Protein AF-0000000070598588 (afdb_homodimer)

Organism: Penaeus vannamei (NCBI:txid6689)

InterPro domains:
  IPR003598 Immunoglobulin subtype 2 [SM00408] (2-70)
  IPR003598 Immunoglobulin subtype 2 [SM00408] (95-160)
  IPR003598 Immunoglobulin subtype 2 [SM00408] (187-256)
  IPR003598 Immunoglobulin subtype 2 [SM00408] (282-352)
  IPR003599 Immunoglobulin domain subtype [SM00409] (33-81)
  IPR003599 Immunoglobulin domain subtype [SM00409] (89-170)
  IPR003599 Immunoglobulin domain subtype [SM00409] (181-267)
  IPR003599 Immunoglobulin domain subtype [SM00409] (276-364)
  IPR007110 Immunoglobulin-like domain [PS50835] (21-79)
  IPR007110 Immunoglobulin-like domain [PS50835] (84-168)
  IPR007110 Immunoglobulin-like domain [PS50835] (175-267)
  IPR007110 Immunoglobulin-like domain [PS50835] (270-362)
  IPR007110 Immunoglobulin-like domain [PS50835] (367-412)
  IPR013098 Immunoglobulin I-set [PF07679] (44-80)
  IPR013098 Immunoglobulin I-set [PF07679] (184-266)
  IPR013783 Immunoglobulin-like fold [G3DSA:2.60.40.10] (6-87)
  IPR013783 Immunoglobulin-like fold [G3DSA:2.60.40.10] (88-173)
  IPR013783 Immunoglobulin-like fold [G3DSA:2.60.40.10] (174-267)
  IPR013783 Immunoglobulin-like fold [G3DSA:2.60.40.10] (268-361)
  IPR013783 Immunoglobulin-like fold [G3DSA:2.60.40.10] (362-412)

Sequence (824 aa):
MPTERTLKARALTTRLQYNGRWRRRRETRGKYLKGQYVSAHGDVISHVNISSVHVTDGGTYSCTAENSAGKVVHSARLNVYGPPHIRPMGQLSAVAGETFSVTCPASGYPLHKIIWTKDGVRLPTGHRQRVFPNGTLVIEQVTRGTDDGQYSCTAMSRQGRSDTQQLTVRVMVAPEILPFHFEKKLQQGTRAGVACIVSTGDPPITFTWQKDGRDIKGSEDISTSKMGDYSNALLINNLTAQHSGVYTCTAANSWAKATHSASLDVTVPPAWVVEPSSANVALGGTVALHCLAKGFPNPTVVWRKETVSGEFAGVATGEGGVAGFENGTLLVSRAERRHEGRYLCEANNEVGAGLSKVVTLSVNEPPWFAVRSQRQQVVVGATATLSCEAHGDIPLKLVWTRDGAPLPALPRMPTERTLKARALTTRLQYNGRWRRRRETRGKYLKGQYVSAHGDVISHVNISSVHVTDGGTYSCTAENSAGKVVHSARLNVYGPPHIRPMGQLSAVAGETFSVTCPASGYPLHKIIWTKDGVRLPTGHRQRVFPNGTLVIEQVTRGTDDGQYSCTAMSRQGRSDTQQLTVRVMVAPEILPFHFEKKLQQGTRAGVACIVSTGDPPITFTWQKDGRDIKGSEDISTSKMGDYSNALLINNLTAQHSGVYTCTAANSWAKATHSASLDVTVPPAWVVEPSSANVALGGTVALHCLAKGFPNPTVVWRKETVSGEFAGVATGEGGVAGFENGTLLVSRAERRHEGRYLCEANNEVGAGLSKVVTLSVNEPPWFAVRSQRQQVVVGATATLSCEAHGDIPLKLVWTRDGAPLPALPR

Nearest PDB structures (foldseek):
  3dmk-assembly1_A  TM=8.618E-01  e=7.778E-35  Drosophila melanogaster
  7y9a-assembly1_A-2  TM=9.060E-01  e=3.685E-19  Chelicerata
  7y6o-assembly1_A-2  TM=6.474E-01  e=5.898E-21  Chelicerata
  7y4x-assembly1_B  TM=9.700E-01  e=5.346E-09  Chelicerata
  7y5j-assembly1_A  TM=9.632E-01  e=5.797E-08  Chelicerata

pLDDT: mean 83.46, std 14.96, range [30.45, 98.44]

Secondary structure (DSSP, 8-state):
----EEEEEEE--SSS----EEE-SS--TTTEEEEEEE-TTS-EEEEEEESS--GGG-EEEEEEEE-SS-EEEEEEEE--BSS-EE---EEEEEETTS-EEEE--EE-BS--EEEEEETTEESP-STTEEE-TTSEEEESS--TTTT-EEEEEEEE-TTS-EEEEEEEEEEE---EEPP--PPSSEETTS-EEEEEEEEE-PSP-EEEEEETTEE-TT-SS-EEEE-SSSEEEEEESS--GGG-EEEEEEEE-SS-EEEEEEEE-EEEEEEEEE----EEEETT--EEE--EEEEESPPEEEEEEE-TTS-EEE--TTSTTEEE-TTS-EEESS--GGG-EEEEEEEE-SSTT-EEEEEEEEEE---EES-S-------TTPPP-----EESSSPPPP--EETTEEPP----/----EEEEEEE--SSS----EEE-TT--TTTEEEEEEE-TTS-EEEEEEESS--GGG-EEEEEEEE-SS-EEEEEEEE--BSS-EE---EEEEEETTS-EEEE--EE-BS--EEEEEETTEESP-STTEEE-TTSEEEESS--TTTT-EEEEEEEE-TTS-EEEEEEEEEEE---EEPP--PPSSEETTS-EEEEEEEEE-PSP-EEEEEETTEE-TT-SSEEEEE-SSSEEEEEESS--GGG-EEEEEEEE-SS-EEEEEEEE-EEEEEEEEE----EEEETT--EEE--EEEEESPPEEEEEEE-TTS-EEE--TTSTTEEE-TTS-EEESS--GGG-EEEEEEEE-SSTT-EEEEEEEEEEPPPEES-S-------TTPPP-----EESSSPPPP--EETTEEP-----

Structure (mmCIF, N/CA/C/O backbone):
data_AF-0000000070598588-model_v1
#
loop_
_entity.id
_entity.type
_entity.pdbx_description
1 polymer 'Putative Down syndrome cell adhesion molecule-like protein'
#
loop_
_atom_site.group_PDB
_atom_site.id
_atom_site.type_symbol
_atom_site.label_atom_id
_atom_site.label_alt_id
_atom_site.label_comp_id
_atom_site.label_asym_id
_atom_site.label_entity_id
_atom_site.label_seq_id
_atom_site.pdbx_PDB_ins_code
_atom_site.Cartn_x
_atom_site.Cartn_y
_atom_site.Cartn_z
_atom_site.occupancy
_atom_site.B_iso_or_equiv
_atom_site.auth_seq_id
_atom_site.auth_comp_id
_atom_site.auth_asym_id
_atom_site.auth_atom_id
_atom_site.pdbx_PDB_model_num
ATOM 1 N N . MET A 1 1 ? 2.729 43.062 61.625 1 31.31 1 MET A N 1
ATOM 2 C CA . MET A 1 1 ? 2.344 41.781 62.188 1 31.31 1 MET A CA 1
ATOM 3 C C . MET A 1 1 ? 2.332 40.688 61.125 1 31.31 1 MET A C 1
ATOM 5 O O . MET A 1 1 ? 1.922 40.938 59.969 1 31.31 1 MET A O 1
ATOM 9 N N . PRO A 1 2 ? 3.119 39.656 61.406 1 38.88 2 PRO A N 1
ATOM 10 C CA . PRO A 1 2 ? 3.242 38.656 60.375 1 38.88 2 PRO A CA 1
ATOM 11 C C . PRO A 1 2 ? 1.891 38.094 59.906 1 38.88 2 PRO A C 1
ATOM 13 O O . PRO A 1 2 ? 1.08 37.688 60.75 1 38.88 2 PRO A O 1
ATOM 16 N N . THR A 1 3 ? 1.254 38.656 58.969 1 47.09 3 THR A N 1
ATOM 17 C CA . THR A 1 3 ? -0.069 38.312 58.469 1 47.09 3 THR A CA 1
ATOM 18 C C . THR A 1 3 ? -0.084 36.844 58 1 47.09 3 THR A C 1
ATOM 20 O O . THR A 1 3 ? 0.752 36.469 57.188 1 47.09 3 THR A O 1
ATOM 23 N N . GLU A 1 4 ? -0.375 35.969 58.875 1 43.06 4 GLU A N 1
ATOM 24 C CA . GLU A 1 4 ? -0.551 34.531 58.625 1 43.06 4 GLU A CA 1
ATOM 25 C C . GLU A 1 4 ? -1.867 34.281 57.875 1 43.06 4 GLU A C 1
ATOM 27 O O . GLU A 1 4 ? -2.895 34.875 58.219 1 43.06 4 GLU A O 1
ATOM 32 N N . ARG A 1 5 ? -1.755 33.844 56.688 1 52.31 5 ARG A N 1
ATOM 33 C CA . ARG A 1 5 ? -2.996 33.469 56 1 52.31 5 ARG A CA 1
ATOM 34 C C . ARG A 1 5 ? -3.107 31.938 55.906 1 52.31 5 ARG A C 1
ATOM 36 O O . ARG A 1 5 ? -2.105 31.25 55.688 1 52.31 5 ARG A O 1
ATOM 43 N N . THR A 1 6 ? -4.191 31.375 56.438 1 46.19 6 THR A N 1
ATOM 44 C CA . THR A 1 6 ? -4.453 29.938 56.406 1 46.19 6 THR A CA 1
ATOM 45 C C . THR A 1 6 ? -5.43 29.594 55.281 1 46.19 6 THR A C 1
ATOM 47 O O . THR A 1 6 ? -6.48 30.219 55.156 1 46.19 6 THR A O 1
ATOM 50 N N . LEU A 1 7 ? -4.871 28.859 54.312 1 52.5 7 LEU A N 1
ATOM 51 C CA . LEU A 1 7 ? -5.777 28.266 53.344 1 52.5 7 LEU A CA 1
ATOM 52 C C . LEU A 1 7 ? -6.293 26.922 53.812 1 52.5 7 LEU A C 1
ATOM 54 O O . LEU A 1 7 ? -5.539 26.125 54.375 1 52.5 7 LEU A O 1
ATOM 58 N N . LYS A 1 8 ? -7.652 26.812 53.969 1 46.62 8 LYS A N 1
ATOM 59 C CA . LYS A 1 8 ? -8.258 25.562 54.469 1 46.62 8 LYS A CA 1
ATOM 60 C C . LYS A 1 8 ? -8.945 24.828 53.312 1 46.62 8 LYS A C 1
ATOM 62 O O . LYS A 1 8 ? -9.57 25.438 52.438 1 46.62 8 LYS A O 1
ATOM 67 N N . ALA A 1 9 ? -8.438 23.703 52.938 1 49.25 9 ALA A N 1
ATOM 68 C CA . ALA A 1 9 ? -9.18 22.797 52.094 1 49.25 9 ALA A CA 1
ATOM 69 C C . ALA A 1 9 ? -9.859 21.703 52.906 1 49.25 9 ALA A C 1
ATOM 71 O O . ALA A 1 9 ? -9.227 21.078 53.781 1 49.25 9 ALA A O 1
ATOM 72 N N . ARG A 1 10 ? -11.133 21.812 52.938 1 44.25 10 ARG A N 1
ATOM 73 C CA . ARG A 1 10 ? -11.938 20.844 53.656 1 44.25 10 ARG A CA 1
ATOM 74 C C . ARG A 1 10 ? -12.227 19.609 52.781 1 44.25 10 ARG A C 1
ATOM 76 O O . ARG A 1 10 ? -12.68 19.75 51.656 1 44.25 10 ARG A O 1
ATOM 83 N N . ALA A 1 11 ? -11.523 18.594 53.094 1 43.66 11 ALA A N 1
ATOM 84 C CA . ALA A 1 11 ? -11.945 17.328 52.469 1 43.66 11 ALA A CA 1
ATOM 85 C C . ALA A 1 11 ? -12.859 16.547 53.406 1 43.66 11 ALA A C 1
ATOM 87 O O . ALA A 1 11 ? -12.57 16.391 54.594 1 43.66 11 ALA A O 1
ATOM 88 N N . LEU A 1 12 ? -14.055 16.469 53 1 40.25 12 LEU A N 1
ATOM 89 C CA . LEU A 1 12 ? -15.008 15.625 53.719 1 40.25 12 LEU A CA 1
ATOM 90 C C . LEU A 1 12 ? -14.602 14.156 53.656 1 40.25 12 LEU A C 1
ATOM 92 O O . LEU A 1 12 ? -14.5 13.586 52.562 1 40.25 12 LEU A O 1
ATOM 96 N N . THR A 1 13 ? -13.453 13.844 54.219 1 36.78 13 THR A N 1
ATOM 97 C CA . THR A 1 13 ? -13.281 12.398 54.125 1 36.78 13 THR A CA 1
ATOM 98 C C . THR A 1 13 ? -13.836 11.703 55.344 1 36.78 13 THR A C 1
ATOM 100 O O . THR A 1 13 ? -13.922 12.305 56.438 1 36.78 13 THR A O 1
ATOM 103 N N . THR A 1 14 ? -14.773 10.75 55.25 1 37.69 14 THR A N 1
ATOM 104 C CA . THR A 1 14 ? -14.93 9.789 56.312 1 37.69 14 THR A CA 1
ATOM 105 C C . THR A 1 14 ? -13.578 9.406 56.906 1 37.69 14 THR A C 1
ATOM 107 O O . THR A 1 14 ? -13.344 9.578 58.094 1 37.69 14 THR A O 1
ATOM 110 N N . ARG A 1 15 ? -13.164 7.809 57.031 1 35.75 15 ARG A N 1
ATOM 111 C CA . ARG A 1 15 ? -12.094 7.094 57.719 1 35.75 15 ARG A CA 1
ATOM 112 C C . ARG A 1 15 ? -10.727 7.48 57.156 1 35.75 15 ARG A C 1
ATOM 114 O O . ARG A 1 15 ? -9.711 6.883 57.5 1 35.75 15 ARG A O 1
ATOM 121 N N . LEU A 1 16 ? -10.688 7.926 55.906 1 34.19 16 LEU A N 1
ATOM 122 C CA . LEU A 1 16 ? -9.516 7.598 55.125 1 34.19 16 LEU A CA 1
ATOM 123 C C . LEU A 1 16 ? -8.359 8.539 55.438 1 34.19 16 LEU A C 1
ATOM 125 O O . LEU A 1 16 ? -8.578 9.68 55.844 1 34.19 16 LEU A O 1
ATOM 129 N N . GLN A 1 17 ? -7.141 8.023 55.625 1 36.81 17 GLN A N 1
ATOM 130 C CA . GLN A 1 17 ? -5.793 8.586 55.688 1 36.81 17 GLN A CA 1
ATOM 131 C C . GLN A 1 17 ? -5.605 9.688 54.656 1 36.81 17 GLN A C 1
ATOM 133 O O . GLN A 1 17 ? -5.617 9.414 53.438 1 36.81 17 GLN A O 1
ATOM 138 N N . TYR A 1 18 ? -6.219 10.711 54.938 1 38.72 18 TYR A N 1
ATOM 139 C CA . TYR A 1 18 ? -6.129 11.906 54.094 1 38.72 18 TYR A CA 1
ATOM 140 C C . TYR A 1 18 ? -4.691 12.398 54 1 38.72 18 TYR A C 1
ATOM 142 O O . TYR A 1 18 ? -4.078 12.742 55 1 38.72 18 TYR A O 1
ATOM 150 N N . ASN A 1 19 ? -3.881 11.898 53.188 1 42.34 19 ASN A N 1
ATOM 151 C CA . ASN A 1 19 ? -2.635 12.57 52.844 1 42.34 19 ASN A CA 1
ATOM 152 C C . ASN A 1 19 ? -2.877 13.758 51.906 1 42.34 19 ASN A C 1
ATOM 154 O O . ASN A 1 19 ? -3.045 13.57 50.719 1 42.34 19 ASN A O 1
ATOM 158 N N . GLY A 1 20 ? -3.594 14.742 52.438 1 43.25 20 GLY A N 1
ATOM 159 C CA . GLY A 1 20 ? -3.736 15.961 51.656 1 43.25 20 GLY A CA 1
ATOM 160 C C . GLY A 1 20 ? -2.406 16.562 51.25 1 43.25 20 GLY A C 1
ATOM 161 O O . GLY A 1 20 ? -1.562 16.859 52.125 1 43.25 20 GLY A O 1
ATOM 162 N N . ARG A 1 21 ? -1.922 16.344 50.125 1 47.03 21 ARG A N 1
ATOM 163 C CA . ARG A 1 21 ? -0.707 16.969 49.594 1 47.03 21 ARG A CA 1
ATOM 164 C C . ARG A 1 21 ? -1.023 18.281 48.906 1 47.03 21 ARG A C 1
ATOM 166 O O . ARG A 1 21 ? -1.899 18.328 48.031 1 47.03 21 ARG A O 1
ATOM 173 N N . TRP A 1 22 ? -0.727 19.328 49.719 1 47.53 22 TRP A N 1
ATOM 174 C CA . TRP A 1 22 ? -0.77 20.641 49.094 1 47.53 22 TRP A CA 1
ATOM 175 C C . TRP A 1 22 ? 0.378 20.797 48.094 1 47.53 22 TRP A C 1
ATOM 177 O O . TRP A 1 22 ? 1.517 20.422 48.406 1 47.53 22 TRP A O 1
ATOM 187 N N . ARG A 1 23 ? 0.277 20.641 46.906 1 47.59 23 ARG A N 1
ATOM 188 C CA . ARG A 1 23 ? 1.34 20.859 45.938 1 47.59 23 ARG A CA 1
ATOM 189 C C . ARG A 1 23 ? 1.266 22.281 45.375 1 47.59 23 ARG A C 1
ATOM 191 O O . ARG A 1 23 ? 0.179 22.781 45.062 1 47.59 23 ARG A O 1
ATOM 198 N N . ARG A 1 24 ? 2.215 23.125 45.906 1 50.34 24 ARG A N 1
ATOM 199 C CA . ARG A 1 24 ? 2.551 24.266 45.062 1 50.34 24 ARG A CA 1
ATOM 200 C C . ARG A 1 24 ? 3.596 23.875 44 1 50.34 24 ARG A C 1
ATOM 202 O O . ARG A 1 24 ? 4.426 23 44.25 1 50.34 24 ARG A O 1
ATOM 209 N N . ARG A 1 25 ? 3.529 24.156 42.906 1 47.84 25 ARG A N 1
ATOM 210 C CA . ARG A 1 25 ? 4.598 23.781 42 1 47.84 25 ARG A CA 1
ATOM 211 C C . ARG A 1 25 ? 5.957 23.812 42.688 1 47.84 25 ARG A C 1
ATOM 213 O O . ARG A 1 25 ? 6.777 22.922 42.5 1 47.84 25 ARG A O 1
ATOM 220 N N . ARG A 1 26 ? 6.715 24.938 43.125 1 46.72 26 ARG A N 1
ATOM 221 C CA . ARG A 1 26 ? 8.07 24.969 43.656 1 46.72 26 ARG A CA 1
ATOM 222 C C . ARG A 1 26 ? 8.062 25.438 45.125 1 46.72 26 ARG A C 1
ATOM 224 O O . ARG A 1 26 ? 7.938 26.641 45.375 1 46.72 26 ARG A O 1
ATOM 231 N N . GLU A 1 27 ? 7.613 24.562 46 1 48.38 27 GLU A N 1
ATOM 232 C CA . GLU A 1 27 ? 7.434 24.969 47.406 1 48.38 27 GLU A CA 1
ATOM 233 C C . GLU A 1 27 ? 8.758 24.938 48.156 1 48.38 27 GLU A C 1
ATOM 235 O O . GLU A 1 27 ? 9.539 24 48 1 48.38 27 GLU A O 1
ATOM 240 N N . THR A 1 28 ? 9.234 25.984 48.656 1 46.56 28 THR A N 1
ATOM 241 C CA . THR A 1 28 ? 10.258 25.984 49.719 1 46.56 28 THR A CA 1
ATOM 242 C C . THR A 1 28 ? 9.688 25.438 51.031 1 46.56 28 THR A C 1
ATOM 244 O O . THR A 1 28 ? 8.656 25.906 51.5 1 46.56 28 THR A O 1
ATOM 247 N N . ARG A 1 29 ? 10.141 24.438 51.562 1 52.88 29 ARG A N 1
ATOM 248 C CA . ARG A 1 29 ? 9.828 23.5 52.625 1 52.88 29 ARG A CA 1
ATOM 249 C C . ARG A 1 29 ? 9.531 24.25 53.938 1 52.88 29 ARG A C 1
ATOM 251 O O . ARG A 1 29 ? 8.742 23.766 54.75 1 52.88 29 ARG A O 1
ATOM 258 N N . GLY A 1 30 ? 9.891 25.453 54.062 1 53.47 30 GLY A N 1
ATOM 259 C CA . GLY A 1 30 ? 9.859 25.984 55.406 1 53.47 30 GLY A CA 1
ATOM 260 C C . GLY A 1 30 ? 8.703 26.938 55.656 1 53.47 30 GLY A C 1
ATOM 261 O O . GLY A 1 30 ? 8.266 27.109 56.812 1 53.47 30 GLY A O 1
ATOM 262 N N . LYS A 1 31 ? 8.133 27.625 54.906 1 58.31 31 LYS A N 1
ATOM 263 C CA . LYS A 1 31 ? 7.148 28.688 55.062 1 58.31 31 LYS A CA 1
ATOM 264 C C . LYS A 1 31 ? 5.727 28.141 55.062 1 58.31 31 LYS A C 1
ATOM 266 O O . LYS A 1 31 ? 4.812 28.766 55.594 1 58.31 31 LYS A O 1
ATOM 271 N N . TYR A 1 32 ? 5.535 26.969 54.688 1 61.72 32 TYR A N 1
ATOM 272 C CA . TYR A 1 32 ? 4.207 26.391 54.562 1 61.72 32 TYR A CA 1
ATOM 273 C C . TYR A 1 32 ? 3.98 25.281 55.594 1 61.72 32 TYR A C 1
ATOM 275 O O . TYR A 1 32 ? 4.762 24.328 55.656 1 61.72 32 TYR A O 1
ATOM 283 N N . LEU A 1 33 ? 3.184 25.719 56.688 1 58.72 33 LEU A N 1
ATOM 284 C CA . LEU A 1 33 ? 2.84 24.688 57.656 1 58.72 33 LEU A CA 1
ATOM 285 C C . LEU A 1 33 ? 1.539 23.984 57.281 1 58.72 33 LEU A C 1
ATOM 287 O O . LEU A 1 33 ? 0.486 24.625 57.188 1 58.72 33 LEU A O 1
ATOM 291 N N . LYS A 1 34 ? 1.734 22.672 56.75 1 65.38 34 LYS A N 1
ATOM 292 C CA . LYS A 1 34 ? 0.573 21.859 56.406 1 65.38 34 LYS A CA 1
ATOM 293 C C . LYS A 1 34 ? 0.038 21.109 57.625 1 65.38 34 LYS A C 1
ATOM 295 O O . LYS A 1 34 ? 0.806 20.719 58.5 1 65.38 34 LYS A O 1
ATOM 300 N N . GLY A 1 35 ? -1.257 21.375 57.844 1 63.75 35 GLY A N 1
ATOM 301 C CA . GLY A 1 35 ? -1.884 20.641 58.938 1 63.75 35 GLY A CA 1
ATOM 302 C C . GLY A 1 35 ? -3.219 20.031 58.531 1 63.75 35 GLY A C 1
ATOM 303 O O . GLY A 1 35 ? -3.771 20.344 57.5 1 63.75 35 GLY A O 1
ATOM 304 N N . GLN A 1 36 ? -3.543 18.844 59.125 1 64.75 36 GLN A N 1
ATOM 305 C CA . GLN A 1 36 ? -4.844 18.219 58.938 1 64.75 36 GLN A CA 1
ATOM 306 C C . GLN A 1 36 ? -5.531 17.953 60.25 1 64.75 36 GLN A C 1
ATOM 308 O O . GLN A 1 36 ? -4.863 17.75 61.281 1 64.75 36 GLN A O 1
ATOM 313 N N . TYR A 1 37 ? -6.727 18.438 60.312 1 65.56 37 TYR A N 1
ATOM 314 C CA . TYR A 1 37 ? -7.457 18 61.469 1 65.56 37 TYR A CA 1
ATOM 315 C C . TYR A 1 37 ? -8.82 17.438 61.094 1 65.56 37 TYR A C 1
ATOM 317 O O . TYR A 1 37 ? -9.32 17.688 60 1 65.56 37 TYR A O 1
ATOM 325 N N . VAL A 1 38 ? -9.328 16.422 61.844 1 64.56 38 VAL A N 1
ATOM 326 C CA . VAL A 1 38 ? -10.633 15.812 61.656 1 64.56 38 VAL A CA 1
ATOM 327 C C . VAL A 1 38 ? -11.688 16.578 62.438 1 64.56 38 VAL A C 1
ATOM 329 O O . VAL A 1 38 ? -11.516 16.828 63.656 1 64.56 38 VAL A O 1
ATOM 332 N N . SER A 1 39 ? -12.602 17.016 61.688 1 62.66 39 SER A N 1
ATOM 333 C CA . SER A 1 39 ? -13.68 17.734 62.375 1 62.66 39 SER A CA 1
ATOM 334 C C . SER A 1 39 ? -14.516 16.781 63.219 1 62.66 39 SER A C 1
ATOM 336 O O . SER A 1 39 ? -14.398 15.562 63.125 1 62.66 39 SER A O 1
ATOM 338 N N . ALA A 1 40 ? -15.305 17.453 64.062 1 66.38 40 ALA A N 1
ATOM 339 C CA . ALA A 1 40 ? -16.203 16.719 64.938 1 66.38 40 ALA A CA 1
ATOM 340 C C . ALA A 1 40 ? -17.156 15.836 64.125 1 66.38 40 ALA A C 1
ATOM 342 O O . ALA A 1 40 ? -17.625 14.805 64.625 1 66.38 40 ALA A O 1
ATOM 343 N N . HIS A 1 41 ? -17.406 16.203 62.906 1 64.56 41 HIS A N 1
ATOM 344 C CA . HIS A 1 41 ? -18.344 15.445 62.062 1 64.56 41 HIS A CA 1
ATOM 345 C C . HIS A 1 41 ? -17.609 14.43 61.219 1 64.56 41 HIS A C 1
ATOM 347 O O . HIS A 1 41 ? -18.203 13.82 60.312 1 64.56 41 HIS A O 1
ATOM 353 N N . GLY A 1 42 ? -16.281 14.266 61.469 1 59.88 42 GLY A N 1
ATOM 354 C CA . GLY A 1 42 ? -15.523 13.234 60.75 1 59.88 42 GLY A CA 1
ATOM 355 C C . GLY A 1 42 ? -14.891 13.727 59.469 1 59.88 42 GLY A C 1
ATOM 356 O O . GLY A 1 42 ? -14.336 12.938 58.719 1 59.88 42 GLY A O 1
ATOM 357 N N . ASP A 1 43 ? -15.031 14.961 59.25 1 64.56 43 ASP A N 1
ATOM 358 C CA . ASP A 1 43 ? -14.438 15.492 58.031 1 64.56 43 ASP A CA 1
ATOM 359 C C . ASP A 1 43 ? -12.953 15.797 58.25 1 64.56 43 ASP A C 1
ATOM 361 O O . ASP A 1 43 ? -12.555 16.312 59.281 1 64.56 43 ASP A O 1
ATOM 365 N N . VAL A 1 44 ? -12.172 15.336 57.312 1 66.19 44 VAL A N 1
ATOM 366 C CA . VAL A 1 44 ? -10.75 15.656 57.344 1 66.19 44 VAL A CA 1
ATOM 367 C C . VAL A 1 44 ? -10.516 17.016 56.688 1 66.19 44 VAL A C 1
ATOM 369 O O . VAL A 1 44 ? -10.883 17.234 55.531 1 66.19 44 VAL A O 1
ATOM 372 N N . ILE A 1 45 ? -10.141 17.922 57.531 1 66.5 45 ILE A N 1
ATOM 373 C CA . ILE A 1 45 ? -9.852 19.266 57.062 1 66.5 45 ILE A CA 1
ATOM 374 C C . ILE A 1 45 ? -8.336 19.469 56.969 1 66.5 45 ILE A C 1
ATOM 376 O O . ILE A 1 45 ? -7.617 19.297 57.938 1 66.5 45 ILE A O 1
ATOM 380 N N . SER A 1 46 ? -7.871 19.609 55.719 1 70.94 46 SER A N 1
ATOM 381 C CA . SER A 1 46 ? -6.469 19.938 55.5 1 70.94 46 SER A CA 1
ATOM 382 C C . SER A 1 46 ? -6.277 21.438 55.312 1 70.94 46 SER A C 1
ATOM 384 O O . SER A 1 46 ? -7.105 22.109 54.688 1 70.94 46 SER A O 1
ATOM 386 N N . HIS A 1 47 ? -5.438 21.938 56.156 1 69.12 47 HIS A N 1
ATOM 387 C CA . HIS A 1 47 ? -5.188 23.375 56.031 1 69.12 47 HIS A CA 1
ATOM 388 C C . HIS A 1 47 ? -3.701 23.656 55.844 1 69.12 47 HIS A C 1
ATOM 390 O O . HIS A 1 47 ? -2.854 22.844 56.219 1 69.12 47 HIS A O 1
ATOM 396 N N . VAL A 1 48 ? -3.418 24.672 55.062 1 70.38 48 VAL A N 1
ATOM 397 C CA . VAL A 1 48 ? -2.055 25.172 54.906 1 70.38 48 VAL A CA 1
ATOM 398 C C . VAL A 1 48 ? -1.938 26.578 55.469 1 70.38 48 VAL A C 1
ATOM 400 O O . VAL A 1 48 ? -2.746 27.453 55.156 1 70.38 48 VAL A O 1
ATOM 403 N N . ASN A 1 49 ? -1.105 26.641 56.562 1 68.5 49 ASN A N 1
ATOM 404 C CA . ASN A 1 49 ? -0.822 27.938 57.156 1 68.5 49 ASN A CA 1
ATOM 405 C C . ASN A 1 49 ? 0.448 28.562 56.562 1 68.5 49 ASN A C 1
ATOM 407 O O . ASN A 1 49 ? 1.493 27.906 56.531 1 68.5 49 ASN A O 1
ATOM 411 N N . ILE A 1 50 ? 0.246 29.703 55.938 1 69.31 50 ILE A N 1
ATOM 412 C CA . ILE A 1 50 ? 1.382 30.406 55.344 1 69.31 50 ILE A CA 1
ATOM 413 C C . ILE A 1 50 ? 1.819 31.547 56.281 1 69.31 50 ILE A C 1
ATOM 415 O O . ILE A 1 50 ? 1.044 32.469 56.531 1 69.31 50 ILE A O 1
ATOM 419 N N . SER A 1 51 ? 2.961 31.375 56.812 1 67.56 51 SER A N 1
ATOM 420 C CA . SER A 1 51 ? 3.502 32.438 57.656 1 67.56 51 SER A CA 1
ATOM 421 C C . SER A 1 51 ? 4.238 33.469 56.812 1 67.56 51 SER A C 1
ATOM 423 O O . SER A 1 51 ? 4.859 33.125 55.781 1 67.56 51 SER A O 1
ATOM 425 N N . SER A 1 52 ? 4.246 34.719 57.156 1 71.75 52 SER A N 1
ATOM 426 C CA . SER A 1 52 ? 4.918 35.844 56.469 1 71.75 52 SER A CA 1
ATOM 427 C C . SER A 1 52 ? 4.562 35.875 55 1 71.75 52 SER A C 1
ATOM 429 O O . SER A 1 52 ? 5.438 35.719 54.125 1 71.75 52 SER A O 1
ATOM 431 N N . VAL A 1 53 ? 3.289 36.125 54.844 1 73.25 53 VAL A N 1
ATOM 432 C CA . VAL A 1 53 ? 2.732 36.062 53.5 1 73.25 53 VAL A CA 1
ATOM 433 C C . VAL A 1 53 ? 3.35 37.156 52.625 1 73.25 53 VAL A C 1
ATOM 435 O O . VAL A 1 53 ? 3.395 38.344 53.031 1 73.25 53 VAL A O 1
ATOM 438 N N . HIS A 1 54 ? 4.098 36.688 51.625 1 78 54 HIS A N 1
ATOM 439 C CA . HIS A 1 54 ? 4.598 37.594 50.594 1 78 54 HIS A CA 1
ATOM 440 C C . HIS A 1 54 ? 3.773 37.469 49.312 1 78 54 HIS A C 1
ATOM 442 O O . HIS A 1 54 ? 2.998 36.531 49.156 1 78 54 HIS A O 1
ATOM 448 N N . VAL A 1 55 ? 3.867 38.438 48.438 1 78.44 55 VAL A N 1
ATOM 449 C CA . VAL A 1 55 ? 3.102 38.5 47.188 1 78.44 55 VAL A CA 1
ATOM 450 C C . VAL A 1 55 ? 3.375 37.219 46.375 1 78.44 55 VAL A C 1
ATOM 452 O O . VAL A 1 55 ? 2.49 36.719 45.688 1 78.44 55 VAL A O 1
ATOM 455 N N . THR A 1 56 ? 4.512 36.688 46.656 1 77.5 56 THR A N 1
ATOM 456 C CA . THR A 1 56 ? 4.918 35.5 45.906 1 77.5 56 THR A CA 1
ATOM 457 C C . THR A 1 56 ? 4.133 34.281 46.375 1 77.5 56 THR A C 1
ATOM 459 O O . THR A 1 56 ? 4.098 33.281 45.656 1 77.5 56 THR A O 1
ATOM 462 N N . ASP A 1 57 ? 3.488 34.5 47.5 1 73 57 ASP A N 1
ATOM 463 C CA . ASP A 1 57 ? 2.732 33.375 48.031 1 73 57 ASP A CA 1
ATOM 464 C C . ASP A 1 57 ? 1.331 33.312 47.438 1 73 57 ASP A C 1
ATOM 466 O O . ASP A 1 57 ? 0.597 32.344 47.656 1 73 57 ASP A O 1
ATOM 470 N N . GLY A 1 58 ? 1.082 34.344 46.688 1 72.5 58 GLY A N 1
ATOM 471 C CA . GLY A 1 58 ? -0.216 34.344 46.031 1 72.5 58 GLY A CA 1
ATOM 472 C C . GLY A 1 58 ? -0.291 33.344 44.875 1 72.5 58 GLY A C 1
ATOM 473 O O . GLY A 1 58 ? 0.737 32.969 44.312 1 72.5 58 GLY A O 1
ATOM 474 N N . GLY A 1 59 ? -1.488 32.781 44.656 1 72.5 59 GLY A N 1
ATOM 475 C CA . GLY A 1 59 ? -1.694 31.828 43.562 1 72.5 59 GLY A CA 1
ATOM 476 C C . GLY A 1 59 ? -2.715 30.75 43.906 1 72.5 59 GLY A C 1
ATOM 477 O O . GLY A 1 59 ? -3.447 30.859 44.875 1 72.5 59 GLY A O 1
ATOM 478 N N . THR A 1 60 ? -2.781 29.875 42.875 1 72 60 THR A N 1
ATOM 479 C CA . THR A 1 60 ? -3.748 28.797 43.062 1 72 60 THR A CA 1
ATOM 480 C C . THR A 1 60 ? -3.115 27.625 43.781 1 72 60 THR A C 1
ATOM 482 O O . THR A 1 60 ? -2.01 27.203 43.469 1 72 60 THR A O 1
ATOM 485 N N . TYR A 1 61 ? -3.732 27.266 44.938 1 71.88 61 TYR A N 1
ATOM 486 C CA . TYR A 1 61 ? -3.311 26.109 45.719 1 71.88 61 TYR A CA 1
ATOM 487 C C . TYR A 1 61 ? -4.262 24.938 45.5 1 71.88 61 TYR A C 1
ATOM 489 O O . TYR A 1 61 ? -5.473 25.125 45.406 1 71.88 61 TYR A O 1
ATOM 497 N N . SER A 1 62 ? -3.594 23.828 45.188 1 74.12 62 SER A N 1
ATOM 498 C CA . SER A 1 62 ? -4.438 22.641 45 1 74.12 62 SER A CA 1
ATOM 499 C C . SER A 1 62 ? -4.191 21.609 46.094 1 74.12 62 SER A C 1
ATOM 501 O O . SER A 1 62 ? -3.057 21.438 46.531 1 74.12 62 SER A O 1
ATOM 503 N N . CYS A 1 63 ? -5.281 21.094 46.594 1 70.38 63 CYS A N 1
ATOM 504 C CA . CYS A 1 63 ? -5.246 20 47.594 1 70.38 63 CYS A CA 1
ATOM 505 C C . CYS A 1 63 ? -5.812 18.719 47 1 70.38 63 CYS A C 1
ATOM 507 O O . CYS A 1 63 ? -6.898 18.719 46.406 1 70.38 63 CYS A O 1
ATOM 509 N N . THR A 1 64 ? -4.945 17.766 46.906 1 73.62 64 THR A N 1
ATOM 510 C CA . THR A 1 64 ? -5.387 16.484 46.375 1 73.62 64 THR A CA 1
ATOM 511 C C . THR A 1 64 ? -5.668 15.484 47.469 1 73.62 64 THR A C 1
ATOM 513 O O . THR A 1 64 ? -4.84 15.289 48.375 1 73.62 64 THR A O 1
ATOM 516 N N . ALA A 1 65 ? -6.922 14.945 47.5 1 66.75 65 ALA A N 1
ATOM 517 C CA . ALA A 1 65 ? -7.293 13.859 48.406 1 66.75 65 ALA A CA 1
ATOM 518 C C . ALA A 1 65 ? -7.391 12.531 47.656 1 66.75 65 ALA A C 1
ATOM 520 O O . ALA A 1 65 ? -8.008 12.461 46.594 1 66.75 65 ALA A O 1
ATOM 521 N N . GLU A 1 66 ? -6.547 11.688 48 1 71 66 GLU A N 1
ATOM 522 C CA . GLU A 1 66 ? -6.535 10.391 47.344 1 71 66 GLU A CA 1
ATOM 523 C C . GLU A 1 66 ? -6.84 9.258 48.312 1 71 66 GLU A C 1
ATOM 525 O O . GLU A 1 66 ? -6.387 9.273 49.438 1 71 66 GLU A O 1
ATOM 530 N N . ASN A 1 67 ? -7.84 8.469 47.969 1 62.84 67 ASN A N 1
ATOM 531 C CA . ASN A 1 67 ? -8.062 7.207 48.656 1 62.84 67 ASN A CA 1
ATOM 532 C C . ASN A 1 67 ? -8.125 6.039 47.656 1 62.84 67 ASN A C 1
ATOM 534 O O . ASN A 1 67 ? -7.797 6.188 46.5 1 62.84 67 ASN A O 1
ATOM 538 N N . SER A 1 68 ? -8.359 4.781 48.188 1 68.25 68 SER A N 1
ATOM 539 C CA . SER A 1 68 ? -8.391 3.561 47.406 1 68.25 68 SER A CA 1
ATOM 540 C C . SER A 1 68 ? -9.422 3.656 46.281 1 68.25 68 SER A C 1
ATOM 542 O O . SER A 1 68 ? -9.281 3 45.25 1 68.25 68 SER A O 1
ATOM 544 N N . ALA A 1 69 ? -10.359 4.484 46.594 1 67.31 69 ALA A N 1
ATOM 545 C CA . ALA A 1 69 ? -11.477 4.527 45.656 1 67.31 69 ALA A CA 1
ATOM 546 C C . ALA A 1 69 ? -11.234 5.551 44.531 1 67.31 69 ALA A C 1
ATOM 548 O O . ALA A 1 69 ? -11.781 5.43 43.438 1 67.31 69 ALA A O 1
ATOM 549 N N . GLY A 1 70 ? -10.516 6.656 44.938 1 72.12 70 GLY A N 1
ATOM 550 C CA . GLY A 1 70 ? -10.336 7.629 43.875 1 72.12 70 GLY A CA 1
ATOM 551 C C . GLY A 1 70 ? -9.562 8.859 44.312 1 72.12 70 GLY A C 1
ATOM 552 O O . GLY A 1 70 ? -8.938 8.859 45.375 1 72.12 70 GLY A O 1
ATOM 553 N N . LYS A 1 71 ? -9.344 9.703 43.406 1 75 71 LYS A N 1
ATOM 554 C CA . LYS A 1 71 ? -8.594 10.945 43.625 1 75 71 LYS A CA 1
ATOM 555 C C . LYS A 1 71 ? -9.461 12.164 43.312 1 75 71 LYS A C 1
ATOM 557 O O . LYS A 1 71 ? -10.227 12.164 42.344 1 75 71 LYS A O 1
ATOM 562 N N . VAL A 1 72 ? -9.57 13.102 44.438 1 73.25 72 VAL A N 1
ATOM 563 C CA . VAL A 1 72 ? -10.273 14.352 44.188 1 73.25 72 VAL A CA 1
ATOM 564 C C . VAL A 1 72 ? -9.336 15.531 44.406 1 73.25 72 VAL A C 1
ATOM 566 O O . VAL A 1 72 ? -8.469 15.469 45.281 1 73.25 72 VAL A O 1
ATOM 569 N N . VAL A 1 73 ? -9.438 16.5 43.562 1 73.06 73 VAL A N 1
ATOM 570 C CA . VAL A 1 73 ? -8.57 17.672 43.656 1 73.06 73 VAL A CA 1
ATOM 571 C C . VAL A 1 73 ? -9.414 18.906 43.906 1 73.06 73 VAL A C 1
ATOM 573 O O . VAL A 1 73 ? -10.461 19.094 43.312 1 73.06 73 VAL A O 1
ATOM 576 N N . HIS A 1 74 ? -9.086 19.672 45 1 72.38 74 HIS A N 1
ATOM 577 C CA . HIS A 1 74 ? -9.672 20.984 45.281 1 72.38 74 HIS A CA 1
ATOM 578 C C . HIS A 1 74 ? -8.648 22.094 45.062 1 72.38 74 HIS A C 1
ATOM 580 O O . HIS A 1 74 ? -7.48 21.938 45.438 1 72.38 74 HIS A O 1
ATOM 586 N N . SER A 1 75 ? -9.102 23.109 44.344 1 72.25 75 SER A N 1
ATOM 587 C CA . SER A 1 75 ? -8.195 24.234 44.094 1 72.25 75 SER A CA 1
ATOM 588 C C . SER A 1 75 ? -8.742 25.531 44.656 1 72.25 75 SER A C 1
ATOM 590 O O . SER A 1 75 ? -9.961 25.75 44.656 1 72.25 75 SER A O 1
ATOM 592 N N . ALA A 1 76 ? -7.953 26.281 45.469 1 70.31 76 ALA A N 1
ATOM 593 C CA . ALA A 1 76 ? -8.32 27.609 45.969 1 70.31 76 ALA A CA 1
ATOM 594 C C . ALA A 1 76 ? -7.238 28.641 45.656 1 70.31 76 ALA A C 1
ATOM 596 O O . ALA A 1 76 ? -6.043 28.312 45.688 1 70.31 76 ALA A O 1
ATOM 597 N N . ARG A 1 77 ? -7.68 29.75 45.312 1 72.81 77 ARG A N 1
ATOM 598 C CA . ARG A 1 77 ? -6.738 30.812 44.969 1 72.81 77 ARG A CA 1
ATOM 599 C C . ARG A 1 77 ? -6.488 31.719 46.188 1 72.81 77 ARG A C 1
ATOM 601 O O . ARG A 1 77 ? -7.422 32.094 46.906 1 72.81 77 ARG A O 1
ATOM 608 N N . LEU A 1 78 ? -5.312 31.953 46.625 1 74.88 78 LEU A N 1
ATOM 609 C CA . LEU A 1 78 ? -4.91 32.906 47.656 1 74.88 78 LEU A CA 1
ATOM 610 C C . LEU A 1 78 ? -4.527 34.25 47.031 1 74.88 78 LEU A C 1
ATOM 612 O O . LEU A 1 78 ? -3.615 34.312 46.188 1 74.88 78 LEU A O 1
ATOM 616 N N . ASN A 1 79 ? -5.316 35.281 47.375 1 77.25 79 ASN A N 1
ATOM 617 C CA . ASN A 1 79 ? -5.004 36.625 46.875 1 77.25 79 ASN A CA 1
ATOM 618 C C . ASN A 1 79 ? -4.203 37.406 47.906 1 77.25 79 ASN A C 1
ATOM 620 O O . ASN A 1 79 ? -4.645 37.594 49.031 1 77.25 79 ASN A O 1
ATOM 624 N N . VAL A 1 80 ? -3.027 37.719 47.594 1 77.88 80 VAL A N 1
ATOM 625 C CA . VAL A 1 80 ? -2.188 38.531 48.438 1 77.88 80 VAL A CA 1
ATOM 626 C C . VAL A 1 80 ? -2.066 39.938 47.844 1 77.88 80 VAL A C 1
ATOM 628 O O . VAL A 1 80 ? -1.669 40.094 46.688 1 77.88 80 VAL A O 1
ATOM 631 N N . TYR A 1 81 ? -2.41 40.906 48.688 1 82.81 81 TYR A N 1
ATOM 632 C CA . TYR A 1 81 ? -2.312 42.281 48.188 1 82.81 81 TYR A CA 1
ATOM 633 C C . TYR A 1 81 ? -0.857 42.688 47.969 1 82.81 81 TYR A C 1
ATOM 635 O O . TYR A 1 81 ? -0.007 42.438 48.844 1 82.81 81 TYR A O 1
ATOM 643 N N . GLY A 1 82 ? -0.486 43.062 46.844 1 83.75 82 GLY A N 1
ATOM 644 C CA . GLY A 1 82 ? 0.863 43.469 46.469 1 83.75 82 GLY A CA 1
ATOM 645 C C . GLY A 1 82 ? 1.034 43.656 44.969 1 83.75 82 GLY A C 1
ATOM 646 O O . GLY A 1 82 ? 0.07 43.531 44.219 1 83.75 82 GLY A O 1
ATOM 647 N N . PRO A 1 83 ? 2.252 44.062 44.594 1 88.31 83 PRO A N 1
ATOM 648 C CA . PRO A 1 83 ? 2.529 44.25 43.156 1 88.31 83 PRO A CA 1
ATOM 649 C C . PRO A 1 83 ? 2.523 42.938 42.375 1 88.31 83 PRO A C 1
ATOM 651 O O . PRO A 1 83 ? 2.744 41.875 42.969 1 88.31 83 PRO A O 1
ATOM 654 N N . PRO A 1 84 ? 2.227 43.031 41.156 1 91.31 84 PRO A N 1
ATOM 655 C CA . PRO A 1 84 ? 2.219 41.844 40.312 1 91.31 84 PRO A CA 1
ATOM 656 C C . PRO A 1 84 ? 3.578 41.125 40.281 1 91.31 84 PRO A C 1
ATOM 658 O O . PRO A 1 84 ? 4.617 41.812 40.219 1 91.31 84 PRO A O 1
ATOM 661 N N . HIS A 1 85 ? 3.469 39.844 40.438 1 89.94 85 HIS A N 1
ATOM 662 C CA . HIS A 1 85 ? 4.652 39 40.344 1 89.94 85 HIS A CA 1
ATOM 663 C C . HIS A 1 85 ? 4.355 37.719 39.562 1 89.94 85 HIS A C 1
ATOM 665 O O . HIS A 1 85 ? 3.346 37.062 39.812 1 89.94 85 HIS A O 1
ATOM 671 N N . ILE A 1 86 ? 5.316 37.438 38.531 1 92.5 86 ILE A N 1
ATOM 672 C CA . ILE A 1 86 ? 5.156 36.219 37.75 1 92.5 86 ILE A CA 1
ATOM 673 C C . ILE A 1 86 ? 6.316 35.281 38.031 1 92.5 86 ILE A C 1
ATOM 675 O O . ILE A 1 86 ? 7.484 35.656 37.906 1 92.5 86 ILE A O 1
ATOM 679 N N . ARG A 1 87 ? 5.973 34.094 38.406 1 90 87 ARG A N 1
ATOM 680 C CA . ARG A 1 87 ? 7.008 33.094 38.594 1 90 87 ARG A CA 1
ATOM 681 C C . ARG A 1 87 ? 7.641 32.688 37.281 1 90 87 ARG A C 1
ATOM 683 O O . ARG A 1 87 ? 6.984 32.688 36.219 1 90 87 ARG A O 1
ATOM 690 N N . PRO A 1 88 ? 8.953 32.312 37.406 1 91.5 88 PRO A N 1
ATOM 691 C CA . PRO A 1 88 ? 9.602 31.859 36.188 1 91.5 88 PRO A CA 1
ATOM 692 C C . PRO A 1 88 ? 8.93 30.625 35.562 1 91.5 88 PRO A C 1
ATOM 694 O O . PRO A 1 88 ? 8.508 29.734 36.312 1 91.5 88 PRO A O 1
ATOM 697 N N . MET A 1 89 ? 8.75 30.578 34.25 1 91.94 89 MET A N 1
ATOM 698 C CA . MET A 1 89 ? 8.039 29.5 33.594 1 91.94 89 MET A CA 1
ATOM 699 C C . MET A 1 89 ? 9.008 28.578 32.844 1 91.94 89 MET A C 1
ATOM 701 O O . MET A 1 89 ? 8.703 27.406 32.625 1 91.94 89 MET A O 1
ATOM 705 N N . GLY A 1 90 ? 10.148 28.953 32.5 1 92.75 90 GLY A N 1
ATOM 706 C CA . GLY A 1 90 ? 11.148 28.125 31.844 1 92.75 90 GLY A CA 1
ATOM 707 C C . GLY A 1 90 ? 10.758 27.703 30.438 1 92.75 90 GLY A C 1
ATOM 708 O O . GLY A 1 90 ? 10.477 28.547 29.578 1 92.75 90 GLY A O 1
ATOM 709 N N . GLN A 1 91 ? 10.781 26.297 30.25 1 94.69 91 GLN A N 1
ATOM 710 C CA . GLN A 1 91 ? 10.484 25.75 28.938 1 94.69 91 GLN A CA 1
ATOM 711 C C . GLN A 1 91 ? 9.391 24.688 29.016 1 94.69 91 GLN A C 1
ATOM 713 O O . GLN A 1 91 ? 9.359 23.891 29.953 1 94.69 91 GLN A O 1
ATOM 718 N N . LEU A 1 92 ? 8.508 24.797 28.078 1 94.81 92 LEU A N 1
ATOM 719 C CA . LEU A 1 92 ? 7.449 23.797 27.969 1 94.81 92 LEU A CA 1
ATOM 720 C C . LEU A 1 92 ? 7.426 23.172 26.578 1 94.81 92 LEU A C 1
ATOM 722 O O . LEU A 1 92 ? 7.812 23.812 25.594 1 94.81 92 LEU A O 1
ATOM 726 N N . SER A 1 93 ? 7.027 21.859 26.562 1 92.81 93 SER A N 1
ATOM 727 C CA . SER A 1 93 ? 6.887 21.156 25.297 1 92.81 93 SER A CA 1
ATOM 728 C C . SER A 1 93 ? 5.418 21.016 24.906 1 92.81 93 SER A C 1
ATOM 730 O O . SER A 1 93 ? 4.578 20.703 25.75 1 92.81 93 SER A O 1
ATOM 732 N N . ALA A 1 94 ? 5.129 21.391 23.656 1 93.62 94 ALA A N 1
ATOM 733 C CA . ALA A 1 94 ? 3.807 21.172 23.078 1 93.62 94 ALA A CA 1
ATOM 734 C C . ALA A 1 94 ? 3.857 20.109 21.984 1 93.62 94 ALA A C 1
ATOM 736 O O . ALA A 1 94 ? 4.891 19.922 21.344 1 93.62 94 ALA A O 1
ATOM 737 N N . VAL A 1 95 ? 2.777 19.375 21.875 1 90.81 95 VAL A N 1
ATOM 738 C CA . VAL A 1 95 ? 2.709 18.344 20.859 1 90.81 95 VAL A CA 1
ATOM 739 C C . VAL A 1 95 ? 1.955 18.859 19.641 1 90.81 95 VAL A C 1
ATOM 741 O O . VAL A 1 95 ? 0.847 19.391 19.766 1 90.81 95 VAL A O 1
ATOM 744 N N . ALA A 1 96 ? 2.6 18.625 18.5 1 92.25 96 ALA A N 1
ATOM 745 C CA . ALA A 1 96 ? 1.976 19.078 17.25 1 92.25 96 ALA A CA 1
ATOM 746 C C . ALA A 1 96 ? 0.613 18.422 17.062 1 92.25 96 ALA A C 1
ATOM 748 O O . ALA A 1 96 ? 0.457 17.219 17.281 1 92.25 96 ALA A O 1
ATOM 749 N N . GLY A 1 97 ? -0.334 19.281 16.625 1 89.31 97 GLY A N 1
ATOM 750 C CA . GLY A 1 97 ? -1.67 18.781 16.328 1 89.31 97 GLY A CA 1
ATOM 751 C C . GLY A 1 97 ? -2.588 18.781 17.531 1 89.31 97 GLY A C 1
ATOM 752 O O . GLY A 1 97 ? -3.807 18.672 17.391 1 89.31 97 GLY A O 1
ATOM 753 N N . GLU A 1 98 ? -1.952 18.891 18.719 1 90.31 98 GLU A N 1
ATOM 754 C CA . GLU A 1 98 ? -2.752 18.891 19.938 1 90.31 98 GLU A CA 1
ATOM 755 C C . GLU A 1 98 ? -2.969 20.312 20.469 1 90.31 98 GLU A C 1
ATOM 757 O O . GLU A 1 98 ? -2.525 21.281 19.844 1 90.31 98 GLU A O 1
ATOM 762 N N . THR A 1 99 ? -3.758 20.344 21.453 1 94.19 99 THR A N 1
ATOM 763 C CA . THR A 1 99 ? -4.012 21.625 22.109 1 94.19 99 THR A CA 1
ATOM 764 C C . THR A 1 99 ? -2.996 21.875 23.219 1 94.19 99 THR A C 1
ATOM 766 O O . THR A 1 99 ? -2.693 20.984 24 1 94.19 99 THR A O 1
ATOM 769 N N . PHE A 1 100 ? -2.418 23.016 23.156 1 94.56 100 PHE A N 1
ATOM 770 C CA . PHE A 1 100 ? -1.477 23.453 24.188 1 94.56 100 PHE A CA 1
ATOM 771 C C . PHE A 1 100 ? -2.117 24.5 25.094 1 94.56 100 PHE A C 1
ATOM 773 O O . PHE A 1 100 ? -2.791 25.406 24.625 1 94.56 100 PHE A O 1
ATOM 780 N N . SER A 1 101 ? -2.01 24.297 26.391 1 96.12 101 SER A N 1
ATOM 781 C CA . SER A 1 101 ? -2.561 25.234 27.359 1 96.12 101 SER A CA 1
ATOM 782 C C . SER A 1 101 ? -1.552 25.547 28.453 1 96.12 101 SER A C 1
ATOM 784 O O . SER A 1 101 ? -0.888 24.641 28.969 1 96.12 101 SER A O 1
ATOM 786 N N . VAL A 1 102 ? -1.418 26.828 28.75 1 95.19 102 VAL A N 1
ATOM 787 C CA . VAL A 1 102 ? -0.512 27.25 29.812 1 95.19 102 VAL A CA 1
ATOM 788 C C . VAL A 1 102 ? -1.108 28.453 30.547 1 95.19 102 VAL A C 1
ATOM 790 O O . VAL A 1 102 ? -1.729 29.328 29.922 1 95.19 102 VAL A O 1
ATOM 793 N N . THR A 1 103 ? -1.053 28.422 31.797 1 92.31 103 THR A N 1
ATOM 794 C CA . THR A 1 103 ? -1.553 29.531 32.625 1 92.31 103 THR A CA 1
ATOM 795 C C . THR A 1 103 ? -0.398 30.344 33.188 1 92.31 103 THR A C 1
ATOM 797 O O . THR A 1 103 ? 0.556 29.797 33.719 1 92.31 103 THR A O 1
ATOM 800 N N . CYS A 1 104 ? -0.473 31.641 33 1 92.75 104 CYS A N 1
ATOM 801 C CA . CYS A 1 104 ? 0.522 32.562 33.562 1 92.75 104 CYS A CA 1
ATOM 802 C C . CYS A 1 104 ? 0.49 32.5 35.094 1 92.75 104 CYS A C 1
ATOM 804 O O . CYS A 1 104 ? -0.54 32.781 35.688 1 92.75 104 CYS A O 1
ATOM 806 N N . PRO A 1 105 ? 1.579 32.125 35.688 1 89.31 105 PRO A N 1
ATOM 807 C CA . PRO A 1 105 ? 1.618 32.031 37.156 1 89.31 105 PRO A CA 1
ATOM 808 C C . PRO A 1 105 ? 1.786 33.406 37.812 1 89.31 105 PRO A C 1
ATOM 810 O O . PRO A 1 105 ? 2.797 33.656 38.469 1 89.31 105 PRO A O 1
ATOM 813 N N . ALA A 1 106 ? 0.775 34.156 37.656 1 87.75 106 ALA A N 1
ATOM 814 C CA . ALA A 1 106 ? 0.817 35.531 38.219 1 87.75 106 ALA A CA 1
ATOM 815 C C . ALA A 1 106 ? 0.272 35.562 39.625 1 87.75 106 ALA A C 1
ATOM 817 O O . ALA A 1 106 ? -0.678 34.844 39.969 1 87.75 106 ALA A O 1
ATOM 818 N N . SER A 1 107 ? 0.988 36.312 40.438 1 83.06 107 SER A N 1
ATOM 819 C CA . SER A 1 107 ? 0.543 36.625 41.781 1 83.06 107 SER A CA 1
ATOM 820 C C . SER A 1 107 ? 0.416 38.125 42 1 83.06 107 SER A C 1
ATOM 822 O O . SER A 1 107 ? 0.858 38.906 41.156 1 83.06 107 SER A O 1
ATOM 824 N N . GLY A 1 108 ? -0.338 38.469 43.031 1 82.94 108 GLY A N 1
ATOM 825 C CA . GLY A 1 108 ? -0.639 39.875 43.281 1 82.94 108 GLY A CA 1
ATOM 826 C C . GLY A 1 108 ? -2.109 40.219 43.125 1 82.94 108 GLY A C 1
ATOM 827 O O . GLY A 1 108 ? -2.799 39.625 42.281 1 82.94 108 GLY A O 1
ATOM 828 N N . TYR A 1 109 ? -2.531 41.094 44.094 1 82.44 109 TYR A N 1
ATOM 829 C CA . TYR A 1 109 ? -3.941 41.469 44.062 1 82.44 109 TYR A CA 1
ATOM 830 C C . TYR A 1 109 ? -4.129 42.938 44.406 1 82.44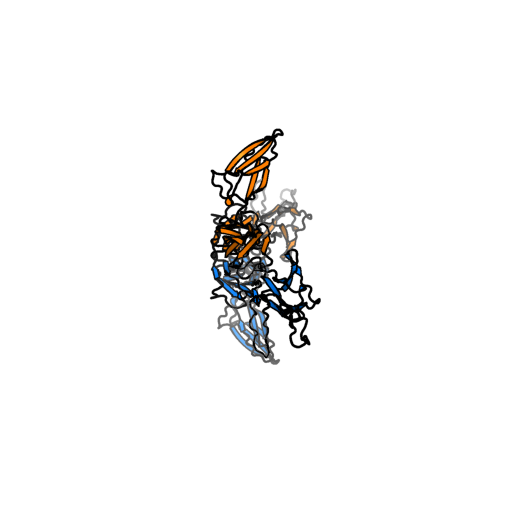 109 TYR A C 1
ATOM 832 O O . TYR A 1 109 ? -3.506 43.469 45.312 1 82.44 109 TYR A O 1
ATOM 840 N N . PRO A 1 110 ? -4.926 43.562 43.594 1 85.19 110 PRO A N 1
ATOM 841 C CA . PRO A 1 110 ? -5.711 43.094 42.469 1 85.19 110 PRO A CA 1
ATOM 842 C C . PRO A 1 110 ? -4.949 43.188 41.156 1 85.19 110 PRO A C 1
ATOM 844 O O . PRO A 1 110 ? -4.195 44.156 40.938 1 85.19 110 PRO A O 1
ATOM 847 N N . LEU A 1 111 ? -5.133 42.219 40.375 1 86.94 111 LEU A N 1
ATOM 848 C CA . LEU A 1 111 ? -4.57 42.25 39.031 1 86.94 111 LEU A CA 1
ATOM 849 C C . LEU A 1 111 ? -5.57 42.812 38.031 1 86.94 111 LEU A C 1
ATOM 851 O O . LEU A 1 111 ? -6.746 42.469 38.062 1 86.94 111 LEU A O 1
ATOM 855 N N . HIS A 1 112 ? -5.109 43.75 37.25 1 87.56 112 HIS A N 1
ATOM 856 C CA . HIS A 1 112 ? -5.973 44.406 36.281 1 87.56 112 HIS A CA 1
ATOM 857 C C . HIS A 1 112 ? -6.074 43.562 35 1 87.56 112 HIS A C 1
ATOM 859 O O . HIS A 1 112 ? -7.176 43.344 34.5 1 87.56 112 HIS A O 1
ATOM 865 N N . LYS A 1 113 ? -4.914 43.188 34.469 1 89.38 113 LYS A N 1
ATOM 866 C CA . LYS A 1 113 ? -4.918 42.469 33.219 1 89.38 113 LYS A CA 1
ATOM 867 C C . LYS A 1 113 ? -3.672 41.594 33.062 1 89.38 113 LYS A C 1
ATOM 869 O O . LYS A 1 113 ? -2.605 41.938 33.594 1 89.38 113 LYS A O 1
ATOM 874 N N . ILE A 1 114 ? -3.867 40.469 32.531 1 91.62 114 ILE A N 1
ATOM 875 C CA . ILE A 1 114 ? -2.77 39.562 32.125 1 91.62 114 ILE A CA 1
ATOM 876 C C . ILE A 1 114 ? -2.727 39.438 30.625 1 91.62 114 ILE A C 1
ATOM 878 O O . ILE A 1 114 ? -3.734 39.125 29.984 1 91.62 114 ILE A O 1
ATOM 882 N N . ILE A 1 115 ? -1.523 39.75 30.016 1 92.38 115 ILE A N 1
ATOM 883 C CA . ILE A 1 115 ? -1.386 39.75 28.562 1 92.38 115 ILE A CA 1
ATOM 884 C C . ILE A 1 115 ? -0.298 38.75 28.141 1 92.38 115 ILE A C 1
ATOM 886 O O . ILE A 1 115 ? 0.727 38.625 28.812 1 92.38 115 ILE A O 1
ATOM 890 N N . TRP A 1 116 ? -0.607 38.125 27.078 1 95.31 116 TRP A N 1
ATOM 891 C CA . TRP A 1 116 ? 0.395 37.25 26.453 1 95.31 116 TRP A CA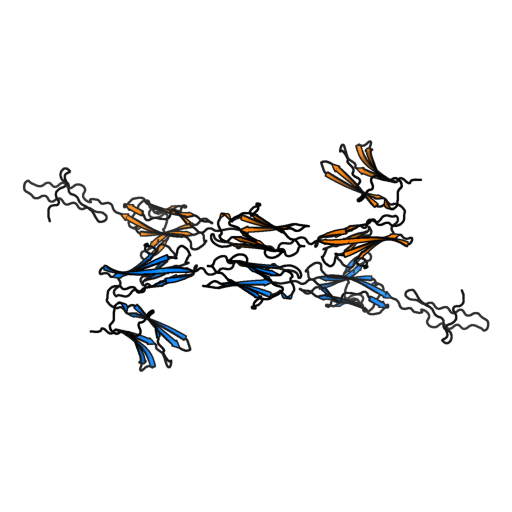 1
ATOM 892 C C . TRP A 1 116 ? 0.927 37.875 25.172 1 95.31 116 TRP A C 1
ATOM 894 O O . TRP A 1 116 ? 0.174 38.469 24.406 1 95.31 116 TRP A O 1
ATOM 904 N N . THR A 1 117 ? 2.219 37.719 24.969 1 94.88 117 THR A N 1
ATOM 905 C CA . THR A 1 117 ? 2.836 38.125 23.719 1 94.88 117 THR A CA 1
ATOM 906 C C . THR A 1 117 ? 3.75 37.031 23.172 1 94.88 117 THR A C 1
ATOM 908 O O . THR A 1 117 ? 4.266 36.219 23.938 1 94.88 117 THR A O 1
ATOM 911 N N . LYS A 1 118 ? 3.814 36.969 21.906 1 94 118 LYS A N 1
ATOM 912 C CA . LYS A 1 118 ? 4.789 36.094 21.219 1 94 118 LYS A CA 1
ATOM 913 C C . LYS A 1 118 ? 5.684 36.938 20.297 1 94 118 LYS A C 1
ATOM 915 O O . LYS A 1 118 ? 5.191 37.594 19.375 1 94 118 LYS A O 1
ATOM 920 N N . ASP A 1 119 ? 6.922 36.812 20.516 1 89.31 119 ASP A N 1
ATOM 921 C CA . ASP A 1 119 ? 7.887 37.594 19.719 1 89.31 119 ASP A CA 1
ATOM 922 C C . ASP A 1 119 ? 7.5 39.062 19.641 1 89.31 119 ASP A C 1
ATOM 924 O O . ASP A 1 119 ? 7.527 39.656 18.562 1 89.31 119 ASP A O 1
ATOM 928 N N . GLY A 1 120 ? 6.91 39.531 20.703 1 85.44 120 GLY A N 1
ATOM 929 C CA . GLY A 1 120 ? 6.613 40.938 20.812 1 85.44 120 GLY A CA 1
ATOM 930 C C . GLY A 1 120 ? 5.207 41.312 20.375 1 85.44 120 GLY A C 1
ATOM 931 O O . GLY A 1 120 ? 4.781 42.469 20.5 1 85.44 120 GLY A O 1
ATOM 932 N N . VAL A 1 121 ? 4.527 40.312 19.844 1 86.44 121 VAL A N 1
ATOM 933 C CA . VAL A 1 121 ? 3.184 40.594 19.359 1 86.44 121 VAL A CA 1
ATOM 934 C C . VAL A 1 121 ? 2.148 40.062 20.344 1 86.44 121 VAL A C 1
ATOM 936 O O . VAL A 1 121 ? 2.234 38.906 20.781 1 86.44 121 VAL A O 1
ATOM 939 N N . ARG A 1 122 ? 1.228 40.938 20.641 1 87.38 122 ARG A N 1
ATOM 940 C CA . ARG A 1 122 ? 0.194 40.594 21.594 1 87.38 122 ARG A CA 1
ATOM 941 C C . ARG A 1 122 ? -0.706 39.469 21.047 1 87.38 122 ARG A C 1
ATOM 943 O O . ARG A 1 122 ? -1.095 39.5 19.891 1 87.38 122 ARG A O 1
ATOM 950 N N . LEU A 1 123 ? -1.086 38.562 21.891 1 89 123 LEU A N 1
ATOM 951 C CA . LEU A 1 123 ? -1.977 37.469 21.547 1 89 123 LEU A CA 1
ATOM 952 C C . LEU A 1 123 ? -3.414 37.781 21.938 1 89 123 LEU A C 1
ATOM 954 O O . LEU A 1 123 ? -3.652 38.562 22.859 1 89 123 LEU A O 1
ATOM 958 N N . PRO A 1 124 ? -4.316 37.219 21.188 1 87.62 124 PRO A N 1
ATOM 959 C CA . PRO A 1 124 ? -4.234 36.25 20.094 1 87.62 124 PRO A CA 1
ATOM 960 C C . PRO A 1 124 ? -3.955 36.906 18.734 1 87.62 124 PRO A C 1
ATOM 962 O O . PRO A 1 124 ? -4.441 38.031 18.469 1 87.62 124 PRO A O 1
ATOM 965 N N . THR A 1 125 ? -3.154 36.188 17.938 1 84.12 125 THR A N 1
ATOM 966 C CA . THR A 1 125 ? -2.859 36.688 16.594 1 84.12 125 THR A CA 1
ATOM 967 C C . THR A 1 125 ? -3.701 35.938 15.555 1 84.12 125 THR A C 1
ATOM 969 O O . THR A 1 125 ? -3.777 36.344 14.398 1 84.12 125 THR A O 1
ATOM 972 N N . GLY A 1 126 ? -4.379 34.906 16.016 1 84.56 126 GLY A N 1
ATOM 973 C CA . GLY A 1 126 ? -5.152 34.094 15.102 1 84.56 126 GLY A CA 1
ATOM 974 C C . GLY A 1 126 ? -6.312 33.375 15.773 1 84.56 126 GLY A C 1
ATOM 975 O O . GLY A 1 126 ? -6.539 33.562 16.969 1 84.56 126 GLY A O 1
ATOM 976 N N . HIS A 1 127 ? -6.996 32.594 14.922 1 84.31 127 HIS A N 1
ATOM 977 C CA . HIS A 1 127 ? -8.211 31.953 15.383 1 84.31 127 HIS A CA 1
ATOM 978 C C . HIS A 1 127 ? -7.887 30.781 16.312 1 84.31 127 HIS A C 1
ATOM 980 O O . HIS A 1 127 ? -8.734 30.344 17.094 1 84.31 127 HIS A O 1
ATOM 986 N N . ARG A 1 128 ? -6.668 30.328 16.266 1 89.62 128 ARG A N 1
ATOM 987 C CA . ARG A 1 128 ? -6.32 29.125 17.016 1 89.62 128 ARG A CA 1
ATOM 988 C C . ARG A 1 128 ? -5.91 29.484 18.438 1 89.62 128 ARG A C 1
ATOM 990 O O . ARG A 1 128 ? -5.699 28.594 19.266 1 89.62 128 ARG A O 1
ATOM 997 N N . GLN A 1 129 ? -5.746 30.75 18.672 1 90.19 129 GLN A N 1
ATOM 998 C CA . GLN A 1 129 ? -5.262 31.188 19.984 1 90.19 129 GLN A CA 1
ATOM 999 C C . GLN A 1 129 ? -6.371 31.859 20.781 1 90.19 129 GLN A C 1
ATOM 1001 O O . GLN A 1 129 ? -7.184 32.594 20.234 1 90.19 129 GLN A O 1
ATOM 1006 N N . ARG A 1 130 ? -6.391 31.516 22.078 1 88.81 130 ARG A N 1
ATOM 1007 C CA . ARG A 1 130 ? -7.301 32.188 23.016 1 88.81 130 ARG A CA 1
ATOM 1008 C C . ARG A 1 130 ? -6.598 32.5 24.328 1 88.81 130 ARG A C 1
ATOM 1010 O O . ARG A 1 130 ? -5.836 31.672 24.844 1 88.81 130 ARG A O 1
ATOM 1017 N N . VAL A 1 131 ? -6.793 33.719 24.703 1 88.25 131 VAL A N 1
ATOM 1018 C CA . VAL A 1 131 ? -6.262 34.125 26 1 88.25 131 VAL A CA 1
ATOM 1019 C C . VAL A 1 131 ? -7.41 34.406 26.969 1 88.25 131 VAL A C 1
ATOM 1021 O O . VAL A 1 131 ? -8.219 35.312 26.734 1 88.25 131 VAL A O 1
ATOM 1024 N N . PHE A 1 132 ? -7.43 33.719 28.031 1 88.31 132 PHE A N 1
ATOM 1025 C CA . PHE A 1 132 ? -8.484 33.906 29.031 1 88.31 132 PHE A CA 1
ATOM 1026 C C . PHE A 1 132 ? -8.102 34.969 30.047 1 88.31 132 PHE A C 1
ATOM 1028 O O . PHE A 1 132 ? -6.918 35.219 30.266 1 88.31 132 PHE A O 1
ATOM 1035 N N . PRO A 1 133 ? -9.117 35.469 30.672 1 85.5 133 PRO A N 1
ATOM 1036 C CA . PRO A 1 133 ? -8.867 36.531 31.672 1 85.5 133 PRO A CA 1
ATOM 1037 C C . PRO A 1 133 ? -8.016 36.031 32.844 1 85.5 133 PRO A C 1
ATOM 1039 O O . PRO A 1 133 ? -7.297 36.812 33.469 1 85.5 133 PRO A O 1
ATOM 1042 N N . ASN A 1 134 ? -8.07 34.781 33.062 1 83.62 134 ASN A N 1
ATOM 1043 C CA . ASN A 1 134 ? -7.297 34.219 34.188 1 83.62 134 ASN A CA 1
ATOM 1044 C C . ASN A 1 134 ? -5.832 34.031 33.812 1 83.62 134 ASN A C 1
ATOM 1046 O O . ASN A 1 134 ? -5.035 33.562 34.625 1 83.62 134 ASN A O 1
ATOM 1050 N N . GLY A 1 135 ? -5.492 34.406 32.562 1 89.75 135 GLY A N 1
ATOM 1051 C CA . GLY A 1 135 ? -4.105 34.312 32.156 1 89.75 135 GLY A CA 1
ATOM 1052 C C . GLY A 1 135 ? -3.766 33 31.453 1 89.75 135 GLY A C 1
ATOM 1053 O O . GLY A 1 135 ? -2.594 32.688 31.234 1 89.75 135 GLY A O 1
ATOM 1054 N N . THR A 1 136 ? -4.82 32.25 31.188 1 93.19 136 THR A N 1
ATOM 1055 C CA . THR A 1 136 ? -4.586 31 30.5 1 93.19 136 THR A CA 1
ATOM 1056 C C . THR A 1 136 ? -4.523 31.203 29 1 93.19 136 THR A C 1
ATOM 1058 O O . THR A 1 136 ? -5.414 31.828 28.406 1 93.19 136 THR A O 1
ATOM 1061 N N . LEU A 1 137 ? -3.449 30.766 28.438 1 95.12 137 LEU A N 1
ATOM 1062 C CA . LEU A 1 137 ? -3.281 30.766 26.984 1 95.12 137 LEU A CA 1
ATOM 1063 C C . LEU A 1 137 ? -3.582 29.375 26.422 1 95.12 137 LEU A C 1
ATOM 1065 O O . LEU A 1 137 ? -3.055 28.375 26.891 1 95.12 137 LEU A O 1
ATOM 1069 N N . VAL A 1 138 ? -4.441 29.359 25.406 1 95.56 138 VAL A N 1
ATOM 1070 C CA . VAL A 1 138 ? -4.789 28.109 24.75 1 95.56 138 VAL A CA 1
ATOM 1071 C C . VAL A 1 138 ? -4.484 28.234 23.25 1 95.56 138 VAL A C 1
ATOM 1073 O O . VAL A 1 138 ? -4.906 29.188 22.594 1 95.56 138 VAL A O 1
ATOM 1076 N N . ILE A 1 139 ? -3.719 27.312 22.781 1 94.12 139 ILE A N 1
ATOM 1077 C CA . ILE A 1 139 ? -3.416 27.219 21.359 1 94.12 139 ILE A CA 1
ATOM 1078 C C . ILE A 1 139 ? -3.93 25.891 20.797 1 94.12 139 ILE A C 1
ATOM 1080 O O . ILE A 1 139 ? -3.496 24.828 21.234 1 94.12 139 ILE A O 1
ATOM 1084 N N . GLU A 1 140 ? -4.758 26.062 19.844 1 93.38 140 GLU A N 1
ATOM 1085 C CA . GLU A 1 140 ? -5.289 24.859 19.203 1 93.38 140 GLU A CA 1
ATOM 1086 C C . GLU A 1 140 ? -4.457 24.469 17.984 1 93.38 140 GLU A C 1
ATOM 1088 O O . GLU A 1 140 ? -3.846 25.328 17.344 1 93.38 140 GLU A O 1
ATOM 1093 N N . GLN A 1 141 ? -4.41 23.203 17.766 1 91.25 141 GLN A N 1
ATOM 1094 C CA . GLN A 1 141 ? -3.723 22.688 16.578 1 91.25 141 GLN A CA 1
ATOM 1095 C C . GLN A 1 141 ? -2.307 23.234 16.484 1 91.25 141 GLN A C 1
ATOM 1097 O O . GLN A 1 141 ? -1.936 23.828 15.461 1 91.25 141 GLN A O 1
ATOM 1102 N N . VAL A 1 142 ? -1.598 22.875 17.578 1 93.88 142 VAL A N 1
ATOM 1103 C CA . VAL A 1 142 ? -0.223 23.359 17.656 1 93.88 142 VAL A CA 1
ATOM 1104 C C . VAL A 1 142 ? 0.539 22.969 16.406 1 93.88 142 VAL A C 1
ATOM 1106 O O . VAL A 1 142 ? 0.454 21.812 15.953 1 93.88 142 VAL A O 1
ATOM 1109 N N . THR A 1 143 ? 1.188 23.938 15.828 1 90.81 143 THR A N 1
ATOM 1110 C CA . THR A 1 143 ? 1.903 23.703 14.578 1 90.81 143 THR A CA 1
ATOM 1111 C C . THR A 1 143 ? 3.373 24.094 14.719 1 90.81 143 THR A C 1
ATOM 1113 O O . THR A 1 143 ? 3.689 25.188 15.203 1 90.81 143 THR A O 1
ATOM 1116 N N . ARG A 1 144 ? 4.141 23.141 14.219 1 90.44 144 ARG A N 1
ATOM 1117 C CA . ARG A 1 144 ? 5.574 23.391 14.234 1 90.44 144 ARG A CA 1
ATOM 1118 C C . ARG A 1 144 ? 5.934 24.547 13.305 1 90.44 144 ARG A C 1
ATOM 1120 O O . ARG A 1 144 ? 5.41 24.641 12.195 1 90.44 144 ARG A O 1
ATOM 1127 N N . GLY A 1 145 ? 6.797 25.453 13.75 1 87.44 145 GLY A N 1
ATOM 1128 C CA . GLY A 1 145 ? 7.215 26.594 12.945 1 87.44 145 GLY A CA 1
ATOM 1129 C C . GLY A 1 145 ? 6.449 27.859 13.258 1 87.44 145 GLY A C 1
ATOM 1130 O O . GLY A 1 145 ? 6.988 28.969 13.141 1 87.44 145 GLY A O 1
ATOM 1131 N N . THR A 1 146 ? 5.156 27.656 13.617 1 88.31 146 THR A N 1
ATOM 1132 C CA . THR A 1 146 ? 4.309 28.812 13.891 1 88.31 146 THR A CA 1
ATOM 1133 C C . THR A 1 146 ? 4.141 29.016 15.391 1 88.31 146 THR A C 1
ATOM 1135 O O . THR A 1 146 ? 4.156 30.156 15.867 1 88.31 146 THR A O 1
ATOM 1138 N N . ASP A 1 147 ? 4.027 27.922 16.094 1 92.75 147 ASP A N 1
ATOM 1139 C CA . ASP A 1 147 ? 3.643 28.031 17.5 1 92.75 147 ASP A CA 1
ATOM 1140 C C . ASP A 1 147 ? 4.852 27.859 18.406 1 92.75 147 ASP A C 1
ATOM 1142 O O . ASP A 1 147 ? 4.777 28.156 19.609 1 92.75 147 ASP A O 1
ATOM 1146 N N . ASP A 1 148 ? 5.93 27.422 17.859 1 94.44 148 ASP A N 1
ATOM 1147 C CA . ASP A 1 148 ? 7.148 27.359 18.672 1 94.44 148 ASP A CA 1
ATOM 1148 C C . ASP A 1 148 ? 7.805 28.734 18.781 1 94.44 148 ASP A C 1
ATOM 1150 O O . ASP A 1 148 ? 7.574 29.609 17.953 1 94.44 148 ASP A O 1
ATOM 1154 N N . GLY A 1 149 ? 8.539 28.938 19.922 1 94.44 149 GLY A N 1
ATOM 1155 C CA . GLY A 1 149 ? 9.227 30.203 20.094 1 94.44 149 GLY A CA 1
ATOM 1156 C C . GLY A 1 149 ? 9.156 30.734 21.5 1 94.44 149 GLY A C 1
ATOM 1157 O O . GLY A 1 149 ? 8.992 29.969 22.453 1 94.44 149 GLY A O 1
ATOM 1158 N N . GLN A 1 150 ? 9.352 32.062 21.547 1 95.81 150 GLN A N 1
ATOM 1159 C CA . GLN A 1 150 ? 9.391 32.75 22.844 1 95.81 150 GLN A CA 1
ATOM 1160 C C . GLN A 1 150 ? 8.078 33.469 23.125 1 95.81 150 GLN A C 1
ATOM 1162 O O . GLN A 1 150 ? 7.648 34.312 22.344 1 95.81 150 GLN A O 1
ATOM 1167 N N . TYR A 1 151 ? 7.5 33.031 24.203 1 97 151 TYR A N 1
ATOM 1168 C CA . TYR A 1 151 ? 6.297 33.688 24.703 1 97 151 TYR A CA 1
ATOM 1169 C C . TYR A 1 151 ? 6.598 34.5 25.953 1 97 151 TYR A C 1
ATOM 1171 O O . TYR A 1 151 ? 7.59 34.25 26.641 1 97 151 TYR A O 1
ATOM 1179 N N . SER A 1 152 ? 5.777 35.531 26.125 1 97.06 152 SER A N 1
ATOM 1180 C CA . SER A 1 152 ? 5.898 36.344 27.328 1 97.06 152 SER A CA 1
ATOM 1181 C C . SER A 1 152 ? 4.531 36.656 27.922 1 97.06 152 SER A C 1
ATOM 1183 O O . SER A 1 152 ? 3.578 36.906 27.203 1 97.06 152 SER A O 1
ATOM 1185 N N . CYS A 1 153 ? 4.453 36.5 29.188 1 96.06 153 CYS A N 1
ATOM 1186 C CA . CYS A 1 153 ? 3.246 36.906 29.891 1 96.06 153 CYS A CA 1
ATOM 1187 C C . CYS A 1 153 ? 3.521 38.094 30.797 1 96.06 153 CYS A C 1
ATOM 1189 O O . CYS A 1 153 ? 4.547 38.125 31.484 1 96.06 153 CYS A O 1
ATOM 1191 N N . THR A 1 154 ? 2.629 39.094 30.703 1 95.56 154 THR A N 1
ATOM 1192 C CA . THR A 1 154 ? 2.752 40.312 31.5 1 95.56 154 THR A CA 1
ATOM 1193 C C . THR A 1 154 ? 1.506 40.531 32.344 1 95.56 154 THR A C 1
ATOM 1195 O O . THR A 1 154 ? 0.387 40.562 31.828 1 95.56 154 THR A O 1
ATOM 1198 N N . ALA A 1 155 ? 1.707 40.656 33.656 1 94 155 ALA A N 1
ATOM 1199 C CA . ALA A 1 155 ? 0.637 41.031 34.594 1 94 155 ALA A CA 1
ATOM 1200 C C . ALA A 1 155 ? 0.733 42.5 35 1 94 155 ALA A C 1
ATOM 1202 O O . ALA A 1 155 ? 1.819 42.969 35.312 1 94 155 ALA A O 1
ATOM 1203 N N . MET A 1 156 ? -0.425 43.125 34.844 1 93.5 156 MET A N 1
ATOM 1204 C CA . MET A 1 156 ? -0.442 44.531 35.156 1 93.5 156 MET A CA 1
ATOM 1205 C C . MET A 1 156 ? -1.473 44.844 36.25 1 93.5 156 MET A C 1
ATOM 1207 O O . MET A 1 156 ? -2.527 44.219 36.312 1 93.5 156 MET A O 1
ATOM 1211 N N . SER A 1 157 ? -1.113 45.844 37.125 1 88.94 157 SER A N 1
ATOM 1212 C CA . SER A 1 157 ? -2.045 46.375 38.094 1 88.94 157 SER A CA 1
ATOM 1213 C C . SER A 1 157 ? -2.604 47.719 37.656 1 88.94 157 SER A C 1
ATOM 1215 O O . SER A 1 157 ? -2.088 48.344 36.719 1 88.94 157 SER A O 1
ATOM 1217 N N . ARG A 1 158 ? -3.65 48.156 38.281 1 88.25 158 ARG A N 1
ATOM 1218 C CA . ARG A 1 158 ? -4.266 49.438 37.938 1 88.25 158 ARG A CA 1
ATOM 1219 C C . ARG A 1 158 ? -3.342 50.625 38.281 1 88.25 158 ARG A C 1
ATOM 1221 O O . ARG A 1 158 ? -3.449 51.688 37.719 1 88.25 158 ARG A O 1
ATOM 1228 N N . GLN A 1 159 ? -2.449 50.438 39.219 1 85.75 159 GLN A N 1
ATOM 1229 C CA . GLN A 1 159 ? -1.545 51.469 39.688 1 85.75 159 GLN A CA 1
ATOM 1230 C C . GLN A 1 159 ? -0.366 51.656 38.719 1 85.75 159 GLN A C 1
ATOM 1232 O O . GLN A 1 159 ? 0.525 52.469 38.969 1 85.75 159 GLN A O 1
ATOM 1237 N N . GLY A 1 160 ? -0.325 50.812 37.719 1 84.38 160 GLY A N 1
ATOM 1238 C CA . GLY A 1 160 ? 0.714 50.969 36.688 1 84.38 160 GLY A CA 1
ATOM 1239 C C . GLY A 1 160 ? 1.894 50.031 36.906 1 84.38 160 GLY A C 1
ATOM 1240 O O . GLY A 1 160 ? 2.881 50.125 36.156 1 84.38 160 GLY A O 1
ATOM 1241 N N . ARG A 1 161 ? 1.919 49.156 37.906 1 91.06 161 ARG A N 1
ATOM 1242 C CA . ARG A 1 161 ? 2.992 48.188 38.094 1 91.06 161 ARG A CA 1
ATOM 1243 C C . ARG A 1 161 ? 2.77 46.969 37.25 1 91.06 161 ARG A C 1
ATOM 1245 O O . ARG A 1 161 ? 1.63 46.562 37.031 1 91.06 161 ARG A O 1
ATOM 1252 N N . SER A 1 162 ? 3.932 46.469 36.688 1 93.88 162 SER A N 1
ATOM 1253 C CA . SER A 1 162 ? 3.822 45.281 35.844 1 93.88 162 SER A CA 1
ATOM 1254 C C . SER A 1 162 ? 5.023 44.344 36.031 1 93.88 162 SER A C 1
ATOM 1256 O O . SER A 1 162 ? 6.062 44.781 36.562 1 93.88 162 SER A O 1
ATOM 1258 N N . ASP A 1 163 ? 4.863 43.062 35.875 1 94.88 163 ASP A N 1
ATOM 1259 C CA . ASP A 1 163 ? 5.914 42.062 35.844 1 94.88 163 ASP A CA 1
ATOM 1260 C C . ASP A 1 163 ? 5.773 41.188 34.594 1 94.88 163 ASP A C 1
ATOM 1262 O O . ASP A 1 163 ? 4.66 40.875 34.156 1 94.88 163 ASP A O 1
ATOM 1266 N N . THR A 1 164 ? 6.938 40.875 33.969 1 95.75 164 THR A N 1
ATOM 1267 C CA . THR A 1 164 ? 6.934 40.094 32.75 1 95.75 164 THR A CA 1
ATOM 1268 C C . THR A 1 164 ? 7.918 38.938 32.844 1 95.75 164 THR A C 1
ATOM 1270 O O . THR A 1 164 ? 9.031 39.094 33.344 1 95.75 164 THR A O 1
ATOM 1273 N N . GLN A 1 165 ? 7.426 37.75 32.5 1 95.75 165 GLN A N 1
ATOM 1274 C CA . GLN A 1 165 ? 8.297 36.594 32.438 1 95.75 165 GLN A CA 1
ATOM 1275 C C . GLN A 1 165 ? 8.164 35.906 31.062 1 95.75 165 GLN A C 1
ATOM 1277 O O . GLN A 1 165 ? 7.137 36 30.406 1 95.75 165 GLN A O 1
ATOM 1282 N N . GLN A 1 166 ? 9.289 35.188 30.734 1 96.44 166 GLN A N 1
ATOM 1283 C CA . GLN A 1 166 ? 9.336 34.531 29.422 1 96.44 166 GLN A CA 1
ATOM 1284 C C . GLN A 1 166 ? 9.102 33.031 29.547 1 96.44 166 GLN A C 1
ATOM 1286 O O . GLN A 1 166 ? 9.383 32.438 30.594 1 96.44 166 GLN A O 1
ATOM 1291 N N . LEU A 1 167 ? 8.5 32.5 28.5 1 96.31 167 LEU A N 1
ATOM 1292 C CA . LEU A 1 167 ? 8.281 31.047 28.344 1 96.31 167 LEU A CA 1
ATOM 1293 C C . LEU A 1 167 ? 8.742 30.578 26.953 1 96.31 167 LEU A C 1
ATOM 1295 O O . LEU A 1 167 ? 8.328 31.141 25.938 1 96.31 167 LEU A O 1
ATOM 1299 N N . THR A 1 168 ? 9.68 29.609 27.016 1 96.69 168 THR A N 1
ATOM 1300 C CA . THR A 1 168 ? 10.086 29.016 25.75 1 96.69 168 THR A CA 1
ATOM 1301 C C . THR A 1 168 ? 9.25 27.781 25.438 1 96.69 168 THR A C 1
ATOM 1303 O O . THR A 1 168 ? 9.211 26.828 26.219 1 96.69 168 THR A O 1
ATOM 1306 N N . VAL A 1 169 ? 8.547 27.828 24.328 1 96.19 169 VAL A N 1
ATOM 1307 C CA . VAL A 1 169 ? 7.711 26.703 23.938 1 96.19 169 VAL A CA 1
ATOM 1308 C C . VAL A 1 169 ? 8.375 25.953 22.781 1 96.19 169 VAL A C 1
ATOM 1310 O O . VAL A 1 169 ? 8.703 26.547 21.75 1 96.19 169 VAL A O 1
ATOM 1313 N N . ARG A 1 170 ? 8.562 24.641 22.984 1 94.62 170 ARG A N 1
ATOM 1314 C CA . ARG A 1 170 ? 9.07 23.766 21.938 1 94.62 170 ARG A CA 1
ATOM 1315 C C . ARG A 1 170 ? 7.98 22.812 21.453 1 94.62 170 ARG A C 1
ATOM 1317 O O . ARG A 1 170 ? 7.289 22.188 22.25 1 94.62 170 ARG A O 1
ATOM 1324 N N . VAL A 1 171 ? 7.859 22.812 20.156 1 94.81 171 VAL A N 1
ATOM 1325 C CA . VAL A 1 171 ? 6.832 21.938 19.594 1 94.81 171 VAL A CA 1
ATOM 1326 C C . VAL A 1 171 ? 7.457 20.609 19.172 1 94.81 171 VAL A C 1
ATOM 1328 O O . VAL A 1 171 ? 8.391 20.578 18.359 1 94.81 171 VAL A O 1
ATOM 1331 N N . MET A 1 172 ? 6.988 19.516 19.766 1 94.06 172 MET A N 1
ATOM 1332 C CA . MET A 1 172 ? 7.441 18.172 19.422 1 94.06 172 MET A CA 1
ATOM 1333 C C . MET A 1 172 ? 6.465 17.5 18.453 1 94.06 172 MET A C 1
ATOM 1335 O O . MET A 1 172 ? 5.25 17.672 18.594 1 94.06 172 MET A O 1
ATOM 1339 N N . VAL A 1 173 ? 7.039 16.797 17.484 1 94.38 173 VAL A N 1
ATOM 1340 C CA . VAL A 1 173 ? 6.188 16.125 16.5 1 94.38 173 VAL A CA 1
ATOM 1341 C C . VAL A 1 173 ? 6.258 14.617 16.703 1 94.38 173 VAL A C 1
ATOM 1343 O O . VAL A 1 173 ? 7.332 14.016 16.594 1 94.38 173 VAL A O 1
ATOM 1346 N N . ALA A 1 174 ? 5.117 14.039 17.031 1 94.19 174 ALA A N 1
ATOM 1347 C CA . ALA A 1 174 ? 5.012 12.594 17.188 1 94.19 174 ALA A CA 1
ATOM 1348 C C . ALA A 1 174 ? 5.121 11.883 15.844 1 94.19 174 ALA A C 1
ATOM 1350 O O . ALA A 1 174 ? 4.746 12.438 14.812 1 94.19 174 ALA A O 1
ATOM 1351 N N . PRO A 1 175 ? 5.66 10.656 15.891 1 96 175 PRO A N 1
ATOM 1352 C CA . PRO A 1 175 ? 5.703 9.922 14.625 1 96 175 PRO A CA 1
ATOM 1353 C C . PRO A 1 175 ? 4.316 9.531 14.125 1 96 175 PRO A C 1
ATOM 1355 O O . PRO A 1 175 ? 3.438 9.195 14.922 1 96 175 PRO A O 1
ATOM 1358 N N . GLU A 1 176 ? 4.184 9.688 12.828 1 95.81 176 GLU A N 1
ATOM 1359 C CA . GLU A 1 176 ? 2.979 9.211 12.156 1 95.81 176 GLU A CA 1
ATOM 1360 C C . GLU A 1 176 ? 3.318 8.242 11.031 1 95.81 176 GLU A C 1
ATOM 1362 O O . GLU A 1 176 ? 4.082 8.57 10.125 1 95.81 176 GLU A O 1
ATOM 1367 N N . ILE A 1 177 ? 2.711 7 11.078 1 97.44 177 ILE A N 1
ATOM 1368 C CA . ILE A 1 177 ? 3.018 5.965 10.094 1 97.44 177 ILE A CA 1
ATOM 1369 C C . ILE A 1 177 ? 1.997 6.008 8.961 1 97.44 177 ILE A C 1
ATOM 1371 O O . ILE A 1 177 ? 0.792 6.102 9.203 1 97.44 177 ILE A O 1
ATOM 1375 N N . LEU A 1 178 ? 2.549 6.016 7.758 1 97.25 178 LEU A N 1
ATOM 1376 C CA . LEU A 1 178 ? 1.649 5.824 6.629 1 97.25 178 LEU A CA 1
ATOM 1377 C C . LEU A 1 178 ? 1.095 4.402 6.609 1 97.25 178 LEU A C 1
ATOM 1379 O O . LEU A 1 178 ? 1.835 3.439 6.82 1 97.25 178 LEU A O 1
ATOM 1383 N N . PRO A 1 179 ? -0.173 4.27 6.305 1 96.69 179 PRO A N 1
ATOM 1384 C CA . PRO A 1 179 ? -0.77 2.932 6.285 1 96.69 179 PRO A CA 1
ATOM 1385 C C . PRO A 1 179 ? -0.173 2.033 5.207 1 96.69 179 PRO A C 1
ATOM 1387 O O . PRO A 1 179 ? 0.14 2.504 4.109 1 96.69 179 PRO A O 1
ATOM 1390 N N . PHE A 1 180 ? -0.008 0.748 5.555 1 97.06 180 PHE A N 1
ATOM 1391 C CA . PHE A 1 180 ? 0.454 -0.256 4.605 1 97.06 180 PHE A CA 1
ATOM 1392 C C . PHE A 1 180 ? -0.397 -1.518 4.691 1 97.06 180 PHE A C 1
ATOM 1394 O O . PHE A 1 180 ? -1.122 -1.717 5.672 1 97.06 180 PHE A O 1
ATOM 1401 N N . HIS A 1 181 ? -0.314 -2.348 3.625 1 97.06 181 HIS A N 1
ATOM 1402 C CA . HIS A 1 181 ? -1.055 -3.604 3.586 1 97.06 181 HIS A CA 1
ATOM 1403 C C . HIS A 1 181 ? -0.34 -4.641 2.723 1 97.06 181 HIS A C 1
ATOM 1405 O O . HIS A 1 181 ? 0.495 -4.285 1.887 1 97.06 181 HIS A O 1
ATOM 1411 N N . PHE A 1 182 ? -0.7 -5.875 2.992 1 97.19 182 PHE A N 1
ATOM 1412 C CA . PHE A 1 182 ? -0.255 -6.953 2.117 1 97.19 182 PHE A CA 1
ATOM 1413 C C . PHE A 1 182 ? -1.29 -7.234 1.034 1 97.19 182 PHE A C 1
ATOM 1415 O O . PHE A 1 182 ? -2.494 -7.125 1.275 1 97.19 182 PHE A O 1
ATOM 1422 N N . GLU A 1 183 ? -0.707 -7.602 -0.105 1 94.94 183 GLU A N 1
ATOM 1423 C CA . GLU A 1 183 ? -1.618 -8.008 -1.173 1 94.94 183 GLU A CA 1
ATOM 1424 C C . GLU A 1 183 ? -2.402 -9.258 -0.788 1 94.94 183 GLU A C 1
ATOM 1426 O O . GLU A 1 183 ? -1.918 -10.086 -0.012 1 94.94 183 GLU A O 1
ATOM 1431 N N . LYS A 1 184 ? -3.576 -9.375 -1.481 1 90.75 184 LYS A N 1
ATOM 1432 C CA . LYS A 1 184 ? -4.426 -10.531 -1.194 1 90.75 184 LYS A CA 1
ATOM 1433 C C . LYS A 1 184 ? -3.988 -11.75 -2 1 90.75 184 LYS A C 1
ATOM 1435 O O . LYS A 1 184 ? -3.387 -11.609 -3.068 1 90.75 184 LYS A O 1
ATOM 1440 N N . LYS A 1 185 ? -4.215 -12.852 -1.456 1 86.81 185 LYS A N 1
ATOM 1441 C CA . LYS A 1 185 ? -4.074 -14.141 -2.129 1 86.81 185 LYS A CA 1
ATOM 1442 C C . LYS A 1 185 ? -2.637 -14.367 -2.586 1 86.81 185 LYS A C 1
ATOM 1444 O O . LYS A 1 185 ? -2.396 -14.758 -3.73 1 86.81 185 LYS A O 1
ATOM 1449 N N . LEU A 1 186 ? -1.759 -14.07 -1.663 1 94.81 186 LEU A N 1
ATOM 1450 C CA . LEU A 1 186 ? -0.368 -14.406 -1.954 1 94.81 186 LEU A CA 1
ATOM 1451 C C . LEU A 1 186 ? -0.123 -15.898 -1.797 1 94.81 186 LEU A C 1
ATOM 1453 O O . LEU A 1 186 ? -0.614 -16.516 -0.849 1 94.81 186 LEU A O 1
ATOM 1457 N N . GLN A 1 187 ? 0.522 -16.453 -2.744 1 93.69 187 GLN A N 1
ATOM 1458 C CA . GLN A 1 187 ? 0.694 -17.891 -2.795 1 93.69 187 GLN A CA 1
ATOM 1459 C C . GLN A 1 187 ? 2.027 -18.312 -2.182 1 93.69 187 GLN A C 1
ATOM 1461 O O . GLN A 1 187 ? 3.016 -17.578 -2.273 1 93.69 187 GLN A O 1
ATOM 1466 N N . GLN A 1 188 ? 1.982 -19.516 -1.648 1 94.56 188 GLN A N 1
ATOM 1467 C CA . GLN A 1 188 ? 3.221 -20.125 -1.166 1 94.56 188 GLN A CA 1
ATOM 1468 C C . GLN A 1 188 ? 4.285 -20.141 -2.26 1 94.56 188 GLN A C 1
ATOM 1470 O O . GLN A 1 188 ? 3.984 -20.422 -3.42 1 94.56 188 GLN A O 1
ATOM 1475 N N . GLY A 1 189 ? 5.5 -19.75 -1.843 1 92.38 189 GLY A N 1
ATOM 1476 C CA . GLY A 1 189 ? 6.613 -19.781 -2.777 1 92.38 189 GLY A CA 1
ATOM 1477 C C . GLY A 1 189 ? 6.895 -18.438 -3.414 1 92.38 189 GLY A C 1
ATOM 1478 O O . GLY A 1 189 ? 7.93 -18.25 -4.062 1 92.38 189 GLY A O 1
ATOM 1479 N N . THR A 1 190 ? 5.965 -17.547 -3.24 1 94.38 190 THR A N 1
ATOM 1480 C CA . THR A 1 190 ? 6.168 -16.203 -3.787 1 94.38 190 THR A CA 1
ATOM 1481 C C . THR A 1 190 ? 6.805 -15.289 -2.75 1 94.38 190 THR A C 1
ATOM 1483 O O . THR A 1 190 ? 7.152 -15.734 -1.652 1 94.38 190 THR A O 1
ATOM 1486 N N . ARG A 1 191 ? 7.07 -14.047 -3.162 1 96.06 191 ARG A N 1
ATOM 1487 C CA . ARG A 1 191 ? 7.691 -13.062 -2.285 1 96.06 191 ARG A CA 1
ATOM 1488 C C . ARG A 1 191 ? 6.684 -12 -1.855 1 96.06 191 ARG A C 1
ATOM 1490 O O . ARG A 1 191 ? 5.719 -11.719 -2.576 1 96.06 191 ARG A O 1
ATOM 1497 N N . ALA A 1 192 ? 6.918 -11.523 -0.657 1 95.75 192 ALA A N 1
ATOM 1498 C CA . ALA A 1 192 ? 6.051 -10.461 -0.14 1 95.75 192 ALA A CA 1
ATOM 1499 C C . ALA A 1 192 ? 6.848 -9.461 0.692 1 95.75 192 ALA A C 1
ATOM 1501 O O . ALA A 1 192 ? 7.98 -9.734 1.089 1 95.75 192 ALA A O 1
ATOM 1502 N N . GLY A 1 193 ? 6.25 -8.289 0.889 1 95.56 193 GLY A N 1
ATOM 1503 C CA . GLY A 1 193 ? 6.887 -7.273 1.709 1 95.56 193 GLY A CA 1
ATOM 1504 C C . GLY A 1 193 ? 6.031 -6.031 1.89 1 95.56 193 GLY A C 1
ATOM 1505 O O . GLY A 1 193 ? 5.047 -5.844 1.175 1 95.56 193 GLY A O 1
ATOM 1506 N N . VAL A 1 194 ? 6.449 -5.297 2.914 1 95.94 194 VAL A N 1
ATOM 1507 C CA . VAL A 1 194 ? 5.785 -4.027 3.186 1 95.94 194 VAL A CA 1
ATOM 1508 C C . VAL A 1 194 ? 6.805 -3.01 3.689 1 95.94 194 VAL A C 1
ATOM 1510 O O . VAL A 1 194 ? 7.887 -3.381 4.148 1 95.94 194 VAL A O 1
ATOM 1513 N N . ALA A 1 195 ? 6.453 -1.758 3.543 1 95.88 195 ALA A N 1
ATOM 1514 C CA . ALA A 1 195 ? 7.297 -0.666 4.02 1 95.88 195 ALA A CA 1
ATOM 1515 C C . ALA A 1 195 ? 6.582 0.15 5.094 1 95.88 195 ALA A C 1
ATOM 1517 O O . ALA A 1 195 ? 5.43 0.548 4.914 1 95.88 195 ALA A O 1
ATOM 1518 N N . CYS A 1 196 ? 7.227 0.274 6.168 1 97.31 196 CYS A N 1
ATOM 1519 C CA . CYS A 1 196 ? 6.781 1.16 7.238 1 97.31 196 CYS A CA 1
ATOM 1520 C C . CYS A 1 196 ? 7.426 2.535 7.109 1 97.31 196 CYS A C 1
ATOM 1522 O O . CYS A 1 196 ? 8.602 2.709 7.441 1 97.31 196 CYS A O 1
ATOM 1524 N N . ILE A 1 197 ? 6.594 3.514 6.703 1 97.06 197 ILE A N 1
ATOM 1525 C CA . ILE A 1 197 ? 7.113 4.844 6.406 1 97.06 197 ILE A CA 1
ATOM 1526 C C . ILE A 1 197 ? 6.508 5.863 7.367 1 97.06 197 ILE A C 1
ATOM 1528 O O . ILE A 1 197 ? 5.289 5.922 7.527 1 97.06 197 ILE A O 1
ATOM 1532 N N . VAL A 1 198 ? 7.344 6.629 7.957 1 97.19 198 VAL A N 1
ATOM 1533 C CA . VAL A 1 198 ? 6.902 7.688 8.859 1 97.19 198 VAL A CA 1
ATOM 1534 C C . VAL A 1 198 ? 6.777 9 8.094 1 97.19 198 VAL A C 1
ATOM 1536 O O . VAL A 1 198 ? 7.766 9.516 7.57 1 97.19 198 VAL A O 1
ATOM 1539 N N . SER A 1 199 ? 5.559 9.531 8.055 1 95.75 199 SER A N 1
ATOM 1540 C CA . SER A 1 199 ? 5.285 10.742 7.289 1 95.75 199 SER A CA 1
ATOM 1541 C C . SER A 1 199 ? 5.742 11.984 8.047 1 95.75 199 SER A C 1
ATOM 1543 O O . SER A 1 199 ? 6.199 12.953 7.434 1 95.75 199 SER A O 1
ATOM 1545 N N . THR A 1 200 ? 5.488 12.039 9.32 1 93.88 200 THR A N 1
ATOM 1546 C CA . THR A 1 200 ? 5.918 13.133 10.18 1 93.88 200 THR A CA 1
ATOM 1547 C C . THR A 1 200 ? 6.473 12.602 11.5 1 93.88 200 THR A C 1
ATOM 1549 O O . THR A 1 200 ? 6.113 11.5 11.93 1 93.88 200 THR A O 1
ATOM 1552 N N . GLY A 1 201 ? 7.418 13.352 12.109 1 94.06 201 GLY A N 1
ATOM 1553 C CA . GLY A 1 201 ? 8.031 12.977 13.375 1 94.06 201 GLY A CA 1
ATOM 1554 C C . GLY A 1 201 ? 9.453 13.477 13.523 1 94.06 201 GLY A C 1
ATOM 1555 O O . GLY A 1 201 ? 10.227 13.453 12.57 1 94.06 201 GLY A O 1
ATOM 1556 N N . ASP A 1 202 ? 9.719 13.836 14.711 1 94 202 ASP A N 1
ATOM 1557 C CA . ASP A 1 202 ? 11.07 14.305 14.984 1 94 202 ASP A CA 1
ATOM 1558 C C . ASP A 1 202 ? 12.055 13.141 15.039 1 94 202 ASP A C 1
ATOM 1560 O O . ASP A 1 202 ? 11.75 12.086 15.594 1 94 202 ASP A O 1
ATOM 1564 N N . PRO A 1 203 ? 13.188 13.297 14.469 1 92.44 203 PRO A N 1
ATOM 1565 C CA . PRO A 1 203 ? 14.219 12.266 14.586 1 92.44 203 PRO A CA 1
ATOM 1566 C C . PRO A 1 203 ? 14.898 12.258 15.953 1 92.44 203 PRO A C 1
ATOM 1568 O O . PRO A 1 203 ? 14.844 13.25 16.688 1 92.44 203 PRO A O 1
ATOM 1571 N N . PRO A 1 204 ? 15.578 11.227 16.344 1 94.81 204 PRO A N 1
ATOM 1572 C CA . PRO A 1 204 ? 15.664 9.961 15.617 1 94.81 204 PRO A CA 1
ATOM 1573 C C . PRO A 1 204 ? 14.422 9.094 15.789 1 94.81 204 PRO A C 1
ATOM 1575 O O . PRO A 1 204 ? 13.789 9.117 16.859 1 94.81 204 PRO A O 1
ATOM 1578 N N . ILE A 1 205 ? 14.094 8.406 14.734 1 96.12 205 ILE A N 1
ATOM 1579 C CA . ILE A 1 205 ? 12.961 7.492 14.766 1 96.12 205 ILE A CA 1
ATOM 1580 C C . ILE A 1 205 ? 13.461 6.051 14.742 1 96.12 205 ILE A C 1
ATO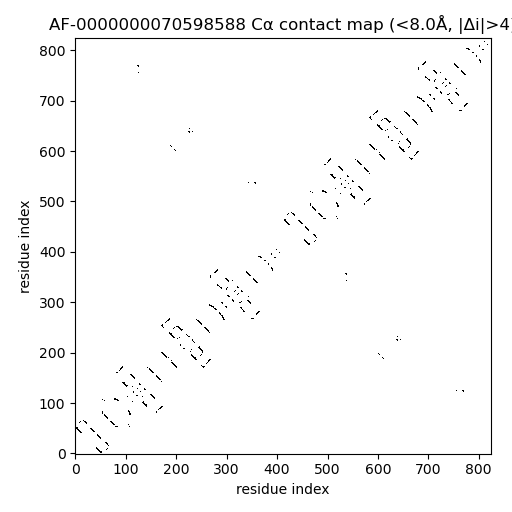M 1582 O O . ILE A 1 205 ? 14.328 5.699 13.938 1 96.12 205 ILE A O 1
ATOM 1586 N N . THR A 1 206 ? 13.008 5.195 15.594 1 96.94 206 THR A N 1
ATOM 1587 C CA . THR A 1 206 ? 13.359 3.781 15.633 1 96.94 206 THR A CA 1
ATOM 1588 C C . THR A 1 206 ? 12.18 2.914 15.203 1 96.94 206 THR A C 1
ATOM 1590 O O . THR A 1 206 ? 11.023 3.293 15.391 1 96.94 206 THR A O 1
ATOM 1593 N N . PHE A 1 207 ? 12.547 1.792 14.672 1 96.81 207 PHE A N 1
ATOM 1594 C CA . PHE A 1 207 ? 11.508 0.903 14.164 1 96.81 207 PHE A CA 1
ATOM 1595 C C . PHE A 1 207 ? 11.617 -0.478 14.797 1 96.81 207 PHE A C 1
ATOM 1597 O O . PHE A 1 207 ? 12.727 -0.99 14.992 1 96.81 207 PHE A O 1
ATOM 1604 N N . THR A 1 208 ? 10.492 -1.063 15.141 1 96.19 208 THR A N 1
ATOM 1605 C CA . THR A 1 208 ? 10.406 -2.451 15.578 1 96.19 208 THR A CA 1
ATOM 1606 C C . THR A 1 208 ? 9.242 -3.166 14.898 1 96.19 208 THR A C 1
ATOM 1608 O O . THR A 1 208 ? 8.234 -2.543 14.562 1 96.19 208 THR A O 1
ATOM 1611 N N . TRP A 1 209 ? 9.422 -4.461 14.664 1 96.88 209 TRP A N 1
ATOM 1612 C CA . TRP A 1 209 ? 8.391 -5.273 14.031 1 96.88 209 TRP A CA 1
ATOM 1613 C C . TRP A 1 209 ? 7.977 -6.43 14.93 1 96.88 209 TRP A C 1
ATOM 1615 O O . TRP A 1 209 ? 8.82 -7.051 15.586 1 96.88 209 TRP A O 1
ATOM 1625 N N . GLN A 1 210 ? 6.68 -6.672 14.891 1 96.75 210 GLN A N 1
ATOM 1626 C CA . GLN A 1 210 ? 6.137 -7.82 15.609 1 96.75 210 GLN A CA 1
ATOM 1627 C C . GLN A 1 210 ? 5.207 -8.641 14.719 1 96.75 210 GLN A C 1
ATOM 1629 O O . GLN A 1 210 ? 4.543 -8.094 13.836 1 96.75 210 GLN A O 1
ATOM 1634 N N . LYS A 1 211 ? 5.242 -9.906 14.898 1 96 211 LYS A N 1
ATOM 1635 C CA . LYS A 1 211 ? 4.273 -10.82 14.305 1 96 211 LYS A CA 1
ATOM 1636 C C . LYS A 1 211 ? 3.396 -11.461 15.375 1 96 211 LYS A C 1
ATOM 1638 O O . LYS A 1 211 ? 3.893 -12.164 16.25 1 96 211 LYS A O 1
ATOM 1643 N N . ASP A 1 212 ? 2.162 -11.219 15.281 1 96.19 212 ASP A N 1
ATOM 1644 C CA . ASP A 1 212 ? 1.199 -11.742 16.25 1 96.19 212 ASP A CA 1
ATOM 1645 C C . ASP A 1 212 ? 1.604 -11.375 17.672 1 96.19 212 ASP A C 1
ATOM 1647 O O . ASP A 1 212 ? 1.566 -12.227 18.562 1 96.19 212 ASP A O 1
ATOM 1651 N N . GLY A 1 213 ? 2.174 -10.219 17.844 1 93.75 213 GLY A N 1
ATOM 1652 C CA . GLY A 1 213 ? 2.496 -9.695 19.172 1 93.75 213 GLY A CA 1
ATOM 1653 C C . GLY A 1 213 ? 3.889 -10.07 19.641 1 93.75 213 GLY A C 1
ATOM 1654 O O . GLY A 1 213 ? 4.328 -9.641 20.703 1 93.75 213 GLY A O 1
ATOM 1655 N N . ARG A 1 214 ? 4.582 -10.852 18.828 1 93.44 214 ARG A N 1
ATOM 1656 C CA . ARG A 1 214 ? 5.938 -11.258 19.188 1 93.44 214 ARG A CA 1
ATOM 1657 C C . ARG A 1 214 ? 6.965 -10.602 18.266 1 93.44 214 ARG A C 1
ATOM 1659 O O . ARG A 1 214 ? 6.734 -10.461 17.062 1 93.44 214 ARG A O 1
ATOM 1666 N N . ASP A 1 215 ? 8.078 -10.336 18.766 1 93.19 215 ASP A N 1
ATOM 1667 C CA . ASP A 1 215 ? 9.141 -9.672 18 1 93.19 215 ASP A CA 1
ATOM 1668 C C . ASP A 1 215 ? 9.664 -10.57 16.891 1 93.19 215 ASP A C 1
ATOM 1670 O O . ASP A 1 215 ? 9.852 -11.766 17.094 1 93.19 215 ASP A O 1
ATOM 1674 N N . ILE A 1 216 ? 9.797 -10 15.734 1 90.81 216 ILE A N 1
ATOM 1675 C CA . ILE A 1 216 ? 10.266 -10.734 14.562 1 90.81 216 ILE A CA 1
ATOM 1676 C C . ILE A 1 216 ? 11.789 -10.859 14.609 1 90.81 216 ILE A C 1
ATOM 1678 O O . ILE A 1 216 ? 12.375 -11.688 13.906 1 90.81 216 ILE A O 1
ATOM 1682 N N . LYS A 1 217 ? 12.461 -10.359 15.547 1 75.38 217 LYS A N 1
ATOM 1683 C CA . LYS A 1 217 ? 13.922 -10.375 15.625 1 75.38 217 LYS A CA 1
ATOM 1684 C C . LYS A 1 217 ? 14.453 -11.805 15.594 1 75.38 217 LYS A C 1
ATOM 1686 O O . LYS A 1 217 ? 14.016 -12.656 16.375 1 75.38 217 LYS A O 1
ATOM 1691 N N . GLY A 1 218 ? 15.141 -12.062 14.547 1 67.06 218 GLY A N 1
ATOM 1692 C CA . GLY A 1 218 ? 15.812 -13.352 14.531 1 67.06 218 GLY A CA 1
ATOM 1693 C C . GLY A 1 218 ? 15.18 -14.344 13.57 1 67.06 218 GLY A C 1
ATOM 1694 O O . GLY A 1 218 ? 15.625 -15.492 13.469 1 67.06 218 GLY A O 1
ATOM 1695 N N . SER A 1 219 ? 14.047 -13.945 12.984 1 72.69 219 SER A N 1
ATOM 1696 C CA . SER A 1 219 ? 13.461 -14.922 12.07 1 72.69 219 SER A CA 1
ATOM 1697 C C . SER A 1 219 ? 14.281 -15.047 10.789 1 72.69 219 SER A C 1
ATOM 1699 O O . SER A 1 219 ? 14.703 -14.047 10.219 1 72.69 219 SER A O 1
ATOM 1701 N N . GLU A 1 220 ? 14.672 -16.266 10.578 1 77.69 220 GLU A N 1
ATOM 1702 C CA . GLU A 1 220 ? 15.523 -16.531 9.422 1 77.69 220 GLU A CA 1
ATOM 1703 C C . GLU A 1 220 ? 14.781 -16.266 8.117 1 77.69 220 GLU A C 1
ATOM 1705 O O . GLU A 1 220 ? 15.398 -15.961 7.098 1 77.69 220 GLU A O 1
ATOM 1710 N N . ASP A 1 221 ? 13.469 -16.25 8.156 1 88.62 221 ASP A N 1
ATOM 1711 C CA . ASP A 1 221 ? 12.711 -16.203 6.906 1 88.62 221 ASP A CA 1
ATOM 1712 C C . ASP A 1 221 ? 12.18 -14.797 6.637 1 88.62 221 ASP A C 1
ATOM 1714 O O . ASP A 1 221 ? 11.609 -14.531 5.578 1 88.62 221 ASP A O 1
ATOM 1718 N N . ILE A 1 222 ? 12.344 -13.938 7.621 1 93.25 222 ILE A N 1
ATOM 1719 C CA . ILE A 1 222 ? 11.836 -12.578 7.488 1 93.25 222 ILE A CA 1
ATOM 1720 C C . ILE A 1 222 ? 12.984 -11.586 7.656 1 93.25 222 ILE A C 1
ATOM 1722 O O . ILE A 1 222 ? 13.742 -11.656 8.625 1 93.25 222 ILE A O 1
ATOM 1726 N N . SER A 1 223 ? 13.203 -10.75 6.758 1 92.62 223 SER A N 1
ATOM 1727 C CA . SER A 1 223 ? 14.25 -9.742 6.832 1 92.62 223 SER A CA 1
ATOM 1728 C C . SER A 1 223 ? 13.664 -8.344 6.969 1 92.62 223 SER A C 1
ATOM 1730 O O . SER A 1 223 ? 12.633 -8.031 6.371 1 92.62 223 SER A O 1
ATOM 1732 N N . THR A 1 224 ? 14.211 -7.621 7.887 1 92.5 224 THR A N 1
ATOM 1733 C CA . THR A 1 224 ? 13.867 -6.211 8.023 1 92.5 224 THR A CA 1
ATOM 1734 C C . THR A 1 224 ? 15.047 -5.328 7.625 1 92.5 224 THR A C 1
ATOM 1736 O O . THR A 1 224 ? 16.203 -5.66 7.906 1 92.5 224 THR A O 1
ATOM 1739 N N . SER A 1 225 ? 14.742 -4.266 6.895 1 89.5 225 SER A N 1
ATOM 1740 C CA . SER A 1 225 ? 15.82 -3.398 6.418 1 89.5 225 SER A CA 1
ATOM 1741 C C . SER A 1 225 ? 15.438 -1.927 6.535 1 89.5 225 SER A C 1
ATOM 1743 O O . SER A 1 225 ? 14.32 -1.539 6.16 1 89.5 225 SER A O 1
ATOM 1745 N N . LYS A 1 226 ? 16.391 -1.162 6.992 1 89.88 226 LYS A N 1
ATOM 1746 C CA . LYS A 1 226 ? 16.188 0.283 7.066 1 89.88 226 LYS A CA 1
ATOM 1747 C C . LYS A 1 226 ? 16.297 0.923 5.684 1 89.88 226 LYS A C 1
ATOM 1749 O O . LYS A 1 226 ? 17.203 0.604 4.91 1 89.88 226 LYS A O 1
ATOM 1754 N N . MET A 1 227 ? 15.242 1.676 5.414 1 88.06 227 MET A N 1
ATOM 1755 C CA . MET A 1 227 ? 15.234 2.484 4.199 1 88.06 227 MET A CA 1
ATOM 1756 C C . MET A 1 227 ? 15.32 3.969 4.531 1 88.06 227 MET A C 1
ATOM 1758 O O . MET A 1 227 ? 14.305 4.648 4.648 1 88.06 227 MET A O 1
ATOM 1762 N N . GLY A 1 228 ? 16.453 4.5 4.594 1 84.94 228 GLY A N 1
ATOM 1763 C CA . GLY A 1 228 ? 16.609 5.867 5.07 1 84.94 228 GLY A CA 1
ATOM 1764 C C . GLY A 1 228 ? 16.359 6.008 6.559 1 84.94 228 GLY A C 1
ATOM 1765 O O . GLY A 1 228 ? 16.359 5.016 7.289 1 84.94 228 GLY A O 1
ATOM 1766 N N . ASP A 1 229 ? 16.125 7.238 7.012 1 89.75 229 ASP A N 1
ATOM 1767 C CA . ASP A 1 229 ? 16.047 7.516 8.445 1 89.75 229 ASP A CA 1
ATOM 1768 C C . ASP A 1 229 ? 14.602 7.43 8.938 1 89.75 229 ASP A C 1
ATOM 1770 O O . ASP A 1 229 ? 14.352 7.363 10.141 1 89.75 229 ASP A O 1
ATOM 1774 N N . TYR A 1 230 ? 13.672 7.316 7.996 1 94.94 230 TYR A N 1
ATOM 1775 C CA . TYR A 1 230 ? 12.289 7.48 8.43 1 94.94 230 TYR A CA 1
ATOM 1776 C C . TYR A 1 230 ? 11.422 6.32 7.945 1 94.94 230 TYR A C 1
ATOM 1778 O O . TYR A 1 230 ? 10.195 6.438 7.887 1 94.94 230 TYR A O 1
ATOM 1786 N N . SER A 1 231 ? 12.117 5.238 7.52 1 95.56 231 SER A N 1
ATOM 1787 C CA . SER A 1 231 ? 11.336 4.113 7.016 1 95.56 231 SER A CA 1
ATOM 1788 C C . SER A 1 231 ? 12.062 2.793 7.242 1 95.56 231 SER A C 1
ATOM 1790 O O . SER A 1 231 ? 13.281 2.771 7.426 1 95.56 231 SER A O 1
ATOM 1792 N N . ASN A 1 232 ? 11.352 1.75 7.336 1 95.94 232 ASN A N 1
ATOM 1793 C CA . ASN A 1 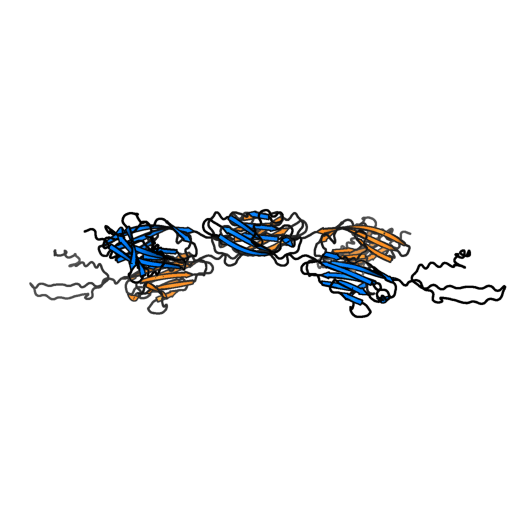232 ? 11.844 0.383 7.473 1 95.94 232 ASN A CA 1
ATOM 1794 C C . ASN A 1 232 ? 10.984 -0.603 6.684 1 95.94 232 ASN A C 1
ATOM 1796 O O . ASN A 1 232 ? 9.766 -0.453 6.617 1 95.94 232 ASN A O 1
ATOM 1800 N N . ALA A 1 233 ? 11.648 -1.557 6.117 1 94.81 233 ALA A N 1
ATOM 1801 C CA . ALA A 1 233 ? 10.93 -2.516 5.285 1 94.81 233 ALA A CA 1
ATOM 1802 C C . ALA A 1 233 ? 10.992 -3.918 5.883 1 94.81 233 ALA A C 1
ATOM 1804 O O . ALA A 1 233 ? 12 -4.293 6.492 1 94.81 233 ALA A O 1
ATOM 1805 N N . LEU A 1 234 ? 9.906 -4.613 5.715 1 95.19 234 LEU A N 1
ATOM 1806 C CA . LEU A 1 234 ? 9.836 -6.035 6.02 1 95.19 234 LEU A CA 1
ATOM 1807 C C . LEU A 1 234 ? 9.688 -6.859 4.746 1 95.19 234 LEU A C 1
ATOM 1809 O O . LEU A 1 234 ? 8.766 -6.633 3.959 1 95.19 234 LEU A O 1
ATOM 1813 N N . LEU A 1 235 ? 10.617 -7.852 4.555 1 95.12 235 LEU A N 1
ATOM 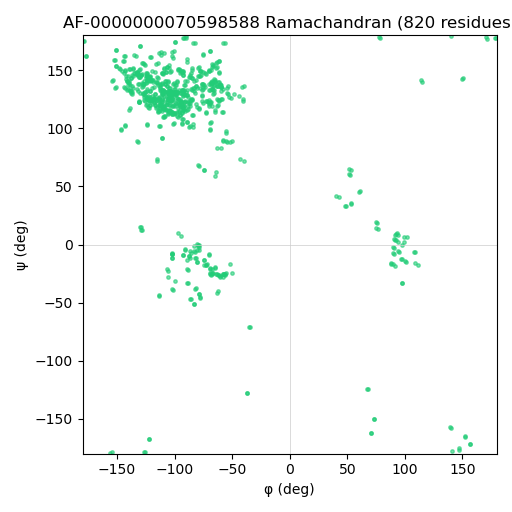1814 C CA . LEU A 1 235 ? 10.625 -8.648 3.334 1 95.12 235 LEU A CA 1
ATOM 1815 C C . LEU A 1 235 ? 10.617 -10.141 3.656 1 95.12 235 LEU A C 1
ATOM 1817 O O . LEU A 1 235 ? 11.305 -10.578 4.578 1 95.12 235 LEU A O 1
ATOM 1821 N N . ILE A 1 236 ? 9.828 -10.859 2.896 1 95.62 236 ILE A N 1
ATOM 1822 C CA . ILE A 1 236 ? 9.805 -12.32 2.932 1 95.62 236 ILE A CA 1
ATOM 1823 C C . ILE A 1 236 ? 10.086 -12.875 1.537 1 95.62 236 ILE A C 1
ATOM 1825 O O . ILE A 1 236 ? 9.289 -12.695 0.615 1 95.62 236 ILE A O 1
ATOM 1829 N N . ASN A 1 237 ? 11.117 -13.594 1.36 1 93.25 237 ASN A N 1
ATOM 1830 C CA . ASN A 1 237 ? 11.578 -14 0.038 1 93.25 237 ASN A CA 1
ATOM 1831 C C . ASN A 1 237 ? 10.93 -15.312 -0.402 1 93.25 237 ASN A C 1
ATOM 1833 O O . ASN A 1 237 ? 10.945 -15.656 -1.586 1 93.25 237 ASN A O 1
ATOM 1837 N N . ASN A 1 238 ? 10.445 -16.062 0.567 1 94.44 238 ASN A N 1
ATOM 1838 C CA . ASN A 1 238 ? 9.766 -17.328 0.291 1 94.44 238 ASN A CA 1
ATOM 1839 C C . ASN A 1 238 ? 8.594 -17.547 1.241 1 94.44 238 ASN A C 1
ATOM 1841 O O . ASN A 1 238 ? 8.773 -18.047 2.354 1 94.44 238 ASN A O 1
ATOM 1845 N N . LEU A 1 239 ? 7.457 -17.328 0.729 1 95.56 239 LEU A N 1
ATOM 1846 C CA . LEU A 1 239 ? 6.262 -17.375 1.561 1 95.56 239 LEU A CA 1
ATOM 1847 C C . LEU A 1 239 ? 5.887 -18.812 1.89 1 95.56 239 LEU A C 1
ATOM 1849 O O . LEU A 1 239 ? 5.965 -19.688 1.027 1 95.56 239 LEU A O 1
ATOM 1853 N N . THR A 1 240 ? 5.57 -19.062 3.061 1 94.19 240 THR A N 1
ATOM 1854 C CA . THR A 1 240 ? 5.016 -20.328 3.533 1 94.19 240 THR A CA 1
ATOM 1855 C C . THR A 1 240 ? 3.762 -20.078 4.371 1 94.19 240 THR A C 1
ATOM 1857 O O . THR A 1 240 ? 3.459 -18.953 4.73 1 94.19 240 THR A O 1
ATOM 1860 N N . ALA A 1 241 ? 3.105 -21.141 4.68 1 92.81 241 ALA A N 1
ATOM 1861 C CA . ALA A 1 241 ? 1.885 -21.031 5.477 1 92.81 241 ALA A CA 1
ATOM 1862 C C . ALA A 1 241 ? 2.176 -20.438 6.852 1 92.81 241 ALA A C 1
ATOM 1864 O O . ALA A 1 241 ? 1.329 -19.75 7.43 1 92.81 241 ALA A O 1
ATOM 1865 N N . GLN A 1 242 ? 3.4 -20.609 7.336 1 92.69 242 GLN A N 1
ATOM 1866 C CA . GLN A 1 242 ? 3.775 -20.156 8.664 1 92.69 242 GLN A CA 1
ATOM 1867 C C . GLN A 1 242 ? 3.896 -18.625 8.711 1 92.69 242 GLN A C 1
ATOM 1869 O O . GLN A 1 242 ? 3.877 -18.031 9.789 1 92.69 242 GLN A O 1
ATOM 1874 N N . HIS A 1 243 ? 4 -18.047 7.617 1 95.56 243 HIS A N 1
ATOM 1875 C CA . HIS A 1 243 ? 4.176 -16.609 7.566 1 95.56 243 HIS A CA 1
ATOM 1876 C C . HIS A 1 243 ? 2.844 -15.883 7.715 1 95.56 243 HIS A C 1
ATOM 1878 O O . HIS A 1 243 ? 2.811 -14.672 7.934 1 95.56 243 HIS A O 1
ATOM 1884 N N . SER A 1 244 ? 1.76 -16.641 7.625 1 95.62 244 SER A N 1
ATOM 1885 C CA . SER A 1 244 ? 0.455 -16.016 7.809 1 95.62 244 SER A CA 1
ATOM 1886 C C . SER A 1 244 ? 0.309 -15.453 9.219 1 95.62 244 SER A C 1
ATOM 1888 O O . SER A 1 244 ? 0.771 -16.062 10.188 1 95.62 244 SER A O 1
ATOM 1890 N N . GLY A 1 245 ? -0.249 -14.227 9.352 1 96.44 245 GLY A N 1
ATOM 1891 C CA . GLY A 1 245 ? -0.433 -13.578 10.633 1 96.44 245 GLY A CA 1
ATOM 1892 C C . GLY A 1 245 ? -0.536 -12.062 10.531 1 96.44 245 GLY A C 1
ATOM 1893 O O . GLY A 1 245 ? -0.684 -11.523 9.438 1 96.44 245 GLY A O 1
ATOM 1894 N N . VAL A 1 246 ? -0.516 -11.492 11.734 1 97.94 246 VAL A N 1
ATOM 1895 C CA . VAL A 1 246 ? -0.622 -10.039 11.797 1 97.94 246 VAL A CA 1
ATOM 1896 C C . VAL A 1 246 ? 0.752 -9.438 12.078 1 97.94 246 VAL A C 1
ATOM 1898 O O . VAL A 1 246 ? 1.403 -9.789 13.062 1 97.94 246 VAL A O 1
ATOM 1901 N N . TYR A 1 247 ? 1.148 -8.578 11.234 1 97.75 247 TYR A N 1
ATOM 1902 C CA . TYR A 1 247 ? 2.428 -7.891 11.383 1 97.75 247 TYR A CA 1
ATOM 1903 C C . TYR A 1 247 ? 2.227 -6.449 11.828 1 97.75 247 TYR A C 1
ATOM 1905 O O . TYR A 1 247 ? 1.406 -5.727 11.25 1 97.75 247 TYR A O 1
ATOM 1913 N N . THR A 1 248 ? 2.955 -6.047 12.867 1 98.25 248 THR A N 1
ATOM 1914 C CA . THR A 1 248 ? 2.812 -4.711 13.438 1 98.25 248 THR A CA 1
ATOM 1915 C C . THR A 1 248 ? 4.148 -3.969 13.414 1 98.25 248 THR A C 1
ATOM 1917 O O . THR A 1 248 ? 5.164 -4.5 13.875 1 98.25 248 THR A O 1
ATOM 1920 N N . CYS A 1 249 ? 4.16 -2.826 12.836 1 98.25 249 CYS A N 1
ATOM 1921 C CA . CYS A 1 249 ? 5.312 -1.936 12.875 1 98.25 249 CYS A CA 1
ATOM 1922 C C . CYS A 1 249 ? 5.125 -0.844 13.922 1 98.25 249 CYS A C 1
ATOM 1924 O O . CYS A 1 249 ? 4.07 -0.211 13.984 1 98.25 249 CYS A O 1
ATOM 1926 N N . THR A 1 250 ? 6.102 -0.661 14.719 1 98.19 250 THR A N 1
ATOM 1927 C CA . THR A 1 250 ? 6.105 0.409 15.711 1 98.19 250 THR A CA 1
ATOM 1928 C C . THR A 1 250 ? 7.238 1.394 15.445 1 98.19 250 THR A C 1
ATOM 1930 O O . THR A 1 250 ? 8.406 1.003 15.398 1 98.19 250 THR A O 1
ATOM 1933 N N . ALA A 1 251 ? 6.891 2.619 15.219 1 98 251 ALA A N 1
ATOM 1934 C CA . ALA A 1 251 ? 7.844 3.717 15.094 1 98 251 ALA A CA 1
ATOM 1935 C C . ALA A 1 251 ? 7.824 4.605 16.328 1 98 251 ALA A C 1
ATOM 1937 O O . ALA A 1 251 ? 6.754 5.004 16.797 1 98 251 ALA A O 1
ATOM 1938 N N . ALA A 1 252 ? 9.008 4.887 16.828 1 97.06 252 ALA A N 1
ATOM 1939 C CA . ALA A 1 252 ? 9.062 5.648 18.062 1 97.06 252 ALA A CA 1
ATOM 1940 C C . ALA A 1 252 ? 10.156 6.711 18.016 1 97.06 252 ALA A C 1
ATOM 1942 O O . ALA A 1 252 ? 11.188 6.516 17.375 1 97.06 252 ALA A O 1
ATOM 1943 N N . ASN A 1 253 ? 9.836 7.805 18.609 1 94.75 253 ASN A N 1
ATOM 1944 C CA . ASN A 1 253 ? 10.852 8.805 18.922 1 94.75 253 ASN A CA 1
ATOM 1945 C C . ASN A 1 253 ? 10.883 9.102 20.422 1 94.75 253 ASN A C 1
ATOM 1947 O O . ASN A 1 253 ? 10.398 8.312 21.234 1 94.75 253 ASN A O 1
ATOM 1951 N N . SER A 1 254 ? 11.555 10.148 20.859 1 90 254 SER A N 1
ATOM 1952 C CA . SER A 1 254 ? 11.75 10.445 22.281 1 90 254 SER A CA 1
ATOM 1953 C C . SER A 1 254 ? 10.445 10.875 22.938 1 90 254 SER A C 1
ATOM 1955 O O . SER A 1 254 ? 10.344 10.906 24.156 1 90 254 SER A O 1
ATOM 1957 N N . TRP A 1 255 ? 9.414 11.086 22.109 1 86.5 255 TRP A N 1
ATOM 1958 C CA . TRP A 1 255 ? 8.203 11.688 22.641 1 86.5 255 TRP A CA 1
ATOM 1959 C C . TRP A 1 255 ? 7.043 10.695 22.609 1 86.5 255 TRP A C 1
ATOM 1961 O O . TRP A 1 255 ? 6.246 10.625 23.547 1 86.5 255 TRP A O 1
ATOM 1971 N N . ALA A 1 256 ? 6.965 10.023 21.453 1 93.31 256 ALA A N 1
ATOM 1972 C CA . ALA A 1 256 ? 5.77 9.203 21.297 1 93.31 256 ALA A CA 1
ATOM 1973 C C . ALA A 1 256 ? 6.047 8 20.406 1 93.31 256 ALA A C 1
ATOM 1975 O O . ALA A 1 256 ? 7.141 7.871 19.844 1 93.31 256 ALA A O 1
ATOM 1976 N N . LYS A 1 257 ? 5.074 7.094 20.453 1 96 257 LYS A N 1
ATOM 1977 C CA . LYS A 1 257 ? 5.125 5.914 19.594 1 96 257 LYS A CA 1
ATOM 1978 C C . LYS A 1 257 ? 3.879 5.816 18.719 1 96 257 LYS A C 1
ATOM 1980 O O . LYS A 1 257 ? 2.801 6.27 19.109 1 96 257 LYS A O 1
ATOM 1985 N N . ALA A 1 258 ? 4.109 5.371 17.516 1 97.06 258 ALA A N 1
ATOM 1986 C CA . ALA A 1 258 ? 3.008 5.078 16.594 1 97.06 258 ALA A CA 1
ATOM 1987 C C . ALA A 1 258 ? 3.082 3.643 16.094 1 97.06 258 ALA A C 1
ATOM 1989 O O . ALA A 1 258 ? 4.172 3.119 15.852 1 97.06 258 ALA A O 1
ATOM 1990 N N . THR A 1 259 ? 1.891 2.984 15.961 1 97.94 259 THR A N 1
ATOM 1991 C CA . THR A 1 259 ? 1.866 1.6 15.508 1 97.94 259 THR A CA 1
ATOM 1992 C C . THR A 1 259 ? 0.881 1.43 14.352 1 97.94 259 THR A C 1
ATOM 1994 O O . THR A 1 259 ? -0.078 2.193 14.227 1 97.94 259 THR A O 1
ATOM 1997 N N . HIS A 1 260 ? 1.203 0.563 13.461 1 98.38 260 HIS A N 1
ATOM 1998 C CA . HIS A 1 260 ? 0.301 0.139 12.398 1 98.38 260 HIS A CA 1
ATOM 1999 C C . HIS A 1 260 ? 0.414 -1.361 12.141 1 98.38 260 HIS A C 1
ATOM 2001 O O . HIS A 1 260 ? 1.516 -1.915 12.148 1 98.38 260 HIS A O 1
ATOM 2007 N N . SER A 1 261 ? -0.785 -2.033 11.898 1 98.44 261 SER A N 1
ATOM 2008 C CA . SER A 1 261 ? -0.808 -3.48 11.719 1 98.44 261 SER A CA 1
ATOM 2009 C C . SER A 1 261 ? -1.415 -3.855 10.367 1 98.44 261 SER A C 1
ATOM 2011 O O . SER A 1 261 ? -2.287 -3.15 9.859 1 98.44 261 SER A O 1
ATOM 2013 N N . ALA A 1 262 ? -0.898 -4.891 9.773 1 98.06 262 ALA A N 1
ATOM 2014 C CA . ALA A 1 262 ? -1.422 -5.465 8.539 1 98.06 262 ALA A CA 1
ATOM 2015 C C . ALA A 1 262 ? -1.446 -6.988 8.609 1 98.06 262 ALA A C 1
ATOM 2017 O O . ALA A 1 262 ? -0.538 -7.605 9.172 1 98.06 262 ALA A O 1
ATOM 2018 N N . SER A 1 263 ? -2.447 -7.574 7.977 1 97.81 263 SER A N 1
ATOM 2019 C CA . SER A 1 263 ? -2.598 -9.023 7.98 1 97.81 263 SER A CA 1
ATOM 2020 C C . SER A 1 263 ? -2.082 -9.641 6.684 1 97.81 263 SER A C 1
ATOM 2022 O O . SER A 1 263 ? -2.367 -9.133 5.598 1 97.81 263 SER A O 1
ATOM 2024 N N . LEU A 1 264 ? -1.312 -10.695 6.852 1 97.25 264 LEU A N 1
ATOM 2025 C CA . LEU A 1 264 ? -0.81 -11.469 5.715 1 97.25 264 LEU A CA 1
ATOM 2026 C C . LEU A 1 264 ? -1.46 -12.844 5.664 1 97.25 264 LEU A C 1
ATOM 2028 O O . LEU A 1 264 ? -1.427 -13.586 6.645 1 97.25 264 LEU A O 1
ATOM 2032 N N . ASP A 1 265 ? -2.111 -13.133 4.504 1 96.06 265 ASP A N 1
ATOM 2033 C CA . ASP A 1 265 ? -2.711 -14.445 4.27 1 96.06 265 ASP A CA 1
ATOM 2034 C C . ASP A 1 265 ? -2.027 -15.164 3.109 1 96.06 265 ASP A C 1
ATOM 2036 O O . ASP A 1 265 ? -2.07 -14.695 1.971 1 96.06 265 ASP A O 1
ATOM 2040 N N . VAL A 1 266 ? -1.441 -16.297 3.459 1 96.25 266 VAL A N 1
ATOM 2041 C CA . VAL A 1 266 ? -0.734 -17.062 2.436 1 96.25 266 VAL A CA 1
ATOM 2042 C C . VAL A 1 266 ? -1.585 -18.25 1.998 1 96.25 266 VAL A C 1
ATOM 2044 O O . VAL A 1 266 ? -2.07 -19.016 2.834 1 96.25 266 VAL A O 1
ATOM 2047 N N . THR A 1 267 ? -1.811 -18.359 0.686 1 95.94 267 THR A N 1
ATOM 2048 C CA . THR A 1 267 ? -2.527 -19.5 0.141 1 95.94 267 THR A CA 1
ATOM 2049 C C . THR A 1 267 ? -1.551 -20.594 -0.3 1 95.94 267 THR A C 1
ATOM 2051 O O . THR A 1 267 ? -0.398 -20.297 -0.629 1 95.94 267 THR A O 1
ATOM 2054 N N . VAL A 1 268 ? -1.971 -21.828 -0.224 1 94.38 268 VAL A N 1
ATOM 2055 C CA . VAL A 1 268 ? -1.132 -22.969 -0.564 1 94.38 268 VAL A CA 1
ATOM 2056 C C . VAL A 1 268 ? -1.787 -23.781 -1.682 1 94.38 268 VAL A C 1
ATOM 2058 O O . VAL A 1 268 ? -2.934 -24.219 -1.552 1 94.38 268 VAL A O 1
ATOM 2061 N N . PRO A 1 269 ? -1.101 -23.906 -2.789 1 91.94 269 PRO A N 1
ATOM 2062 C CA . PRO A 1 269 ? -1.654 -24.75 -3.854 1 91.94 269 PRO A CA 1
ATOM 2063 C C . PRO A 1 269 ? -1.822 -26.203 -3.428 1 91.94 269 PRO A C 1
ATOM 2065 O O . PRO A 1 269 ? -1.171 -26.656 -2.482 1 91.94 269 PRO A O 1
ATOM 2068 N N . PRO A 1 270 ? -2.725 -26.844 -4.176 1 92.5 270 PRO A N 1
ATOM 2069 C CA . PRO A 1 270 ? -2.973 -28.25 -3.807 1 92.5 270 PRO A CA 1
ATOM 2070 C C . PRO A 1 270 ? -1.747 -29.125 -4.012 1 92.5 270 PRO A C 1
ATOM 2072 O O . PRO A 1 270 ? -1.001 -28.953 -4.977 1 92.5 270 PRO A O 1
ATOM 2075 N N . ALA A 1 271 ? -1.532 -30.047 -3.035 1 92.38 271 ALA A N 1
ATOM 2076 C CA . ALA A 1 271 ? -0.491 -31.062 -3.109 1 92.38 271 ALA A CA 1
ATOM 2077 C C . ALA A 1 271 ? -1.044 -32.438 -2.744 1 92.38 271 ALA A C 1
ATOM 2079 O O . ALA A 1 271 ? -1.956 -32.562 -1.921 1 92.38 271 ALA A O 1
ATOM 2080 N N . TRP A 1 272 ? -0.475 -33.469 -3.357 1 92.75 272 TRP A N 1
ATOM 2081 C CA . TRP A 1 272 ? -0.985 -34.812 -3.125 1 92.75 272 TRP A CA 1
ATOM 2082 C C . TRP A 1 272 ? -0.646 -35.312 -1.716 1 92.75 272 TRP A C 1
ATOM 2084 O O . TRP A 1 272 ? 0.495 -35.156 -1.268 1 92.75 272 TRP A O 1
ATOM 2094 N N . VAL A 1 273 ? -1.635 -35.656 -1.017 1 94.25 273 VAL A N 1
ATOM 2095 C CA . VAL A 1 273 ? -1.413 -36.469 0.186 1 94.25 273 VAL A CA 1
ATOM 2096 C C . VAL A 1 273 ? -1.363 -37.938 -0.179 1 94.25 273 VAL A C 1
ATOM 2098 O O . VAL A 1 273 ? -0.435 -38.656 0.214 1 94.25 273 VAL A O 1
ATOM 2101 N N . VAL A 1 274 ? -2.416 -38.312 -1.024 1 93.69 274 VAL A N 1
ATOM 2102 C CA . VAL A 1 274 ? -2.461 -39.625 -1.663 1 93.69 274 VAL A CA 1
ATOM 2103 C C . VAL A 1 274 ? -2.584 -39.469 -3.176 1 93.69 274 VAL A C 1
ATOM 2105 O O . VAL A 1 274 ? -3.646 -39.094 -3.682 1 93.69 274 VAL A O 1
ATOM 2108 N N . GLU A 1 275 ? -1.533 -39.656 -3.84 1 91.75 275 GLU A N 1
ATOM 2109 C CA . GLU A 1 275 ? -1.522 -39.562 -5.297 1 91.75 275 GLU A CA 1
ATOM 2110 C C . GLU A 1 275 ? -2.301 -40.719 -5.934 1 91.75 275 GLU A C 1
ATOM 2112 O O . GLU A 1 275 ? -2.121 -41.875 -5.566 1 91.75 275 GLU A O 1
ATOM 2117 N N . PRO A 1 276 ? -3.133 -40.375 -6.855 1 93.31 276 PRO A N 1
ATOM 2118 C CA . PRO A 1 276 ? -3.887 -41.438 -7.527 1 93.31 276 PRO A CA 1
ATOM 2119 C C . PRO A 1 276 ? -2.988 -42.406 -8.273 1 93.31 276 PRO A C 1
ATOM 2121 O O . PRO A 1 276 ? -1.969 -42 -8.844 1 93.31 276 PRO A O 1
ATOM 2124 N N . SER A 1 277 ? -3.389 -43.688 -8.148 1 93.06 277 SER A N 1
ATOM 2125 C CA . SER A 1 277 ? -2.65 -44.719 -8.844 1 93.06 277 SER A CA 1
ATOM 2126 C C . SER A 1 277 ? -3.59 -45.625 -9.625 1 93.06 277 SER A C 1
ATOM 2128 O O . SER A 1 277 ? -4.758 -45.781 -9.266 1 93.06 277 SER A O 1
ATOM 2130 N N . SER A 1 278 ? -3.02 -46.156 -10.695 1 93.19 278 SER A N 1
ATOM 2131 C CA . SER A 1 278 ? -3.799 -47.094 -11.5 1 93.19 278 SER A CA 1
ATOM 2132 C C . SER A 1 278 ? -4.133 -48.344 -10.703 1 93.19 278 SER A C 1
ATOM 2134 O O . SER A 1 278 ? -3.43 -48.688 -9.75 1 93.19 278 SER A O 1
ATOM 2136 N N . ALA A 1 279 ? -5.293 -48.969 -11.102 1 94.44 279 ALA A N 1
ATOM 2137 C CA . ALA A 1 279 ? -5.742 -50.156 -10.383 1 94.44 279 ALA A CA 1
ATOM 2138 C C . ALA A 1 279 ? -6.277 -51.219 -11.344 1 94.44 279 ALA A C 1
ATOM 2140 O O . ALA A 1 279 ? -6.672 -50.906 -12.469 1 94.44 279 ALA A O 1
ATOM 2141 N N . ASN A 1 280 ? -6.152 -52.438 -10.938 1 93.44 280 ASN A N 1
ATOM 2142 C CA . ASN A 1 280 ? -6.742 -53.562 -11.625 1 93.44 280 ASN A CA 1
ATOM 2143 C C . ASN A 1 280 ? -7.812 -54.25 -10.773 1 93.44 280 ASN A C 1
ATOM 2145 O O . ASN A 1 280 ? -7.66 -54.344 -9.555 1 93.44 280 ASN A O 1
ATOM 2149 N N . VAL A 1 281 ? -8.914 -54.625 -11.492 1 92.75 281 VAL A N 1
ATOM 2150 C CA . VAL A 1 281 ? -9.992 -55.281 -10.758 1 92.75 281 VAL A CA 1
ATOM 2151 C C . VAL A 1 281 ? -10.594 -56.375 -11.617 1 92.75 281 VAL A C 1
ATOM 2153 O O . VAL A 1 281 ? -10.586 -56.312 -12.844 1 92.75 281 VAL A O 1
ATOM 2156 N N . ALA A 1 282 ? -10.984 -57.438 -10.875 1 91.19 282 ALA A N 1
ATOM 2157 C CA . ALA A 1 282 ? -11.695 -58.531 -11.562 1 91.19 282 ALA A CA 1
ATOM 2158 C C . ALA A 1 282 ? -13.156 -58.156 -11.812 1 91.19 282 ALA A C 1
ATOM 2160 O O . ALA A 1 282 ? -13.75 -57.406 -11.031 1 91.19 282 ALA A O 1
ATOM 2161 N N . LEU A 1 283 ? -13.578 -58.75 -12.922 1 90.06 283 LEU A N 1
ATOM 2162 C CA . LEU A 1 283 ? -14.984 -58.5 -13.219 1 90.06 283 LEU A CA 1
ATOM 2163 C C . LEU A 1 283 ? -15.867 -58.844 -12.023 1 90.06 283 LEU A C 1
ATOM 2165 O O . LEU A 1 283 ? -15.711 -59.906 -11.414 1 90.06 283 LEU A O 1
ATOM 2169 N N . GLY A 1 284 ? -16.703 -57.875 -11.617 1 89.19 284 GLY A N 1
ATOM 2170 C CA . GLY A 1 284 ? -17.609 -58.062 -10.492 1 89.19 284 GLY A CA 1
ATOM 2171 C C . GLY A 1 284 ? -17 -57.656 -9.164 1 89.19 284 GLY A C 1
ATOM 2172 O O . GLY A 1 284 ? -17.703 -57.562 -8.148 1 89.19 284 GLY A O 1
ATOM 2173 N N . GLY A 1 285 ? -15.727 -57.344 -9.195 1 92.19 285 GLY A N 1
ATOM 2174 C CA . GLY A 1 285 ? -15.047 -56.969 -7.961 1 92.19 285 GLY A CA 1
ATOM 2175 C C . GLY A 1 285 ? -15.242 -55.531 -7.578 1 92.19 285 GLY A C 1
ATOM 2176 O O . GLY A 1 285 ? -15.914 -54.781 -8.281 1 92.19 285 GLY A O 1
ATOM 2177 N N . THR A 1 286 ? -14.742 -55.219 -6.379 1 94.56 286 THR A N 1
ATOM 2178 C CA . THR A 1 286 ? -14.797 -53.844 -5.875 1 94.56 286 THR A CA 1
ATOM 2179 C C . THR A 1 286 ? -13.414 -53.188 -5.906 1 94.56 286 THR A C 1
ATOM 2181 O O . THR A 1 286 ? -12.414 -53.844 -5.59 1 94.56 286 THR A O 1
ATOM 2184 N N . VAL A 1 287 ? -13.375 -51.906 -6.367 1 94.94 287 VAL A N 1
ATOM 2185 C CA . VAL A 1 287 ? -12.102 -51.188 -6.418 1 94.94 287 VAL A CA 1
ATOM 2186 C C . VAL A 1 287 ? -12.305 -49.75 -5.988 1 94.94 287 VAL A C 1
ATOM 2188 O O . VAL A 1 287 ? -13.359 -49.156 -6.234 1 94.94 287 VAL A O 1
ATOM 2191 N N . ALA A 1 288 ? -11.312 -49.312 -5.242 1 94.94 288 ALA A N 1
ATOM 2192 C CA . ALA A 1 288 ? -11.336 -47.906 -4.812 1 94.94 288 ALA A CA 1
ATOM 2193 C C . ALA A 1 288 ? -10.148 -47.125 -5.398 1 94.94 288 ALA A C 1
ATOM 2195 O O . ALA A 1 288 ? -9 -47.562 -5.281 1 94.94 288 ALA A O 1
ATOM 2196 N N . LEU A 1 289 ? -10.43 -46.062 -6.109 1 94.81 289 LEU A N 1
ATOM 2197 C CA . LEU A 1 289 ? -9.406 -45.125 -6.566 1 94.81 289 LEU A CA 1
ATOM 2198 C C . LEU A 1 289 ? -9.266 -43.969 -5.605 1 94.81 289 LEU A C 1
ATOM 2200 O O . LEU A 1 289 ? -10.227 -43.219 -5.375 1 94.81 289 LEU A O 1
ATOM 2204 N N . HIS A 1 290 ? -8.102 -43.812 -5.086 1 94.69 290 HIS A N 1
ATOM 2205 C CA . HIS A 1 290 ? -7.883 -42.781 -4.074 1 94.69 290 HIS A CA 1
ATOM 2206 C C . HIS A 1 290 ? -7.246 -41.531 -4.684 1 94.69 290 HIS A C 1
ATOM 2208 O O . HIS A 1 290 ? -6.402 -41.625 -5.574 1 94.69 290 HIS A O 1
ATOM 2214 N N . CYS A 1 291 ? -7.754 -40.406 -4.273 1 93.56 291 CYS A N 1
ATOM 2215 C CA . CYS A 1 291 ? -7.266 -39.094 -4.66 1 93.56 291 CYS A CA 1
ATOM 2216 C C . CYS A 1 291 ? -7.426 -38.094 -3.518 1 93.56 291 CYS A C 1
ATOM 2218 O O . CYS A 1 291 ? -8.523 -37.594 -3.27 1 93.56 291 CYS A O 1
ATOM 2220 N N . LEU A 1 292 ? -6.359 -37.875 -2.832 1 94.06 292 LEU A N 1
ATOM 2221 C CA . LEU A 1 292 ? -6.414 -36.969 -1.698 1 94.06 292 LEU A CA 1
ATOM 2222 C C . LEU A 1 292 ? -5.371 -35.844 -1.839 1 94.06 292 LEU A C 1
ATOM 2224 O O . LEU A 1 292 ? -4.184 -36.125 -2.02 1 94.06 292 LEU A O 1
ATOM 2228 N N . ALA A 1 293 ? -5.844 -34.688 -1.858 1 94.12 293 ALA A N 1
ATOM 2229 C CA . ALA A 1 293 ? -4.957 -33.531 -1.969 1 94.12 293 ALA A CA 1
ATOM 2230 C C . ALA A 1 293 ? -5.18 -32.531 -0.812 1 94.12 293 ALA A C 1
ATOM 2232 O O . ALA A 1 293 ? -6.277 -32.469 -0.25 1 94.12 293 ALA A O 1
ATOM 2233 N N . LYS A 1 294 ? -4.109 -31.906 -0.375 1 93.88 294 LYS A N 1
ATOM 2234 C CA . LYS A 1 294 ? -4.176 -30.891 0.666 1 93.88 294 LYS A CA 1
ATOM 2235 C C . LYS A 1 294 ? -3.713 -29.531 0.135 1 93.88 294 LYS A C 1
ATOM 2237 O O . LYS A 1 294 ? -2.947 -29.469 -0.828 1 93.88 294 LYS A O 1
ATOM 2242 N N . GLY A 1 295 ? -4.281 -28.453 0.674 1 92.94 295 GLY A N 1
ATOM 2243 C CA . GLY A 1 295 ? -3.977 -27.078 0.338 1 92.94 295 GLY A CA 1
ATOM 2244 C C . GLY A 1 295 ? -4.773 -26.078 1.151 1 92.94 295 GLY A C 1
ATOM 2245 O O . GLY A 1 295 ? -5.566 -26.469 2.014 1 92.94 295 GLY A O 1
ATOM 2246 N N . PHE A 1 296 ? -4.438 -24.891 0.934 1 92.25 296 PHE A N 1
ATOM 2247 C CA . PHE A 1 296 ? -5.188 -23.828 1.585 1 92.25 296 PHE A CA 1
ATOM 2248 C C . PHE A 1 296 ? -5.59 -22.75 0.578 1 92.25 296 PHE A C 1
ATOM 2250 O O . PHE A 1 296 ? -4.73 -22.094 -0.005 1 92.25 296 PHE A O 1
ATOM 2257 N N . PRO A 1 297 ? -6.824 -22.562 0.534 1 91.38 297 PRO A N 1
ATOM 2258 C CA . PRO A 1 297 ? -7.945 -23.297 1.135 1 91.38 297 PRO A CA 1
ATOM 2259 C C . PRO A 1 297 ? -7.984 -24.766 0.713 1 91.38 297 PRO A C 1
ATOM 2261 O O . PRO A 1 297 ? -7.227 -25.172 -0.167 1 91.38 297 PRO A O 1
ATOM 2264 N N . ASN A 1 298 ? -8.852 -25.484 1.313 1 93.38 298 ASN A N 1
ATOM 2265 C CA . ASN A 1 298 ? -8.961 -26.906 1.006 1 93.38 298 ASN A CA 1
ATOM 2266 C C . ASN A 1 298 ? -9.438 -27.125 -0.426 1 93.38 298 ASN A C 1
ATOM 2268 O O . ASN A 1 298 ? -10.461 -26.578 -0.839 1 93.38 298 ASN A O 1
ATOM 2272 N N . PRO A 1 299 ? -8.695 -28.016 -1.17 1 93.69 299 PRO A N 1
ATOM 2273 C CA . PRO A 1 299 ? -9.055 -28.219 -2.574 1 93.69 299 PRO A CA 1
ATOM 2274 C C . PRO A 1 299 ? -10.289 -29.109 -2.742 1 93.69 299 PRO A C 1
ATOM 2276 O O . PRO A 1 299 ? -10.586 -29.922 -1.869 1 93.69 299 PRO A O 1
ATOM 2279 N N . THR A 1 300 ? -11 -28.812 -3.807 1 92.81 300 THR A N 1
ATOM 2280 C CA . THR A 1 300 ? -12.102 -29.672 -4.219 1 92.81 300 THR A CA 1
ATOM 2281 C C . THR A 1 300 ? -11.617 -30.719 -5.23 1 92.81 300 THR A C 1
ATOM 2283 O O . THR A 1 300 ? -10.914 -30.375 -6.184 1 92.81 300 THR A O 1
ATOM 2286 N N . VAL A 1 301 ? -12.039 -32 -4.945 1 92.88 301 VAL A N 1
ATOM 2287 C CA . VAL A 1 301 ? -11.586 -33.094 -5.805 1 92.88 301 VAL A CA 1
ATOM 2288 C C . VAL A 1 301 ? -12.727 -33.531 -6.73 1 92.88 301 VAL A C 1
ATOM 2290 O O . VAL A 1 301 ? -13.859 -33.719 -6.281 1 92.88 301 VAL A O 1
ATOM 2293 N N . VAL A 1 302 ? -12.398 -33.625 -8.031 1 91.81 302 VAL A N 1
ATOM 2294 C CA . VAL A 1 302 ? -13.375 -34.062 -9.023 1 91.81 302 VAL A CA 1
ATOM 2295 C C . VAL A 1 302 ? -12.766 -35.156 -9.898 1 91.81 302 VAL A C 1
ATOM 2297 O O . VAL A 1 302 ? -11.594 -35.062 -10.273 1 91.81 302 VAL A O 1
ATOM 2300 N N . TRP A 1 303 ? -13.625 -36.188 -10.172 1 93 303 TRP A N 1
ATOM 2301 C CA . TRP A 1 303 ? -13.195 -37.25 -11.055 1 93 303 TRP A CA 1
ATOM 2302 C C . TRP A 1 303 ? -13.867 -37.125 -12.422 1 93 303 TRP A C 1
ATOM 2304 O O . TRP A 1 303 ? -15.039 -36.781 -12.516 1 93 303 TRP A O 1
ATOM 2314 N N . ARG A 1 304 ? -13.039 -37.406 -13.391 1 91.44 304 ARG A N 1
ATOM 2315 C CA . ARG A 1 304 ? -13.547 -37.469 -14.758 1 91.44 304 ARG A CA 1
ATOM 2316 C C . ARG A 1 304 ? -13.07 -38.719 -15.469 1 91.44 304 ARG A C 1
ATOM 2318 O O . ARG A 1 304 ? -12.031 -39.281 -15.117 1 91.44 304 ARG A O 1
ATOM 2325 N N . LYS A 1 305 ? -13.898 -39.188 -16.328 1 90.62 305 LYS A N 1
ATOM 2326 C CA . LYS A 1 305 ? -13.555 -40.344 -17.109 1 90.62 305 LYS A CA 1
ATOM 2327 C C . LYS A 1 305 ? -13.383 -40 -18.578 1 90.62 305 LYS A C 1
ATOM 2329 O O . LYS A 1 305 ? -14.102 -39.156 -19.109 1 90.62 305 LYS A O 1
ATOM 2334 N N . GLU A 1 306 ? -12.359 -40.594 -19.125 1 86 306 GLU A N 1
ATOM 2335 C CA . GLU A 1 306 ? -12.086 -40.344 -20.531 1 86 306 GLU A CA 1
ATOM 2336 C C . GLU A 1 306 ? -13.18 -40.906 -21.422 1 86 306 GLU A C 1
ATOM 2338 O O . GLU A 1 306 ? -13.602 -42.062 -21.234 1 86 306 GLU A O 1
ATOM 2343 N N . THR A 1 307 ? -13.672 -40.125 -22.391 1 83.31 307 THR A N 1
ATOM 2344 C CA . THR A 1 307 ? -14.672 -40.594 -23.359 1 83.31 307 THR A CA 1
ATOM 2345 C C . THR A 1 307 ? -13.992 -41.188 -24.594 1 83.31 307 THR A C 1
ATOM 2347 O O . THR A 1 307 ? -12.766 -41.156 -24.703 1 83.31 307 THR A O 1
ATOM 2350 N N . VAL A 1 308 ? -14.812 -41.625 -25.453 1 76.88 308 VAL A N 1
ATOM 2351 C CA . VAL A 1 308 ? -14.328 -42.281 -26.672 1 76.88 308 VAL A CA 1
ATOM 2352 C C . VAL A 1 308 ? -13.641 -41.219 -27.547 1 76.88 308 VAL A C 1
ATOM 2354 O O . VAL A 1 308 ? -12.711 -41.531 -28.297 1 76.88 308 VAL A O 1
ATOM 2357 N N . SER A 1 309 ? -14.047 -40.031 -27.375 1 72.19 309 SER A N 1
ATOM 2358 C CA . SER A 1 309 ? -13.5 -38.938 -28.172 1 72.19 309 SER A CA 1
ATOM 2359 C C . SER A 1 309 ? -12.18 -38.438 -27.578 1 72.19 309 SER A C 1
ATOM 2361 O O . SER A 1 309 ? -11.5 -37.594 -28.188 1 72.19 309 SER A O 1
ATOM 2363 N N . GLY A 1 310 ? -11.789 -38.969 -26.406 1 71.31 310 GLY A N 1
ATOM 2364 C CA . GLY A 1 310 ? -10.539 -38.562 -25.797 1 71.31 310 GLY A CA 1
ATOM 2365 C C . GLY A 1 310 ? -10.688 -37.438 -24.797 1 71.31 310 GLY A C 1
ATOM 2366 O O . GLY A 1 310 ? -9.703 -36.969 -24.219 1 71.31 310 GLY A O 1
ATOM 2367 N N . GLU A 1 311 ? -11.961 -37.062 -24.641 1 75.62 311 GLU A N 1
ATOM 2368 C CA . GLU A 1 311 ? -12.219 -36 -23.672 1 75.62 311 GLU A CA 1
ATOM 2369 C C . GLU A 1 311 ? -12.594 -36.562 -22.312 1 75.62 311 GLU A C 1
ATOM 2371 O O . GLU A 1 311 ? -13.039 -37.719 -22.203 1 75.62 311 GLU A O 1
ATOM 2376 N N . PHE A 1 312 ? -12.234 -35.844 -21.328 1 83.19 312 PHE A N 1
ATOM 2377 C CA . PHE A 1 312 ? -12.602 -36.281 -19.969 1 83.19 312 PHE A CA 1
ATOM 2378 C C . PHE A 1 312 ? -13.938 -35.656 -19.562 1 83.19 312 PHE A C 1
ATOM 2380 O O . PHE A 1 312 ? -14.109 -34.438 -19.625 1 83.19 312 PHE A O 1
ATOM 2387 N N . ALA A 1 313 ? -14.867 -36.531 -19.234 1 85.12 313 ALA A N 1
ATOM 2388 C CA . ALA A 1 313 ? -16.188 -36.094 -18.766 1 85.12 313 ALA A CA 1
ATOM 2389 C C . ALA A 1 313 ? -16.406 -36.531 -17.328 1 85.12 313 ALA A C 1
ATOM 2391 O O . ALA A 1 313 ? -15.797 -37.469 -16.844 1 85.12 313 ALA A O 1
ATOM 2392 N N . GLY A 1 314 ? -17.297 -35.781 -16.656 1 87.19 314 GLY A N 1
ATOM 2393 C CA . GLY A 1 314 ? -17.594 -36.031 -15.258 1 87.19 314 GLY A CA 1
ATOM 2394 C C . GLY A 1 314 ? -18.141 -37.438 -15.016 1 87.19 314 GLY A C 1
ATOM 2395 O O . GLY A 1 314 ? -18.922 -37.938 -15.812 1 87.19 314 GLY A O 1
ATOM 2396 N N . VAL A 1 315 ? -17.578 -38.031 -13.938 1 85.44 315 VAL A N 1
ATOM 2397 C CA . VAL A 1 315 ? -18.078 -39.344 -13.539 1 85.44 315 VAL A CA 1
ATOM 2398 C C . VAL A 1 315 ? -19.391 -39.188 -12.773 1 85.44 315 VAL A C 1
ATOM 2400 O O . VAL A 1 315 ? -19.469 -38.406 -11.82 1 85.44 315 VAL A O 1
ATOM 2403 N N . ALA A 1 316 ? -20.469 -39.75 -13.344 1 78.25 316 ALA A N 1
ATOM 2404 C CA . ALA A 1 316 ? -21.75 -39.719 -12.648 1 78.25 316 ALA A CA 1
ATOM 2405 C C . ALA A 1 316 ? -21.719 -40.625 -11.422 1 78.25 316 ALA A C 1
ATOM 2407 O O . ALA A 1 316 ? -21.641 -41.844 -11.555 1 78.25 316 ALA A O 1
ATOM 2408 N N . THR A 1 317 ? -21.625 -39.938 -10.25 1 74.38 317 THR A N 1
ATOM 2409 C CA . THR A 1 317 ? -21.641 -40.688 -9.008 1 74.38 317 THR A CA 1
ATOM 2410 C C . THR A 1 317 ? -23.078 -41.031 -8.609 1 74.38 317 THR A C 1
ATOM 2412 O O . THR A 1 317 ? -24 -40.25 -8.844 1 74.38 317 THR A O 1
ATOM 2415 N N . GLY A 1 318 ? -23.375 -42.25 -8.164 1 72.44 318 GLY A N 1
ATOM 2416 C CA . GLY A 1 318 ? -24.688 -42.656 -7.688 1 72.44 318 GLY A CA 1
ATOM 2417 C C . GLY A 1 318 ? -25.359 -43.656 -8.617 1 72.44 318 GLY A C 1
ATOM 2418 O O . GLY A 1 318 ? -26.375 -44.25 -8.258 1 72.44 318 GLY A O 1
ATOM 2419 N N . GLU A 1 319 ? -24.797 -43.656 -9.82 1 68.5 319 GLU A N 1
ATOM 2420 C CA . GLU A 1 319 ? -25.375 -44.625 -10.742 1 68.5 319 GLU A CA 1
ATOM 2421 C C . GLU A 1 319 ? -24.328 -45.656 -11.203 1 68.5 319 GLU A C 1
ATOM 2423 O O . GLU A 1 319 ? -23.141 -45.312 -11.297 1 68.5 319 GLU A O 1
ATOM 2428 N N . GLY A 1 320 ? -24.734 -46.906 -11.336 1 73.12 320 GLY A N 1
ATOM 2429 C CA . GLY A 1 320 ? -23.922 -47.938 -11.961 1 73.12 320 GLY A CA 1
ATOM 2430 C C . GLY A 1 320 ? -22.812 -48.438 -11.07 1 73.12 320 GLY A C 1
ATOM 2431 O O . GLY A 1 320 ? -21.75 -48.844 -11.562 1 73.12 320 GLY A O 1
ATOM 2432 N N . GLY A 1 321 ? -22.906 -48.219 -9.797 1 81.19 321 GLY A N 1
ATOM 2433 C CA . GLY A 1 321 ? -21.969 -48.781 -8.852 1 81.19 321 GLY A CA 1
ATOM 2434 C C . GLY A 1 321 ? -20.797 -47.875 -8.555 1 81.19 321 GLY A C 1
ATOM 2435 O O . GLY A 1 321 ? -19.781 -48.312 -7.988 1 81.19 321 GLY A O 1
ATOM 2436 N N . VAL A 1 322 ? -20.891 -46.656 -9.031 1 88.69 322 VAL A N 1
ATOM 2437 C CA . VAL A 1 322 ? -19.797 -45.75 -8.781 1 88.69 322 VAL A CA 1
ATOM 2438 C C . VAL A 1 322 ? -20.203 -44.719 -7.723 1 88.69 322 VAL A C 1
ATOM 2440 O O . VAL A 1 322 ? -21.266 -44.094 -7.844 1 88.69 322 VAL A O 1
ATOM 2443 N N . ALA A 1 323 ? -19.469 -44.656 -6.609 1 90.12 323 ALA A N 1
ATOM 2444 C CA . ALA A 1 323 ? -19.734 -43.688 -5.535 1 90.12 323 ALA A CA 1
ATOM 2445 C C . ALA A 1 323 ? -18.531 -42.812 -5.281 1 90.12 323 ALA A C 1
ATOM 2447 O O . ALA A 1 323 ? -17.391 -43.281 -5.285 1 90.12 323 ALA A O 1
ATOM 2448 N N . GLY A 1 324 ? -18.75 -41.562 -5.203 1 88.62 324 GLY A N 1
ATOM 2449 C CA . GLY A 1 324 ? -17.719 -40.625 -4.836 1 88.62 324 GLY A CA 1
ATOM 2450 C C . GLY A 1 324 ? -17.812 -40.156 -3.389 1 88.62 324 GLY A C 1
ATOM 2451 O O . GLY A 1 324 ? -18.906 -39.969 -2.861 1 88.62 324 GLY A O 1
ATOM 2452 N N . PHE A 1 325 ? -16.625 -40.094 -2.771 1 87.25 325 PHE A N 1
ATOM 2453 C CA . PHE A 1 325 ? -16.578 -39.688 -1.375 1 87.25 325 PHE A CA 1
ATOM 2454 C C . PHE A 1 325 ? -15.953 -38.281 -1.241 1 87.25 325 PHE A C 1
ATOM 2456 O O . PHE A 1 325 ? -15.242 -37.844 -2.143 1 87.25 325 PHE A O 1
ATOM 2463 N N . GLU A 1 326 ? -16.156 -37.719 -0.107 1 85.25 326 GLU A N 1
ATOM 2464 C CA . GLU A 1 326 ? -15.688 -36.344 0.146 1 85.25 326 GLU A CA 1
ATOM 2465 C C . GLU A 1 326 ? -14.164 -36.312 0.214 1 85.25 326 GLU A C 1
ATOM 2467 O O . GLU A 1 326 ? -13.555 -35.281 -0.097 1 85.25 326 GLU A O 1
ATOM 2472 N N . ASN A 1 327 ? -13.602 -37.438 0.557 1 83.62 327 ASN A N 1
ATOM 2473 C CA . ASN A 1 327 ? -12.148 -37.5 0.684 1 83.62 327 ASN A CA 1
ATOM 2474 C C . ASN A 1 327 ? -11.477 -37.656 -0.673 1 83.62 327 ASN A C 1
ATOM 2476 O O . ASN A 1 327 ? -10.242 -37.719 -0.756 1 83.62 327 ASN A O 1
ATOM 2480 N N . GLY A 1 328 ? -12.281 -37.812 -1.711 1 88.88 328 GLY A N 1
ATOM 2481 C CA . GLY A 1 328 ? -11.727 -37.875 -3.053 1 88.88 328 GLY A CA 1
ATOM 2482 C C . GLY A 1 328 ? -11.648 -39.312 -3.572 1 88.88 328 GLY A C 1
ATOM 2483 O O . GLY A 1 328 ? -11.125 -39.562 -4.664 1 88.88 328 GLY A O 1
ATOM 2484 N N . THR A 1 329 ? -12.211 -40.219 -2.803 1 92.75 329 THR A N 1
ATOM 2485 C CA . THR A 1 329 ? -12.164 -41.625 -3.221 1 92.75 329 THR A CA 1
ATOM 2486 C C . THR A 1 329 ? -13.32 -41.938 -4.164 1 92.75 329 THR A C 1
ATOM 2488 O O . THR A 1 329 ? -14.445 -41.5 -3.941 1 92.75 329 THR A O 1
ATOM 2491 N N . LEU A 1 330 ? -13 -42.594 -5.195 1 93.56 330 LEU A N 1
ATOM 2492 C CA . LEU A 1 330 ? -13.992 -43.125 -6.129 1 93.56 330 LEU A CA 1
ATOM 2493 C C . LEU A 1 330 ? -14.125 -44.625 -5.988 1 93.56 330 LEU A C 1
ATOM 2495 O O . LEU A 1 330 ? -13.164 -45.375 -6.246 1 93.56 330 LEU A O 1
ATOM 2499 N N . LEU A 1 331 ? -15.32 -45.031 -5.559 1 94 331 LEU A N 1
ATOM 2500 C CA . LEU A 1 331 ? -15.555 -46.469 -5.301 1 94 331 LEU A CA 1
ATOM 2501 C C . LEU A 1 331 ? -16.391 -47.062 -6.406 1 94 331 LEU A C 1
ATOM 2503 O O . LEU A 1 331 ? -17.453 -46.562 -6.754 1 94 331 LEU A O 1
ATOM 2507 N N . VAL A 1 332 ? -15.859 -48.125 -6.938 1 92.75 332 VAL A N 1
ATOM 2508 C CA . VAL A 1 332 ? -16.625 -48.938 -7.867 1 92.75 332 VAL A CA 1
ATOM 2509 C C . VAL A 1 332 ? -16.969 -50.281 -7.207 1 92.75 332 VAL A C 1
ATOM 2511 O O . VAL A 1 332 ? -16.094 -51.125 -6.973 1 92.75 332 VAL A O 1
ATOM 2514 N N . SER A 1 333 ? -18.156 -50.562 -6.859 1 91.44 333 SER A N 1
ATOM 2515 C CA . SER A 1 333 ? -18.578 -51.719 -6.078 1 91.44 333 SER A CA 1
ATOM 2516 C C . SER A 1 333 ? -18.719 -52.938 -6.961 1 91.44 333 SER A C 1
ATOM 2518 O O . SER A 1 333 ? -18.484 -54.062 -6.508 1 91.44 333 SER A O 1
ATOM 2520 N N . ARG A 1 334 ? -19.188 -52.906 -8.148 1 90.56 334 ARG A N 1
ATOM 2521 C CA . ARG A 1 334 ? -19.344 -54 -9.094 1 90.56 334 ARG A CA 1
ATOM 2522 C C . ARG A 1 334 ? -18.797 -53.625 -10.469 1 90.56 334 ARG A C 1
ATOM 2524 O O . ARG A 1 334 ? -19.547 -53.219 -11.352 1 90.56 334 ARG A O 1
ATOM 2531 N N . ALA A 1 335 ? -17.516 -53.938 -10.492 1 92.38 335 ALA A N 1
ATOM 2532 C CA . ALA A 1 335 ? -16.797 -53.5 -11.688 1 92.38 335 ALA A CA 1
ATOM 2533 C C . ALA A 1 335 ? -17.359 -54.188 -12.945 1 92.38 335 ALA A C 1
ATOM 2535 O O . ALA A 1 335 ? -17.578 -55.406 -12.969 1 92.38 335 ALA A O 1
ATOM 2536 N N . GLU A 1 336 ? -17.734 -53.406 -13.883 1 91.62 336 GLU A N 1
ATOM 2537 C CA . GLU A 1 336 ? -18.172 -53.844 -15.211 1 91.62 336 GLU A CA 1
ATOM 2538 C C . GLU A 1 336 ? -17.172 -53.375 -16.281 1 91.62 336 GLU A C 1
ATOM 2540 O O . GLU A 1 336 ? -16.281 -52.594 -16 1 91.62 336 GLU A O 1
ATOM 2545 N N . ARG A 1 337 ? -17.266 -53.938 -17.453 1 89 337 ARG A N 1
ATOM 2546 C CA . ARG A 1 337 ? -16.375 -53.562 -18.547 1 89 337 ARG A CA 1
ATOM 2547 C C . ARG A 1 337 ? -16.484 -52.094 -18.859 1 89 337 ARG A C 1
ATOM 2549 O O . ARG A 1 337 ? -15.492 -51.438 -19.25 1 89 337 ARG A O 1
ATOM 2556 N N . ARG A 1 338 ? -17.672 -51.5 -18.578 1 88.69 338 ARG A N 1
ATOM 2557 C CA . ARG A 1 338 ? -17.875 -50.062 -18.859 1 88.69 338 ARG A CA 1
ATOM 2558 C C . ARG A 1 338 ? -17.047 -49.188 -17.922 1 88.69 338 ARG A C 1
ATOM 2560 O O . ARG A 1 338 ? -16.797 -48.031 -18.219 1 88.69 338 ARG A O 1
ATOM 2567 N N . HIS A 1 339 ? -16.656 -49.812 -16.812 1 91.69 339 HIS A N 1
ATOM 2568 C CA . HIS A 1 339 ? -15.898 -49.062 -15.828 1 91.69 339 HIS A CA 1
ATOM 2569 C C . HIS A 1 339 ? -14.422 -48.969 -16.219 1 91.69 339 HIS A C 1
ATOM 2571 O O . HIS A 1 339 ? -13.68 -48.156 -15.688 1 91.69 339 HIS A O 1
ATOM 2577 N N . GLU A 1 340 ? -14.016 -49.812 -17.172 1 91.75 340 GLU A N 1
ATOM 2578 C CA . GLU A 1 340 ? -12.625 -49.781 -17.609 1 91.75 340 GLU A CA 1
ATOM 2579 C C . GLU A 1 340 ? -12.32 -48.5 -18.391 1 91.75 340 GLU A C 1
ATOM 2581 O O . GLU A 1 340 ? -13.164 -48 -19.125 1 91.75 340 GLU A O 1
ATOM 2586 N N . GLY A 1 341 ? -11.141 -47.938 -18.094 1 90 341 GLY A N 1
ATOM 2587 C CA . GLY A 1 341 ? -10.727 -46.75 -18.812 1 90 341 GLY A CA 1
ATOM 2588 C C . GLY A 1 341 ? -9.797 -45.844 -18.016 1 90 341 GLY A C 1
ATOM 2589 O O . GLY A 1 341 ? -9.242 -46.281 -17 1 90 341 GLY A O 1
ATOM 2590 N N . ARG A 1 342 ? -9.672 -44.625 -18.531 1 89.69 342 ARG A N 1
ATOM 2591 C CA . ARG A 1 342 ? -8.805 -43.656 -17.875 1 89.69 342 ARG A CA 1
ATOM 2592 C C . ARG A 1 342 ? -9.625 -42.656 -17.094 1 89.69 342 ARG A C 1
ATOM 2594 O O . ARG A 1 342 ? -10.656 -42.156 -17.562 1 89.69 342 ARG A O 1
ATOM 2601 N N . TYR A 1 343 ? -9.133 -42.531 -15.914 1 92.19 343 TYR A N 1
ATOM 2602 C CA . TYR A 1 343 ? -9.781 -41.594 -15.008 1 92.19 343 TYR A CA 1
ATOM 2603 C C . TYR A 1 343 ? -8.844 -40.438 -14.656 1 92.19 343 TYR A C 1
ATOM 2605 O O . TYR A 1 343 ? -7.652 -40.656 -14.43 1 92.19 343 TYR A O 1
ATOM 2613 N N . LEU A 1 344 ? -9.43 -39.281 -14.602 1 91.81 344 LEU A N 1
ATOM 2614 C CA . LEU A 1 344 ? -8.68 -38.094 -14.227 1 91.81 344 LEU A CA 1
ATOM 2615 C C . LEU A 1 344 ? -9.156 -37.531 -12.883 1 91.81 344 LEU A C 1
ATOM 2617 O O . LEU A 1 344 ? -10.344 -37.281 -12.703 1 91.81 344 LEU A O 1
ATOM 2621 N N . CYS A 1 345 ? -8.242 -37.5 -12.039 1 93.62 345 CYS A N 1
ATOM 2622 C CA . CYS A 1 345 ? -8.508 -36.844 -10.766 1 93.62 345 CYS A CA 1
ATOM 2623 C C . CYS A 1 345 ? -7.965 -35.438 -10.758 1 93.62 345 CYS A C 1
ATOM 2625 O O . CYS A 1 345 ? -6.797 -35.188 -11.078 1 93.62 345 CYS A O 1
ATOM 2627 N N . GLU A 1 346 ? -8.812 -34.531 -10.383 1 92.75 346 GLU A N 1
ATOM 2628 C CA . GLU A 1 346 ? -8.414 -33.125 -10.344 1 92.75 346 GLU A CA 1
ATOM 2629 C C . GLU A 1 346 ? -8.688 -32.5 -8.977 1 92.75 346 GLU A C 1
ATOM 2631 O O . GLU A 1 346 ? -9.789 -32.625 -8.438 1 92.75 346 GLU A O 1
ATOM 2636 N N . ALA A 1 347 ? -7.676 -31.922 -8.445 1 93.38 347 ALA A N 1
ATOM 2637 C CA . ALA A 1 347 ? -7.801 -31.156 -7.211 1 93.38 347 ALA A CA 1
ATOM 2638 C C . ALA A 1 347 ? -7.562 -29.672 -7.457 1 93.38 347 ALA A C 1
ATOM 2640 O O . ALA A 1 347 ? -6.512 -29.281 -7.977 1 93.38 347 ALA A O 1
ATOM 2641 N N . ASN A 1 348 ? -8.586 -28.891 -7.055 1 92.69 348 ASN A N 1
ATOM 2642 C CA . ASN A 1 348 ? -8.492 -27.469 -7.332 1 92.69 348 ASN A CA 1
ATOM 2643 C C . ASN A 1 348 ? -8.977 -26.625 -6.148 1 92.69 348 ASN A C 1
ATOM 2645 O O . ASN A 1 348 ? -9.984 -26.969 -5.523 1 92.69 348 ASN A O 1
ATOM 2649 N N . ASN A 1 349 ? -8.227 -25.625 -5.758 1 92.94 349 ASN A N 1
ATOM 2650 C CA . ASN A 1 349 ? -8.633 -24.641 -4.746 1 92.94 349 ASN A CA 1
ATOM 2651 C C . ASN A 1 349 ? -8.453 -23.219 -5.242 1 92.94 349 ASN A C 1
ATOM 2653 O O . ASN A 1 349 ? -8.336 -22.281 -4.445 1 92.94 349 ASN A O 1
ATOM 2657 N N . GLU A 1 350 ? -8.219 -22.969 -6.52 1 89.56 350 GLU A N 1
ATOM 2658 C CA . GLU A 1 350 ? -8.109 -21.688 -7.207 1 89.56 350 GLU A CA 1
ATOM 2659 C C . GLU A 1 350 ? -6.766 -21.031 -6.918 1 89.56 350 GLU A C 1
ATOM 2661 O O . GLU A 1 350 ? -6.645 -19.797 -6.996 1 89.56 350 GLU A O 1
ATOM 2666 N N . VAL A 1 351 ? -5.91 -21.828 -6.383 1 89.69 351 VAL A N 1
ATOM 2667 C CA . VAL A 1 351 ? -4.551 -21.344 -6.156 1 89.69 351 VAL A CA 1
ATOM 2668 C C . VAL A 1 351 ? -3.594 -22.031 -7.129 1 89.69 351 VAL A C 1
ATOM 2670 O O . VAL A 1 351 ? -3.447 -23.25 -7.113 1 89.69 351 VAL A O 1
ATOM 2673 N N . GLY A 1 352 ? -3.004 -21.266 -7.965 1 85.5 352 GLY A N 1
ATOM 2674 C CA . GLY A 1 352 ? -2.094 -21.844 -8.938 1 85.5 352 GLY A CA 1
ATOM 2675 C C . GLY A 1 352 ? -2.803 -22.609 -10.039 1 85.5 352 GLY A C 1
ATOM 2676 O O . GLY A 1 352 ? -3.912 -22.25 -10.438 1 85.5 352 GLY A O 1
ATOM 2677 N N . ALA A 1 353 ? -2.154 -23.641 -10.594 1 84.31 353 ALA A N 1
ATOM 2678 C CA . ALA A 1 353 ? -2.66 -24.391 -11.742 1 84.31 353 ALA A CA 1
ATOM 2679 C C . ALA A 1 353 ? -3.506 -25.578 -11.289 1 84.31 353 ALA A C 1
ATOM 2681 O O . ALA A 1 353 ? -4.215 -26.188 -12.094 1 84.31 353 ALA A O 1
ATOM 2682 N N . GLY A 1 354 ? -3.598 -25.828 -10.094 1 87 354 GLY A N 1
ATOM 2683 C CA . GLY A 1 354 ? -4.281 -27.016 -9.641 1 87 354 GLY A CA 1
ATOM 2684 C C . GLY A 1 354 ? -3.443 -28.281 -9.781 1 87 354 GLY A C 1
ATOM 2685 O O . GLY A 1 354 ? -2.297 -28.219 -10.227 1 87 354 GLY A O 1
ATOM 2686 N N . LEU A 1 355 ? -4.066 -29.375 -9.32 1 89.88 355 LEU A N 1
ATOM 2687 C CA . LEU A 1 355 ? -3.4 -30.672 -9.328 1 89.88 355 LEU A CA 1
ATOM 2688 C C . LEU A 1 355 ? -4.254 -31.719 -10.039 1 89.88 355 LEU A C 1
ATOM 2690 O O . LEU A 1 355 ? -5.477 -31.75 -9.867 1 89.88 355 LEU A O 1
ATOM 2694 N N . SER A 1 356 ? -3.592 -32.406 -10.961 1 91.5 356 SER A N 1
ATOM 2695 C CA . SER A 1 356 ? -4.359 -33.438 -11.633 1 91.5 356 SER A CA 1
ATOM 2696 C C . SER A 1 356 ? -3.471 -34.625 -12.016 1 91.5 356 SER A C 1
ATOM 2698 O O . SER A 1 356 ? -2.256 -34.469 -12.164 1 91.5 356 SER A O 1
ATOM 2700 N N . LYS A 1 357 ? -4.086 -35.781 -12.07 1 90.75 357 LYS A N 1
ATOM 2701 C CA . LYS A 1 357 ? -3.383 -37 -12.477 1 90.75 357 LYS A CA 1
ATOM 2702 C C . LYS A 1 357 ? -4.336 -38 -13.133 1 90.75 357 LYS A C 1
ATOM 2704 O O . LYS A 1 357 ? -5.473 -38.156 -12.688 1 90.75 357 LYS A O 1
ATOM 2709 N N . VAL A 1 358 ? -3.881 -38.562 -14.234 1 89.69 358 VAL A N 1
ATOM 2710 C CA . VAL A 1 358 ? -4.668 -39.594 -14.93 1 89.69 358 VAL A CA 1
ATOM 2711 C C . VAL A 1 358 ? -4.246 -40.969 -14.469 1 89.69 358 VAL A C 1
ATOM 2713 O O . VAL A 1 358 ? -3.055 -41.25 -14.312 1 89.69 358 VAL A O 1
ATOM 2716 N N . VAL A 1 359 ? -5.227 -41.812 -14.164 1 91.5 359 VAL A N 1
ATOM 2717 C CA . VAL A 1 359 ? -4.969 -43.219 -13.781 1 91.5 359 VAL A CA 1
ATOM 2718 C C . VAL A 1 359 ? -5.812 -44.156 -14.641 1 91.5 359 VAL A C 1
ATOM 2720 O O . VAL A 1 359 ? -6.836 -43.75 -15.195 1 91.5 359 VAL A O 1
ATOM 2723 N N . THR A 1 360 ? -5.359 -45.344 -14.758 1 92.12 360 THR A N 1
ATOM 2724 C CA . THR A 1 360 ? -6.062 -46.344 -15.562 1 92.12 360 THR A CA 1
ATOM 2725 C C . THR A 1 360 ? -6.676 -47.406 -14.672 1 92.12 360 THR A C 1
ATOM 2727 O O . THR A 1 360 ? -6.047 -47.875 -13.719 1 92.12 360 THR A O 1
ATOM 2730 N N . LEU A 1 361 ? -7.992 -47.688 -14.938 1 93.69 361 LEU A N 1
ATOM 2731 C CA . LEU A 1 361 ? -8.672 -48.812 -14.305 1 93.69 361 LEU A CA 1
ATOM 2732 C C . LEU A 1 361 ? -8.852 -49.969 -15.297 1 93.69 361 LEU A C 1
ATOM 2734 O O . LEU A 1 361 ? -9.539 -49.812 -16.312 1 93.69 361 LEU A O 1
ATOM 2738 N N . SER A 1 362 ? -8.172 -51.062 -15 1 93.88 362 SER A N 1
ATOM 2739 C CA . SER A 1 362 ? -8.297 -52.25 -15.844 1 93.88 362 SER A CA 1
ATOM 2740 C C . SER A 1 362 ? -9.195 -53.312 -15.211 1 93.88 362 SER A C 1
ATOM 2742 O O . SER A 1 362 ? -9 -53.688 -14.055 1 93.88 362 SER A O 1
ATOM 2744 N N . VAL A 1 363 ? -10.227 -53.688 -15.984 1 91.81 363 VAL A N 1
ATOM 2745 C CA . VAL A 1 363 ? -11.141 -54.719 -15.531 1 91.81 363 VAL A CA 1
ATOM 2746 C C . VAL A 1 363 ? -10.797 -56.031 -16.234 1 91.81 363 VAL A C 1
ATOM 2748 O O . VAL A 1 363 ? -10.914 -56.156 -17.453 1 91.81 363 VAL A O 1
ATOM 2751 N N . ASN A 1 364 ? -10.328 -56.938 -15.383 1 89.62 364 ASN A N 1
ATOM 2752 C CA . ASN A 1 364 ? -9.922 -58.219 -15.938 1 89.62 364 ASN A CA 1
ATOM 2753 C C . ASN A 1 364 ? -10.945 -59.312 -15.641 1 89.62 364 ASN A C 1
ATOM 2755 O O . ASN A 1 364 ? -11.555 -59.344 -14.578 1 89.62 364 ASN A O 1
ATOM 2759 N N . GLU A 1 365 ? -11.281 -60.125 -16.656 1 84.56 365 GLU A N 1
ATOM 2760 C CA . GLU A 1 365 ? -12.156 -61.281 -16.469 1 84.56 365 GLU A CA 1
ATOM 2761 C C . GLU A 1 365 ? -11.344 -62.531 -16.094 1 84.56 365 GLU A C 1
ATOM 2763 O O . GLU A 1 365 ? -10.461 -62.938 -16.844 1 84.56 365 GLU A O 1
ATOM 2768 N N . PRO A 1 366 ? -11.586 -63 -14.93 1 79.75 366 PRO A N 1
ATOM 2769 C CA . PRO A 1 366 ? -10.883 -64.25 -14.555 1 79.75 366 PRO A CA 1
ATOM 2770 C C . PRO A 1 366 ? -11.227 -65.438 -15.477 1 79.75 366 PRO A C 1
ATOM 2772 O O . PRO A 1 366 ? -12.289 -65.438 -16.094 1 79.75 366 PRO A O 1
ATOM 2775 N N . PRO A 1 367 ? -10.266 -66.25 -15.633 1 80.19 367 PRO A N 1
ATOM 2776 C CA . PRO A 1 367 ? -10.578 -67.438 -16.453 1 80.19 367 PRO A CA 1
ATOM 2777 C C . PRO A 1 367 ? -11.719 -68.312 -15.875 1 80.19 367 PRO A C 1
ATOM 2779 O O . PRO A 1 367 ? -11.836 -68.438 -14.656 1 80.19 367 PRO A O 1
ATOM 2782 N N . TRP A 1 368 ? -12.609 -68.625 -16.75 1 78.88 368 TRP A N 1
ATOM 2783 C CA . TRP A 1 368 ? -13.688 -69.562 -16.328 1 78.88 368 TRP A CA 1
ATOM 2784 C C . TRP A 1 368 ? -14.047 -70.5 -17.453 1 78.88 368 TRP A C 1
ATOM 2786 O O . TRP A 1 368 ? -13.734 -70.312 -18.609 1 78.88 368 TRP A O 1
ATOM 2796 N N . PHE A 1 369 ? -14.5 -71.75 -16.984 1 81.12 369 PHE A N 1
ATOM 2797 C CA . PHE A 1 369 ? -14.93 -72.75 -17.938 1 81.12 369 PHE A CA 1
ATOM 2798 C C . PHE A 1 369 ? -16.438 -72.75 -18.125 1 81.12 369 PHE A C 1
ATOM 2800 O O . PHE A 1 369 ? -17.188 -72.688 -17.141 1 81.12 369 PHE A O 1
ATOM 2807 N N . ALA A 1 370 ? -16.859 -72.625 -19.312 1 77.56 370 ALA A N 1
ATOM 2808 C CA . ALA A 1 370 ? -18.312 -72.625 -19.578 1 77.56 370 ALA A CA 1
ATOM 2809 C C . ALA A 1 370 ? -18.922 -73.938 -19.203 1 77.56 370 ALA A C 1
ATOM 2811 O O . ALA A 1 370 ? -20 -74 -18.625 1 77.56 370 ALA A O 1
ATOM 2812 N N . VAL A 1 371 ? -18.125 -75.062 -19.578 1 76.75 371 VAL A N 1
ATOM 2813 C CA . VAL A 1 371 ? -18.562 -76.375 -19.219 1 76.75 371 VAL A CA 1
ATOM 2814 C C . VAL A 1 371 ? -17.672 -76.938 -18.109 1 76.75 371 VAL A C 1
ATOM 2816 O O . VAL A 1 371 ? -16.453 -77.125 -18.312 1 76.75 371 VAL A O 1
ATOM 2819 N N . ARG A 1 372 ? -18.188 -77.125 -16.781 1 78.38 372 ARG A N 1
ATOM 2820 C CA . ARG A 1 372 ? -17.422 -77.5 -15.609 1 78.38 372 ARG A CA 1
ATOM 2821 C C . ARG A 1 372 ? -17.125 -79 -15.625 1 78.38 372 ARG A C 1
ATOM 2823 O O . ARG A 1 372 ? -16.078 -79.438 -15.125 1 78.38 372 ARG A O 1
ATOM 2830 N N . SER A 1 373 ? -18.062 -79.75 -15.914 1 77.06 373 SER A N 1
ATOM 2831 C CA . SER A 1 373 ? -17.875 -81.188 -15.945 1 77.06 373 SER A CA 1
ATOM 2832 C C . SER A 1 373 ? -18.594 -81.875 -17.125 1 77.06 373 SER A C 1
ATOM 2834 O O . SER A 1 373 ? -19.688 -81.438 -17.484 1 77.06 373 SER A O 1
ATOM 2836 N N . GLN A 1 374 ? -17.875 -82.438 -17.969 1 75.88 374 GLN A N 1
ATOM 2837 C CA . GLN A 1 374 ? -18.453 -83.188 -19.062 1 75.88 374 GLN A CA 1
ATOM 2838 C C . GLN A 1 374 ? -18.219 -84.688 -18.875 1 75.88 374 GLN A C 1
ATOM 2840 O O . GLN A 1 374 ? -17.109 -85.125 -18.547 1 75.88 374 GLN A O 1
ATOM 2845 N N . ARG A 1 375 ? -19.375 -85.5 -18.766 1 80.31 375 ARG A N 1
ATOM 2846 C CA . ARG A 1 375 ? -19.281 -86.938 -18.719 1 80.31 375 ARG A CA 1
ATOM 2847 C C . ARG A 1 375 ? -19.469 -87.562 -20.109 1 80.31 375 ARG A C 1
ATOM 2849 O O . ARG A 1 375 ? -20.438 -87.25 -20.797 1 80.31 375 ARG A O 1
ATOM 2856 N N . GLN A 1 376 ? -18.328 -88.125 -20.594 1 76 376 GLN A N 1
ATOM 2857 C CA . GLN A 1 376 ? -18.438 -88.875 -21.859 1 76 376 GLN A CA 1
ATOM 2858 C C . GLN A 1 376 ? -18.328 -90.375 -21.672 1 76 376 GLN A C 1
ATOM 2860 O O . GLN A 1 376 ? -17.469 -90.812 -20.922 1 76 376 GLN A O 1
ATOM 2865 N N . GLN A 1 377 ? -19.359 -91.125 -22.062 1 79.31 377 GLN A N 1
ATOM 2866 C CA . GLN A 1 377 ? -19.281 -92.562 -22.094 1 79.31 377 GLN A CA 1
ATOM 2867 C C . GLN A 1 377 ? -18.828 -93.062 -23.453 1 79.31 377 GLN A C 1
ATOM 2869 O O . GLN A 1 377 ? -19.375 -92.625 -24.484 1 79.31 377 GLN A O 1
ATOM 2874 N N . VAL A 1 378 ? -17.719 -93.688 -23.5 1 76.69 378 VAL A N 1
ATOM 2875 C CA . VAL A 1 378 ? -17.203 -94.188 -24.75 1 76.69 378 VAL A CA 1
ATOM 2876 C C . VAL A 1 378 ? -17.047 -95.75 -24.641 1 76.69 378 VAL A C 1
ATOM 2878 O O . VAL A 1 378 ? -16.828 -96.25 -23.562 1 76.69 378 VAL A O 1
ATOM 2881 N N . VAL A 1 379 ? -17.5 -96.375 -25.688 1 81 379 VAL A N 1
ATOM 2882 C CA . VAL A 1 379 ? -17.328 -97.812 -25.719 1 81 379 VAL A CA 1
ATOM 2883 C C . VAL A 1 379 ? -15.836 -98.188 -25.828 1 81 379 VAL A C 1
ATOM 2885 O O . VAL A 1 379 ? -15.047 -97.375 -26.359 1 81 379 VAL A O 1
ATOM 2888 N N . VAL A 1 380 ? -15.438 -99.375 -25.375 1 79.62 380 VAL A N 1
ATOM 2889 C CA . VAL A 1 380 ? -14.047 -99.812 -25.375 1 79.62 380 VAL A CA 1
ATOM 2890 C C . VAL A 1 380 ? -13.516 -99.812 -26.812 1 79.62 380 VAL A C 1
ATOM 2892 O O . VAL A 1 380 ? -14.172 -100.375 -27.719 1 79.62 380 VAL A O 1
ATOM 2895 N N . GLY A 1 381 ? -12.391 -99.125 -27.172 1 81.69 381 GLY A N 1
ATOM 2896 C CA . GLY A 1 381 ? -11.766 -99 -28.484 1 81.69 381 GLY A CA 1
ATOM 2897 C C . GLY A 1 381 ? -12.055 -97.75 -29.219 1 81.69 381 GLY A C 1
ATOM 2898 O O . GLY A 1 381 ? -11.445 -97.438 -30.25 1 81.69 381 GLY A O 1
ATOM 2899 N N . ALA A 1 382 ? -13.078 -97.062 -28.703 1 77.44 382 ALA A N 1
ATOM 2900 C CA . ALA A 1 382 ? -13.438 -95.812 -29.406 1 77.44 382 ALA A CA 1
ATOM 2901 C C . ALA A 1 382 ? -12.617 -94.625 -28.891 1 77.44 382 ALA A C 1
ATOM 2903 O O . ALA A 1 382 ? -12.016 -94.688 -27.812 1 77.44 382 ALA A O 1
ATOM 2904 N N . THR A 1 383 ? -12.242 -93.688 -29.719 1 79.75 383 THR A N 1
ATOM 2905 C CA . THR A 1 383 ? -11.5 -92.5 -29.359 1 79.75 383 THR A CA 1
ATOM 2906 C C . THR A 1 383 ? -12.406 -91.5 -28.672 1 79.75 383 THR A C 1
ATOM 2908 O O . THR A 1 383 ? -13.523 -91.188 -29.141 1 79.75 383 THR A O 1
ATOM 2911 N N . ALA A 1 384 ? -12.039 -91.062 -27.406 1 76.38 384 ALA A N 1
ATOM 2912 C CA . ALA A 1 384 ? -12.75 -90 -26.672 1 76.38 384 ALA A CA 1
ATOM 2913 C C . ALA A 1 384 ? -12.008 -88.688 -26.75 1 76.38 384 ALA A C 1
ATOM 2915 O O . ALA A 1 384 ? -10.781 -88.625 -26.609 1 76.38 384 ALA A O 1
ATOM 2916 N N . THR A 1 385 ? -12.625 -87.688 -27.297 1 78.31 385 THR A N 1
ATOM 2917 C CA . THR A 1 385 ? -12.039 -86.312 -27.312 1 78.31 385 THR A CA 1
ATOM 2918 C C . THR A 1 385 ? -12.695 -85.438 -26.266 1 78.31 385 THR A C 1
ATOM 2920 O O . THR A 1 385 ? -13.922 -85.312 -26.234 1 78.31 385 THR A O 1
ATOM 2923 N N . LEU A 1 386 ? -11.844 -85.062 -25.281 1 75.88 386 LEU A N 1
ATOM 2924 C CA . LEU A 1 386 ? -12.305 -84.125 -24.281 1 75.88 386 LEU A CA 1
ATOM 2925 C C . LEU A 1 386 ? -11.922 -82.688 -24.672 1 75.88 386 LEU A C 1
ATOM 2927 O O . LEU A 1 386 ? -10.797 -82.438 -25.125 1 75.88 386 LEU A O 1
ATOM 2931 N N . SER A 1 387 ? -12.922 -81.812 -24.781 1 78.12 387 SER A N 1
ATOM 2932 C CA . SER A 1 387 ? -12.656 -80.438 -25.109 1 78.12 387 SER A CA 1
ATOM 2933 C C . SER A 1 387 ? -12.938 -79.5 -23.906 1 78.12 387 SER A C 1
ATOM 2935 O O . SER A 1 387 ? -13.867 -79.75 -23.141 1 78.12 387 SER A O 1
ATOM 2937 N N . CYS A 1 388 ? -11.922 -78.625 -23.594 1 75.75 388 CYS A N 1
ATOM 2938 C CA . CYS A 1 388 ? -12.047 -77.625 -22.547 1 75.75 388 CYS A CA 1
ATOM 2939 C C . CYS A 1 388 ? -12.039 -76.25 -23.141 1 75.75 388 CYS A C 1
ATOM 2941 O O . CYS A 1 388 ? -11.094 -75.875 -23.844 1 75.75 388 CYS A O 1
ATOM 2943 N N . GLU A 1 389 ? -13.148 -75.562 -23 1 79 389 GLU A N 1
ATOM 2944 C CA . GLU A 1 389 ? -13.227 -74.188 -23.469 1 79 389 GLU A CA 1
ATOM 2945 C C . GLU A 1 389 ? -13.094 -73.188 -22.297 1 79 389 GLU A C 1
ATOM 2947 O O . GLU A 1 389 ? -13.969 -73.125 -21.422 1 79 389 GLU A O 1
ATOM 2952 N N . ALA A 1 390 ? -11.898 -72.625 -22.25 1 78.69 390 ALA A N 1
ATOM 2953 C CA . ALA A 1 390 ? -11.648 -71.625 -21.188 1 78.69 390 ALA A CA 1
ATOM 2954 C C . ALA A 1 390 ? -11.984 -70.188 -21.672 1 78.69 390 ALA A C 1
ATOM 2956 O O . ALA A 1 390 ? -11.742 -69.875 -22.828 1 78.69 390 ALA A O 1
ATOM 2957 N N . HIS A 1 391 ? -12.766 -69.562 -20.875 1 77.75 391 HIS A N 1
ATOM 2958 C CA . HIS A 1 391 ? -13.094 -68.125 -21.125 1 77.75 391 HIS A CA 1
ATOM 2959 C C . HIS A 1 391 ? -12.352 -67.25 -20.172 1 77.75 391 HIS A C 1
ATOM 2961 O O . HIS A 1 391 ? -11.867 -67.688 -19.125 1 77.75 391 HIS A O 1
ATOM 2967 N N . GLY A 1 392 ? -12.086 -65.938 -20.531 1 76.38 392 GLY A N 1
ATOM 2968 C CA . GLY A 1 392 ? -11.383 -65 -19.719 1 76.38 392 GLY A CA 1
ATOM 2969 C C . GLY A 1 392 ? -10.43 -64.125 -20.531 1 76.38 392 GLY A C 1
ATOM 2970 O O . GLY A 1 392 ? -10.344 -64.25 -21.75 1 76.38 392 GLY A O 1
ATOM 2971 N N . ASP A 1 393 ? -9.711 -63.156 -19.781 1 77.62 393 ASP A N 1
ATOM 2972 C CA . ASP A 1 393 ? -8.797 -62.281 -20.484 1 77.62 393 ASP A CA 1
ATOM 2973 C C . ASP A 1 393 ? -7.508 -63 -20.859 1 77.62 393 ASP A C 1
ATOM 2975 O O . ASP A 1 393 ? -7 -63.812 -20.094 1 77.62 393 ASP A O 1
ATOM 2979 N N . ILE A 1 394 ? -7.004 -62.75 -22.094 1 72.94 394 ILE A N 1
ATOM 2980 C CA . ILE A 1 394 ? -5.781 -63.406 -22.578 1 72.94 394 ILE A CA 1
ATOM 2981 C C . ILE A 1 394 ? -4.566 -62.688 -21.984 1 72.94 394 ILE A C 1
ATOM 2983 O O . ILE A 1 394 ? -4.625 -61.5 -21.688 1 72.94 394 ILE A O 1
ATOM 2987 N N . PRO A 1 395 ? -3.533 -63.719 -21.734 1 75 395 PRO A N 1
ATOM 2988 C CA . PRO A 1 395 ? -3.238 -65.125 -22.078 1 75 395 PRO A CA 1
ATOM 2989 C C . PRO A 1 395 ? -3.756 -66.125 -21.047 1 75 395 PRO A C 1
ATOM 2991 O O . PRO A 1 395 ? -3.668 -65.875 -19.844 1 75 395 PRO A O 1
ATOM 2994 N N . LEU A 1 396 ? -4.453 -67.062 -21.547 1 78.06 396 LEU A N 1
ATOM 2995 C CA . LEU A 1 396 ? -4.949 -68.188 -20.766 1 78.06 396 LEU A CA 1
ATOM 2996 C C . LEU A 1 396 ? -4.043 -69.375 -20.922 1 78.06 396 LEU A C 1
ATOM 2998 O O . LEU A 1 396 ? -3.668 -69.75 -22.047 1 78.06 396 LEU A O 1
ATOM 3002 N N . LYS A 1 397 ? -3.504 -69.875 -19.781 1 78.94 397 LYS A N 1
ATOM 3003 C CA . LYS A 1 397 ? -2.75 -71.125 -19.828 1 78.94 397 LYS A CA 1
ATOM 3004 C C . LYS A 1 397 ? -3.611 -72.25 -19.375 1 78.94 397 LYS A C 1
ATOM 3006 O O . LYS A 1 397 ? -4.125 -72.312 -18.25 1 78.94 397 LYS A O 1
ATOM 3011 N N . LEU A 1 398 ? -3.752 -73.188 -20.375 1 80.25 398 LEU A N 1
ATOM 3012 C CA . LEU A 1 398 ? -4.543 -74.375 -20.062 1 80.25 398 LEU A CA 1
ATOM 3013 C C . LEU A 1 398 ? -3.645 -75.562 -19.812 1 80.25 398 LEU A C 1
ATOM 3015 O O . LEU A 1 398 ? -2.693 -75.812 -20.562 1 80.25 398 LEU A O 1
ATOM 3019 N N . VAL A 1 399 ? -3.936 -76.25 -18.656 1 80.81 399 VAL A N 1
ATOM 3020 C CA . VAL A 1 399 ? -3.182 -77.438 -18.328 1 80.81 399 VAL A CA 1
ATOM 3021 C C . VAL A 1 399 ? -4.145 -78.625 -18.078 1 80.81 399 VAL A C 1
ATOM 3023 O O . VAL A 1 399 ? -5.113 -78.5 -17.328 1 80.81 399 VAL A O 1
ATOM 3026 N N . TRP A 1 400 ? -3.984 -79.75 -18.812 1 79.94 400 TRP A N 1
ATOM 3027 C CA . TRP A 1 400 ? -4.77 -80.938 -18.594 1 79.94 400 TRP A CA 1
ATOM 3028 C C . TRP A 1 400 ? -4.098 -81.812 -17.578 1 79.94 400 TRP A C 1
ATOM 3030 O O . TRP A 1 400 ? -2.875 -82 -17.594 1 79.94 400 TRP A O 1
ATOM 3040 N N . THR A 1 401 ? -4.891 -82.25 -16.672 1 81.25 401 THR A N 1
ATOM 3041 C CA . THR A 1 401 ? -4.359 -83.188 -15.68 1 81.25 401 THR A CA 1
ATOM 3042 C C . THR A 1 401 ? -5.199 -84.438 -15.633 1 81.25 401 THR A C 1
ATOM 3044 O O . THR A 1 401 ? -6.398 -84.438 -15.906 1 81.25 401 THR A O 1
ATOM 3047 N N . ARG A 1 402 ? -4.527 -85.5 -15.68 1 76.88 402 ARG A N 1
ATOM 3048 C CA . ARG A 1 402 ? -5.176 -86.75 -15.422 1 76.88 402 ARG A CA 1
ATOM 3049 C C . ARG A 1 402 ? -4.777 -87.312 -14.055 1 76.88 402 ARG A C 1
ATOM 3051 O O . ARG A 1 402 ? -3.596 -87.562 -13.797 1 76.88 402 ARG A O 1
ATOM 3058 N N . ASP A 1 403 ? -5.809 -87.688 -13.156 1 80.56 403 ASP A N 1
ATOM 3059 C CA . ASP A 1 403 ? -5.59 -88.125 -11.797 1 80.56 403 ASP A CA 1
ATOM 3060 C C . ASP A 1 403 ? -4.504 -87.312 -11.094 1 80.56 403 ASP A C 1
ATOM 3062 O O . ASP A 1 403 ? -3.633 -87.875 -10.43 1 80.56 403 ASP A O 1
ATOM 3066 N N . GLY A 1 404 ? -4.543 -86 -11.328 1 77.38 404 GLY A N 1
ATOM 3067 C CA . GLY A 1 404 ? -3.654 -85.062 -10.641 1 77.38 404 GLY A CA 1
ATOM 3068 C C . GLY A 1 404 ? -2.357 -84.812 -11.391 1 77.38 404 GLY A C 1
ATOM 3069 O O . GLY A 1 404 ? -1.595 -83.938 -11.031 1 77.38 404 GLY A O 1
ATOM 3070 N N . ALA A 1 405 ? -2.084 -85.688 -12.258 1 76.69 405 ALA A N 1
ATOM 3071 C CA . ALA A 1 405 ? -0.825 -85.562 -12.984 1 76.69 405 ALA A CA 1
ATOM 3072 C C . ALA A 1 405 ? -1.048 -84.875 -14.328 1 76.69 405 ALA A C 1
ATOM 3074 O O . ALA A 1 405 ? -1.994 -85.188 -15.047 1 76.69 405 ALA A O 1
ATOM 3075 N N . PRO A 1 406 ? -0.223 -83.875 -14.633 1 76.94 406 PRO A N 1
ATOM 3076 C CA . PRO A 1 406 ? -0.376 -83.188 -15.906 1 76.94 406 PRO A CA 1
ATOM 3077 C C . PRO A 1 406 ? -0.188 -84.062 -17.109 1 76.94 406 PRO A C 1
ATOM 3079 O O . PRO A 1 406 ? 0.647 -85 -17.078 1 76.94 406 PRO A O 1
ATOM 3082 N N . LEU A 1 407 ? -1.164 -84.125 -17.969 1 74.62 407 LEU A N 1
ATOM 3083 C CA . LEU A 1 407 ? -1.038 -84.875 -19.203 1 74.62 407 LEU A CA 1
ATOM 3084 C C . LEU A 1 407 ? -0.048 -84.188 -20.156 1 74.62 407 LEU A C 1
ATOM 3086 O O . LEU A 1 407 ? 0.025 -83 -20.219 1 74.62 407 LEU A O 1
ATOM 3090 N N . PRO A 1 408 ? 1.006 -84.938 -20.547 1 64.19 408 PRO A N 1
ATOM 3091 C CA . PRO A 1 408 ? 1.996 -84.375 -21.453 1 64.19 408 PRO A CA 1
ATOM 3092 C C . PRO A 1 408 ? 1.358 -83.688 -22.656 1 64.19 408 PRO A C 1
ATOM 3094 O O . PRO A 1 408 ? 0.275 -84.062 -23.094 1 64.19 408 PRO A O 1
ATOM 3097 N N . ALA A 1 409 ? 1.756 -82.438 -22.938 1 60.97 409 ALA A N 1
ATOM 3098 C CA . ALA A 1 409 ? 1.296 -81.688 -24.109 1 60.97 409 ALA A CA 1
ATOM 3099 C C . ALA A 1 409 ? 1.44 -82.5 -25.375 1 60.97 409 ALA A C 1
ATOM 3101 O O . ALA A 1 409 ? 2.484 -83.125 -25.609 1 60.97 409 ALA A O 1
ATOM 3102 N N . LEU A 1 410 ? 0.366 -83.312 -25.75 1 53.34 410 LEU A N 1
ATOM 3103 C CA . LEU A 1 410 ? 0.577 -84 -27.031 1 53.34 410 LEU A CA 1
ATOM 3104 C C . LEU A 1 410 ? 1.235 -83.062 -28.031 1 53.34 410 LEU A C 1
ATOM 3106 O O . LEU A 1 410 ? 0.978 -81.875 -28.031 1 53.34 410 LEU A O 1
ATOM 3110 N N . PRO A 1 411 ? 2.49 -83.688 -28.578 1 47.16 411 PRO A N 1
ATOM 3111 C CA . PRO A 1 411 ? 3.053 -82.938 -29.719 1 47.16 411 PRO A CA 1
ATOM 3112 C C . PRO A 1 411 ? 1.985 -82.438 -30.688 1 47.16 411 PRO A C 1
ATOM 3114 O O . PRO A 1 411 ? 0.953 -83.062 -30.859 1 47.16 411 PRO A O 1
ATOM 3117 N N . ARG A 1 412 ? 1.99 -81.25 -31.172 1 40.69 412 ARG A N 1
ATOM 3118 C CA . ARG A 1 412 ? 1.235 -80.938 -32.375 1 40.69 412 ARG A CA 1
ATOM 3119 C C . ARG A 1 412 ? 1.413 -82.062 -33.438 1 40.69 412 ARG A C 1
ATOM 3121 O O . ARG A 1 412 ? 2.521 -82.562 -33.656 1 40.69 412 ARG A O 1
ATOM 3128 N N . MET B 1 1 ? 15.555 -43.469 -59.906 1 30.45 1 MET B N 1
ATOM 3129 C CA . MET B 1 1 ? 15.352 -42.156 -60.5 1 30.45 1 MET B CA 1
ATOM 3130 C C . MET B 1 1 ? 15.117 -41.094 -59.406 1 30.45 1 MET B C 1
ATOM 3132 O O . MET B 1 1 ? 14.422 -41.344 -58.438 1 30.45 1 MET B O 1
ATOM 3136 N N . PRO B 1 2 ? 15.992 -40.094 -59.438 1 38.12 2 PRO B N 1
ATOM 3137 C CA . PRO B 1 2 ? 15.906 -39.125 -58.375 1 38.12 2 PRO B CA 1
ATOM 3138 C C . PRO B 1 2 ? 14.516 -38.5 -58.25 1 38.12 2 PRO B C 1
ATOM 3140 O O . PRO B 1 2 ? 13.953 -38.031 -59.219 1 38.12 2 PRO B O 1
ATOM 3143 N N . THR B 1 3 ? 13.633 -39.062 -57.5 1 45.03 3 THR B N 1
ATOM 3144 C CA . THR B 1 3 ? 12.25 -38.656 -57.344 1 45.03 3 THR B CA 1
ATOM 3145 C C . THR B 1 3 ? 12.18 -37.188 -56.844 1 45.03 3 THR B C 1
ATOM 3147 O O . THR B 1 3 ? 12.82 -36.844 -55.844 1 45.03 3 THR B O 1
ATOM 3150 N N . GLU B 1 4 ? 12.148 -36.281 -57.75 1 42.28 4 GLU B N 1
ATOM 3151 C CA . GLU B 1 4 ? 11.969 -34.875 -57.5 1 42.28 4 GLU B CA 1
ATOM 3152 C C . GLU B 1 4 ? 10.531 -34.562 -57.094 1 42.28 4 GLU B C 1
ATOM 3154 O O . GLU B 1 4 ? 9.586 -35.094 -57.688 1 42.28 4 GLU B O 1
ATOM 3159 N N . ARG B 1 5 ? 10.359 -34.125 -55.875 1 51.03 5 ARG B N 1
ATOM 3160 C CA . ARG B 1 5 ? 9.016 -33.688 -55.531 1 51.03 5 ARG B CA 1
ATOM 3161 C C . ARG B 1 5 ? 8.945 -32.188 -55.438 1 51.03 5 ARG B C 1
ATOM 3163 O O . ARG B 1 5 ? 9.898 -31.531 -55 1 51.03 5 ARG B O 1
ATOM 3170 N N . THR B 1 6 ? 8.062 -31.547 -56.219 1 45.66 6 THR B N 1
ATOM 3171 C CA . THR B 1 6 ? 7.855 -30.094 -56.25 1 45.66 6 THR B CA 1
ATOM 3172 C C . THR B 1 6 ? 6.66 -29.719 -55.375 1 45.66 6 THR B C 1
ATOM 3174 O O . THR B 1 6 ? 5.582 -30.297 -55.5 1 45.66 6 THR B O 1
ATOM 3177 N N . LEU B 1 7 ? 6.988 -29 -54.312 1 51.38 7 LEU B N 1
ATOM 3178 C CA . LEU B 1 7 ? 5.902 -28.375 -53.562 1 51.38 7 LEU B CA 1
ATOM 3179 C C . LEU B 1 7 ? 5.57 -27 -54.125 1 51.38 7 LEU B C 1
ATOM 3181 O O . LEU B 1 7 ? 6.469 -26.25 -54.5 1 51.38 7 LEU B O 1
ATOM 3185 N N . LYS B 1 8 ? 4.312 -26.828 -54.594 1 45.72 8 LYS B N 1
ATOM 3186 C CA . LYS B 1 8 ? 3.887 -25.562 -55.188 1 45.72 8 LYS B CA 1
ATOM 3187 C C . LYS B 1 8 ? 2.98 -24.797 -54.25 1 45.72 8 LYS B C 1
ATOM 3189 O O . LYS B 1 8 ? 2.143 -25.391 -53.562 1 45.72 8 LYS B O 1
ATOM 3194 N N . ALA B 1 9 ? 3.418 -23.703 -53.75 1 47.94 9 ALA B N 1
ATOM 3195 C CA . ALA B 1 9 ? 2.533 -22.75 -53.094 1 47.94 9 ALA B CA 1
ATOM 3196 C C . ALA B 1 9 ? 2.115 -21.641 -54.031 1 47.94 9 ALA B C 1
ATOM 3198 O O . ALA B 1 9 ? 2.959 -21.031 -54.688 1 47.94 9 ALA B O 1
ATOM 3199 N N . ARG B 1 10 ? 0.895 -21.688 -54.375 1 43.72 10 ARG B N 1
ATOM 3200 C CA . ARG B 1 10 ? 0.314 -20.672 -55.25 1 43.72 10 ARG B CA 1
ATOM 3201 C C . ARG B 1 10 ? -0.117 -19.438 -54.469 1 43.72 10 ARG B C 1
ATOM 3203 O O . ARG B 1 10 ? -0.841 -19.562 -53.469 1 43.72 10 ARG B O 1
ATOM 3210 N N . ALA B 1 11 ? 0.68 -18.453 -54.531 1 42.28 11 ALA B N 1
ATOM 3211 C CA . ALA B 1 11 ? 0.169 -17.188 -54 1 42.28 11 ALA B CA 1
ATOM 3212 C C . ALA B 1 11 ? -0.469 -16.344 -55.125 1 42.28 11 ALA B C 1
ATOM 3214 O O . ALA B 1 11 ? 0.099 -16.203 -56.188 1 42.28 11 ALA B O 1
ATOM 3215 N N . LEU B 1 12 ? -1.707 -16.172 -55.031 1 38.53 12 LEU B N 1
ATOM 3216 C CA . LEU B 1 12 ? -2.438 -15.297 -55.938 1 38.53 12 LEU B CA 1
ATOM 3217 C C . LEU B 1 12 ? -1.994 -13.852 -55.75 1 38.53 12 LEU B C 1
ATOM 3219 O O . LEU B 1 12 ? -2.152 -13.273 -54.688 1 38.53 12 LEU B O 1
ATOM 3223 N N . THR B 1 13 ? -0.723 -13.523 -55.938 1 35.16 13 THR B N 1
ATOM 3224 C CA . THR B 1 13 ? -0.547 -12.086 -55.781 1 35.16 13 THR B CA 1
ATOM 3225 C C . THR B 1 13 ? -0.78 -11.367 -57.125 1 35.16 13 THR B C 1
ATOM 3227 O O . THR B 1 13 ? -0.646 -11.969 -58.188 1 35.16 13 THR B O 1
ATOM 3230 N N . THR B 1 14 ? -1.656 -10.344 -57.219 1 37.69 14 THR B N 1
ATOM 3231 C CA . THR B 1 14 ? -1.556 -9.406 -58.312 1 37.69 14 THR B CA 1
ATOM 3232 C C . THR B 1 14 ? -0.095 -9.117 -58.656 1 37.69 14 THR B C 1
ATOM 3234 O O . THR B 1 14 ? 0.327 -9.258 -59.812 1 37.69 14 THR B O 1
ATOM 3237 N N . ARG B 1 15 ? 0.49 -7.641 -58.75 1 35.25 15 ARG B N 1
ATOM 3238 C CA . ARG B 1 15 ? 1.741 -7.031 -59.188 1 35.25 15 ARG B CA 1
ATOM 3239 C C . ARG B 1 15 ? 2.889 -7.406 -58.25 1 35.25 15 ARG B C 1
ATOM 3241 O O . ARG B 1 15 ? 3.988 -6.859 -58.375 1 35.25 15 ARG B O 1
ATOM 3248 N N . LEU B 1 16 ? 2.627 -7.84 -56.969 1 34.88 16 LEU B N 1
ATOM 3249 C CA . LEU B 1 16 ? 3.582 -7.562 -55.906 1 34.88 16 LEU B CA 1
ATOM 3250 C C . LEU B 1 16 ? 4.766 -8.516 -55.969 1 34.88 16 LEU B C 1
ATOM 3252 O O . LEU B 1 16 ? 4.629 -9.648 -56.438 1 34.88 16 LEU B O 1
ATOM 3256 N N . GLN B 1 17 ? 5.98 -8 -55.844 1 36.34 17 GLN B N 1
ATOM 3257 C CA . GLN B 1 17 ? 7.285 -8.609 -55.625 1 36.34 17 GLN B CA 1
ATOM 3258 C C . GLN B 1 17 ? 7.195 -9.727 -54.562 1 36.34 17 GLN B C 1
ATOM 3260 O O . GLN B 1 17 ? 6.922 -9.469 -53.406 1 36.34 17 GLN B O 1
ATOM 3265 N N . TYR B 1 18 ? 6.645 -10.711 -55 1 38.22 18 TYR B N 1
ATOM 3266 C CA . TYR B 1 18 ? 6.461 -11.898 -54.156 1 38.22 18 TYR B CA 1
ATOM 3267 C C . TYR B 1 18 ? 7.809 -12.5 -53.75 1 38.22 18 TYR B C 1
ATOM 3269 O O . TYR B 1 18 ? 8.602 -12.891 -54.625 1 38.22 18 TYR B O 1
ATOM 3277 N N . ASN B 1 19 ? 8.461 -12.055 -52.781 1 41.34 19 ASN B N 1
ATOM 3278 C CA . ASN B 1 19 ? 9.555 -12.812 -52.188 1 41.34 19 ASN B CA 1
ATOM 3279 C C . ASN B 1 19 ? 9.039 -13.984 -51.344 1 41.34 19 ASN B C 1
ATOM 3281 O O . ASN B 1 19 ? 8.609 -13.789 -50.219 1 41.34 19 ASN B O 1
ATOM 3285 N N . GLY B 1 20 ? 8.406 -14.898 -52.031 1 41.47 20 GLY B N 1
ATOM 3286 C CA . GLY B 1 20 ? 8.023 -16.094 -51.312 1 41.47 20 GLY B CA 1
ATOM 3287 C C . GLY B 1 20 ? 9.195 -16.781 -50.625 1 41.47 20 GLY B C 1
ATOM 3288 O O . GLY B 1 20 ? 10.18 -17.141 -51.25 1 41.47 20 GLY B O 1
ATOM 3289 N N . ARG B 1 21 ? 9.438 -16.562 -49.406 1 46.78 21 ARG B N 1
ATOM 3290 C CA . ARG B 1 21 ? 10.469 -17.25 -48.625 1 46.78 21 ARG B CA 1
ATOM 3291 C C . ARG B 1 21 ? 9.945 -18.547 -48.031 1 46.78 21 ARG B C 1
ATOM 3293 O O . ARG B 1 21 ? 8.891 -18.562 -47.375 1 46.78 21 ARG B O 1
ATOM 3300 N N . TRP B 1 22 ? 10.391 -19.594 -48.781 1 46.88 22 TRP B N 1
ATOM 3301 C CA . TRP B 1 22 ? 10.133 -20.906 -48.188 1 46.88 22 TRP B CA 1
ATOM 3302 C C . TRP B 1 22 ? 11.008 -21.109 -46.938 1 46.88 22 TRP B C 1
ATOM 3304 O O . TRP B 1 22 ? 12.203 -20.812 -46.969 1 46.88 22 TRP B O 1
ATOM 3314 N N . ARG B 1 23 ? 10.641 -20.953 -45.781 1 46.16 23 ARG B N 1
ATOM 3315 C CA . ARG B 1 23 ? 11.43 -21.25 -44.594 1 46.16 23 ARG B CA 1
ATOM 3316 C C . ARG B 1 23 ? 11.148 -22.656 -44.062 1 46.16 23 ARG B C 1
ATOM 3318 O O . ARG B 1 23 ? 10 -23.078 -44 1 46.16 23 ARG B O 1
ATOM 3325 N N . ARG B 1 24 ? 12.195 -23.5 -44.375 1 49.66 24 ARG B N 1
ATOM 3326 C CA . ARG B 1 24 ? 12.266 -24.641 -43.469 1 49.66 24 ARG B CA 1
ATOM 3327 C C . ARG B 1 24 ? 13.031 -24.297 -42.188 1 49.66 24 ARG B C 1
ATOM 3329 O O . ARG B 1 24 ? 13.93 -23.453 -42.219 1 49.66 24 ARG B O 1
ATOM 3336 N N . ARG B 1 25 ? 12.672 -24.578 -41.156 1 47.81 25 ARG B N 1
ATOM 3337 C CA . ARG B 1 25 ? 13.5 -24.219 -40 1 47.81 25 ARG B CA 1
ATOM 3338 C C . ARG B 1 25 ? 14.977 -24.328 -40.344 1 47.81 25 ARG B C 1
ATOM 3340 O O . ARG B 1 25 ? 15.766 -23.453 -39.969 1 47.81 25 ARG B O 1
ATOM 3347 N N . ARG B 1 26 ? 15.758 -25.484 -40.562 1 46.34 26 ARG B N 1
ATOM 3348 C CA . ARG B 1 26 ? 17.203 -25.578 -40.75 1 46.34 26 ARG B CA 1
ATOM 3349 C C . ARG B 1 26 ? 17.531 -26.078 -42.156 1 46.34 26 ARG B C 1
ATOM 3351 O O . ARG B 1 26 ? 17.453 -27.281 -42.438 1 46.34 26 ARG B O 1
ATOM 3358 N N . GLU B 1 27 ? 17.328 -25.234 -43.156 1 47.66 27 GLU B N 1
ATOM 3359 C CA . GLU B 1 27 ? 17.469 -25.672 -44.531 1 47.66 27 GLU B CA 1
ATOM 3360 C C . GLU B 1 27 ? 18.922 -25.672 -44.969 1 47.66 27 GLU B C 1
ATOM 3362 O O . GLU B 1 27 ? 19.672 -24.75 -44.656 1 47.66 27 GLU B O 1
ATOM 3367 N N . THR B 1 28 ? 19.469 -26.75 -45.375 1 46.22 28 THR B N 1
ATOM 3368 C CA . THR B 1 28 ? 20.703 -26.781 -46.125 1 46.22 28 THR B CA 1
ATOM 3369 C C . THR B 1 28 ? 20.469 -26.234 -47.531 1 46.22 28 THR B C 1
ATOM 3371 O O . THR B 1 28 ? 19.547 -26.656 -48.25 1 46.22 28 THR B O 1
ATOM 3374 N N . ARG B 1 29 ? 21.062 -25.266 -47.969 1 52.84 29 ARG B N 1
ATOM 3375 C CA . ARG B 1 29 ? 21.047 -24.344 -49.094 1 52.84 29 ARG B CA 1
ATOM 3376 C C . ARG B 1 29 ? 21 -25.094 -50.406 1 52.84 29 ARG B C 1
ATOM 3378 O O . ARG B 1 29 ? 20.406 -24.609 -51.375 1 52.84 29 ARG B O 1
ATOM 3385 N N . GLY B 1 30 ? 21.422 -26.25 -50.5 1 52.94 30 GLY B N 1
ATOM 3386 C CA . GLY B 1 30 ? 21.688 -26.781 -51.812 1 52.94 30 GLY B CA 1
ATOM 3387 C C . GLY B 1 30 ? 20.562 -27.672 -52.344 1 52.94 30 GLY B C 1
ATOM 3388 O O . GLY B 1 30 ? 20.406 -27.828 -53.562 1 52.94 30 GLY B O 1
ATOM 3389 N N . LYS B 1 31 ? 19.828 -28.359 -51.75 1 57.91 31 LYS B N 1
ATOM 3390 C CA . LYS B 1 31 ? 18.859 -29.375 -52.156 1 57.91 31 LYS B CA 1
ATOM 3391 C C . LYS B 1 31 ? 17.516 -28.766 -52.469 1 57.91 31 LYS B C 1
ATOM 3393 O O . LYS B 1 31 ? 16.719 -29.344 -53.25 1 57.91 31 LYS B O 1
ATOM 3398 N N . TYR B 1 32 ? 17.281 -27.578 -52.156 1 61.41 32 TYR B N 1
ATOM 3399 C CA . TYR B 1 32 ? 15.992 -26.938 -52.344 1 61.41 32 TYR B CA 1
ATOM 3400 C C . TYR B 1 32 ? 16.062 -25.828 -53.375 1 61.41 32 TYR B C 1
ATOM 3402 O O . TYR B 1 32 ? 16.875 -24.906 -53.25 1 61.41 32 TYR B O 1
ATOM 3410 N N . LEU B 1 33 ? 15.539 -26.219 -54.625 1 58.59 33 LEU B N 1
ATOM 3411 C CA . LEU B 1 33 ? 15.484 -25.172 -55.656 1 58.59 33 LEU B CA 1
ATOM 3412 C C . LEU B 1 33 ? 14.164 -24.422 -55.594 1 58.59 33 LEU B C 1
ATOM 3414 O O . LEU B 1 33 ? 13.094 -25.016 -55.781 1 58.59 33 LEU B O 1
ATOM 3418 N N . LYS B 1 34 ? 14.281 -23.125 -55.031 1 64.75 34 LYS B N 1
ATOM 3419 C CA . LYS B 1 34 ? 13.102 -22.266 -54.969 1 64.75 34 LYS B CA 1
ATOM 3420 C C . LYS B 1 34 ? 12.898 -21.5 -56.25 1 64.75 34 LYS B C 1
ATOM 3422 O O . LYS B 1 34 ? 13.875 -21.125 -56.906 1 64.75 34 LYS B O 1
ATOM 3427 N N . GLY B 1 35 ? 11.703 -21.688 -56.781 1 63.19 35 GLY B N 1
ATOM 3428 C CA . GLY B 1 35 ? 11.391 -20.938 -57.969 1 63.19 35 GLY B CA 1
ATOM 3429 C C . GLY B 1 35 ? 10.031 -20.266 -57.906 1 63.19 35 GLY B C 1
ATOM 3430 O O . GLY B 1 35 ? 9.227 -20.547 -57.031 1 63.19 35 GLY B O 1
ATOM 3431 N N . GLN B 1 36 ? 9.906 -19.062 -58.531 1 64.31 36 GLN B N 1
ATOM 3432 C CA . GLN B 1 36 ? 8.625 -18.359 -58.656 1 64.31 36 GLN B CA 1
ATOM 3433 C C . GLN B 1 36 ? 8.281 -18.078 -60.125 1 64.31 36 GLN B C 1
ATOM 3435 O O . GLN B 1 36 ? 9.172 -17.906 -60.938 1 64.31 36 GLN B O 1
ATOM 3440 N N . TYR B 1 37 ? 7.102 -18.5 -60.438 1 64.81 37 TYR B N 1
ATOM 3441 C CA . TYR B 1 37 ? 6.691 -18.047 -61.75 1 64.81 37 TYR B CA 1
ATOM 3442 C C . TYR B 1 37 ? 5.305 -17.422 -61.719 1 64.81 37 TYR B C 1
ATOM 3444 O O . TYR B 1 37 ? 4.543 -17.641 -60.75 1 64.81 37 TYR B O 1
ATOM 3452 N N . VAL B 1 38 ? 5.039 -16.359 -62.531 1 63.56 38 VAL B N 1
ATOM 3453 C CA . VAL B 1 38 ? 3.754 -15.68 -62.625 1 63.56 38 VAL B CA 1
ATOM 3454 C C . VAL B 1 38 ? 2.879 -16.391 -63.656 1 63.56 38 VAL B C 1
ATOM 3456 O O . VAL B 1 38 ? 3.32 -16.656 -64.812 1 63.56 38 VAL B O 1
ATOM 3459 N N . SER B 1 39 ? 1.803 -16.781 -63.156 1 61.75 39 SER B N 1
ATOM 3460 C CA . SER B 1 39 ? 0.881 -17.453 -64.062 1 61.75 39 SER B CA 1
ATOM 3461 C C . SER B 1 39 ? 0.306 -16.469 -65.062 1 61.75 39 SER B C 1
ATOM 3463 O O . SER B 1 39 ? 0.454 -15.258 -64.938 1 61.75 39 SER B O 1
ATOM 3465 N N . ALA B 1 40 ? -0.291 -17.078 -66.062 1 65.44 40 ALA B N 1
ATOM 3466 C CA . ALA B 1 40 ? -0.931 -16.297 -67.125 1 65.44 40 ALA B CA 1
ATOM 3467 C C . ALA B 1 40 ? -1.997 -15.367 -66.562 1 65.44 40 ALA B C 1
ATOM 3469 O O . ALA B 1 40 ? -2.281 -14.312 -67.125 1 65.44 40 ALA B O 1
ATOM 3470 N N . HIS B 1 41 ? -2.547 -15.711 -65.438 1 63.66 41 HIS B N 1
ATOM 3471 C CA . HIS B 1 41 ? -3.609 -14.906 -64.875 1 63.66 41 HIS B CA 1
ATOM 3472 C C . HIS B 1 41 ? -3.051 -13.938 -63.812 1 63.66 41 HIS B C 1
ATOM 3474 O O . HIS B 1 41 ? -3.809 -13.297 -63.094 1 63.66 41 HIS B O 1
ATOM 3480 N N . GLY B 1 42 ? -1.682 -13.852 -63.75 1 59.44 42 GLY B N 1
ATOM 3481 C CA . GLY B 1 42 ? -1.06 -12.859 -62.875 1 59.44 42 GLY B CA 1
ATOM 3482 C C . GLY B 1 42 ? -0.773 -13.383 -61.5 1 59.44 42 GLY B C 1
ATOM 3483 O O . GLY B 1 42 ? -0.384 -12.617 -60.594 1 59.44 42 GLY B O 1
ATOM 3484 N N . ASP B 1 43 ? -1.033 -14.609 -61.312 1 64.12 43 ASP B N 1
ATOM 3485 C CA . ASP B 1 43 ? -0.77 -15.172 -60 1 64.12 43 ASP B CA 1
ATOM 3486 C C . ASP B 1 43 ? 0.698 -15.562 -59.844 1 64.12 43 ASP B C 1
ATOM 3488 O O . ASP B 1 43 ? 1.3 -16.094 -60.781 1 64.12 43 ASP B O 1
ATOM 3492 N N . VAL B 1 44 ? 1.266 -15.141 -58.781 1 65.81 44 VAL B N 1
ATOM 3493 C CA . VAL B 1 44 ? 2.641 -15.539 -58.5 1 65.81 44 VAL B CA 1
ATOM 3494 C C . VAL B 1 44 ? 2.65 -16.906 -57.812 1 65.81 44 VAL B C 1
ATOM 3496 O O . VAL B 1 44 ? 2.012 -17.109 -56.781 1 65.81 44 VAL B O 1
ATOM 3499 N N . ILE B 1 45 ? 3.158 -17.844 -58.562 1 66 45 ILE B N 1
ATOM 3500 C CA . ILE B 1 45 ? 3.258 -19.188 -58.031 1 66 45 ILE B CA 1
ATOM 3501 C C . ILE B 1 45 ? 4.691 -19.469 -57.562 1 66 45 ILE B C 1
ATOM 3503 O O . ILE B 1 45 ? 5.629 -19.359 -58.375 1 66 45 ILE B O 1
ATOM 3507 N N . SER B 1 46 ? 4.855 -19.625 -56.281 1 70.19 46 SER B N 1
ATOM 3508 C CA . SER B 1 46 ? 6.148 -20.016 -55.719 1 70.19 46 SER B CA 1
ATOM 3509 C C . SER B 1 46 ? 6.223 -21.531 -55.531 1 70.19 46 SER B C 1
ATOM 3511 O O . SER B 1 46 ? 5.242 -22.156 -55.125 1 70.19 46 SER B O 1
ATOM 3513 N N . HIS B 1 47 ? 7.211 -22.062 -56.156 1 68.88 47 HIS B N 1
ATOM 3514 C CA . HIS B 1 47 ? 7.355 -23.5 -56 1 68.88 47 HIS B CA 1
ATOM 3515 C C . HIS B 1 47 ? 8.742 -23.859 -55.469 1 68.88 47 HIS B C 1
ATOM 3517 O O . HIS B 1 47 ? 9.688 -23.094 -55.625 1 68.88 47 HIS B O 1
ATOM 3523 N N . VAL B 1 48 ? 8.789 -24.891 -54.656 1 70 48 VAL B N 1
ATOM 3524 C CA . VAL B 1 48 ? 10.055 -25.438 -54.156 1 70 48 VAL B CA 1
ATOM 3525 C C . VAL B 1 48 ? 10.242 -26.844 -54.719 1 70 48 VAL B C 1
ATOM 3527 O O . VAL B 1 48 ? 9.344 -27.688 -54.594 1 70 48 VAL B O 1
ATOM 3530 N N . ASN B 1 49 ? 11.289 -26.953 -55.562 1 68.06 49 ASN B N 1
ATOM 3531 C CA . ASN B 1 49 ? 11.648 -28.266 -56.062 1 68.06 49 ASN B CA 1
ATOM 3532 C C . ASN B 1 49 ? 12.719 -28.938 -55.219 1 68.06 49 ASN B C 1
ATOM 3534 O O . ASN B 1 49 ? 13.75 -28.344 -54.938 1 68.06 49 ASN B O 1
ATOM 3538 N N . ILE B 1 50 ? 12.336 -30.094 -54.688 1 68.69 50 ILE B N 1
ATOM 3539 C CA . ILE B 1 50 ? 13.273 -30.828 -53.844 1 68.69 50 ILE B CA 1
ATOM 3540 C C . ILE B 1 50 ? 13.867 -32 -54.656 1 68.69 50 ILE B C 1
ATOM 3542 O O . ILE B 1 50 ? 13.141 -32.875 -55.094 1 68.69 50 ILE B O 1
ATOM 3546 N N . SER B 1 51 ? 15.109 -31.875 -54.875 1 67.19 51 SER B N 1
ATOM 3547 C CA . SER B 1 51 ? 15.789 -32.969 -55.562 1 67.19 51 SER B CA 1
ATOM 3548 C C . SER B 1 51 ? 16.266 -34.031 -54.594 1 67.19 51 SER B C 1
ATOM 3550 O O . SER B 1 51 ? 16.625 -33.719 -53.469 1 67.19 51 SER B O 1
ATOM 3552 N N . SER B 1 52 ? 16.281 -35.281 -54.906 1 71.38 52 SER B N 1
ATOM 3553 C CA . SER B 1 52 ? 16.719 -36.406 -54.094 1 71.38 52 SER B CA 1
ATOM 3554 C C . SER B 1 52 ? 16.031 -36.438 -52.75 1 71.38 52 SER B C 1
ATOM 3556 O O . SER B 1 52 ? 16.672 -36.312 -51.719 1 71.38 52 SER B O 1
ATOM 3558 N N . VAL B 1 53 ? 14.75 -36.625 -52.938 1 72.81 53 VAL B N 1
ATOM 3559 C CA . VAL B 1 53 ? 13.891 -36.531 -51.75 1 72.81 53 VAL B CA 1
ATOM 3560 C C . VAL B 1 53 ? 14.227 -37.656 -50.781 1 72.81 53 VAL B C 1
ATOM 3562 O O . VAL B 1 53 ? 14.312 -38.844 -51.156 1 72.81 53 VAL B O 1
ATOM 3565 N N . HIS B 1 54 ? 14.734 -37.25 -49.594 1 77.81 54 HIS B N 1
ATOM 3566 C CA . HIS B 1 54 ? 14.93 -38.156 -48.469 1 77.81 54 HIS B CA 1
ATOM 3567 C C . HIS B 1 54 ? 13.836 -38 -47.438 1 77.81 54 HIS B C 1
ATOM 3569 O O . HIS B 1 54 ? 13.094 -37.031 -47.438 1 77.81 54 HIS B O 1
ATOM 3575 N N . VAL B 1 55 ? 13.672 -39 -46.594 1 78.25 55 VAL B N 1
ATOM 3576 C CA . VAL B 1 55 ? 12.633 -39 -45.562 1 78.25 55 VAL B CA 1
ATOM 3577 C C . VAL B 1 55 ? 12.758 -37.75 -44.688 1 78.25 55 VAL B C 1
ATOM 3579 O O . VAL B 1 55 ? 11.75 -37.219 -44.219 1 78.25 55 VAL B O 1
ATOM 3582 N N . THR B 1 56 ? 13.945 -37.281 -44.688 1 77.25 56 THR B N 1
ATOM 3583 C CA . THR B 1 56 ? 14.211 -36.094 -43.844 1 77.25 56 THR B CA 1
ATOM 3584 C C . THR B 1 56 ? 13.617 -34.844 -44.469 1 77.25 56 THR B C 1
ATOM 3586 O O . THR B 1 56 ? 13.453 -33.812 -43.781 1 77.25 56 THR B O 1
ATOM 3589 N N . ASP B 1 57 ? 13.258 -35.031 -45.719 1 73 57 ASP B N 1
ATOM 3590 C CA . ASP B 1 57 ? 12.711 -33.875 -46.438 1 73 57 ASP B CA 1
ATOM 3591 C C . ASP B 1 57 ? 11.211 -33.75 -46.188 1 73 57 ASP B C 1
ATOM 3593 O O . ASP B 1 57 ? 10.594 -32.75 -46.562 1 73 57 ASP B O 1
ATOM 3597 N N . GLY B 1 58 ? 10.734 -34.75 -45.531 1 72 58 GLY B N 1
ATOM 3598 C CA . GLY B 1 58 ? 9.32 -34.688 -45.188 1 72 58 GLY B CA 1
ATOM 3599 C C . GLY B 1 58 ? 9.016 -33.688 -44.094 1 72 58 GLY B C 1
ATOM 3600 O O . GLY B 1 58 ? 9.898 -33.344 -43.312 1 72 58 GLY B O 1
ATOM 3601 N N . GLY B 1 59 ? 7.832 -33.062 -44.156 1 72.5 59 GLY B N 1
ATOM 3602 C CA . GLY B 1 59 ? 7.41 -32.125 -43.156 1 72.5 59 GLY B CA 1
ATOM 3603 C C . GLY B 1 59 ? 6.543 -31 -43.688 1 72.5 59 GLY B C 1
ATOM 3604 O O . GLY B 1 59 ? 6.062 -31.078 -44.844 1 72.5 59 GLY B O 1
ATOM 3605 N N . THR B 1 60 ? 6.273 -30.109 -42.719 1 72 60 THR B N 1
ATOM 3606 C CA . THR B 1 60 ? 5.426 -28.984 -43.125 1 72 60 THR B CA 1
ATOM 3607 C C . THR B 1 60 ? 6.27 -27.844 -43.688 1 72 60 THR B C 1
ATOM 3609 O O . THR B 1 60 ? 7.277 -27.469 -43.062 1 72 60 THR B O 1
ATOM 3612 N N . TYR B 1 61 ? 5.957 -27.469 -44.906 1 71.69 61 TYR B N 1
ATOM 3613 C CA . TYR B 1 61 ? 6.605 -26.328 -45.562 1 71.69 61 TYR B CA 1
ATOM 3614 C C . TYR B 1 61 ? 5.688 -25.109 -45.562 1 71.69 61 TYR B C 1
ATOM 3616 O O . TYR B 1 61 ? 4.477 -25.25 -45.75 1 71.69 61 TYR B O 1
ATOM 3624 N N . SER B 1 62 ? 6.293 -24.031 -45.094 1 73.69 62 SER B N 1
ATOM 3625 C CA . SER B 1 62 ? 5.48 -22.828 -45.094 1 73.69 62 SER B CA 1
ATOM 3626 C C . SER B 1 62 ? 6.031 -21.797 -46.094 1 73.69 62 SER B C 1
ATOM 3628 O O . SER B 1 62 ? 7.246 -21.672 -46.219 1 73.69 62 SER B O 1
ATOM 3630 N N . CYS B 1 63 ? 5.125 -21.219 -46.844 1 70.19 63 CYS B N 1
ATOM 3631 C CA . CYS B 1 63 ? 5.445 -20.156 -47.75 1 70.19 63 CYS B CA 1
ATOM 3632 C C . CYS B 1 63 ? 4.812 -18.844 -47.312 1 70.19 63 CYS B C 1
ATOM 3634 O O . CYS B 1 63 ? 3.617 -18.797 -47 1 70.19 63 CYS B O 1
ATOM 3636 N N . THR B 1 64 ? 5.672 -17.922 -47.031 1 73.31 64 THR B N 1
ATOM 3637 C CA . THR B 1 64 ? 5.172 -16.625 -46.594 1 73.31 64 THR B CA 1
ATOM 3638 C C . THR B 1 64 ? 5.215 -15.617 -47.75 1 73.31 64 THR B C 1
ATOM 3640 O O . THR B 1 64 ? 6.246 -15.461 -48.406 1 73.31 64 THR B O 1
ATOM 3643 N N . ALA B 1 65 ? 4.035 -15 -48.031 1 66.75 65 ALA B N 1
ATOM 3644 C CA . ALA B 1 65 ? 3.943 -13.898 -49 1 66.75 65 ALA B CA 1
ATOM 3645 C C . ALA B 1 65 ? 3.725 -12.57 -48.281 1 66.75 65 ALA B C 1
ATOM 3647 O O . ALA B 1 65 ? 2.877 -12.469 -47.406 1 66.75 65 ALA B O 1
ATOM 3648 N N . GLU B 1 66 ? 4.676 -11.766 -48.438 1 70.62 66 GLU B N 1
ATOM 3649 C CA . GLU B 1 66 ? 4.582 -10.477 -47.75 1 70.62 66 GLU B CA 1
ATOM 3650 C C . GLU B 1 66 ? 4.566 -9.328 -48.781 1 70.62 66 GLU B C 1
ATOM 3652 O O . GLU B 1 66 ? 5.285 -9.359 -49.781 1 70.62 66 GLU B O 1
ATOM 3657 N N . ASN B 1 67 ? 3.537 -8.508 -48.656 1 62.72 67 ASN B N 1
ATOM 3658 C CA . ASN B 1 67 ? 3.545 -7.234 -49.375 1 62.72 67 ASN B CA 1
ATOM 3659 C C . ASN B 1 67 ? 3.299 -6.059 -48.406 1 62.72 67 ASN B C 1
ATOM 3661 O O . ASN B 1 67 ? 3.33 -6.219 -47.188 1 62.72 67 ASN B O 1
ATOM 3665 N N . SER B 1 68 ? 3.258 -4.793 -48.969 1 67.31 68 SER B N 1
ATOM 3666 C CA . SER B 1 68 ? 3.088 -3.572 -48.188 1 67.31 68 SER B CA 1
ATOM 3667 C C . SER B 1 68 ? 1.814 -3.621 -47.375 1 67.31 68 SER B C 1
ATOM 3669 O O . SER B 1 68 ? 1.725 -2.971 -46.312 1 67.31 68 SER B O 1
ATOM 3671 N N . ALA B 1 69 ? 0.939 -4.395 -47.875 1 67 69 ALA B N 1
ATOM 3672 C CA . ALA B 1 69 ? -0.375 -4.387 -47.25 1 67 69 ALA B CA 1
ATOM 3673 C C . ALA B 1 69 ? -0.447 -5.418 -46.125 1 67 69 ALA B C 1
ATOM 3675 O O . ALA B 1 69 ? -1.231 -5.27 -45.188 1 67 69 ALA B O 1
ATOM 3676 N N . GLY B 1 70 ? 0.301 -6.547 -46.344 1 70.81 70 GLY B N 1
ATOM 3677 C CA . GLY B 1 70 ? 0.176 -7.523 -45.281 1 70.81 70 GLY B CA 1
ATOM 3678 C C . GLY B 1 70 ? 0.971 -8.789 -45.531 1 70.81 70 GLY B C 1
ATOM 3679 O O . GLY B 1 70 ? 1.825 -8.828 -46.406 1 70.81 70 GLY B O 1
ATOM 3680 N N . LYS B 1 71 ? 0.93 -9.656 -44.594 1 74.5 71 LYS B N 1
ATOM 3681 C CA . LYS B 1 71 ? 1.646 -10.922 -44.656 1 74.5 71 LYS B CA 1
ATOM 3682 C C . LYS B 1 71 ? 0.68 -12.102 -44.562 1 74.5 71 LYS B C 1
ATOM 3684 O O . LYS B 1 71 ? -0.291 -12.07 -43.812 1 74.5 71 LYS B O 1
ATOM 3689 N N . VAL B 1 72 ? 0.813 -13.031 -45.688 1 73 72 VAL B N 1
ATOM 3690 C CA . VAL B 1 72 ? 0.012 -14.25 -45.594 1 73 72 VAL B CA 1
ATOM 3691 C C . VAL B 1 72 ? 0.925 -15.477 -45.625 1 73 72 VAL B C 1
ATOM 3693 O O . VAL B 1 72 ? 1.974 -15.461 -46.281 1 73 72 VAL B O 1
ATOM 3696 N N . VAL B 1 73 ? 0.577 -16.438 -44.844 1 72.75 73 VAL B N 1
ATOM 3697 C CA . VAL B 1 73 ? 1.389 -17.641 -44.719 1 72.75 73 VAL B CA 1
ATOM 3698 C C . VAL B 1 73 ? 0.578 -18.844 -45.188 1 72.75 73 VAL B C 1
ATOM 3700 O O . VAL B 1 73 ? -0.597 -18.984 -44.844 1 72.75 73 VAL B O 1
ATOM 3703 N N . HIS B 1 74 ? 1.118 -19.625 -46.156 1 72.44 74 HIS B N 1
ATOM 3704 C CA . HIS B 1 74 ? 0.561 -20.906 -46.594 1 72.44 74 HIS B CA 1
ATOM 3705 C C . HIS B 1 74 ? 1.454 -22.062 -46.156 1 72.44 74 HIS B C 1
ATOM 3707 O O . HIS B 1 74 ? 2.682 -21.969 -46.219 1 72.44 74 HIS B O 1
ATOM 3713 N N . SER B 1 75 ? 0.789 -23.062 -45.594 1 71.88 75 SER B N 1
ATOM 3714 C CA . SER B 1 75 ? 1.563 -24.219 -45.125 1 71.88 75 SER B CA 1
ATOM 3715 C C . SER B 1 75 ? 1.105 -25.5 -45.812 1 71.88 75 SER B C 1
ATOM 3717 O O . SER B 1 75 ? -0.079 -25.656 -46.125 1 71.88 75 SER B O 1
ATOM 3719 N N . ALA B 1 76 ? 2.041 -26.281 -46.438 1 70.19 76 ALA B N 1
ATOM 3720 C CA . ALA B 1 76 ? 1.746 -27.594 -47 1 70.19 76 ALA B CA 1
ATOM 3721 C C . ALA B 1 76 ? 2.676 -28.672 -46.438 1 70.19 76 ALA B C 1
ATOM 3723 O O . ALA B 1 76 ? 3.852 -28.406 -46.188 1 70.19 76 ALA B O 1
ATOM 3724 N N . ARG B 1 77 ? 2.115 -29.781 -46.25 1 72.69 77 ARG B N 1
ATOM 3725 C CA . ARG B 1 77 ? 2.904 -30.875 -45.688 1 72.69 77 ARG B CA 1
ATOM 3726 C C . ARG B 1 77 ? 3.391 -31.797 -46.812 1 72.69 77 ARG B C 1
ATOM 3728 O O . ARG B 1 77 ? 2.635 -32.125 -47.719 1 72.69 77 ARG B O 1
ATOM 3735 N N . LEU B 1 78 ? 4.633 -32.094 -46.969 1 74.44 78 LEU B N 1
ATOM 3736 C CA . LEU B 1 78 ? 5.223 -33.062 -47.875 1 74.44 78 LEU B CA 1
ATOM 3737 C C . LEU B 1 78 ? 5.391 -34.406 -47.188 1 74.44 78 LEU B C 1
ATOM 3739 O O . LEU B 1 78 ? 6.074 -34.531 -46.188 1 74.44 78 LEU B O 1
ATOM 3743 N N . ASN B 1 79 ? 4.652 -35.406 -47.719 1 77 79 ASN B N 1
ATOM 3744 C CA . ASN B 1 79 ? 4.781 -36.75 -47.188 1 77 79 ASN B CA 1
ATOM 3745 C C . ASN B 1 79 ? 5.762 -37.594 -48 1 77 79 ASN B C 1
ATOM 3747 O O . ASN B 1 79 ? 5.605 -37.719 -49.219 1 77 79 ASN B O 1
ATOM 3751 N N . VAL B 1 80 ? 6.824 -37.938 -47.406 1 77.62 80 VAL B N 1
ATOM 3752 C CA . VAL B 1 80 ? 7.805 -38.812 -48.062 1 77.62 80 VAL B CA 1
ATOM 3753 C C . VAL B 1 80 ? 7.719 -40.219 -47.469 1 77.62 80 VAL B C 1
ATOM 3755 O O . VAL B 1 80 ? 7.824 -40.375 -46.25 1 77.62 80 VAL B O 1
ATOM 3758 N N . TYR B 1 81 ? 7.543 -41.156 -48.375 1 82.56 81 TYR B N 1
ATOM 3759 C CA . TYR B 1 81 ? 7.457 -42.531 -47.875 1 82.56 81 TYR B CA 1
ATOM 3760 C C . TYR B 1 81 ? 8.797 -43 -47.344 1 82.56 81 TYR B C 1
ATOM 3762 O O . TYR B 1 81 ? 9.836 -42.812 -47.969 1 82.56 81 TYR B O 1
ATOM 3770 N N . GLY B 1 82 ? 8.883 -43.406 -46.125 1 83.25 82 GLY B N 1
ATOM 3771 C CA . GLY B 1 82 ? 10.078 -43.844 -45.438 1 83.25 82 GLY B CA 1
ATOM 3772 C C . GLY B 1 82 ? 9.883 -44.062 -43.969 1 83.25 82 GLY B C 1
ATOM 3773 O O . GLY B 1 82 ? 8.766 -43.906 -43.438 1 83.25 82 GLY B O 1
ATOM 3774 N N . PRO B 1 83 ? 10.953 -44.531 -43.312 1 88.19 83 PRO B N 1
ATOM 3775 C CA . PRO B 1 83 ? 10.867 -44.719 -41.844 1 88.19 83 PRO B CA 1
ATOM 3776 C C . PRO B 1 83 ? 10.734 -43.406 -41.094 1 88.19 83 PRO B C 1
ATOM 3778 O O . PRO B 1 83 ? 11.133 -42.344 -41.594 1 88.19 83 PRO B O 1
ATOM 3781 N N . PRO B 1 84 ? 10.141 -43.5 -39.938 1 91.25 84 PRO B N 1
ATOM 3782 C CA . PRO B 1 84 ? 9.992 -42.281 -39.125 1 91.25 84 PRO B CA 1
ATOM 3783 C C . PRO B 1 84 ? 11.328 -41.656 -38.781 1 91.25 84 PRO B C 1
ATOM 3785 O O . PRO B 1 84 ? 12.289 -42.375 -38.469 1 91.25 84 PRO B O 1
ATOM 3788 N N . HIS B 1 85 ? 11.336 -40.375 -38.938 1 89.81 85 HIS B N 1
ATOM 3789 C CA . HIS B 1 85 ? 12.5 -39.562 -38.562 1 89.81 85 HIS B CA 1
ATOM 3790 C C . HIS B 1 85 ? 12.078 -38.281 -37.844 1 89.81 85 HIS B C 1
ATOM 3792 O O . HIS B 1 85 ? 11.188 -37.562 -38.312 1 89.81 85 HIS B O 1
ATOM 3798 N N . ILE B 1 86 ? 12.766 -38.062 -36.625 1 92.44 86 ILE B N 1
ATOM 3799 C CA . ILE B 1 86 ? 12.469 -36.844 -35.875 1 92.44 86 ILE B CA 1
ATOM 3800 C C . ILE B 1 86 ? 13.711 -35.938 -35.875 1 92.44 86 ILE B C 1
ATOM 3802 O O . ILE B 1 86 ? 14.789 -36.375 -35.469 1 92.44 86 ILE B O 1
ATOM 3806 N N . ARG B 1 87 ? 13.508 -34.75 -36.281 1 90 87 ARG B N 1
ATOM 3807 C CA . ARG B 1 87 ? 14.609 -33.781 -36.219 1 90 87 ARG B CA 1
ATOM 3808 C C . ARG B 1 87 ? 14.922 -33.406 -34.781 1 90 87 ARG B C 1
ATOM 3810 O O . ARG B 1 87 ? 14.023 -33.375 -33.938 1 90 87 ARG B O 1
ATOM 3817 N N . PRO B 1 88 ? 16.234 -33.094 -34.594 1 91.5 88 PRO B N 1
ATOM 3818 C CA . PRO B 1 88 ? 16.594 -32.656 -33.219 1 91.5 88 PRO B CA 1
ATOM 3819 C C . PRO B 1 88 ? 15.844 -31.406 -32.812 1 91.5 88 PRO B C 1
ATOM 3821 O O . PRO B 1 88 ? 15.648 -30.484 -33.594 1 91.5 88 PRO B O 1
ATOM 3824 N N . MET B 1 89 ? 15.359 -31.344 -31.578 1 91.94 89 MET B N 1
ATOM 3825 C CA . MET B 1 89 ? 14.555 -30.234 -31.078 1 91.94 89 MET B CA 1
ATOM 3826 C C . MET B 1 89 ? 15.359 -29.344 -30.125 1 91.94 89 MET B C 1
ATOM 3828 O O . MET B 1 89 ? 15.062 -28.172 -29.969 1 91.94 89 MET B O 1
ATOM 3832 N N . GLY B 1 90 ? 16.375 -29.797 -29.516 1 92.56 90 GLY B N 1
ATOM 3833 C CA . GLY B 1 90 ? 17.219 -29 -28.625 1 92.56 90 GLY B CA 1
ATOM 3834 C C . GLY B 1 90 ? 16.531 -28.578 -27.359 1 92.56 90 GLY B C 1
ATOM 3835 O O . GLY B 1 90 ? 16.016 -29.406 -26.609 1 92.56 90 GLY B O 1
ATOM 3836 N N . GLN B 1 91 ? 16.547 -27.172 -27.156 1 94.62 91 GLN B N 1
ATOM 3837 C CA . GLN B 1 91 ? 15.969 -26.594 -25.938 1 94.62 91 GLN B CA 1
ATOM 3838 C C . GLN B 1 91 ? 14.977 -25.484 -26.266 1 94.62 91 GLN B C 1
ATOM 3840 O O . GLN B 1 91 ? 15.203 -24.703 -27.188 1 94.62 91 GLN B O 1
ATOM 3845 N N . LEU B 1 92 ? 13.891 -25.562 -25.578 1 94.81 92 LEU B N 1
ATOM 3846 C CA . LEU B 1 92 ? 12.891 -24.516 -25.719 1 94.81 92 LEU B CA 1
ATOM 3847 C C . LEU B 1 92 ? 12.562 -23.875 -24.375 1 94.81 92 LEU B C 1
ATOM 3849 O O . LEU B 1 92 ? 12.672 -24.531 -23.328 1 94.81 92 LEU B O 1
ATOM 3853 N N . SER B 1 93 ? 12.227 -22.547 -24.438 1 92.69 93 SER B N 1
ATOM 3854 C CA . SER B 1 93 ? 11.805 -21.844 -23.234 1 92.69 93 SER B CA 1
ATOM 3855 C C . SER B 1 93 ? 10.297 -21.641 -23.203 1 92.69 93 SER B C 1
ATOM 3857 O O . SER B 1 93 ? 9.703 -21.297 -24.234 1 92.69 93 SER B O 1
ATOM 3859 N N . ALA B 1 94 ? 9.703 -21.984 -22.094 1 93.56 94 ALA B N 1
ATOM 3860 C CA . ALA B 1 94 ? 8.297 -21.703 -21.844 1 93.56 94 ALA B CA 1
ATOM 3861 C C . ALA B 1 94 ? 8.125 -20.641 -20.766 1 93.56 94 ALA B C 1
ATOM 3863 O O . ALA B 1 94 ? 8.977 -20.5 -19.875 1 93.56 94 ALA B O 1
ATOM 3864 N N . VAL B 1 95 ? 7.082 -19.875 -20.906 1 90.88 95 VAL B N 1
ATOM 3865 C CA . VAL B 1 95 ? 6.816 -18.828 -19.922 1 90.88 95 VAL B CA 1
ATOM 3866 C C . VAL B 1 95 ? 5.766 -19.312 -18.922 1 90.88 95 VAL B C 1
ATOM 3868 O O . VAL B 1 95 ? 4.699 -19.781 -19.312 1 90.88 95 VAL B O 1
ATOM 3871 N N . ALA B 1 96 ? 6.129 -19.109 -17.672 1 92.25 96 ALA B N 1
ATOM 3872 C CA . ALA B 1 96 ? 5.203 -19.531 -16.625 1 92.25 96 ALA B CA 1
ATOM 3873 C C . ALA B 1 96 ? 3.865 -18.797 -16.75 1 92.25 96 ALA B C 1
ATOM 3875 O O . ALA B 1 96 ? 3.828 -17.594 -17 1 92.25 96 ALA B O 1
ATOM 3876 N N . GLY B 1 97 ? 2.799 -19.609 -16.562 1 89.19 97 GLY B N 1
ATOM 3877 C CA . GLY B 1 97 ? 1.456 -19.062 -16.594 1 89.19 97 GLY B CA 1
ATOM 3878 C C . GLY B 1 97 ? 0.858 -19.016 -17.984 1 89.19 97 GLY B C 1
ATOM 3879 O O . GLY B 1 97 ? -0.353 -18.859 -18.141 1 89.19 97 GLY B O 1
ATOM 3880 N N . GLU B 1 98 ? 1.771 -19.156 -18.984 1 90.19 98 GLU B N 1
ATOM 3881 C CA . GLU B 1 98 ? 1.291 -19.109 -20.359 1 90.19 98 GLU B CA 1
ATOM 3882 C C . GLU B 1 98 ? 1.144 -20.516 -20.938 1 90.19 98 GLU B C 1
ATOM 3884 O O . GLU B 1 98 ? 1.36 -21.516 -20.219 1 90.19 98 GLU B O 1
ATOM 3889 N N . THR B 1 99 ? 0.616 -20.531 -22.094 1 94.06 99 THR B N 1
ATOM 3890 C CA . THR B 1 99 ? 0.471 -21.797 -22.781 1 94.06 99 THR B CA 1
ATOM 3891 C C . THR B 1 99 ? 1.714 -22.109 -23.609 1 94.06 99 THR B C 1
ATOM 3893 O O . THR B 1 99 ? 2.24 -21.219 -24.297 1 94.06 99 THR B O 1
ATOM 3896 N N . PHE B 1 100 ? 2.221 -23.266 -23.422 1 94.44 100 PHE B N 1
ATOM 3897 C CA . PHE B 1 100 ? 3.359 -23.75 -24.188 1 94.44 100 PHE B CA 1
ATOM 3898 C C . PHE B 1 100 ? 2.912 -24.766 -25.234 1 94.44 100 PHE B C 1
ATOM 3900 O O . PHE B 1 100 ? 2.102 -25.641 -24.953 1 94.44 100 PHE B O 1
ATOM 3907 N N . SER B 1 101 ? 3.324 -24.562 -26.484 1 96.06 101 SER B N 1
ATOM 3908 C CA . SER B 1 101 ? 2.984 -25.469 -27.578 1 96.06 101 SER B CA 1
ATOM 3909 C C . SER B 1 101 ? 4.215 -25.828 -28.391 1 96.06 101 SER B C 1
ATOM 3911 O O . SER B 1 101 ? 5.027 -24.969 -28.719 1 96.06 101 SER B O 1
ATOM 3913 N N . VAL B 1 102 ? 4.359 -27.125 -28.641 1 95.12 102 VAL B N 1
ATOM 3914 C CA . VAL B 1 102 ? 5.477 -27.594 -29.453 1 95.12 102 VAL B CA 1
ATOM 3915 C C . VAL B 1 102 ? 5.02 -28.766 -30.328 1 95.12 102 VAL B C 1
ATOM 3917 O O . VAL B 1 102 ? 4.23 -29.609 -29.891 1 95.12 102 VAL B O 1
ATOM 3920 N N . THR B 1 103 ? 5.375 -28.734 -31.531 1 92.38 103 THR B N 1
ATOM 3921 C CA . THR B 1 103 ? 5.039 -29.812 -32.438 1 92.38 103 THR B CA 1
ATOM 3922 C C . THR B 1 103 ? 6.258 -30.688 -32.719 1 92.38 103 THR B C 1
ATOM 3924 O O . THR B 1 103 ? 7.34 -30.172 -33.031 1 92.38 103 THR B O 1
ATOM 3927 N N . CYS B 1 104 ? 6.086 -31.984 -32.562 1 92.69 104 CYS B N 1
ATOM 3928 C CA . CYS B 1 104 ? 7.145 -32.938 -32.906 1 92.69 104 CYS B CA 1
ATOM 3929 C C . CYS B 1 104 ? 7.484 -32.875 -34.375 1 92.69 104 CYS B C 1
ATOM 3931 O O . CYS B 1 104 ? 6.621 -33.125 -35.219 1 92.69 104 CYS B O 1
ATOM 3933 N N . PRO B 1 105 ? 8.703 -32.562 -34.719 1 89.38 105 PRO B N 1
ATOM 3934 C CA . PRO B 1 105 ? 9.094 -32.469 -36.125 1 89.38 105 PRO B CA 1
ATOM 3935 C C . PRO B 1 105 ? 9.359 -33.844 -36.719 1 89.38 105 PRO B C 1
ATOM 3937 O O . PRO B 1 105 ? 10.492 -34.156 -37.125 1 89.38 105 PRO B O 1
ATOM 3940 N N . ALA B 1 106 ? 8.305 -34.562 -36.844 1 87.62 106 ALA B N 1
ATOM 3941 C CA . ALA B 1 106 ? 8.414 -35.938 -37.375 1 87.62 106 ALA B CA 1
ATOM 3942 C C . ALA B 1 106 ? 8.227 -35.938 -38.875 1 87.62 106 ALA B C 1
ATOM 3944 O O . ALA B 1 106 ? 7.422 -35.188 -39.438 1 87.62 106 ALA B O 1
ATOM 3945 N N . SER B 1 107 ? 9.086 -36.719 -39.5 1 83.06 107 SER B N 1
ATOM 3946 C CA . SER B 1 107 ? 8.961 -37.031 -40.906 1 83.06 107 SER B CA 1
ATOM 3947 C C . SER B 1 107 ? 8.82 -38.531 -41.156 1 83.06 107 SER B C 1
ATOM 3949 O O . SER B 1 107 ? 9.008 -39.312 -40.25 1 83.06 107 SER B O 1
ATOM 3951 N N . GLY B 1 108 ? 8.32 -38.844 -42.344 1 82.88 108 GLY B N 1
ATOM 3952 C CA . GLY B 1 108 ? 8.031 -40.219 -42.688 1 82.88 108 GLY B CA 1
ATOM 3953 C C . GLY B 1 108 ? 6.547 -40.469 -42.875 1 82.88 108 GLY B C 1
ATOM 3954 O O . GLY B 1 108 ? 5.707 -39.844 -42.25 1 82.88 108 GLY B O 1
ATOM 3955 N N . TYR B 1 109 ? 6.324 -41.344 -43.938 1 82.31 109 TYR B N 1
ATOM 3956 C CA . TYR B 1 109 ? 4.934 -41.656 -44.25 1 82.31 109 TYR B CA 1
ATOM 3957 C C . TYR B 1 109 ? 4.766 -43.125 -44.625 1 82.31 109 TYR B C 1
ATOM 3959 O O . TYR B 1 109 ? 5.57 -43.656 -45.375 1 82.31 109 TYR B O 1
ATOM 3967 N N . PRO B 1 110 ? 3.785 -43.688 -44.062 1 85.25 110 PRO B N 1
ATOM 3968 C CA . PRO B 1 110 ? 2.768 -43.188 -43.125 1 85.25 110 PRO B CA 1
ATOM 3969 C C . PRO B 1 110 ? 3.186 -43.312 -41.688 1 85.25 110 PRO B C 1
ATOM 3971 O O . PRO B 1 110 ? 3.811 -44.312 -41.281 1 85.25 110 PRO B O 1
ATOM 3974 N N . LEU B 1 111 ? 2.859 -42.344 -40.969 1 86.81 111 LEU B N 1
ATOM 3975 C CA . LEU B 1 111 ? 3.084 -42.406 -39.531 1 86.81 111 LEU B CA 1
ATOM 3976 C C . LEU B 1 111 ? 1.848 -42.938 -38.781 1 86.81 111 LEU B C 1
ATOM 3978 O O . LEU B 1 111 ? 0.726 -42.5 -39.094 1 86.81 111 LEU B O 1
ATOM 3982 N N . HIS B 1 112 ? 2.068 -43.875 -37.938 1 87.38 112 HIS B N 1
ATOM 3983 C CA . HIS B 1 112 ? 0.965 -44.469 -37.219 1 87.38 112 HIS B CA 1
ATOM 3984 C C . HIS B 1 112 ? 0.599 -43.625 -36 1 87.38 112 HIS B C 1
ATOM 3986 O O . HIS B 1 112 ? -0.578 -43.344 -35.781 1 87.38 112 HIS B O 1
ATOM 3992 N N . LYS B 1 113 ? 1.613 -43.312 -35.188 1 89.06 113 LYS B N 1
ATOM 3993 C CA . LYS B 1 113 ? 1.337 -42.594 -33.969 1 89.06 113 LYS B CA 1
ATOM 3994 C C . LYS B 1 113 ? 2.549 -41.781 -33.531 1 89.06 113 LYS B C 1
ATOM 3996 O O . LYS B 1 113 ? 3.691 -42.156 -33.781 1 89.06 113 LYS B O 1
ATOM 4001 N N . ILE B 1 114 ? 2.275 -40.625 -33.031 1 91.5 114 ILE B N 1
ATOM 4002 C CA . ILE B 1 114 ? 3.283 -39.812 -32.375 1 91.5 114 ILE B CA 1
ATOM 4003 C C . ILE B 1 114 ? 2.963 -39.688 -30.891 1 91.5 114 ILE B C 1
ATOM 4005 O O . ILE B 1 114 ? 1.849 -39.312 -30.516 1 91.5 114 ILE B O 1
ATOM 4009 N N . ILE B 1 115 ? 3.969 -40.031 -30.016 1 92.12 115 ILE B N 1
ATOM 4010 C CA . ILE B 1 115 ? 3.75 -40.031 -28.578 1 92.12 115 ILE B CA 1
ATOM 4011 C C . ILE B 1 115 ? 4.75 -39.094 -27.906 1 92.12 115 ILE B C 1
ATOM 4013 O O . ILE B 1 115 ? 5.914 -39.031 -28.297 1 92.12 115 ILE B O 1
ATOM 4017 N N . TRP B 1 116 ? 4.227 -38.438 -26.922 1 95.19 116 TRP B N 1
ATOM 4018 C CA . TRP B 1 116 ? 5.09 -37.625 -26.078 1 95.19 116 TRP B CA 1
ATOM 4019 C C . TRP B 1 116 ? 5.266 -38.25 -24.703 1 95.19 116 TRP B C 1
ATOM 4021 O O . TRP B 1 116 ? 4.324 -38.844 -24.156 1 95.19 116 TRP B O 1
ATOM 4031 N N . THR B 1 117 ? 6.473 -38.156 -24.188 1 94.75 117 THR B N 1
ATOM 4032 C CA . THR B 1 117 ? 6.75 -38.594 -22.828 1 94.75 117 THR B CA 1
ATOM 4033 C C . THR B 1 117 ? 7.551 -37.562 -22.062 1 94.75 117 THR B C 1
ATOM 4035 O O . THR B 1 117 ? 8.273 -36.75 -22.672 1 94.75 117 THR B O 1
ATOM 4038 N N . LYS B 1 118 ? 7.312 -37.469 -20.828 1 93.88 118 LYS B N 1
ATOM 4039 C CA . LYS B 1 118 ? 8.133 -36.656 -19.922 1 93.88 118 LYS B CA 1
ATOM 4040 C C . LYS B 1 118 ? 8.734 -37.531 -18.812 1 93.88 118 LYS B C 1
ATOM 4042 O O . LYS B 1 118 ? 8.008 -38.156 -18.047 1 93.88 118 LYS B O 1
ATOM 4047 N N . ASP B 1 119 ? 9.977 -37.469 -18.719 1 89.12 119 ASP B N 1
ATOM 4048 C CA . ASP B 1 119 ? 10.688 -38.25 -17.719 1 89.12 119 ASP B CA 1
ATOM 4049 C C . ASP B 1 119 ? 10.227 -39.719 -17.75 1 89.12 119 ASP B C 1
ATOM 4051 O O . ASP B 1 119 ? 9.961 -40.312 -16.719 1 89.12 119 ASP B O 1
ATOM 4055 N N . GLY B 1 120 ? 9.898 -40.156 -18.922 1 85.38 120 GLY B N 1
ATOM 4056 C CA . GLY B 1 120 ? 9.578 -41.562 -19.125 1 85.38 120 GLY B CA 1
ATOM 4057 C C . GLY B 1 120 ? 8.094 -41.844 -19.031 1 85.38 120 GLY B C 1
ATOM 4058 O O . GLY B 1 120 ? 7.664 -43 -19.281 1 85.38 120 GLY B O 1
ATOM 4059 N N . VAL B 1 121 ? 7.355 -40.844 -18.688 1 86.06 121 VAL B N 1
ATOM 4060 C CA . VAL B 1 121 ? 5.918 -41.062 -18.531 1 86.06 121 VAL B CA 1
ATOM 4061 C C . VAL B 1 121 ? 5.18 -40.5 -19.734 1 86.06 121 VAL B C 1
ATOM 4063 O O . VAL B 1 121 ? 5.426 -39.344 -20.141 1 86.06 121 VAL B O 1
ATOM 4066 N N . ARG B 1 122 ? 4.316 -41.312 -20.25 1 87.06 122 ARG B N 1
ATOM 4067 C CA . ARG B 1 122 ? 3.566 -40.906 -21.438 1 87.06 122 ARG B CA 1
ATOM 4068 C C . ARG B 1 122 ? 2.613 -39.781 -21.109 1 87.06 122 ARG B C 1
ATOM 4070 O O . ARG B 1 122 ? 1.952 -39.781 -20.078 1 87.06 122 ARG B O 1
ATOM 4077 N N . LEU B 1 123 ? 2.49 -38.844 -22.016 1 88.81 123 LEU B N 1
ATOM 4078 C CA . LEU B 1 123 ? 1.592 -37.719 -21.875 1 88.81 123 LEU B CA 1
ATOM 4079 C C . LEU B 1 123 ? 0.279 -37.969 -22.609 1 88.81 123 LEU B C 1
ATOM 4081 O O . LEU B 1 123 ? 0.236 -38.719 -23.562 1 88.81 123 LEU B O 1
ATOM 4085 N N . PRO B 1 124 ? -0.767 -37.375 -22.109 1 87.38 124 PRO B N 1
ATOM 4086 C CA . PRO B 1 124 ? -0.902 -36.406 -21.016 1 87.38 124 PRO B CA 1
ATOM 4087 C C . PRO B 1 124 ? -0.997 -37.062 -19.641 1 87.38 124 PRO B C 1
ATOM 4089 O O . PRO B 1 124 ? -1.585 -38.125 -19.516 1 87.38 124 PRO B O 1
ATOM 4092 N N . THR B 1 125 ? -0.376 -36.375 -18.656 1 83.56 125 THR B N 1
ATOM 4093 C CA . THR B 1 125 ? -0.444 -36.875 -17.281 1 83.56 125 THR B CA 1
ATOM 4094 C C . THR B 1 125 ? -1.477 -36.062 -16.484 1 83.56 125 THR B C 1
ATOM 4096 O O . THR B 1 125 ? -1.851 -36.469 -15.375 1 83.56 125 THR B O 1
ATOM 4099 N N . GLY B 1 126 ? -1.979 -35.031 -17.094 1 84.12 126 GLY B N 1
ATOM 4100 C CA . GLY B 1 126 ? -2.92 -34.188 -16.391 1 84.12 126 GLY B CA 1
ATOM 4101 C C . GLY B 1 126 ? -3.842 -33.406 -17.312 1 84.12 126 GLY B C 1
ATOM 4102 O O . GLY B 1 126 ? -3.762 -33.562 -18.531 1 84.12 126 GLY B O 1
ATOM 4103 N N . HIS B 1 127 ? -4.684 -32.625 -16.641 1 83.94 127 HIS B N 1
ATOM 4104 C CA . HIS B 1 127 ? -5.719 -31.906 -17.391 1 83.94 127 HIS B CA 1
ATOM 4105 C C . HIS B 1 127 ? -5.125 -30.75 -18.188 1 83.94 127 HIS B C 1
ATOM 4107 O O . HIS B 1 127 ? -5.734 -30.281 -19.156 1 83.94 127 HIS B O 1
ATOM 4113 N N . ARG B 1 128 ? -3.947 -30.344 -17.844 1 89.5 128 ARG B N 1
ATOM 4114 C CA . ARG B 1 128 ? -3.371 -29.172 -18.469 1 89.5 128 ARG B CA 1
ATOM 4115 C C . ARG B 1 128 ? -2.635 -29.531 -19.75 1 89.5 128 ARG B C 1
ATOM 4117 O O . ARG B 1 128 ? -2.195 -28.656 -20.5 1 89.5 128 ARG B O 1
ATOM 4124 N N . GLN B 1 129 ? -2.469 -30.812 -19.953 1 90.12 129 GLN B N 1
ATOM 4125 C CA . GLN B 1 129 ? -1.701 -31.266 -21.109 1 90.12 129 GLN B CA 1
ATOM 4126 C C . GLN B 1 129 ? -2.609 -31.906 -22.172 1 90.12 129 GLN B C 1
ATOM 4128 O O . GLN B 1 129 ? -3.566 -32.594 -21.828 1 90.12 129 GLN B O 1
ATOM 4133 N N . ARG B 1 130 ? -2.299 -31.562 -23.422 1 88.56 130 ARG B N 1
ATOM 4134 C CA . ARG B 1 130 ? -2.98 -32.188 -24.562 1 88.56 130 ARG B CA 1
ATOM 4135 C C . ARG B 1 130 ? -1.993 -32.531 -25.656 1 88.56 130 ARG B C 1
ATOM 4137 O O . ARG B 1 130 ? -1.092 -31.766 -25.969 1 88.56 130 ARG B O 1
ATOM 4144 N N . VAL B 1 131 ? -2.143 -33.75 -26.078 1 88.06 131 VAL B N 1
ATOM 4145 C CA . VAL B 1 131 ? -1.331 -34.188 -27.219 1 88.06 131 VAL B CA 1
ATOM 4146 C C . VAL B 1 131 ? -2.225 -34.438 -28.438 1 88.06 131 VAL B C 1
ATOM 4148 O O . VAL B 1 131 ? -3.107 -35.281 -28.406 1 88.06 131 VAL B O 1
ATOM 4151 N N . PHE B 1 132 ? -1.961 -33.75 -29.453 1 88.12 132 PHE B N 1
ATOM 4152 C CA . PHE B 1 132 ? -2.754 -33.844 -30.672 1 88.12 132 PHE B CA 1
ATOM 4153 C C . PHE B 1 132 ? -2.182 -34.938 -31.594 1 88.12 132 PHE B C 1
ATOM 4155 O O . PHE B 1 132 ? -0.991 -35.25 -31.531 1 88.12 132 PHE B O 1
ATOM 4162 N N . PRO B 1 133 ? -3.035 -35.406 -32.438 1 85.44 133 PRO B N 1
ATOM 4163 C CA . PRO B 1 133 ? -2.596 -36.469 -33.375 1 85.44 133 PRO B CA 1
ATOM 4164 C C . PRO B 1 133 ? -1.469 -36.031 -34.281 1 85.44 133 PRO B C 1
ATOM 4166 O O . PRO B 1 133 ? -0.66 -36.844 -34.719 1 85.44 133 PRO B O 1
ATOM 4169 N N . ASN B 1 134 ? -1.405 -34.781 -34.531 1 83.62 134 ASN B N 1
ATOM 4170 C CA . ASN B 1 134 ? -0.37 -34.25 -35.406 1 83.62 134 ASN B CA 1
ATOM 4171 C C . ASN B 1 134 ? 0.973 -34.125 -34.688 1 83.62 134 ASN B C 1
ATOM 4173 O O . ASN B 1 134 ? 1.96 -33.688 -35.281 1 83.62 134 ASN B O 1
ATOM 4177 N N . GLY B 1 135 ? 0.979 -34.5 -33.406 1 89.69 135 GLY B N 1
ATOM 4178 C CA . GLY B 1 135 ? 2.227 -34.469 -32.656 1 89.69 135 GLY B CA 1
ATOM 4179 C C . GLY B 1 135 ? 2.447 -33.188 -31.906 1 89.69 135 GLY B C 1
ATOM 4180 O O . GLY B 1 135 ? 3.543 -32.938 -31.406 1 89.69 135 GLY B O 1
ATOM 4181 N N . THR B 1 136 ? 1.396 -32.406 -31.891 1 93.19 136 THR B N 1
ATOM 4182 C CA . THR B 1 136 ? 1.515 -31.156 -31.156 1 93.19 136 THR B CA 1
ATOM 4183 C C . THR B 1 136 ? 1.201 -31.359 -29.672 1 93.19 136 THR B C 1
ATOM 4185 O O . THR B 1 136 ? 0.169 -31.938 -29.328 1 93.19 136 THR B O 1
ATOM 4188 N N . LEU B 1 137 ? 2.129 -30.953 -28.891 1 95.06 137 LEU B N 1
ATOM 4189 C CA . LEU B 1 137 ? 1.943 -30.953 -27.438 1 95.06 137 LEU B CA 1
ATOM 4190 C C . LEU B 1 137 ? 1.574 -29.562 -26.938 1 95.06 137 LEU B C 1
ATOM 4192 O O . LEU B 1 137 ? 2.248 -28.578 -27.266 1 95.06 137 LEU B O 1
ATOM 4196 N N . VAL B 1 138 ? 0.491 -29.516 -26.172 1 95.56 138 VAL B N 1
ATOM 4197 C CA . VAL B 1 138 ? 0.05 -28.25 -25.594 1 95.56 138 VAL B CA 1
ATOM 4198 C C . VAL B 1 138 ? -0.024 -28.375 -24.078 1 95.56 138 VAL B C 1
ATOM 4200 O O . VAL B 1 138 ? -0.633 -29.312 -23.547 1 95.56 138 VAL B O 1
ATOM 4203 N N . ILE B 1 139 ? 0.652 -27.484 -23.422 1 94.12 139 ILE B N 1
ATOM 4204 C CA . ILE B 1 139 ? 0.604 -27.406 -21.969 1 94.12 139 ILE B CA 1
ATOM 4205 C C . ILE B 1 139 ? 0.031 -26.062 -21.547 1 94.12 139 ILE B C 1
ATOM 4207 O O . ILE B 1 139 ? 0.603 -25.016 -21.844 1 94.12 139 ILE B O 1
ATOM 4211 N N . GLU B 1 140 ? -1.01 -26.188 -20.812 1 93.25 140 GLU B N 1
ATOM 4212 C CA . GLU B 1 140 ? -1.624 -24.969 -20.312 1 93.25 140 GLU B CA 1
ATOM 4213 C C . GLU B 1 140 ? -1.096 -24.609 -18.938 1 93.25 140 GLU B C 1
ATOM 4215 O O . GLU B 1 140 ? -0.703 -25.484 -18.172 1 93.25 140 GLU B O 1
ATOM 4220 N N . GLN B 1 141 ? -1.048 -23.359 -18.688 1 90.94 141 GLN B N 1
ATOM 4221 C CA . GLN B 1 141 ? -0.646 -22.859 -17.375 1 90.94 141 GLN B CA 1
ATOM 4222 C C . GLN B 1 141 ? 0.677 -23.484 -16.938 1 90.94 141 GLN B C 1
ATOM 4224 O O . GLN B 1 141 ? 0.762 -24.078 -15.867 1 90.94 141 GLN B O 1
ATOM 4229 N N . VAL B 1 142 ? 1.642 -23.156 -17.828 1 93.88 142 VAL B N 1
ATOM 4230 C CA . VAL B 1 142 ? 2.973 -23.688 -17.578 1 93.88 142 VAL B CA 1
ATOM 4231 C C . VAL B 1 142 ? 3.42 -23.328 -16.172 1 93.88 142 VAL B C 1
ATOM 4233 O O . VAL B 1 142 ? 3.277 -22.188 -15.742 1 93.88 142 VAL B O 1
ATOM 4236 N N . THR B 1 143 ? 3.869 -24.328 -15.461 1 90.56 143 THR B N 1
ATOM 4237 C CA . THR B 1 143 ? 4.27 -24.141 -14.07 1 90.56 143 THR B CA 1
ATOM 4238 C C . THR B 1 143 ? 5.707 -24.594 -13.852 1 90.56 143 THR B C 1
ATOM 4240 O O . THR B 1 143 ? 6.078 -25.703 -14.25 1 90.56 143 THR B O 1
ATOM 4243 N N . ARG B 1 144 ? 6.375 -23.656 -13.18 1 90.25 144 ARG B N 1
ATOM 4244 C CA . ARG B 1 144 ? 7.762 -23.984 -12.859 1 90.25 144 ARG B CA 1
ATOM 4245 C C . ARG B 1 144 ? 7.828 -25.156 -11.875 1 90.25 144 ARG B C 1
ATOM 4247 O O . ARG B 1 144 ? 7.051 -25.203 -10.914 1 90.25 144 ARG B O 1
ATOM 4254 N N . GLY B 1 145 ? 8.727 -26.094 -12.102 1 87.31 145 GLY B N 1
ATOM 4255 C CA . GLY B 1 145 ? 8.891 -27.25 -11.227 1 87.31 145 GLY B CA 1
ATOM 4256 C C . GLY B 1 145 ? 8.164 -28.484 -11.727 1 87.31 145 GLY B C 1
ATOM 4257 O O . GLY B 1 145 ? 8.602 -29.609 -11.477 1 87.31 145 GLY B O 1
ATOM 4258 N N . THR B 1 146 ? 7.02 -28.219 -12.383 1 88 146 THR B N 1
ATOM 4259 C CA . THR B 1 146 ? 6.207 -29.328 -12.867 1 88 146 THR B CA 1
ATOM 4260 C C . THR B 1 146 ? 6.402 -29.547 -14.359 1 88 146 THR B C 1
ATOM 4262 O O . THR B 1 146 ? 6.484 -30.672 -14.836 1 88 146 THR B O 1
ATOM 4265 N N . ASP B 1 147 ? 6.508 -28.422 -15.062 1 92.62 147 ASP B N 1
ATOM 4266 C CA . ASP B 1 147 ? 6.473 -28.531 -16.516 1 92.62 147 ASP B CA 1
ATOM 4267 C C . ASP B 1 147 ? 7.875 -28.422 -17.109 1 92.62 147 ASP B C 1
ATOM 4269 O O . ASP B 1 147 ? 8.078 -28.719 -18.281 1 92.62 147 ASP B O 1
ATOM 4273 N N . ASP B 1 148 ? 8.805 -28.031 -16.312 1 94.38 148 ASP B N 1
ATOM 4274 C CA . ASP B 1 148 ? 10.18 -28.031 -16.797 1 94.38 148 ASP B CA 1
ATOM 4275 C C . ASP B 1 148 ? 10.781 -29.438 -16.766 1 94.38 148 ASP B C 1
ATOM 4277 O O . ASP B 1 148 ? 10.312 -30.297 -16.016 1 94.38 148 ASP B O 1
ATOM 4281 N N . GLY B 1 149 ? 11.766 -29.672 -17.688 1 94.31 149 GLY B N 1
ATOM 4282 C CA . GLY B 1 149 ? 12.422 -30.969 -17.688 1 94.31 149 GLY B CA 1
ATOM 4283 C C . GLY B 1 149 ? 12.672 -31.516 -19.078 1 94.31 149 GLY B C 1
ATOM 4284 O O . GLY B 1 149 ? 12.773 -30.734 -20.047 1 94.31 149 GLY B O 1
ATOM 4285 N N . GLN B 1 150 ? 12.805 -32.844 -19.094 1 95.75 150 GLN B N 1
ATOM 4286 C CA . GLN B 1 150 ? 13.133 -33.5 -20.344 1 95.75 150 GLN B CA 1
ATOM 4287 C C . GLN B 1 150 ? 11.898 -34.188 -20.953 1 95.75 150 GLN B C 1
ATOM 4289 O O . GLN B 1 150 ? 11.258 -35 -20.297 1 95.75 150 GLN B O 1
ATOM 4294 N N . TYR B 1 151 ? 11.617 -33.719 -22.109 1 96.94 151 TYR B N 1
ATOM 4295 C CA . TYR B 1 151 ? 10.539 -34.312 -22.906 1 96.94 151 TYR B CA 1
ATOM 4296 C C . TYR B 1 151 ? 11.102 -35.156 -24.047 1 96.94 151 TYR B C 1
ATOM 4298 O O . TYR B 1 151 ? 12.242 -34.938 -24.469 1 96.94 151 TYR B O 1
ATOM 4306 N N . SER B 1 152 ? 10.297 -36.156 -24.438 1 97 152 SER B N 1
ATOM 4307 C CA . SER B 1 152 ? 10.68 -36.938 -25.594 1 97 152 SER B CA 1
ATOM 4308 C C . SER B 1 152 ? 9.484 -37.188 -26.5 1 97 152 SER B C 1
ATOM 4310 O O . SER B 1 152 ? 8.367 -37.438 -26.031 1 97 152 SER B O 1
ATOM 4312 N N . CYS B 1 153 ? 9.719 -37.031 -27.734 1 96 153 CYS B N 1
ATOM 4313 C CA . CYS B 1 153 ? 8.695 -37.375 -28.719 1 96 153 CYS B CA 1
ATOM 4314 C C . CYS B 1 153 ? 9.125 -38.594 -29.531 1 96 153 CYS B C 1
ATOM 4316 O O . CYS B 1 153 ? 10.281 -38.688 -29.953 1 96 153 CYS B O 1
ATOM 4318 N N . THR B 1 154 ? 8.203 -39.562 -29.672 1 95.5 154 THR B N 1
ATOM 4319 C CA . THR B 1 154 ? 8.453 -40.781 -30.422 1 95.5 154 THR B CA 1
ATOM 4320 C C . THR B 1 154 ? 7.441 -40.938 -31.547 1 95.5 154 THR B C 1
ATOM 4322 O O . THR B 1 154 ? 6.23 -40.906 -31.312 1 95.5 154 THR B O 1
ATOM 4325 N N . ALA B 1 155 ? 7.949 -41.094 -32.781 1 93.94 155 ALA B N 1
ATOM 4326 C CA . ALA B 1 155 ? 7.121 -41.406 -33.938 1 93.94 155 ALA B CA 1
ATOM 4327 C C . ALA B 1 155 ? 7.246 -42.875 -34.344 1 93.94 155 ALA B C 1
ATOM 4329 O O . ALA B 1 155 ? 8.352 -43.406 -34.375 1 93.94 155 ALA B O 1
ATOM 4330 N N . MET B 1 156 ? 6.059 -43.438 -34.469 1 93.44 156 MET B N 1
ATOM 4331 C CA . MET B 1 156 ? 6.055 -44.875 -34.781 1 93.44 156 MET B CA 1
ATOM 4332 C C . MET B 1 156 ? 5.301 -45.125 -36.094 1 93.44 156 MET B C 1
ATOM 4334 O O . MET B 1 156 ? 4.324 -44.438 -36.406 1 93.44 156 MET B O 1
ATOM 4338 N N . SER B 1 157 ? 5.816 -46.125 -36.875 1 88.88 157 SER B N 1
ATOM 4339 C CA . SER B 1 157 ? 5.129 -46.625 -38.062 1 88.88 157 SER B CA 1
ATOM 4340 C C . SER B 1 157 ? 4.418 -47.938 -37.75 1 88.88 157 SER B C 1
ATOM 4342 O O . SER B 1 157 ? 4.664 -48.594 -36.719 1 88.88 157 SER B O 1
ATOM 4344 N N . ARG B 1 158 ? 3.533 -48.375 -38.625 1 88.19 158 ARG B N 1
ATOM 4345 C CA . ARG B 1 158 ? 2.799 -49.594 -38.438 1 88.19 158 ARG B CA 1
ATOM 4346 C C . ARG B 1 158 ? 3.727 -50.812 -38.562 1 88.19 158 ARG B C 1
ATOM 4348 O O . ARG B 1 158 ? 3.43 -51.875 -38.062 1 88.19 158 ARG B O 1
ATOM 4355 N N . GLN B 1 159 ? 4.832 -50.656 -39.281 1 85.62 159 GLN B N 1
ATOM 4356 C CA . GLN B 1 159 ? 5.773 -51.75 -39.5 1 85.62 159 GLN B CA 1
ATOM 4357 C C . GLN B 1 159 ? 6.68 -51.969 -38.281 1 85.62 159 GLN B C 1
ATOM 4359 O O . GLN B 1 159 ? 7.578 -52.812 -38.344 1 85.62 159 GLN B O 1
ATOM 4364 N N . GLY B 1 160 ? 6.512 -51.156 -37.281 1 84.44 160 GLY B N 1
ATOM 4365 C CA . GLY B 1 160 ? 7.27 -51.344 -36.062 1 84.44 160 GLY B CA 1
ATOM 4366 C C . GLY B 1 160 ? 8.5 -50.469 -35.969 1 84.44 160 GLY B C 1
ATOM 4367 O O . GLY B 1 160 ? 9.266 -50.562 -35 1 84.44 160 GLY B O 1
ATOM 4368 N N . ARG B 1 161 ? 8.82 -49.625 -36.938 1 91.12 161 ARG B N 1
ATOM 4369 C CA . ARG B 1 161 ? 9.945 -48.688 -36.844 1 91.12 161 ARG B CA 1
ATOM 4370 C C . ARG B 1 161 ? 9.578 -47.438 -36.062 1 91.12 161 ARG B C 1
ATOM 4372 O O . ARG B 1 161 ? 8.438 -46.969 -36.125 1 91.12 161 ARG B O 1
ATOM 4379 N N . SER B 1 162 ? 10.57 -46.969 -35.25 1 93.81 162 SER B N 1
ATOM 4380 C CA . SER B 1 162 ? 10.312 -45.781 -34.438 1 93.81 162 SER B CA 1
ATOM 4381 C C . SER B 1 162 ? 11.57 -44.906 -34.312 1 93.81 162 SER B C 1
ATOM 4383 O O . SER B 1 162 ? 12.68 -45.375 -34.562 1 93.81 162 SER B O 1
ATOM 4385 N N . ASP B 1 163 ? 11.43 -43.625 -34.219 1 94.81 163 ASP B N 1
ATOM 4386 C CA . ASP B 1 163 ? 12.492 -42.688 -33.906 1 94.81 163 ASP B CA 1
ATOM 4387 C C . ASP B 1 163 ? 12.094 -41.781 -32.719 1 94.81 163 ASP B C 1
ATOM 4389 O O . ASP B 1 163 ? 10.922 -41.438 -32.562 1 94.81 163 ASP B O 1
ATOM 4393 N N . THR B 1 164 ? 13.07 -41.562 -31.812 1 95.69 164 THR B N 1
ATOM 4394 C CA . THR B 1 164 ? 12.812 -40.781 -30.609 1 95.69 164 THR B CA 1
ATOM 4395 C C . THR B 1 164 ? 13.844 -39.656 -30.469 1 95.69 164 THR B C 1
ATOM 4397 O O . THR B 1 164 ? 15.039 -39.875 -30.703 1 95.69 164 THR B O 1
ATOM 4400 N N . GLN B 1 165 ? 13.344 -38.438 -30.25 1 95.75 165 GLN B N 1
ATOM 4401 C CA . GLN B 1 165 ? 14.219 -37.312 -29.953 1 95.75 165 GLN B CA 1
ATOM 4402 C C . GLN B 1 165 ? 13.797 -36.625 -28.656 1 95.75 165 GLN B C 1
ATOM 4404 O O . GLN B 1 165 ? 12.633 -36.688 -28.266 1 95.75 165 GLN B O 1
ATOM 4409 N N . GLN B 1 166 ? 14.836 -35.969 -28.062 1 96.44 166 GLN B N 1
ATOM 4410 C CA . GLN B 1 166 ? 14.594 -35.312 -26.766 1 96.44 166 GLN B CA 1
ATOM 4411 C C . GLN B 1 166 ? 14.461 -33.812 -26.938 1 96.44 166 GLN B C 1
ATOM 4413 O O . GLN B 1 166 ? 15.016 -33.219 -27.875 1 96.44 166 GLN B O 1
ATOM 4418 N N . LEU B 1 167 ? 13.656 -33.25 -26.062 1 96.25 167 LEU B N 1
ATOM 4419 C CA . LEU B 1 167 ? 13.469 -31.797 -25.938 1 96.25 167 LEU B CA 1
ATOM 4420 C C . LEU B 1 167 ? 13.602 -31.344 -24.484 1 96.25 167 LEU B C 1
ATOM 4422 O O . LEU B 1 167 ? 12.93 -31.875 -23.594 1 96.25 167 LEU B O 1
ATOM 4426 N N . THR B 1 168 ? 14.57 -30.406 -24.297 1 96.56 168 THR B N 1
ATOM 4427 C CA . THR B 1 168 ? 14.68 -29.828 -22.969 1 96.56 168 THR B CA 1
ATOM 4428 C C . THR B 1 168 ? 13.844 -28.562 -22.859 1 96.56 168 THR B C 1
ATOM 4430 O O . THR B 1 168 ? 14.031 -27.609 -23.625 1 96.56 168 THR B O 1
ATOM 4433 N N . VAL B 1 169 ? 12.891 -28.578 -21.953 1 96.19 169 VAL B N 1
ATOM 4434 C CA . VAL B 1 169 ? 12.039 -27.422 -21.766 1 96.19 169 VAL B CA 1
ATOM 44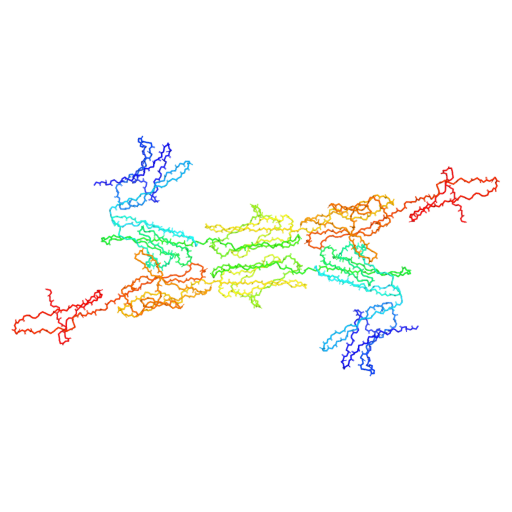35 C C . VAL B 1 169 ? 12.438 -26.688 -20.484 1 96.19 169 VAL B C 1
ATOM 4437 O O . VAL B 1 169 ? 12.469 -27.297 -19.406 1 96.19 169 VAL B O 1
ATOM 4440 N N . ARG B 1 170 ? 12.734 -25.391 -20.625 1 94.5 170 ARG B N 1
ATOM 4441 C CA . ARG B 1 170 ? 13.016 -24.531 -19.484 1 94.5 170 ARG B CA 1
ATOM 4442 C C . ARG B 1 170 ? 11.883 -23.547 -19.25 1 94.5 170 ARG B C 1
ATOM 4444 O O . ARG B 1 170 ? 11.438 -22.875 -20.188 1 94.5 170 ARG B O 1
ATOM 4451 N N . VAL B 1 171 ? 11.43 -23.531 -18.047 1 94.75 171 VAL B N 1
ATOM 4452 C CA . VAL B 1 171 ? 10.344 -22.609 -17.734 1 94.75 171 VAL B CA 1
ATOM 4453 C C . VAL B 1 171 ? 10.906 -21.312 -17.156 1 94.75 171 VAL B C 1
ATOM 4455 O O . VAL B 1 171 ? 11.617 -21.328 -16.141 1 94.75 171 VAL B O 1
ATOM 4458 N N . MET B 1 172 ? 10.656 -20.203 -17.844 1 94 172 MET B N 1
ATOM 4459 C CA . MET B 1 172 ? 11.07 -18.891 -17.375 1 94 172 MET B CA 1
ATOM 4460 C C . MET B 1 172 ? 9.922 -18.172 -16.688 1 94 172 MET B C 1
ATOM 4462 O O . MET B 1 172 ? 8.766 -18.266 -17.109 1 94 172 MET B O 1
ATOM 4466 N N . VAL B 1 173 ? 10.273 -17.484 -15.602 1 94.31 173 VAL B N 1
ATOM 4467 C CA . VAL B 1 173 ? 9.242 -16.766 -14.852 1 94.31 173 VAL B CA 1
ATOM 4468 C C . VAL B 1 173 ? 9.422 -15.266 -15.016 1 94.31 173 VAL B C 1
ATOM 4470 O O . VAL B 1 173 ? 10.461 -14.711 -14.648 1 94.31 173 VAL B O 1
ATOM 4473 N N . ALA B 1 174 ? 8.43 -14.641 -15.617 1 94.25 174 ALA B N 1
ATOM 4474 C CA . ALA B 1 174 ? 8.438 -13.188 -15.789 1 94.25 174 ALA B CA 1
ATOM 4475 C C . ALA B 1 174 ? 8.25 -12.477 -14.453 1 94.25 174 ALA B C 1
ATOM 4477 O O . ALA B 1 174 ? 7.609 -13.008 -13.547 1 94.25 174 ALA B O 1
ATOM 4478 N N . PRO B 1 175 ? 8.828 -11.289 -14.359 1 96 175 PRO B N 1
ATOM 4479 C CA . PRO B 1 175 ? 8.602 -10.547 -13.117 1 96 175 PRO B CA 1
ATOM 4480 C C . PRO B 1 175 ? 7.156 -10.086 -12.961 1 96 175 PRO B C 1
ATOM 4482 O O . PRO B 1 175 ? 6.512 -9.719 -13.945 1 96 175 PRO B O 1
ATOM 4485 N N . GLU B 1 176 ? 6.715 -10.234 -11.734 1 95.81 176 GLU B N 1
ATOM 4486 C CA . GLU B 1 176 ? 5.402 -9.703 -11.375 1 95.81 176 GLU B CA 1
ATOM 4487 C C . GLU B 1 176 ? 5.508 -8.742 -10.195 1 95.81 176 GLU B C 1
ATOM 4489 O O . GLU B 1 176 ? 6.012 -9.109 -9.125 1 95.81 176 GLU B O 1
ATOM 4494 N N . ILE B 1 177 ? 4.98 -7.484 -10.375 1 97.44 177 ILE B N 1
ATOM 4495 C CA . ILE B 1 177 ? 5.09 -6.457 -9.344 1 97.44 177 ILE B CA 1
ATOM 4496 C C . ILE B 1 177 ? 3.826 -6.449 -8.484 1 97.44 177 ILE B C 1
ATOM 4498 O O . ILE B 1 177 ? 2.713 -6.488 -9.008 1 97.44 177 ILE B O 1
ATOM 4502 N N . LEU B 1 178 ? 4.074 -6.469 -7.195 1 97.31 178 LEU B N 1
ATOM 4503 C CA . LEU B 1 178 ? 2.938 -6.23 -6.309 1 97.31 178 LEU B CA 1
ATOM 4504 C C . LEU B 1 178 ? 2.457 -4.789 -6.414 1 97.31 178 LEU B C 1
ATOM 4506 O O . LEU B 1 178 ? 3.27 -3.859 -6.441 1 97.31 178 LEU B O 1
ATOM 4510 N N . PRO B 1 179 ? 1.173 -4.594 -6.406 1 96.75 179 PRO B N 1
ATOM 4511 C CA . PRO B 1 179 ? 0.647 -3.23 -6.523 1 96.75 179 PRO B CA 1
ATOM 4512 C C . PRO B 1 179 ? 1.005 -2.355 -5.324 1 96.75 179 PRO B C 1
ATOM 4514 O O . PRO B 1 179 ? 1.023 -2.836 -4.188 1 96.75 179 PRO B O 1
ATOM 4517 N N . PHE B 1 180 ? 1.291 -1.094 -5.609 1 97.12 180 PHE B N 1
ATOM 4518 C CA . PHE B 1 180 ? 1.555 -0.108 -4.566 1 97.12 180 PHE B CA 1
ATOM 4519 C C . PHE B 1 180 ? 0.813 1.192 -4.852 1 97.12 180 PHE B C 1
ATOM 4521 O O . PHE B 1 180 ? 0.357 1.421 -5.973 1 97.12 180 PHE B O 1
ATOM 4528 N N . HIS B 1 181 ? 0.687 2.041 -3.795 1 97 181 HIS B N 1
ATOM 4529 C CA . HIS B 1 181 ? 0.02 3.332 -3.93 1 97 181 HIS B CA 1
ATOM 4530 C C . HIS B 1 181 ? 0.554 4.336 -2.916 1 97 181 HIS B C 1
ATOM 4532 O O . HIS B 1 181 ? 1.141 3.951 -1.902 1 97 181 HIS B O 1
ATOM 4538 N N . PHE B 1 182 ? 0.335 5.578 -3.268 1 97.25 182 PHE B N 1
ATOM 4539 C CA . PHE B 1 182 ? 0.604 6.641 -2.307 1 97.25 182 PHE B CA 1
ATOM 4540 C C . PHE B 1 182 ? -0.649 6.977 -1.506 1 97.25 182 PHE B C 1
ATOM 4542 O O . PHE B 1 182 ? -1.762 6.93 -2.035 1 97.25 182 PHE B O 1
ATOM 4549 N N . GLU B 1 183 ? -0.342 7.312 -0.262 1 95 183 GLU B N 1
ATOM 4550 C CA . GLU B 1 183 ? -1.465 7.762 0.558 1 95 183 GLU B CA 1
ATOM 4551 C C . GLU B 1 183 ? -2.074 9.047 0.005 1 95 183 GLU B C 1
ATOM 4553 O O . GLU B 1 183 ? -1.38 9.852 -0.623 1 95 183 GLU B O 1
ATOM 4558 N N . LYS B 1 184 ? -3.365 9.211 0.4 1 91 184 LYS B N 1
ATOM 4559 C CA . LYS B 1 184 ? -4.066 10.398 -0.074 1 91 184 LYS B CA 1
ATOM 4560 C C . LYS B 1 184 ? -3.777 11.602 0.824 1 91 184 LYS B C 1
ATOM 4562 O O . LYS B 1 184 ? -3.463 11.438 2.004 1 91 184 LYS B O 1
ATOM 4567 N N . LYS B 1 185 ? -3.844 12.727 0.232 1 87 185 LYS B N 1
ATOM 4568 C CA . LYS B 1 185 ? -3.811 14.008 0.931 1 87 185 LYS B CA 1
ATOM 4569 C C . LYS B 1 185 ? -2.514 14.172 1.717 1 87 185 LYS B C 1
ATOM 4571 O O . LYS B 1 185 ? -2.535 14.555 2.889 1 87 185 LYS B O 1
ATOM 4576 N N . LEU B 1 186 ? -1.445 13.82 1.027 1 94.94 186 LEU B N 1
ATOM 4577 C CA . LEU B 1 186 ? -0.15 14.094 1.642 1 94.94 186 LEU B CA 1
ATOM 4578 C C . LEU B 1 186 ? 0.192 15.578 1.555 1 94.94 186 LEU B C 1
ATOM 4580 O O . LEU B 1 186 ? -0.044 16.219 0.525 1 94.94 186 LEU B O 1
ATOM 4584 N N . GLN B 1 187 ? 0.628 16.109 2.631 1 93.88 187 GLN B N 1
ATOM 4585 C CA . GLN B 1 187 ? 0.845 17.547 2.727 1 93.88 187 GLN B CA 1
ATOM 4586 C C . GLN B 1 187 ? 2.305 17.906 2.457 1 93.88 187 GLN B C 1
ATOM 4588 O O . GLN B 1 187 ? 3.209 17.125 2.783 1 93.88 187 GLN B O 1
ATOM 4593 N N . GLN B 1 188 ? 2.443 19.094 1.942 1 94.69 188 GLN B N 1
ATOM 4594 C CA . GLN B 1 188 ? 3.787 19.641 1.774 1 94.69 188 GLN B CA 1
ATOM 4595 C C . GLN B 1 188 ? 4.555 19.609 3.092 1 94.69 188 GLN B C 1
ATOM 4597 O O . GLN B 1 188 ? 3.998 19.922 4.148 1 94.69 188 GLN B O 1
ATOM 4602 N N . GLY B 1 189 ? 5.809 19.188 2.98 1 92.44 189 GLY B N 1
ATOM 4603 C CA . GLY B 1 189 ? 6.668 19.172 4.152 1 92.44 189 GLY B CA 1
ATOM 4604 C C . GLY B 1 189 ? 6.727 17.812 4.836 1 92.44 189 GLY B C 1
ATOM 4605 O O . GLY B 1 189 ? 7.566 17.594 5.711 1 92.44 189 GLY B O 1
ATOM 4606 N N . THR B 1 190 ? 5.828 16.969 4.445 1 94.44 190 THR B N 1
ATOM 4607 C CA . THR B 1 190 ? 5.832 15.625 5.02 1 94.44 190 THR B CA 1
ATOM 4608 C C . THR B 1 190 ? 6.66 14.672 4.16 1 94.44 190 THR B C 1
ATOM 4610 O O . THR B 1 190 ? 7.281 15.094 3.182 1 94.44 190 THR B O 1
ATOM 4613 N N . ARG B 1 191 ? 6.758 13.422 4.625 1 96.06 191 ARG B N 1
ATOM 4614 C CA . ARG B 1 191 ? 7.523 12.406 3.916 1 96.06 191 ARG B CA 1
ATOM 4615 C C . ARG B 1 191 ? 6.598 11.391 3.252 1 96.06 191 ARG B C 1
ATOM 4617 O O . ARG B 1 191 ? 5.48 11.164 3.721 1 96.06 191 ARG B O 1
ATOM 4624 N N . ALA B 1 192 ? 7.098 10.883 2.131 1 95.75 192 ALA B N 1
ATOM 4625 C CA . ALA B 1 192 ? 6.336 9.859 1.419 1 95.75 192 ALA B CA 1
ATOM 4626 C C . ALA B 1 192 ? 7.262 8.82 0.795 1 95.75 192 ALA B C 1
ATOM 4628 O O . ALA B 1 192 ? 8.469 9.047 0.682 1 95.75 192 ALA B O 1
ATOM 4629 N N . GLY B 1 193 ? 6.676 7.684 0.461 1 95.62 193 GLY B N 1
ATOM 4630 C CA . GLY B 1 193 ? 7.445 6.633 -0.19 1 95.62 193 GLY B CA 1
ATOM 4631 C C . GLY B 1 193 ? 6.605 5.43 -0.573 1 95.62 193 GLY B C 1
ATOM 4632 O O . GLY B 1 193 ? 5.473 5.281 -0.108 1 95.62 193 GLY B O 1
ATOM 4633 N N . VAL B 1 194 ? 7.215 4.676 -1.474 1 96 194 VAL B N 1
ATOM 4634 C CA . VAL B 1 194 ? 6.582 3.432 -1.902 1 96 194 VAL B CA 1
ATOM 4635 C C . VAL B 1 194 ? 7.648 2.369 -2.15 1 96 194 VAL B C 1
ATOM 4637 O O . VAL B 1 194 ? 8.828 2.691 -2.332 1 96 194 VAL B O 1
ATOM 4640 N N . ALA B 1 195 ? 7.219 1.137 -2.094 1 95.88 195 ALA B N 1
ATOM 4641 C CA . ALA B 1 195 ? 8.102 0.006 -2.361 1 95.88 195 ALA B CA 1
ATOM 4642 C C . ALA B 1 195 ? 7.629 -0.785 -3.578 1 95.88 195 ALA B C 1
ATOM 4644 O O . ALA B 1 195 ? 6.449 -1.132 -3.678 1 95.88 195 ALA B O 1
ATOM 4645 N N . CYS B 1 196 ? 8.5 -0.938 -4.473 1 97.31 196 CYS B N 1
ATOM 4646 C CA . CYS B 1 196 ? 8.281 -1.811 -5.617 1 97.31 196 CYS B CA 1
ATOM 4647 C C . CYS B 1 196 ? 8.812 -3.213 -5.348 1 97.31 196 CYS B C 1
ATOM 4649 O O . CYS B 1 196 ? 10.023 -3.441 -5.383 1 97.31 196 CYS B O 1
ATOM 4651 N N . ILE B 1 197 ? 7.867 -4.145 -5.164 1 97.06 197 ILE B N 1
ATOM 4652 C CA . ILE B 1 197 ? 8.242 -5.496 -4.758 1 97.06 197 ILE B CA 1
ATOM 4653 C C . ILE B 1 197 ? 7.836 -6.492 -5.844 1 97.06 197 ILE B C 1
ATOM 4655 O O . ILE B 1 197 ? 6.688 -6.496 -6.293 1 97.06 197 ILE B O 1
ATOM 4659 N N . VAL B 1 198 ? 8.758 -7.301 -6.227 1 97.19 198 VAL B N 1
ATOM 4660 C CA . VAL B 1 198 ? 8.492 -8.344 -7.215 1 97.19 198 VAL B CA 1
ATOM 4661 C C . VAL B 1 198 ? 8.125 -9.641 -6.508 1 97.19 198 VAL B C 1
ATOM 4663 O O . VAL B 1 198 ? 8.938 -10.203 -5.766 1 97.19 198 VAL B O 1
ATOM 4666 N N . SER B 1 199 ? 6.906 -10.117 -6.762 1 95.75 199 SER B N 1
ATOM 4667 C CA . SER B 1 199 ? 6.402 -11.312 -6.094 1 95.75 199 SER B CA 1
ATOM 4668 C C . SER B 1 199 ? 6.973 -12.578 -6.723 1 95.75 199 SER B C 1
ATOM 4670 O O . SER B 1 199 ? 7.23 -13.562 -6.023 1 95.75 199 SER B O 1
ATOM 4672 N N . THR B 1 200 ? 7.027 -12.617 -8.031 1 93.88 200 THR B N 1
ATOM 4673 C CA . THR B 1 200 ? 7.598 -13.734 -8.766 1 93.88 200 THR B CA 1
ATOM 4674 C C . THR B 1 200 ? 8.484 -13.234 -9.906 1 93.88 200 THR B C 1
ATOM 4676 O O . THR B 1 200 ? 8.289 -12.125 -10.406 1 93.88 200 THR B O 1
ATOM 4679 N N . GLY B 1 201 ? 9.508 -14.047 -10.289 1 94.06 201 GLY B N 1
ATOM 4680 C CA . GLY B 1 201 ? 10.422 -13.695 -11.367 1 94.06 201 GLY B CA 1
ATOM 4681 C C . GLY B 1 201 ? 11.812 -14.266 -11.172 1 94.06 201 GLY B C 1
ATOM 4682 O O . GLY B 1 201 ? 12.336 -14.266 -10.055 1 94.06 201 GLY B O 1
ATOM 4683 N N . ASP B 1 202 ? 12.344 -14.641 -12.25 1 93.94 202 ASP B N 1
ATOM 4684 C CA . ASP B 1 202 ? 13.703 -15.172 -12.195 1 93.94 202 ASP B CA 1
ATOM 4685 C C . ASP B 1 202 ? 14.727 -14.062 -12 1 93.94 202 ASP B C 1
ATOM 4687 O O . ASP B 1 202 ? 14.602 -12.992 -12.609 1 93.94 202 ASP B O 1
ATOM 4691 N N . PRO B 1 203 ? 15.68 -14.266 -11.18 1 92.44 203 PRO B N 1
ATOM 4692 C CA . PRO B 1 203 ? 16.75 -13.281 -11.039 1 92.44 203 PRO B CA 1
ATOM 4693 C C . PRO B 1 203 ? 17.734 -13.312 -12.211 1 92.44 203 PRO B C 1
ATOM 4695 O O . PRO B 1 203 ? 17.812 -14.305 -12.93 1 92.44 203 PRO B O 1
ATOM 4698 N N . PRO B 1 204 ? 18.547 -12.328 -12.422 1 94.81 204 PRO B N 1
ATOM 4699 C CA . PRO B 1 204 ? 18.5 -11.062 -11.68 1 94.81 204 PRO B CA 1
ATOM 4700 C C . PRO B 1 204 ? 17.375 -10.141 -12.148 1 94.81 204 PRO B C 1
ATOM 4702 O O . PRO B 1 204 ? 17.016 -10.141 -13.328 1 94.81 204 PRO B O 1
ATOM 4705 N N . ILE B 1 205 ? 16.844 -9.438 -11.203 1 96.12 205 ILE B N 1
ATOM 4706 C CA . ILE B 1 205 ? 15.797 -8.469 -11.492 1 96.12 205 ILE B CA 1
ATOM 4707 C C . ILE B 1 205 ? 16.344 -7.051 -11.336 1 96.12 205 ILE B C 1
ATOM 4709 O O . ILE B 1 205 ? 17.016 -6.738 -10.352 1 96.12 205 ILE B O 1
ATOM 4713 N N . THR B 1 206 ? 16.141 -6.184 -12.273 1 96.94 206 THR B N 1
ATOM 4714 C CA . THR B 1 206 ? 16.562 -4.785 -12.227 1 96.94 206 THR B CA 1
ATOM 4715 C C . THR B 1 206 ? 15.359 -3.861 -12.078 1 96.94 206 THR B C 1
ATOM 4717 O O . THR B 1 206 ? 14.258 -4.191 -12.539 1 96.94 206 THR B O 1
ATOM 4720 N N . PHE B 1 207 ? 15.641 -2.77 -11.469 1 96.88 207 PHE B N 1
ATOM 4721 C CA . PHE B 1 207 ? 14.555 -1.829 -11.227 1 96.88 207 PHE B CA 1
ATOM 4722 C C . PHE B 1 207 ? 14.883 -0.46 -11.812 1 96.88 207 PHE B C 1
ATOM 4724 O O . PHE B 1 207 ? 16.016 -0.003 -11.727 1 96.88 207 PHE B O 1
ATOM 4731 N N . THR B 1 208 ? 13.891 0.177 -12.406 1 96.19 208 THR B N 1
ATOM 4732 C CA . THR B 1 208 ? 13.977 1.564 -12.844 1 96.19 208 THR B CA 1
ATOM 4733 C C . THR B 1 208 ? 12.719 2.338 -12.453 1 96.19 208 THR B C 1
ATOM 4735 O O . THR B 1 208 ? 11.633 1.765 -12.367 1 96.19 208 THR B O 1
ATOM 4738 N N . TRP B 1 209 ? 12.898 3.617 -12.172 1 96.94 209 TRP B N 1
ATOM 4739 C CA . TRP B 1 209 ? 11.781 4.484 -11.797 1 96.94 209 TRP B CA 1
ATOM 4740 C C . TRP B 1 209 ? 11.656 5.652 -12.766 1 96.94 209 TRP B C 1
ATOM 4742 O O . TRP B 1 209 ? 12.656 6.227 -13.195 1 96.94 209 TRP B O 1
ATOM 4752 N N . GLN B 1 210 ? 10.398 5.961 -13.047 1 96.69 210 GLN B N 1
ATOM 4753 C CA . GLN B 1 210 ? 10.102 7.129 -13.867 1 96.69 210 GLN B CA 1
ATOM 4754 C C . GLN B 1 210 ? 9.023 7.992 -13.219 1 96.69 210 GLN B C 1
ATOM 4756 O O . GLN B 1 210 ? 8.141 7.477 -12.523 1 96.69 210 GLN B O 1
ATOM 4761 N N . LYS B 1 211 ? 9.156 9.242 -13.367 1 96 211 LYS B N 1
ATOM 4762 C CA . LYS B 1 211 ? 8.117 10.211 -13.023 1 96 211 LYS B CA 1
ATOM 4763 C C . LYS B 1 211 ? 7.551 10.883 -14.273 1 96 211 LYS B C 1
ATOM 4765 O O . LYS B 1 211 ? 8.281 11.555 -15.008 1 96 211 LYS B O 1
ATOM 4770 N N . ASP B 1 212 ? 6.312 10.703 -14.477 1 96.19 212 ASP B N 1
ATOM 4771 C CA . ASP B 1 212 ? 5.637 11.266 -15.641 1 96.19 212 ASP B CA 1
ATOM 4772 C C . ASP B 1 212 ? 6.355 10.875 -16.922 1 96.19 212 ASP B C 1
ATOM 4774 O O . ASP B 1 212 ? 6.574 11.711 -17.797 1 96.19 212 ASP B O 1
ATOM 4778 N N . GLY B 1 213 ? 6.895 9.68 -16.969 1 93.69 213 GLY B N 1
ATOM 4779 C CA . GLY B 1 213 ? 7.5 9.133 -18.172 1 93.69 213 GLY B CA 1
ATOM 4780 C C . GLY B 1 213 ? 8.977 9.445 -18.297 1 93.69 213 GLY B C 1
ATOM 4781 O O . GLY B 1 213 ? 9.641 8.984 -19.219 1 93.69 213 GLY B O 1
ATOM 4782 N N . ARG B 1 214 ? 9.508 10.203 -17.344 1 93.5 214 ARG B N 1
ATOM 4783 C CA . ARG B 1 214 ? 10.922 10.555 -17.359 1 93.5 214 ARG B CA 1
ATOM 4784 C C . ARG B 1 214 ? 11.672 9.852 -16.234 1 93.5 214 ARG B C 1
ATOM 4786 O O . ARG B 1 214 ? 11.148 9.742 -15.117 1 93.5 214 ARG B O 1
ATOM 4793 N N . ASP B 1 215 ? 12.852 9.516 -16.422 1 93.19 215 ASP B N 1
ATOM 4794 C CA . ASP B 1 215 ? 13.664 8.805 -15.445 1 93.19 215 ASP B CA 1
ATOM 4795 C C . ASP B 1 215 ? 13.945 9.688 -14.234 1 93.19 215 ASP B C 1
ATOM 4797 O O . ASP B 1 215 ? 14.234 10.875 -14.375 1 93.19 215 ASP B O 1
ATOM 4801 N N . ILE B 1 216 ? 13.766 9.125 -13.078 1 90.88 216 ILE B N 1
ATOM 4802 C CA . ILE B 1 216 ? 13.977 9.844 -11.828 1 90.88 216 ILE B CA 1
ATOM 4803 C C . ILE B 1 216 ? 15.469 9.906 -11.508 1 90.88 216 ILE B C 1
ATOM 4805 O O . ILE B 1 216 ? 15.906 10.719 -10.688 1 90.88 216 ILE B O 1
ATOM 4809 N N . LYS B 1 217 ? 16.328 9.367 -12.258 1 75.31 217 LYS B N 1
ATOM 4810 C CA . LYS B 1 217 ? 17.75 9.32 -11.977 1 75.31 217 LYS B CA 1
ATOM 4811 C C . LYS B 1 217 ? 18.328 10.727 -11.82 1 75.31 217 LYS B C 1
ATOM 4813 O O . LYS B 1 217 ? 18.125 11.586 -12.688 1 75.31 217 LYS B O 1
ATOM 4818 N N . GLY B 1 218 ? 18.75 10.969 -10.633 1 67.19 218 GLY B N 1
ATOM 4819 C CA . GLY B 1 218 ? 19.453 12.227 -10.453 1 67.19 218 GLY B CA 1
ATOM 4820 C C . GLY B 1 218 ? 18.656 13.25 -9.664 1 67.19 218 GLY B C 1
ATOM 4821 O O . GLY B 1 218 ? 19.109 14.375 -9.461 1 67.19 218 GLY B O 1
ATOM 4822 N N . SER B 1 219 ? 17.391 12.906 -9.367 1 72.69 219 SER B N 1
ATOM 4823 C CA . SER B 1 219 ? 16.656 13.914 -8.617 1 72.69 219 SER B CA 1
ATOM 4824 C C . SER B 1 219 ? 17.141 14 -7.176 1 72.69 219 SER B C 1
ATOM 4826 O O . SER B 1 219 ? 17.391 12.984 -6.527 1 72.69 219 SER B O 1
ATOM 4828 N N . GLU B 1 220 ? 17.531 15.188 -6.867 1 77.44 220 GLU B N 1
ATOM 4829 C CA . GLU B 1 220 ? 18.094 15.414 -5.543 1 77.44 220 GLU B CA 1
ATOM 4830 C C . GLU B 1 220 ? 17.047 15.195 -4.453 1 77.44 220 GLU B C 1
ATOM 4832 O O . GLU B 1 220 ? 17.391 14.867 -3.314 1 77.44 220 GLU B O 1
ATOM 4837 N N . ASP B 1 221 ? 15.789 15.242 -4.801 1 88.56 221 ASP B N 1
ATOM 4838 C CA . ASP B 1 221 ? 14.758 15.242 -3.77 1 88.56 221 ASP B CA 1
ATOM 4839 C C . ASP B 1 221 ? 14.109 13.859 -3.643 1 88.56 221 ASP B C 1
ATOM 4841 O O . ASP B 1 221 ? 13.297 13.633 -2.748 1 88.56 221 ASP B O 1
ATOM 4845 N N . ILE B 1 222 ? 14.461 13 -4.566 1 93.25 222 ILE B N 1
ATOM 4846 C CA . ILE B 1 222 ? 13.875 11.656 -4.566 1 93.25 222 ILE B CA 1
ATOM 4847 C C . ILE B 1 222 ? 14.977 10.609 -4.461 1 93.25 222 ILE B C 1
ATOM 4849 O O . ILE B 1 222 ? 15.945 10.641 -5.223 1 93.25 222 ILE B O 1
ATOM 4853 N N . SER B 1 223 ? 14.938 9.789 -3.537 1 92.69 223 SER B N 1
ATOM 4854 C CA . SER B 1 223 ? 15.93 8.734 -3.365 1 92.69 223 SER B CA 1
ATOM 4855 C C . SER B 1 223 ? 15.328 7.359 -3.648 1 92.69 223 SER B C 1
ATOM 4857 O O . SER B 1 223 ? 14.172 7.102 -3.316 1 92.69 223 SER B O 1
ATOM 4859 N N . THR B 1 224 ? 16.047 6.609 -4.422 1 92.5 224 THR B N 1
ATOM 4860 C CA . THR B 1 224 ? 15.68 5.215 -4.645 1 92.5 224 THR B CA 1
ATOM 4861 C C . THR B 1 224 ? 16.688 4.277 -3.988 1 92.5 224 THR B C 1
ATOM 4863 O O . THR B 1 224 ? 17.891 4.559 -3.988 1 92.5 224 THR B O 1
ATOM 4866 N N . SER B 1 225 ? 16.188 3.227 -3.371 1 89.56 225 SER B N 1
ATOM 4867 C CA . SER B 1 225 ? 17.078 2.314 -2.666 1 89.56 225 SER B CA 1
ATOM 4868 C C . SER B 1 225 ? 16.656 0.862 -2.873 1 89.56 225 SER B C 1
ATOM 4870 O O . SER B 1 225 ? 15.477 0.533 -2.783 1 89.56 225 SER B O 1
ATOM 4872 N N . LYS B 1 226 ? 17.656 0.046 -3.094 1 90 226 LYS B N 1
ATOM 4873 C CA . LYS B 1 226 ? 17.406 -1.389 -3.219 1 90 226 LYS B CA 1
ATOM 4874 C C . LYS B 1 226 ? 17.156 -2.023 -1.856 1 90 226 LYS B C 1
ATOM 4876 O O . LYS B 1 226 ? 17.859 -1.734 -0.886 1 90 226 LYS B O 1
ATOM 4881 N N . MET B 1 227 ? 16.047 -2.729 -1.846 1 88.12 227 MET B N 1
ATOM 4882 C CA . MET B 1 227 ? 15.711 -3.531 -0.673 1 88.12 227 MET B CA 1
ATOM 4883 C C . MET B 1 227 ? 15.812 -5.02 -0.985 1 88.12 227 MET B C 1
ATOM 4885 O O . MET B 1 227 ? 14.82 -5.652 -1.351 1 88.12 227 MET B O 1
ATOM 4889 N N . GLY B 1 228 ? 16.922 -5.594 -0.766 1 84.94 228 GLY B N 1
ATOM 4890 C CA . GLY B 1 228 ? 17.125 -6.969 -1.202 1 84.94 228 GLY B CA 1
ATOM 4891 C C . GLY B 1 228 ? 17.219 -7.105 -2.709 1 84.94 228 GLY B C 1
ATOM 4892 O O . GLY B 1 228 ? 17.469 -6.121 -3.412 1 84.94 228 GLY B O 1
ATOM 4893 N N . ASP B 1 229 ? 17.031 -8.328 -3.215 1 89.88 229 ASP B N 1
ATOM 4894 C CA . ASP B 1 229 ? 17.266 -8.609 -4.625 1 89.88 229 ASP B CA 1
ATOM 4895 C C . ASP B 1 229 ? 15.992 -8.453 -5.445 1 89.88 229 ASP B C 1
ATOM 4897 O O . ASP B 1 229 ? 16.031 -8.383 -6.672 1 89.88 229 ASP B O 1
ATOM 4901 N N . TYR B 1 230 ? 14.867 -8.273 -4.746 1 95 230 TYR B N 1
ATOM 4902 C CA . TYR B 1 230 ? 13.617 -8.383 -5.492 1 95 230 TYR B CA 1
ATOM 4903 C C . TYR B 1 230 ? 12.719 -7.184 -5.223 1 95 230 TYR B C 1
ATOM 4905 O O . TYR B 1 230 ? 11.508 -7.238 -5.473 1 95 230 TYR B O 1
ATOM 4913 N N . SER B 1 231 ? 13.336 -6.137 -4.637 1 95.56 231 SER B N 1
ATOM 4914 C CA . SER B 1 231 ? 12.508 -4.977 -4.328 1 95.56 231 SER B CA 1
ATOM 4915 C C . SER B 1 231 ? 13.328 -3.689 -4.363 1 95.56 231 SER B C 1
ATOM 4917 O O . SER B 1 231 ? 14.555 -3.727 -4.25 1 95.56 231 SER B O 1
ATOM 4919 N N . ASN B 1 232 ? 12.719 -2.611 -4.625 1 96 232 ASN B N 1
ATOM 4920 C CA . ASN B 1 232 ? 13.289 -1.27 -4.637 1 96 232 ASN B CA 1
ATOM 4921 C C . ASN B 1 232 ? 12.32 -0.239 -4.066 1 96 232 ASN B C 1
ATOM 4923 O O . ASN B 1 232 ? 11.117 -0.313 -4.312 1 96 232 ASN B O 1
ATOM 4927 N N . ALA B 1 233 ? 12.875 0.67 -3.332 1 94.81 233 ALA B N 1
ATOM 4928 C CA . ALA B 1 233 ? 12.023 1.668 -2.689 1 94.81 233 ALA B CA 1
ATOM 4929 C C . ALA B 1 233 ? 12.297 3.061 -3.25 1 94.81 233 ALA B C 1
ATOM 4931 O O . ALA B 1 233 ? 13.43 3.387 -3.604 1 94.81 233 ALA B O 1
ATOM 4932 N N . LEU B 1 234 ? 11.234 3.805 -3.355 1 95.25 234 LEU B N 1
ATOM 4933 C CA . LEU B 1 234 ? 11.297 5.227 -3.666 1 95.25 234 LEU B CA 1
ATOM 4934 C C . LEU B 1 234 ? 10.883 6.066 -2.465 1 95.25 234 LEU B C 1
ATOM 4936 O O . LEU B 1 234 ? 9.789 5.883 -1.924 1 95.25 234 LEU B O 1
ATOM 4940 N N . LEU B 1 235 ? 11.789 7.02 -2.039 1 95.25 235 LEU B N 1
ATOM 4941 C CA . LEU B 1 235 ? 11.531 7.824 -0.85 1 95.25 235 LEU B CA 1
ATOM 4942 C C . LEU B 1 235 ? 11.672 9.312 -1.157 1 95.25 235 LEU B C 1
ATOM 4944 O O . LEU B 1 235 ? 12.586 9.711 -1.884 1 95.25 235 LEU B O 1
ATOM 4948 N N . ILE B 1 236 ? 10.75 10.078 -0.617 1 95.62 236 ILE B N 1
ATOM 4949 C CA . ILE B 1 236 ? 10.797 11.531 -0.649 1 95.62 236 ILE B CA 1
ATOM 4950 C C . ILE B 1 236 ? 10.766 12.086 0.775 1 95.62 236 ILE B C 1
ATOM 4952 O O . ILE B 1 236 ? 9.758 11.945 1.479 1 95.62 236 ILE B O 1
ATOM 4956 N N . ASN B 1 237 ? 11.75 12.758 1.206 1 93.25 237 ASN B N 1
ATOM 4957 C CA . ASN B 1 237 ? 11.898 13.156 2.602 1 93.25 237 ASN B CA 1
ATOM 4958 C C . ASN B 1 237 ? 11.219 14.492 2.881 1 93.25 237 ASN B C 1
ATOM 4960 O O . ASN B 1 237 ? 10.977 14.836 4.035 1 93.25 237 ASN B O 1
ATOM 4964 N N . ASN B 1 238 ? 11.023 15.258 1.825 1 94.44 238 ASN B N 1
ATOM 4965 C CA . ASN B 1 238 ? 10.352 16.547 1.937 1 94.44 238 ASN B CA 1
ATOM 4966 C C . ASN B 1 238 ? 9.461 16.828 0.732 1 94.44 238 ASN B C 1
ATOM 4968 O O . ASN B 1 238 ? 9.93 17.312 -0.299 1 94.44 238 ASN B O 1
ATOM 4972 N N . LEU B 1 239 ? 8.219 16.641 0.951 1 95.62 239 LEU B N 1
ATOM 4973 C CA . LEU B 1 239 ? 7.262 16.734 -0.146 1 95.62 239 LEU B CA 1
ATOM 4974 C C . LEU B 1 239 ? 7.047 18.188 -0.553 1 95.62 239 LEU B C 1
ATOM 4976 O O . LEU B 1 239 ? 6.949 19.078 0.305 1 95.62 239 LEU B O 1
ATOM 4980 N N . THR B 1 240 ? 7.035 18.453 -1.766 1 94.25 240 THR B N 1
ATOM 4981 C CA . THR B 1 240 ? 6.672 19.734 -2.354 1 94.25 240 THR B CA 1
ATOM 4982 C C . THR B 1 240 ? 5.645 19.547 -3.469 1 94.25 240 THR B C 1
ATOM 4984 O O . THR B 1 240 ? 5.387 18.422 -3.896 1 94.25 240 THR B O 1
ATOM 4987 N N . ALA B 1 241 ? 5.129 20.625 -3.918 1 92.75 241 ALA B N 1
ATOM 4988 C CA . ALA B 1 241 ? 4.133 20.562 -4.988 1 92.75 241 ALA B CA 1
ATOM 4989 C C . ALA B 1 241 ? 4.719 19.953 -6.254 1 92.75 241 ALA B C 1
ATOM 4991 O O . ALA B 1 241 ? 4.004 19.297 -7.02 1 92.75 241 ALA B O 1
ATOM 4992 N N . GLN B 1 242 ? 6.023 20.078 -6.43 1 92.69 242 GLN B N 1
ATOM 4993 C CA . GLN B 1 242 ? 6.688 19.594 -7.637 1 92.69 242 GLN B CA 1
ATOM 4994 C C . GLN B 1 242 ? 6.746 18.062 -7.656 1 92.69 242 GLN B C 1
ATOM 4996 O O . GLN B 1 242 ? 6.961 17.453 -8.711 1 92.69 242 GLN B O 1
ATOM 5001 N N . HIS B 1 243 ? 6.551 17.484 -6.574 1 95.56 243 HIS B N 1
ATOM 5002 C CA . HIS B 1 243 ? 6.645 16.031 -6.492 1 95.56 243 HIS B CA 1
ATOM 5003 C C . HIS B 1 243 ? 5.352 15.375 -6.957 1 95.56 243 HIS B C 1
ATOM 5005 O O . HIS B 1 243 ? 5.312 14.156 -7.176 1 95.56 243 HIS B O 1
ATOM 5011 N N . SER B 1 244 ? 4.316 16.188 -7.121 1 95.62 244 SER B N 1
ATOM 5012 C CA . SER B 1 244 ? 3.068 15.625 -7.617 1 95.62 244 SER B CA 1
ATOM 5013 C C . SER B 1 244 ? 3.24 15.055 -9.023 1 95.62 244 SER B C 1
ATOM 5015 O O . SER B 1 244 ? 3.949 15.633 -9.852 1 95.62 244 SER B O 1
ATOM 5017 N N . GLY B 1 245 ? 2.68 13.859 -9.289 1 96.44 245 GLY B N 1
ATOM 5018 C CA . GLY B 1 245 ? 2.783 13.203 -10.586 1 96.44 245 GLY B CA 1
ATOM 5019 C C . GLY B 1 245 ? 2.59 11.703 -10.516 1 96.44 245 GLY B C 1
ATOM 5020 O O . GLY B 1 245 ? 2.158 11.172 -9.492 1 96.44 245 GLY B O 1
ATOM 5021 N N . VAL B 1 246 ? 2.871 11.125 -11.672 1 97.94 246 VAL B N 1
ATOM 5022 C CA . VAL B 1 246 ? 2.719 9.68 -11.773 1 97.94 246 VAL B CA 1
ATOM 5023 C C . VAL B 1 246 ? 4.09 9.008 -11.719 1 97.94 246 VAL B C 1
ATOM 5025 O O . VAL B 1 246 ? 4.977 9.32 -12.516 1 97.94 246 VAL B O 1
ATOM 5028 N N . TYR B 1 247 ? 4.234 8.141 -10.805 1 97.75 247 TYR B N 1
ATOM 5029 C CA . TYR B 1 247 ? 5.477 7.398 -10.641 1 97.75 247 TYR B CA 1
ATOM 5030 C C . TYR B 1 247 ? 5.324 5.965 -11.133 1 97.75 247 TYR B C 1
ATOM 5032 O O . TYR B 1 247 ? 4.355 5.285 -10.781 1 97.75 247 TYR B O 1
ATOM 5040 N N . THR B 1 248 ? 6.254 5.527 -11.969 1 98.31 248 THR B N 1
ATOM 5041 C CA . THR B 1 248 ? 6.191 4.195 -12.562 1 98.31 248 THR B CA 1
ATOM 5042 C C . THR B 1 248 ? 7.449 3.395 -12.227 1 98.31 248 THR B C 1
ATOM 5044 O O . THR B 1 248 ? 8.57 3.873 -12.422 1 98.31 248 THR B O 1
ATOM 5047 N N . CYS B 1 249 ? 7.262 2.25 -11.664 1 98.19 249 CYS B N 1
ATOM 5048 C CA . CYS B 1 249 ? 8.352 1.307 -11.43 1 98.19 249 CYS B CA 1
ATOM 5049 C C . CYS B 1 249 ? 8.367 0.219 -12.492 1 98.19 249 CYS B C 1
ATOM 5051 O O . CYS B 1 249 ? 7.332 -0.366 -12.805 1 98.19 249 CYS B O 1
ATOM 5053 N N . THR B 1 250 ? 9.508 -0.002 -13.039 1 98.19 250 THR B N 1
ATOM 5054 C CA . THR B 1 250 ? 9.695 -1.077 -14.008 1 98.19 250 THR B CA 1
ATOM 5055 C C . THR B 1 250 ? 10.68 -2.113 -13.484 1 98.19 250 THR B C 1
ATOM 5057 O O . THR B 1 250 ? 11.82 -1.779 -13.156 1 98.19 250 THR B O 1
ATOM 5060 N N . ALA B 1 251 ? 10.227 -3.318 -13.352 1 98 251 ALA B N 1
ATOM 5061 C CA . ALA B 1 251 ? 11.07 -4.461 -13.008 1 98 251 ALA B CA 1
ATOM 5062 C C . ALA B 1 251 ? 11.305 -5.352 -14.227 1 98 251 ALA B C 1
ATOM 5064 O O . ALA B 1 251 ? 10.367 -5.703 -14.938 1 98 251 ALA B O 1
ATOM 5065 N N . ALA B 1 252 ? 12.57 -5.684 -14.422 1 97.06 252 ALA B N 1
ATOM 5066 C CA . ALA B 1 252 ? 12.883 -6.449 -15.625 1 97.06 252 ALA B CA 1
ATOM 5067 C C . ALA B 1 252 ? 13.875 -7.566 -15.32 1 97.06 252 ALA B C 1
ATOM 5069 O O . ALA B 1 252 ? 14.734 -7.418 -14.445 1 97.06 252 ALA B O 1
ATOM 5070 N N . ASN B 1 253 ? 13.656 -8.648 -15.977 1 94.69 253 ASN B N 1
ATOM 5071 C CA . ASN B 1 253 ? 14.672 -9.695 -16.047 1 94.69 253 ASN B CA 1
ATOM 5072 C C . ASN B 1 253 ? 15.055 -10.008 -17.5 1 94.69 253 ASN B C 1
ATOM 5074 O O . ASN B 1 253 ? 14.812 -9.203 -18.391 1 94.69 253 ASN B O 1
ATOM 5078 N N . SER B 1 254 ? 15.75 -11.078 -17.766 1 89.94 254 SER B N 1
ATOM 5079 C CA . SER B 1 254 ? 16.266 -11.391 -19.109 1 89.94 254 SER B CA 1
ATOM 5080 C C . SER B 1 254 ? 15.133 -11.766 -20.062 1 89.94 254 SER B C 1
ATOM 5082 O O . SER B 1 254 ? 15.32 -11.797 -21.281 1 89.94 254 SER B O 1
ATOM 5084 N N . TRP B 1 255 ? 13.938 -11.914 -19.484 1 86.5 255 TRP B N 1
ATOM 5085 C CA . TRP B 1 255 ? 12.859 -12.461 -20.312 1 86.5 255 TRP B CA 1
ATOM 5086 C C . TRP B 1 255 ? 11.773 -11.422 -20.547 1 86.5 255 TRP B C 1
ATOM 5088 O O . TRP B 1 255 ? 11.234 -11.32 -21.656 1 86.5 255 TRP B O 1
ATOM 5098 N N . ALA B 1 256 ? 11.453 -10.734 -19.438 1 93.25 256 ALA B N 1
ATOM 5099 C CA . ALA B 1 256 ? 10.297 -9.859 -19.562 1 93.25 256 ALA B CA 1
ATOM 5100 C C . ALA B 1 256 ? 10.406 -8.656 -18.625 1 93.25 256 ALA B C 1
ATOM 5102 O O . ALA B 1 256 ? 11.344 -8.57 -17.828 1 93.25 256 ALA B O 1
ATOM 5103 N N . LYS B 1 257 ? 9.516 -7.719 -18.906 1 95.94 257 LYS B N 1
ATOM 5104 C CA . LYS B 1 257 ? 9.414 -6.539 -18.047 1 95.94 257 LYS B CA 1
ATOM 5105 C C . LYS B 1 257 ? 7.996 -6.379 -17.5 1 95.94 257 LYS B C 1
ATOM 5107 O O . LYS B 1 257 ? 7.027 -6.785 -18.141 1 95.94 257 LYS B O 1
ATOM 5112 N N . ALA B 1 258 ? 7.957 -5.949 -16.266 1 97.12 258 ALA B N 1
ATOM 5113 C CA . ALA B 1 258 ? 6.68 -5.602 -15.648 1 97.12 258 ALA B CA 1
ATOM 5114 C C . ALA B 1 258 ? 6.699 -4.164 -15.125 1 97.12 258 ALA B C 1
ATOM 5116 O O . ALA B 1 258 ? 7.723 -3.695 -14.625 1 97.12 258 ALA B O 1
ATOM 5117 N N . THR B 1 259 ? 5.539 -3.455 -15.281 1 98 259 THR B N 1
ATOM 5118 C CA . THR B 1 259 ? 5.473 -2.068 -14.836 1 98 259 THR B CA 1
ATOM 5119 C C . THR B 1 259 ? 4.25 -1.848 -13.945 1 98 259 THR B C 1
ATOM 5121 O O . THR B 1 259 ? 3.254 -2.566 -14.062 1 98 259 THR B O 1
ATOM 5124 N N . HIS B 1 260 ? 4.395 -1.006 -13 1 98.38 260 HIS B N 1
ATOM 5125 C CA . HIS B 1 260 ? 3.285 -0.536 -12.18 1 98.38 260 HIS B CA 1
ATOM 5126 C C . HIS B 1 260 ? 3.402 0.958 -11.898 1 98.38 260 HIS B C 1
ATOM 5128 O O . HIS B 1 260 ? 4.496 1.46 -11.633 1 98.38 260 HIS B O 1
ATOM 5134 N N . SER B 1 261 ? 2.211 1.688 -11.953 1 98.44 261 SER B N 1
ATOM 5135 C CA . SER B 1 261 ? 2.211 3.135 -11.773 1 98.44 261 SER B CA 1
ATOM 5136 C C . SER B 1 261 ? 1.314 3.545 -10.609 1 98.44 261 SER B C 1
ATOM 5138 O O . SER B 1 261 ? 0.315 2.881 -10.32 1 98.44 261 SER B O 1
ATOM 5140 N N . ALA B 1 262 ? 1.734 4.559 -9.898 1 98.06 262 ALA B N 1
ATOM 5141 C CA . ALA B 1 262 ? 0.955 5.164 -8.828 1 98.06 262 ALA B CA 1
ATOM 5142 C C . ALA B 1 262 ? 1.017 6.688 -8.891 1 98.06 262 ALA B C 1
ATOM 5144 O O . ALA B 1 262 ? 2.061 7.258 -9.211 1 98.06 262 ALA B O 1
ATOM 5145 N N . SER B 1 263 ? -0.09 7.312 -8.523 1 97.88 263 SER B N 1
ATOM 5146 C CA . SER B 1 263 ? -0.167 8.773 -8.555 1 97.88 263 SER B CA 1
ATOM 5147 C C . SER B 1 263 ? 0.05 9.367 -7.172 1 97.88 263 SER B C 1
ATOM 5149 O O . SER B 1 263 ? -0.507 8.875 -6.188 1 97.88 263 SER B O 1
ATOM 5151 N N . LEU B 1 264 ? 0.889 10.391 -7.148 1 97.25 264 LEU B N 1
ATOM 5152 C CA . LEU B 1 264 ? 1.138 11.141 -5.926 1 97.25 264 LEU B CA 1
ATOM 5153 C C . LEU B 1 264 ? 0.559 12.547 -6.023 1 97.25 264 LEU B C 1
ATOM 5155 O O . LEU B 1 264 ? 0.862 13.281 -6.965 1 97.25 264 LEU B O 1
ATOM 5159 N N . ASP B 1 265 ? -0.336 12.883 -5.051 1 96.12 265 ASP B N 1
ATOM 5160 C CA . ASP B 1 265 ? -0.915 14.219 -4.965 1 96.12 265 ASP B CA 1
ATOM 5161 C C . ASP B 1 265 ? -0.501 14.914 -3.668 1 96.12 265 ASP B C 1
ATOM 5163 O O . ASP B 1 265 ? -0.834 14.445 -2.576 1 96.12 265 ASP B O 1
ATOM 5167 N N . VAL B 1 266 ? 0.21 16.016 -3.859 1 96.25 266 VAL B N 1
ATOM 5168 C CA . VAL B 1 266 ? 0.684 16.75 -2.691 1 96.25 266 VAL B CA 1
ATOM 5169 C C . VAL B 1 266 ? -0.193 17.984 -2.465 1 96.25 266 VAL B C 1
ATOM 5171 O O . VAL B 1 266 ? -0.423 18.766 -3.389 1 96.25 266 VAL B O 1
ATOM 5174 N N . THR B 1 267 ? -0.73 18.094 -1.255 1 96.06 267 THR B N 1
ATOM 5175 C CA . THR B 1 267 ? -1.504 19.266 -0.891 1 96.06 267 THR B CA 1
ATOM 5176 C C . THR B 1 267 ? -0.614 20.312 -0.223 1 96.06 267 THR B C 1
ATOM 5178 O O . THR B 1 267 ? 0.411 19.969 0.372 1 96.06 267 THR B O 1
ATOM 5181 N N . VAL B 1 268 ? -0.939 21.562 -0.39 1 94.5 268 VAL B N 1
ATOM 5182 C CA . VAL B 1 268 ? -0.155 22.672 0.146 1 94.5 268 VAL B CA 1
ATOM 5183 C C . VAL B 1 268 ? -1.021 23.516 1.078 1 94.5 268 VAL B C 1
ATOM 5185 O O . VAL B 1 268 ? -2.082 24 0.679 1 94.5 268 VAL B O 1
ATOM 5188 N N . PRO B 1 269 ? -0.62 23.609 2.307 1 92.12 269 PRO B N 1
ATOM 5189 C CA . PRO B 1 269 ? -1.371 24.484 3.213 1 92.12 269 PRO B CA 1
ATOM 5190 C C . PRO B 1 269 ? -1.361 25.953 2.766 1 92.12 269 PRO B C 1
ATOM 5192 O O . PRO B 1 269 ? -0.477 26.359 2.012 1 92.12 269 PRO B O 1
ATOM 5195 N N . PRO B 1 270 ? -2.387 26.641 3.281 1 92.62 270 PRO B N 1
ATOM 5196 C CA . PRO B 1 270 ? -2.473 28.047 2.867 1 92.62 270 PRO B CA 1
ATOM 5197 C C . PRO B 1 270 ? -1.292 28.875 3.357 1 92.62 270 PRO B C 1
ATOM 5199 O O . PRO B 1 270 ? -0.808 28.672 4.477 1 92.62 270 PRO B O 1
ATOM 5202 N N . ALA B 1 271 ? -0.81 29.781 2.463 1 92.5 271 ALA B N 1
ATOM 5203 C CA . ALA B 1 271 ? 0.227 30.75 2.787 1 92.5 271 ALA B CA 1
ATOM 5204 C C . ALA B 1 271 ? -0.16 32.156 2.303 1 92.5 271 ALA B C 1
ATOM 5206 O O . ALA B 1 271 ? -0.848 32.281 1.288 1 92.5 271 ALA B O 1
ATOM 5207 N N . TRP B 1 272 ? 0.288 33.156 3.037 1 92.88 272 TRP B N 1
ATOM 5208 C CA . TRP B 1 272 ? -0.09 34.531 2.691 1 92.88 272 TRP B CA 1
ATOM 5209 C C . TRP B 1 272 ? 0.595 34.969 1.403 1 92.88 272 TRP B C 1
ATOM 5211 O O . TRP B 1 272 ? 1.804 34.781 1.241 1 92.88 272 TRP B O 1
ATOM 5221 N N . VAL B 1 273 ? -0.185 35.375 0.485 1 94.31 273 VAL B N 1
ATOM 5222 C CA . VAL B 1 273 ? 0.354 36.156 -0.629 1 94.31 273 VAL B CA 1
ATOM 5223 C C . VAL B 1 273 ? 0.389 37.625 -0.262 1 94.31 273 VAL B C 1
ATOM 5225 O O . VAL B 1 273 ? 1.414 38.281 -0.432 1 94.31 273 VAL B O 1
ATOM 5228 N N . VAL B 1 274 ? -0.817 38.062 0.319 1 93.69 274 VAL B N 1
ATOM 5229 C CA . VAL B 1 274 ? -0.947 39.375 0.933 1 93.69 274 VAL B CA 1
ATOM 5230 C C . VAL B 1 274 ? -1.43 39.25 2.375 1 93.69 274 VAL B C 1
ATOM 5232 O O . VAL B 1 274 ? -2.598 38.938 2.615 1 93.69 274 VAL B O 1
ATOM 5235 N N . GLU B 1 275 ? -0.555 39.406 3.268 1 91.75 275 GLU B N 1
ATOM 5236 C CA . GLU B 1 275 ? -0.892 39.312 4.684 1 91.75 275 GLU B CA 1
ATOM 5237 C C . GLU B 1 275 ? -1.749 40.5 5.125 1 91.75 275 GLU B C 1
ATOM 5239 O O . GLU B 1 275 ? -1.435 41.656 4.812 1 91.75 275 GLU B O 1
ATOM 5244 N N . PRO B 1 276 ? -2.781 40.188 5.816 1 93.38 276 PRO B N 1
ATOM 5245 C CA . PRO B 1 276 ? -3.625 41.281 6.293 1 93.38 276 PRO B CA 1
ATOM 5246 C C . PRO B 1 276 ? -2.881 42.25 7.23 1 93.38 276 PRO B C 1
ATOM 5248 O O . PRO B 1 276 ? -2.045 41.812 8.023 1 93.38 276 PRO B O 1
ATOM 5251 N N . SER B 1 277 ? -3.184 43.5 7.027 1 93 277 SER B N 1
ATOM 5252 C CA . SER B 1 277 ? -2.582 44.531 7.875 1 93 277 SER B CA 1
ATOM 5253 C C . SER B 1 277 ? -3.639 45.5 8.414 1 93 277 SER B C 1
ATOM 5255 O O . SER B 1 277 ? -4.68 45.688 7.789 1 93 277 SER B O 1
ATOM 5257 N N . SER B 1 278 ? -3.318 46 9.586 1 93.31 278 SER B N 1
ATOM 5258 C CA . SER B 1 278 ? -4.223 47 10.18 1 93.31 278 SER B CA 1
ATOM 5259 C C . SER B 1 278 ? -4.301 48.25 9.328 1 93.31 278 SER B C 1
ATOM 5261 O O . SER B 1 278 ? -3.381 48.562 8.57 1 93.31 278 SER B O 1
ATOM 5263 N N . ALA B 1 279 ? -5.48 48.938 9.438 1 94.5 279 ALA B N 1
ATOM 5264 C CA . ALA B 1 279 ? -5.695 50.125 8.641 1 94.5 279 ALA B CA 1
ATOM 5265 C C . ALA B 1 279 ? -6.395 51.219 9.453 1 94.5 279 ALA B C 1
ATOM 5267 O O . ALA B 1 279 ? -7.059 50.906 10.453 1 94.5 279 ALA B O 1
ATOM 5268 N N . ASN B 1 280 ? -6.117 52.406 9.086 1 93.44 280 ASN B N 1
ATOM 5269 C CA . ASN B 1 280 ? -6.797 53.594 9.617 1 93.44 280 ASN B CA 1
ATOM 5270 C C . ASN B 1 280 ? -7.602 54.312 8.539 1 93.44 280 ASN B C 1
ATOM 5272 O O . ASN B 1 280 ? -7.164 54.406 7.391 1 93.44 280 ASN B O 1
ATOM 5276 N N . VAL B 1 281 ? -8.828 54.719 8.969 1 92.69 281 VAL B N 1
ATOM 5277 C CA . VAL B 1 281 ? -9.664 55.438 8.008 1 92.69 281 VAL B CA 1
ATOM 5278 C C . VAL B 1 281 ? -10.398 56.562 8.703 1 92.69 281 VAL B C 1
ATOM 5280 O O . VAL B 1 281 ? -10.688 56.5 9.898 1 92.69 281 VAL B O 1
ATOM 5283 N N . ALA B 1 282 ? -10.547 57.656 7.887 1 91.06 282 ALA B N 1
ATOM 5284 C CA . ALA B 1 2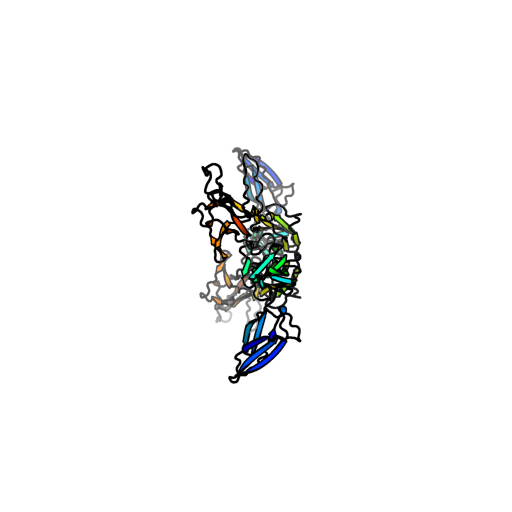82 ? -11.352 58.75 8.398 1 91.06 282 ALA B CA 1
ATOM 5285 C C . ALA B 1 282 ? -12.844 58.469 8.297 1 91.06 282 ALA B C 1
ATOM 5287 O O . ALA B 1 282 ? -13.273 57.719 7.398 1 91.06 282 ALA B O 1
ATOM 5288 N N . LEU B 1 283 ? -13.492 59.062 9.273 1 90.12 283 LEU B N 1
ATOM 5289 C CA . LEU B 1 283 ? -14.945 58.906 9.234 1 90.12 283 LEU B CA 1
ATOM 5290 C C . LEU B 1 283 ? -15.5 59.281 7.863 1 90.12 283 LEU B C 1
ATOM 5292 O O . LEU B 1 283 ? -15.164 60.312 7.316 1 90.12 283 LEU B O 1
ATOM 5296 N N . GLY B 1 284 ? -16.266 58.344 7.266 1 89.25 284 GLY B N 1
ATOM 5297 C CA . GLY B 1 284 ? -16.859 58.562 5.961 1 89.25 284 GLY B CA 1
ATOM 5298 C C . GLY B 1 284 ? -15.984 58.094 4.809 1 89.25 284 GLY B C 1
ATOM 5299 O O . GLY B 1 284 ? -16.438 58.062 3.66 1 89.25 284 GLY B O 1
ATOM 5300 N N . GLY B 1 285 ? -14.773 57.719 5.152 1 92.12 285 GLY B N 1
ATOM 5301 C CA . GLY B 1 285 ? -13.844 57.344 4.113 1 92.12 285 GLY B CA 1
ATOM 5302 C C . GLY B 1 285 ? -14.008 55.875 3.691 1 92.12 285 GLY B C 1
ATOM 5303 O O . GLY B 1 285 ? -14.859 55.156 4.223 1 92.12 285 GLY B O 1
ATOM 5304 N N . THR B 1 286 ? -13.258 55.531 2.637 1 94.5 286 THR B N 1
ATOM 5305 C CA . THR B 1 286 ? -13.258 54.188 2.129 1 94.5 286 THR B CA 1
ATOM 5306 C C . THR B 1 286 ? -11.953 53.469 2.484 1 94.5 286 THR B C 1
ATOM 5308 O O . THR B 1 286 ? -10.875 54.062 2.42 1 94.5 286 THR B O 1
ATOM 5311 N N . VAL B 1 287 ? -12.086 52.156 2.934 1 94.94 287 VAL B N 1
ATOM 5312 C CA . VAL B 1 287 ? -10.891 51.406 3.277 1 94.94 287 VAL B CA 1
ATOM 5313 C C . VAL B 1 287 ? -11.055 49.938 2.814 1 94.94 287 VAL B C 1
ATOM 5315 O O . VAL B 1 287 ? -12.164 49.406 2.811 1 94.94 287 VAL B O 1
ATOM 5318 N N . ALA B 1 288 ? -9.938 49.469 2.322 1 94.88 288 ALA B N 1
ATOM 5319 C CA . ALA B 1 288 ? -9.914 48.062 1.902 1 94.88 288 ALA B CA 1
ATOM 5320 C C . ALA B 1 288 ? -8.945 47.25 2.75 1 94.88 288 ALA B C 1
ATOM 5322 O O . ALA B 1 288 ? -7.781 47.625 2.908 1 94.88 288 ALA B O 1
ATOM 5323 N N . LEU B 1 289 ? -9.445 46.188 3.367 1 94.81 289 LEU B N 1
ATOM 5324 C CA . LEU B 1 289 ? -8.594 45.219 4.055 1 94.81 289 LEU B CA 1
ATOM 5325 C C . LEU B 1 289 ? -8.289 44.031 3.152 1 94.81 289 LEU B C 1
ATOM 5327 O O . LEU B 1 289 ? -9.195 43.344 2.695 1 94.81 289 LEU B O 1
ATOM 5331 N N . HIS B 1 290 ? -7.039 43.844 2.932 1 94.75 290 HIS B N 1
ATOM 5332 C CA . HIS B 1 290 ? -6.633 42.781 1.999 1 94.75 290 HIS B CA 1
ATOM 5333 C C . HIS B 1 290 ? -6.223 41.5 2.74 1 94.75 290 HIS B C 1
ATOM 5335 O O . HIS B 1 290 ? -5.621 41.594 3.812 1 94.75 290 HIS B O 1
ATOM 5341 N N . CYS B 1 291 ? -6.676 40.406 2.211 1 93.62 291 CYS B N 1
ATOM 5342 C CA . CYS B 1 291 ? -6.359 39.062 2.701 1 93.62 291 CYS B CA 1
ATOM 5343 C C . CYS B 1 291 ? -6.289 38.062 1.554 1 93.62 291 CYS B C 1
ATOM 5345 O O . CYS B 1 291 ? -7.324 37.594 1.068 1 93.62 291 CYS B O 1
ATOM 5347 N N . LEU B 1 292 ? -5.102 37.812 1.14 1 94.06 292 LEU B N 1
ATOM 5348 C CA . LEU B 1 292 ? -4.93 36.906 0.022 1 94.06 292 LEU B CA 1
ATOM 5349 C C . LEU B 1 292 ? -4 35.75 0.4 1 94.06 292 LEU B C 1
ATOM 5351 O O . LEU B 1 292 ? -2.879 35.969 0.857 1 94.06 292 LEU B O 1
ATOM 5355 N N . ALA B 1 293 ? -4.527 34.594 0.298 1 94.19 293 ALA B N 1
ATOM 5356 C CA . ALA B 1 293 ? -3.746 33.406 0.61 1 94.19 293 ALA B CA 1
ATOM 5357 C C . ALA B 1 293 ? -3.73 32.438 -0.57 1 94.19 293 ALA B C 1
ATOM 5359 O O . ALA B 1 293 ? -4.656 32.406 -1.383 1 94.19 293 ALA B O 1
ATOM 5360 N N . LYS B 1 294 ? -2.607 31.734 -0.716 1 93.88 294 LYS B N 1
ATOM 5361 C CA . LYS B 1 294 ? -2.471 30.719 -1.747 1 93.88 294 LYS B CA 1
ATOM 5362 C C . LYS B 1 294 ? -2.205 29.344 -1.13 1 93.88 294 LYS B C 1
ATOM 5364 O O . LYS B 1 294 ? -1.697 29.25 -0.011 1 93.88 294 LYS B O 1
ATOM 5369 N N . GLY B 1 295 ? -2.666 28.281 -1.793 1 92.94 295 GLY B N 1
ATOM 5370 C CA . GLY B 1 295 ? -2.51 26.891 -1.403 1 92.94 295 GLY B CA 1
ATOM 5371 C C . GLY B 1 295 ? -3.141 25.922 -2.387 1 92.94 295 GLY B C 1
ATOM 5372 O O . GLY B 1 295 ? -3.672 26.344 -3.418 1 92.94 295 GLY B O 1
ATOM 5373 N N . PHE B 1 296 ? -2.928 24.734 -2.105 1 92.44 296 PHE B N 1
ATOM 5374 C CA . PHE B 1 296 ? -3.555 23.703 -2.92 1 92.44 296 PHE B CA 1
ATOM 5375 C C . PHE B 1 296 ? -4.234 22.656 -2.043 1 92.44 296 PHE B C 1
ATOM 5377 O O . PHE B 1 296 ? -3.572 21.969 -1.271 1 92.44 296 PHE B O 1
ATOM 5384 N N . PRO B 1 297 ? -5.438 22.516 -2.301 1 91.31 297 PRO B N 1
ATOM 5385 C CA . PRO B 1 297 ? -6.352 23.297 -3.143 1 91.31 297 PRO B CA 1
ATOM 5386 C C . PRO B 1 297 ? -6.418 24.766 -2.74 1 91.31 297 PRO B C 1
ATOM 5388 O O . PRO B 1 297 ? -5.867 25.156 -1.705 1 91.31 297 PRO B O 1
ATOM 5391 N N . ASN B 1 298 ? -7.082 25.5 -3.512 1 93.38 298 ASN B N 1
ATOM 5392 C CA . ASN B 1 298 ? -7.195 26.938 -3.236 1 93.38 298 ASN B CA 1
ATOM 5393 C C . ASN B 1 298 ? -7.988 27.203 -1.958 1 93.38 298 ASN B C 1
ATOM 5395 O O . ASN B 1 298 ? -9.102 26.688 -1.796 1 93.38 298 ASN B O 1
ATOM 5399 N N . PRO B 1 299 ? -7.414 28.031 -1.06 1 93.81 299 PRO B N 1
ATOM 5400 C CA . PRO B 1 299 ? -8.086 28.281 0.22 1 93.81 299 PRO B CA 1
ATOM 5401 C C . PRO B 1 299 ? -9.281 29.219 0.092 1 93.81 299 PRO B C 1
ATOM 5403 O O . PRO B 1 299 ? -9.328 30.047 -0.823 1 93.81 299 PRO B O 1
ATOM 5406 N N . THR B 1 300 ? -10.234 28.969 0.961 1 92.88 300 THR B N 1
ATOM 5407 C CA . THR B 1 300 ? -11.367 29.875 1.104 1 92.88 300 THR B CA 1
ATOM 5408 C C . THR B 1 300 ? -11.094 30.906 2.203 1 92.88 300 THR B C 1
ATOM 5410 O O . THR B 1 300 ? -10.641 30.547 3.293 1 92.88 300 THR B O 1
ATOM 5413 N N . VAL B 1 301 ? -11.383 32.188 1.843 1 92.88 301 VAL B N 1
ATOM 5414 C CA . VAL B 1 301 ? -11.102 33.281 2.785 1 92.88 301 VAL B CA 1
ATOM 5415 C C . VAL B 1 301 ? -12.398 33.75 3.418 1 92.88 301 VAL B C 1
ATOM 5417 O O . VAL B 1 301 ? -13.391 34 2.719 1 92.88 301 VAL B O 1
ATOM 5420 N N . VAL B 1 302 ? -12.375 33.875 4.766 1 91.81 302 VAL B N 1
ATOM 5421 C CA . VAL B 1 302 ? -13.539 34.344 5.5 1 91.81 302 VAL B CA 1
ATOM 5422 C C . VAL B 1 302 ? -13.102 35.438 6.492 1 91.81 302 VAL B C 1
ATOM 5424 O O . VAL B 1 302 ? -12.062 35.312 7.137 1 91.81 302 VAL B O 1
ATOM 5427 N N . TRP B 1 303 ? -13.953 36.5 6.559 1 93 303 TRP B N 1
ATOM 5428 C CA . TRP B 1 303 ? -13.703 37.562 7.52 1 93 303 TRP B CA 1
ATOM 5429 C C . TRP B 1 303 ? -14.672 37.5 8.688 1 93 303 TRP B C 1
ATOM 5431 O O . TRP B 1 303 ? -15.859 37.188 8.5 1 93 303 TRP B O 1
ATOM 5441 N N . ARG B 1 304 ? -14.094 37.75 9.836 1 91.44 304 ARG B N 1
ATOM 5442 C CA . ARG B 1 304 ? -14.906 37.812 11.039 1 91.44 304 ARG B CA 1
ATOM 5443 C C . ARG B 1 304 ? -14.555 39.062 11.852 1 91.44 304 ARG B C 1
ATOM 5445 O O . ARG B 1 304 ? -13.438 39.594 11.75 1 91.44 304 ARG B O 1
ATOM 5452 N N . LYS B 1 305 ? -15.531 39.562 12.477 1 90.69 305 LYS B N 1
ATOM 5453 C CA . LYS B 1 305 ? -15.328 40.75 13.32 1 90.69 305 LYS B CA 1
ATOM 5454 C C . LYS B 1 305 ? -15.523 40.406 14.797 1 90.69 305 LYS B C 1
ATOM 5456 O O . LYS B 1 305 ? -16.375 39.562 15.141 1 90.69 305 LYS B O 1
ATOM 5461 N N . GLU B 1 306 ? -14.641 40.938 15.562 1 86.25 306 GLU B N 1
ATOM 5462 C CA . GLU B 1 306 ? -14.711 40.688 17 1 86.25 306 GLU B CA 1
ATOM 5463 C C . GLU B 1 306 ? -15.961 41.312 17.609 1 86.25 306 GLU B C 1
ATOM 5465 O O . GLU B 1 306 ? -16.281 42.469 17.328 1 86.25 306 GLU B O 1
ATOM 5470 N N . THR B 1 307 ? -16.688 40.562 18.438 1 83.31 307 THR B N 1
ATOM 5471 C CA . THR B 1 307 ? -17.859 41.062 19.141 1 83.31 307 THR B CA 1
ATOM 5472 C C . THR B 1 307 ? -17.469 41.656 20.5 1 83.31 307 THR B C 1
ATOM 5474 O O . THR B 1 307 ? -16.297 41.562 20.891 1 83.31 307 THR B O 1
ATOM 5477 N N . VAL B 1 308 ? -18.438 42.156 21.141 1 77.06 308 VAL B N 1
ATOM 5478 C CA . VAL B 1 308 ? -18.219 42.781 22.438 1 77.06 308 VAL B CA 1
ATOM 5479 C C . VAL B 1 308 ? -17.812 41.719 23.453 1 77.06 308 VAL B C 1
ATOM 5481 O O . VAL B 1 308 ? -17.062 42 24.391 1 77.06 308 VAL B O 1
ATOM 5484 N N . SER B 1 309 ? -18.219 40.531 23.188 1 72.69 309 SER B N 1
ATOM 5485 C CA . SER B 1 309 ? -17.922 39.406 24.078 1 72.69 309 SER B CA 1
ATOM 5486 C C . SER B 1 309 ? -16.531 38.844 23.828 1 72.69 309 SER B C 1
ATOM 5488 O O . SER B 1 309 ? -16.047 38 24.562 1 72.69 309 SER B O 1
ATOM 5490 N N . GLY B 1 310 ? -15.852 39.344 22.781 1 71.75 310 GLY B N 1
ATOM 5491 C CA . GLY B 1 310 ? -14.508 38.906 22.469 1 71.75 310 GLY B CA 1
ATOM 5492 C C . GLY B 1 310 ? -14.477 37.75 21.469 1 71.75 310 GLY B C 1
ATOM 5493 O O . GLY B 1 310 ? -13.406 37.25 21.125 1 71.75 310 GLY B O 1
ATOM 5494 N N . GLU B 1 311 ? -15.688 37.438 21.016 1 75.94 311 GLU B N 1
ATOM 5495 C CA . GLU B 1 311 ? -15.766 36.375 20.031 1 75.94 311 GLU B CA 1
ATOM 5496 C C . GLU B 1 311 ? -15.781 36.938 18.609 1 75.94 311 GLU B C 1
ATOM 5498 O O . GLU B 1 311 ? -16.141 38.094 18.406 1 75.94 311 GLU B O 1
ATOM 5503 N N . PHE B 1 312 ? -15.234 36.219 17.719 1 83.31 312 PHE B N 1
ATOM 5504 C CA . PHE B 1 312 ? -15.266 36.656 16.328 1 83.31 312 PHE B CA 1
ATOM 5505 C C . PHE B 1 312 ? -16.484 36.094 15.617 1 83.31 312 PHE B C 1
ATOM 5507 O O . PHE B 1 312 ? -16.719 34.875 15.633 1 83.31 312 PHE B O 1
ATOM 5514 N N . ALA B 1 313 ? -17.281 37 15.078 1 85.12 313 ALA B N 1
ATOM 5515 C CA . ALA B 1 313 ? -18.469 36.625 14.32 1 85.12 313 ALA B CA 1
ATOM 5516 C C . ALA B 1 313 ? -18.328 37.031 12.859 1 85.12 313 ALA B C 1
ATOM 5518 O O . ALA B 1 313 ? -17.578 37.938 12.531 1 85.12 313 ALA B O 1
ATOM 5519 N N . GLY B 1 314 ? -19.078 36.344 11.992 1 87.12 314 GLY B N 1
ATOM 5520 C CA . GLY B 1 314 ? -19.016 36.594 10.57 1 87.12 314 GLY B CA 1
ATOM 5521 C C . GLY B 1 314 ? -19.438 38 10.203 1 87.12 314 GLY B C 1
ATOM 5522 O O . GLY B 1 314 ? -20.359 38.562 10.797 1 87.12 314 GLY B O 1
ATOM 5523 N N . VAL B 1 315 ? -18.609 38.562 9.289 1 85.06 315 VAL B N 1
ATOM 5524 C CA . VAL B 1 315 ? -18.938 39.906 8.789 1 85.06 315 VAL B CA 1
ATOM 5525 C C . VAL B 1 315 ? -20.031 39.812 7.73 1 85.06 315 VAL B C 1
ATOM 5527 O O . VAL B 1 315 ? -19.922 39.031 6.789 1 85.06 315 VAL B O 1
ATOM 5530 N N . ALA B 1 316 ? -21.188 40.406 8.031 1 78.06 316 ALA B N 1
ATOM 5531 C CA . ALA B 1 316 ? -22.266 40.438 7.047 1 78.06 316 ALA B CA 1
ATOM 5532 C C . ALA B 1 316 ? -21.906 41.344 5.863 1 78.06 316 ALA B C 1
ATOM 5534 O O . ALA B 1 316 ? -21.812 42.562 6.004 1 78.06 316 ALA B O 1
ATOM 5535 N N . THR B 1 317 ? -21.578 40.625 4.754 1 74.06 317 THR B N 1
ATOM 5536 C CA . THR B 1 317 ? -21.266 41.375 3.531 1 74.06 317 THR B CA 1
ATOM 5537 C C . THR B 1 317 ? -22.547 41.781 2.814 1 74.06 317 THR B C 1
ATOM 5539 O O . THR B 1 317 ? -23.531 41.031 2.824 1 74.06 317 THR B O 1
ATOM 5542 N N . GLY B 1 318 ? -22.641 43 2.328 1 72 318 GLY B N 1
ATOM 5543 C CA . GLY B 1 318 ? -23.781 43.5 1.562 1 72 318 GLY B CA 1
ATOM 5544 C C . GLY B 1 318 ? -24.609 44.5 2.314 1 72 318 GLY B C 1
ATOM 5545 O O . GLY B 1 318 ? -25.469 45.156 1.733 1 72 318 GLY B O 1
ATOM 5546 N N . GLU B 1 319 ? -24.328 44.469 3.617 1 68.44 319 GLU B N 1
ATOM 5547 C CA . GLU B 1 319 ? -25.062 45.469 4.387 1 68.44 319 GLU B CA 1
ATOM 5548 C C . GLU B 1 319 ? -24.109 46.438 5.082 1 68.44 319 GLU B C 1
ATOM 5550 O O . GLU B 1 319 ? -22.984 46.062 5.449 1 68.44 319 GLU B O 1
ATOM 5555 N N . GLY B 1 320 ? -24.5 47.719 5.121 1 72.5 320 GLY B N 1
ATOM 5556 C CA . GLY B 1 320 ? -23.797 48.719 5.922 1 72.5 320 GLY B CA 1
ATOM 5557 C C . GLY B 1 320 ? -22.484 49.156 5.32 1 72.5 320 GLY B C 1
ATOM 5558 O O . GLY B 1 320 ? -21.547 49.531 6.043 1 72.5 320 GLY B O 1
ATOM 5559 N N . GLY B 1 321 ? -22.312 48.938 4.051 1 81.12 321 GLY B N 1
ATOM 5560 C CA . GLY B 1 321 ? -21.141 49.469 3.352 1 81.12 321 GLY B CA 1
ATOM 5561 C C . GLY B 1 321 ? -19.969 48.5 3.328 1 81.12 321 GLY B C 1
ATOM 5562 O O . GLY B 1 321 ? -18.844 48.875 3.014 1 81.12 321 GLY B O 1
ATOM 5563 N N . VAL B 1 322 ? -20.234 47.312 3.771 1 88.5 322 VAL B N 1
ATOM 5564 C CA . VAL B 1 322 ? -19.156 46.312 3.775 1 88.5 322 VAL B CA 1
ATOM 5565 C C . VAL B 1 322 ? -19.359 45.312 2.648 1 88.5 322 VAL B C 1
ATOM 5567 O O . VAL B 1 322 ? -20.438 44.719 2.52 1 88.5 322 VAL B O 1
ATOM 5570 N N . ALA B 1 323 ? -18.391 45.219 1.746 1 89.94 323 ALA B N 1
ATOM 5571 C CA . ALA B 1 323 ? -18.438 44.25 0.637 1 89.94 323 ALA B CA 1
ATOM 5572 C C . ALA B 1 323 ? -17.25 43.312 0.668 1 89.94 323 ALA B C 1
ATOM 5574 O O . ALA B 1 323 ? -16.125 43.719 0.934 1 89.94 323 ALA B O 1
ATOM 5575 N N . GLY B 1 324 ? -17.516 42.062 0.533 1 88.5 324 GLY B N 1
ATOM 5576 C CA . GLY B 1 324 ? -16.469 41.062 0.415 1 88.5 324 GLY B CA 1
ATOM 5577 C C . GLY B 1 324 ? -16.234 40.625 -1.014 1 88.5 324 GLY B C 1
ATOM 5578 O O . GLY B 1 324 ? -17.188 40.438 -1.781 1 88.5 324 GLY B O 1
ATOM 5579 N N . PHE B 1 325 ? -14.938 40.469 -1.339 1 87.06 325 PHE B N 1
ATOM 5580 C CA . PHE B 1 325 ? -14.586 40.062 -2.688 1 87.06 325 PHE B CA 1
ATOM 5581 C C . PHE B 1 325 ? -14 38.656 -2.676 1 87.06 325 PHE B C 1
ATOM 5583 O O . PHE B 1 325 ? -13.547 38.156 -1.636 1 87.06 325 PHE B O 1
ATOM 5590 N N . GLU B 1 326 ? -13.969 38.062 -3.826 1 85.12 326 GLU B N 1
ATOM 5591 C CA . GLU B 1 326 ? -13.508 36.688 -3.969 1 85.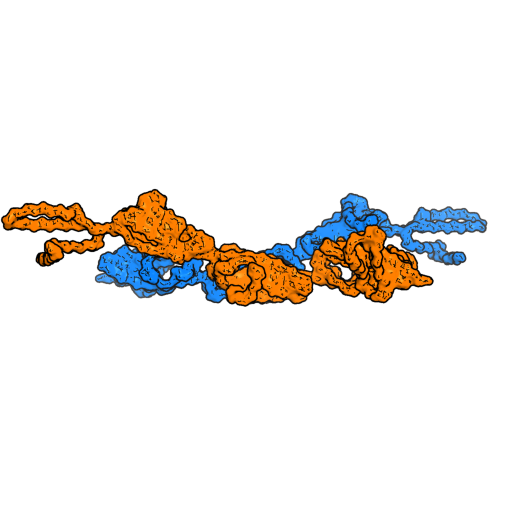12 326 GLU B CA 1
ATOM 5592 C C . GLU B 1 326 ? -12.016 36.562 -3.678 1 85.12 326 GLU B C 1
ATOM 5594 O O . GLU B 1 326 ? -11.539 35.531 -3.236 1 85.12 326 GLU B O 1
ATOM 5599 N N . ASN B 1 327 ? -11.336 37.719 -3.871 1 83.44 327 ASN B N 1
ATOM 5600 C CA . ASN B 1 327 ? -9.891 37.688 -3.652 1 83.44 327 ASN B CA 1
ATOM 5601 C C . ASN B 1 327 ? -9.547 37.844 -2.174 1 83.44 327 ASN B C 1
ATOM 5603 O O . ASN B 1 327 ? -8.375 37.812 -1.802 1 83.44 327 ASN B O 1
ATOM 5607 N N . GLY B 1 328 ? -10.578 38 -1.357 1 88.88 328 GLY B N 1
ATOM 5608 C CA . GLY B 1 328 ? -10.352 38.062 0.077 1 88.88 328 GLY B CA 1
ATOM 5609 C C . GLY B 1 328 ? -10.328 39.5 0.61 1 88.88 328 GLY B C 1
ATOM 5610 O O . GLY B 1 328 ? -10.07 39.719 1.797 1 88.88 328 GLY B O 1
ATOM 5611 N N . THR B 1 329 ? -10.641 40.438 -0.267 1 92.62 329 THR B N 1
ATOM 5612 C CA . THR B 1 329 ? -10.625 41.844 0.16 1 92.62 329 THR B CA 1
ATOM 5613 C C . THR B 1 329 ? -11.953 42.219 0.802 1 92.62 329 THR B C 1
ATOM 5615 O O . THR B 1 329 ? -13.023 41.844 0.314 1 92.62 329 THR B O 1
ATOM 5618 N N . LEU B 1 330 ? -11.867 42.844 1.889 1 93.56 330 LEU B N 1
ATOM 5619 C CA . LEU B 1 330 ? -13.031 43.438 2.561 1 93.56 330 LEU B CA 1
ATOM 5620 C C . LEU B 1 330 ? -13.055 44.938 2.395 1 93.56 330 LEU B C 1
ATOM 5622 O O . LEU B 1 330 ? -12.148 45.656 2.867 1 93.56 330 LEU B O 1
ATOM 5626 N N . LEU B 1 331 ? -14.094 45.406 1.696 1 93.94 331 LEU B N 1
ATOM 5627 C CA . LEU B 1 331 ? -14.195 46.812 1.393 1 93.94 331 LEU B CA 1
ATOM 5628 C C . LEU B 1 331 ? -15.25 47.5 2.268 1 93.94 331 LEU B C 1
ATOM 5630 O O . LEU B 1 331 ? -16.391 47.031 2.346 1 93.94 331 LEU B O 1
ATOM 5634 N N . VAL B 1 332 ? -14.797 48.531 2.904 1 92.69 332 VAL B N 1
ATOM 5635 C CA . VAL B 1 332 ? -15.711 49.375 3.627 1 92.69 332 VAL B CA 1
ATOM 5636 C C . VAL B 1 332 ? -15.836 50.719 2.898 1 92.69 332 VAL B C 1
ATOM 5638 O O . VAL B 1 332 ? -14.883 51.5 2.871 1 92.69 332 VAL B O 1
ATOM 5641 N N . SER B 1 333 ? -16.891 51.031 2.299 1 91.44 333 SER B N 1
ATOM 5642 C CA . SER B 1 333 ? -17.062 52.219 1.435 1 91.44 333 SER B CA 1
ATOM 5643 C C . SER B 1 333 ? -17.344 53.469 2.252 1 91.44 333 SER B C 1
ATOM 5645 O O . SER B 1 333 ? -16.953 54.562 1.859 1 91.44 333 SER B O 1
ATOM 5647 N N . ARG B 1 334 ? -18.078 53.438 3.305 1 90.62 334 ARG B N 1
ATOM 5648 C CA . ARG B 1 334 ? -18.391 54.562 4.188 1 90.62 334 ARG B CA 1
ATOM 5649 C C . ARG B 1 334 ? -18.203 54.188 5.648 1 90.62 334 ARG B C 1
ATOM 5651 O O . ARG B 1 334 ? -19.156 53.812 6.332 1 90.62 334 ARG B O 1
ATOM 5658 N N . ALA B 1 335 ? -16.953 54.438 5.988 1 92.31 335 ALA B N 1
ATOM 5659 C CA . ALA B 1 335 ? -16.562 54 7.32 1 92.31 335 ALA B CA 1
ATOM 5660 C C . ALA B 1 335 ? -17.375 54.688 8.398 1 92.31 335 ALA B C 1
ATOM 5662 O O . ALA B 1 335 ? -17.547 55.906 8.375 1 92.31 335 ALA B O 1
ATOM 5663 N N . GLU B 1 336 ? -18 53.969 9.227 1 91.62 336 GLU B N 1
ATOM 5664 C CA . GLU B 1 336 ? -18.703 54.406 10.422 1 91.62 336 GLU B CA 1
ATOM 5665 C C . GLU B 1 336 ? -18.016 53.938 11.688 1 91.62 336 GLU B C 1
ATOM 5667 O O . GLU B 1 336 ? -17.109 53.094 11.625 1 91.62 336 GLU B O 1
ATOM 5672 N N . ARG B 1 337 ? -18.359 54.469 12.812 1 88.94 337 ARG B N 1
ATOM 5673 C CA . ARG B 1 337 ? -17.766 54.094 14.086 1 88.94 337 ARG B CA 1
ATOM 5674 C C . ARG B 1 337 ? -18.016 52.594 14.359 1 88.94 337 ARG B C 1
ATOM 5676 O O . ARG B 1 337 ? -17.188 51.938 14.969 1 88.94 337 ARG B O 1
ATOM 5683 N N . ARG B 1 338 ? -19.125 52.062 13.805 1 88.62 338 ARG B N 1
ATOM 5684 C CA . ARG B 1 338 ? -19.469 50.656 14.023 1 88.62 338 ARG B CA 1
ATOM 5685 C C . ARG B 1 338 ? -18.484 49.75 13.297 1 88.62 338 ARG B C 1
ATOM 5687 O O . ARG B 1 338 ? -18.359 48.562 13.641 1 88.62 338 ARG B O 1
ATOM 5694 N N . HIS B 1 339 ? -17.828 50.344 12.305 1 91.69 339 HIS B N 1
ATOM 5695 C CA . HIS B 1 339 ? -16.891 49.531 11.531 1 91.69 339 HIS B CA 1
ATOM 5696 C C . HIS B 1 339 ? -15.555 49.375 12.25 1 91.69 339 HIS B C 1
ATOM 5698 O O . HIS B 1 339 ? -14.742 48.531 11.914 1 91.69 339 HIS B O 1
ATOM 5704 N N . GLU B 1 340 ? -15.344 50.219 13.266 1 91.81 340 GLU B N 1
ATOM 5705 C CA . GLU B 1 340 ? -14.102 50.125 14.031 1 91.81 340 GLU B CA 1
ATOM 5706 C C . GLU B 1 340 ? -14.039 48.844 14.852 1 91.81 340 GLU B C 1
ATOM 5708 O O . GLU B 1 340 ? -15.062 48.375 15.375 1 91.81 340 GLU B O 1
ATOM 5713 N N . GLY B 1 341 ? -12.859 48.219 14.844 1 90.06 341 GLY B N 1
ATOM 5714 C CA . GLY B 1 341 ? -12.68 47 15.648 1 90.06 341 GLY B CA 1
ATOM 5715 C C . GLY B 1 341 ? -11.641 46.062 15.078 1 90.06 341 GLY B C 1
ATOM 5716 O O . GLY B 1 341 ? -10.844 46.469 14.219 1 90.06 341 GLY B O 1
ATOM 5717 N N . ARG B 1 342 ? -11.688 44.844 15.617 1 90.06 342 ARG B N 1
ATOM 5718 C CA . ARG B 1 342 ? -10.75 43.812 15.195 1 90.06 342 ARG B CA 1
ATOM 5719 C C . ARG B 1 342 ? -11.406 42.844 14.227 1 90.06 342 ARG B C 1
ATOM 5721 O O . ARG B 1 342 ? -12.539 42.438 14.445 1 90.06 342 ARG B O 1
ATOM 5728 N N . TYR B 1 343 ? -10.656 42.688 13.211 1 92.25 343 TYR B N 1
ATOM 5729 C CA . TYR B 1 343 ? -11.125 41.781 12.18 1 92.25 343 TYR B CA 1
ATOM 5730 C C . TYR B 1 343 ? -10.18 40.594 12.047 1 92.25 343 TYR B C 1
ATOM 5732 O O . TYR B 1 343 ? -8.961 40.75 12.109 1 92.25 343 TYR B O 1
ATOM 5740 N N . LEU B 1 344 ? -10.797 39.438 11.859 1 91.94 344 LEU B N 1
ATOM 5741 C CA . LEU B 1 344 ? -10.039 38.219 11.664 1 91.94 344 LEU B CA 1
ATOM 5742 C C . LEU B 1 344 ? -10.211 37.688 10.25 1 91.94 344 LEU B C 1
ATOM 5744 O O . LEU B 1 344 ? -11.336 37.469 9.789 1 91.94 344 LEU B O 1
ATOM 5748 N N . CYS B 1 345 ? -9.117 37.594 9.641 1 93.69 345 CYS B N 1
ATOM 5749 C CA . CYS B 1 345 ? -9.109 36.938 8.336 1 93.69 345 CYS B CA 1
ATOM 5750 C C . CYS B 1 345 ? -8.648 35.5 8.453 1 93.69 345 CYS B C 1
ATOM 5752 O O . CYS B 1 345 ? -7.598 35.219 9.039 1 93.69 345 CYS B O 1
ATOM 5754 N N . GLU B 1 346 ? -9.43 34.625 7.895 1 92.88 346 GLU B N 1
ATOM 5755 C CA . GLU B 1 346 ? -9.094 33.188 7.945 1 92.88 346 GLU B CA 1
ATOM 5756 C C . GLU B 1 346 ? -9.062 32.594 6.547 1 92.88 346 GLU B C 1
ATOM 5758 O O . GLU B 1 346 ? -9.992 32.781 5.766 1 92.88 346 GLU B O 1
ATOM 5763 N N . ALA B 1 347 ? -7.973 31.953 6.266 1 93.44 347 ALA B N 1
ATOM 5764 C CA . ALA B 1 347 ? -7.832 31.188 5.031 1 93.44 347 ALA B CA 1
ATOM 5765 C C . ALA B 1 347 ? -7.727 29.703 5.32 1 93.44 347 ALA B C 1
ATOM 5767 O O . ALA B 1 347 ? -6.848 29.266 6.07 1 93.44 347 ALA B O 1
ATOM 5768 N N . ASN B 1 348 ? -8.672 28.953 4.684 1 92.81 348 ASN B N 1
ATOM 5769 C CA . ASN B 1 348 ? -8.711 27.516 4.973 1 92.81 348 ASN B CA 1
ATOM 5770 C C . ASN B 1 348 ? -8.938 26.703 3.709 1 92.81 348 ASN B C 1
ATOM 5772 O O . ASN B 1 348 ? -9.758 27.062 2.865 1 92.81 348 ASN B O 1
ATOM 5776 N N . ASN B 1 349 ? -8.164 25.656 3.494 1 93 349 ASN B N 1
ATOM 5777 C CA . ASN B 1 349 ? -8.352 24.703 2.416 1 93 349 ASN B CA 1
ATOM 5778 C C . ASN B 1 349 ? -8.359 23.266 2.938 1 93 349 ASN B C 1
ATOM 5780 O O . ASN B 1 349 ? -8.102 22.328 2.186 1 93 349 ASN B O 1
ATOM 5784 N N . GLU B 1 350 ? -8.453 23.016 4.238 1 89.88 350 GLU B N 1
ATOM 5785 C CA . GLU B 1 350 ? -8.562 21.75 4.934 1 89.88 350 GLU B CA 1
ATOM 5786 C C . GLU B 1 350 ? -7.223 21.016 4.965 1 89.88 350 GLU B C 1
ATOM 5788 O O . GLU B 1 350 ? -7.18 19.781 5.078 1 89.88 350 GLU B O 1
ATOM 5793 N N . VAL B 1 351 ? -6.234 21.766 4.648 1 89.81 351 VAL B N 1
ATOM 5794 C CA . VAL B 1 351 ? -4.883 21.234 4.75 1 89.81 351 VAL B CA 1
ATOM 5795 C C . VAL B 1 351 ? -4.152 21.875 5.926 1 89.81 351 VAL B C 1
ATOM 5797 O O . VAL B 1 351 ? -3.957 23.094 5.953 1 89.81 351 VAL B O 1
ATOM 5800 N N . GLY B 1 352 ? -3.811 21.094 6.867 1 85.94 352 GLY B N 1
ATOM 5801 C CA . GLY B 1 352 ? -3.131 21.641 8.031 1 85.94 352 GLY B CA 1
ATOM 5802 C C . GLY B 1 352 ? -4.047 22.438 8.938 1 85.94 352 GLY B C 1
ATOM 5803 O O . GLY B 1 352 ? -5.234 22.125 9.062 1 85.94 352 GLY B O 1
ATOM 5804 N N . ALA B 1 353 ? -3.496 23.453 9.633 1 84.75 353 ALA B N 1
ATOM 5805 C CA . ALA B 1 353 ? -4.223 24.234 10.633 1 84.75 353 ALA B CA 1
ATOM 5806 C C . ALA B 1 353 ? -4.883 25.453 10 1 84.75 353 ALA B C 1
ATOM 5808 O O . ALA B 1 353 ? -5.715 26.109 10.625 1 84.75 353 ALA B O 1
ATOM 5809 N N . GLY B 1 354 ? -4.688 25.688 8.812 1 87.19 354 GLY B N 1
ATOM 5810 C CA . GLY B 1 354 ? -5.188 26.906 8.211 1 87.19 354 GLY B CA 1
ATOM 5811 C C . GLY B 1 354 ? -4.348 28.125 8.555 1 87.19 354 GLY B C 1
ATOM 5812 O O . GLY B 1 354 ? -3.336 28.016 9.25 1 87.19 354 GLY B O 1
ATOM 5813 N N . LEU B 1 355 ? -4.793 29.25 7.969 1 90.06 355 LEU B N 1
ATOM 5814 C CA . LEU B 1 355 ? -4.086 30.516 8.141 1 90.06 355 LEU B CA 1
ATOM 5815 C C . LEU B 1 355 ? -5.035 31.609 8.625 1 90.06 355 LEU B C 1
ATOM 5817 O O . LEU B 1 355 ? -6.176 31.703 8.164 1 90.06 355 LEU B O 1
ATOM 5821 N N . SER B 1 356 ? -4.586 32.281 9.672 1 91.69 356 SER B N 1
ATOM 5822 C CA . SER B 1 356 ? -5.441 33.375 10.141 1 91.69 356 SER B CA 1
ATOM 5823 C C . SER B 1 356 ? -4.613 34.5 10.727 1 91.69 356 SER B C 1
ATOM 5825 O O . SER B 1 356 ? -3.48 34.281 11.164 1 91.69 356 SER B O 1
ATOM 5827 N N . LYS B 1 357 ? -5.168 35.688 10.641 1 90.94 357 LYS B N 1
ATOM 5828 C CA . LYS B 1 357 ? -4.523 36.875 11.211 1 90.94 357 LYS B CA 1
ATOM 5829 C C . LYS B 1 357 ? -5.559 37.938 11.625 1 90.94 357 LYS B C 1
ATOM 5831 O O . LYS B 1 357 ? -6.547 38.156 10.922 1 90.94 357 LYS B O 1
ATOM 5836 N N . VAL B 1 358 ? -5.352 38.469 12.805 1 89.88 358 VAL B N 1
ATOM 5837 C CA . VAL B 1 358 ? -6.23 39.531 13.297 1 89.88 358 VAL B CA 1
ATOM 5838 C C . VAL B 1 358 ? -5.648 40.906 12.953 1 89.88 358 VAL B C 1
ATOM 5840 O O . VAL B 1 358 ? -4.441 41.125 13.078 1 89.88 358 VAL B O 1
ATOM 5843 N N . VAL B 1 359 ? -6.48 41.781 12.43 1 91.56 359 VAL B N 1
ATOM 5844 C CA . VAL B 1 359 ? -6.074 43.156 12.117 1 91.56 359 VAL B CA 1
ATOM 5845 C C . VAL B 1 359 ? -7.055 44.156 12.75 1 91.56 359 VAL B C 1
ATOM 5847 O O . VAL B 1 359 ? -8.195 43.781 13.062 1 91.56 359 VAL B O 1
ATOM 5850 N N . THR B 1 360 ? -6.586 45.344 12.969 1 92.19 360 THR B N 1
ATOM 5851 C CA . THR B 1 360 ? -7.414 46.375 13.586 1 92.19 360 THR B CA 1
ATOM 5852 C C . THR B 1 360 ? -7.75 47.469 12.578 1 92.19 360 THR B C 1
ATOM 5854 O O . THR B 1 360 ? -6.895 47.875 11.805 1 92.19 360 THR B O 1
ATOM 5857 N N . LEU B 1 361 ? -9.062 47.781 12.531 1 93.75 361 LEU B N 1
ATOM 5858 C CA . LEU B 1 361 ? -9.523 48.938 11.758 1 93.75 361 LEU B CA 1
ATOM 5859 C C . LEU B 1 361 ? -9.875 50.094 12.672 1 93.75 361 LEU B C 1
ATOM 5861 O O . LEU B 1 361 ? -10.781 50 13.5 1 93.75 361 LEU B O 1
ATOM 5865 N N . SER B 1 362 ? -9.102 51.188 12.547 1 93.81 362 SER B N 1
ATOM 5866 C CA . SER B 1 362 ? -9.359 52.375 13.344 1 93.81 362 SER B CA 1
ATOM 5867 C C . SER B 1 362 ? -10.039 53.469 12.516 1 93.81 362 SER B C 1
ATOM 5869 O O . SER B 1 362 ? -9.555 53.812 11.438 1 93.81 362 SER B O 1
ATOM 5871 N N . VAL B 1 363 ? -11.195 53.906 13.023 1 91.81 363 VAL B N 1
ATOM 5872 C CA . VAL B 1 363 ? -11.922 54.969 12.375 1 91.81 363 VAL B CA 1
ATOM 5873 C C . VAL B 1 363 ? -11.695 56.281 13.133 1 91.81 363 VAL B C 1
ATOM 5875 O O . VAL B 1 363 ? -12.078 56.406 14.297 1 91.81 363 VAL B O 1
ATOM 5878 N N . ASN B 1 364 ? -10.992 57.156 12.422 1 89.5 364 ASN B N 1
ATOM 5879 C CA . ASN B 1 364 ? -10.672 58.438 13.062 1 89.5 364 ASN B CA 1
ATOM 5880 C C . ASN B 1 364 ? -11.547 59.562 12.539 1 89.5 364 ASN B C 1
ATOM 5882 O O . ASN B 1 364 ? -11.914 59.594 11.367 1 89.5 364 ASN B O 1
ATOM 5886 N N . GLU B 1 365 ? -12.078 60.406 13.453 1 84.56 365 GLU B N 1
ATOM 5887 C CA . GLU B 1 365 ? -12.828 61.594 13.07 1 84.56 365 GLU B CA 1
ATOM 5888 C C . GLU B 1 365 ? -11.906 62.781 12.898 1 84.56 365 GLU B C 1
ATOM 5890 O O . GLU B 1 365 ? -11.195 63.156 13.82 1 84.56 365 GLU B O 1
ATOM 5895 N N . PRO B 1 366 ? -11.844 63.281 11.695 1 79.5 366 PRO B N 1
ATOM 5896 C CA . PRO B 1 366 ? -11.023 64.5 11.508 1 79.5 366 PRO B CA 1
ATOM 5897 C C . PRO B 1 366 ? -11.516 65.688 12.32 1 79.5 366 PRO B C 1
ATOM 5899 O O . PRO B 1 366 ? -12.695 65.75 12.68 1 79.5 366 PRO B O 1
ATOM 5902 N N . PRO B 1 367 ? -10.594 66.5 12.711 1 79.69 367 PRO B N 1
ATOM 5903 C CA . PRO B 1 367 ? -11.031 67.688 13.438 1 79.69 367 PRO B CA 1
ATOM 5904 C C . PRO B 1 367 ? -11.969 68.562 12.609 1 79.69 367 PRO B C 1
ATOM 5906 O O . PRO B 1 367 ? -11.789 68.688 11.398 1 79.69 367 PRO B O 1
ATOM 5909 N N . TRP B 1 368 ? -13.016 69 13.25 1 78.62 368 TRP B N 1
ATOM 5910 C CA . TRP B 1 368 ? -13.914 69.938 12.586 1 78.62 368 TRP B CA 1
ATOM 5911 C C . TRP B 1 368 ? -14.492 70.938 13.594 1 78.62 368 TRP B C 1
ATOM 5913 O O . TRP B 1 368 ? -14.477 70.688 14.797 1 78.62 368 TRP B O 1
ATOM 5923 N N . PHE B 1 369 ? -14.766 72.188 13.039 1 80.75 369 PHE B N 1
ATOM 5924 C CA . PHE B 1 369 ? -15.367 73.188 13.875 1 80.75 369 PHE B CA 1
ATOM 5925 C C . PHE B 1 369 ? -16.875 73.25 13.688 1 80.75 369 PHE B C 1
ATOM 5927 O O . PHE B 1 369 ? -17.375 73.25 12.555 1 80.75 369 PHE B O 1
ATOM 5934 N N . ALA B 1 370 ? -17.594 73.125 14.742 1 77.31 370 ALA B N 1
ATOM 5935 C CA . ALA B 1 370 ? -19.047 73.188 14.648 1 77.31 370 ALA B CA 1
ATOM 5936 C C . ALA B 1 370 ? -19.5 74.562 14.133 1 77.31 370 ALA B C 1
ATOM 5938 O O . ALA B 1 370 ? -20.422 74.688 13.32 1 77.31 370 ALA B O 1
ATOM 5939 N N . VAL B 1 371 ? -18.766 75.625 14.672 1 76.62 371 VAL B N 1
ATOM 5940 C CA . VAL B 1 371 ? -19.047 77 14.211 1 76.62 371 VAL B CA 1
ATOM 5941 C C . VAL B 1 371 ? -17.891 77.5 13.359 1 76.62 371 VAL B C 1
ATOM 5943 O O . VAL B 1 371 ? -16.766 77.625 13.844 1 76.62 371 VAL B O 1
ATOM 5946 N N . ARG B 1 372 ? -18.062 77.688 11.953 1 78.62 372 ARG B N 1
ATOM 5947 C CA . ARG B 1 372 ? -17.016 78 11 1 78.62 372 ARG B CA 1
ATOM 5948 C C . ARG B 1 372 ? -16.672 79.5 11.094 1 78.62 372 ARG B C 1
ATOM 5950 O O . ARG B 1 372 ? -15.516 79.875 10.867 1 78.62 372 ARG B O 1
ATOM 5957 N N . SER B 1 373 ? -17.625 80.312 11.133 1 76.88 373 SER B N 1
ATOM 5958 C CA . SER B 1 373 ? -17.375 81.75 11.203 1 76.88 373 SER B CA 1
ATOM 5959 C C . SER B 1 373 ? -18.344 82.438 12.172 1 76.88 373 SER B C 1
ATOM 5961 O O . SER B 1 373 ? -19.516 82 12.266 1 76.88 373 SER B O 1
ATOM 5963 N N . GLN B 1 374 ? -17.812 83 13.18 1 75.88 374 GLN B N 1
ATOM 5964 C CA . GLN B 1 374 ? -18.609 83.812 14.094 1 75.88 374 GLN B CA 1
ATOM 5965 C C . GLN B 1 374 ? -18.281 85.25 13.969 1 75.88 374 GLN B C 1
ATOM 5967 O O . GLN B 1 374 ? -17.109 85.625 13.906 1 75.88 374 GLN B O 1
ATOM 5972 N N . ARG B 1 375 ? -19.328 86.125 13.57 1 80.06 375 ARG B N 1
ATOM 5973 C CA . ARG B 1 375 ? -19.172 87.562 13.547 1 80.06 375 ARG B CA 1
ATOM 5974 C C . ARG B 1 375 ? -19.656 88.188 14.852 1 80.06 375 ARG B C 1
ATOM 5976 O O . ARG B 1 375 ? -20.766 87.938 15.297 1 80.06 375 ARG B O 1
ATOM 5983 N N . GLN B 1 376 ? -18.641 88.75 15.594 1 75.88 376 GLN B N 1
ATOM 5984 C CA . GLN B 1 376 ? -19 89.438 16.797 1 75.88 376 GLN B CA 1
ATOM 5985 C C . GLN B 1 376 ? -18.797 90.938 16.641 1 75.88 376 GLN B C 1
ATOM 5987 O O . GLN B 1 376 ? -17.766 91.375 16.109 1 75.88 376 GLN B O 1
ATOM 5992 N N . GLN B 1 377 ? -19.859 91.75 16.75 1 79.25 377 GLN B N 1
ATOM 5993 C CA . GLN B 1 377 ? -19.75 93.188 16.781 1 79.25 377 GLN B CA 1
ATOM 5994 C C . GLN B 1 377 ? -19.609 93.688 18.219 1 79.25 377 GLN B C 1
ATOM 5996 O O . GLN B 1 377 ? -20.406 93.312 19.094 1 79.25 377 GLN B O 1
ATOM 6001 N N . VAL B 1 378 ? -18.5 94.25 18.516 1 76.75 378 VAL B N 1
ATOM 6002 C CA . VAL B 1 378 ? -18.266 94.75 19.844 1 76.75 378 VAL B CA 1
ATOM 6003 C C . VAL B 1 378 ? -18.031 96.312 19.781 1 76.75 378 VAL B C 1
ATOM 6005 O O . VAL B 1 378 ? -17.531 96.812 18.766 1 76.75 378 VAL B O 1
ATOM 6008 N N . VAL B 1 379 ? -18.672 97 20.703 1 81.06 379 VAL B N 1
ATOM 6009 C CA . VAL B 1 379 ? -18.438 98.438 20.766 1 81.06 379 VAL B CA 1
ATOM 6010 C C . VAL B 1 379 ? -17 98.688 21.219 1 81.06 379 VAL B C 1
ATOM 6012 O O . VAL B 1 379 ? -16.406 97.875 21.906 1 81.06 379 VAL B O 1
ATOM 6015 N N . VAL B 1 380 ? -16.438 99.875 20.859 1 80 380 VAL B N 1
ATOM 6016 C CA . VAL B 1 380 ? -15.07 100.25 21.203 1 80 380 VAL B CA 1
ATOM 6017 C C . VAL B 1 380 ? -14.898 100.25 22.719 1 80 380 VAL B C 1
ATOM 6019 O O . VAL B 1 380 ? -15.719 100.812 23.438 1 80 380 VAL B O 1
ATOM 6022 N N . GLY B 1 381 ? -13.906 99.5 23.344 1 81.62 381 GLY B N 1
ATOM 6023 C CA . GLY B 1 381 ? -13.609 99.375 24.766 1 81.62 381 GLY B CA 1
ATOM 6024 C C . GLY B 1 381 ? -14.133 98.125 25.406 1 81.62 381 GLY B C 1
ATOM 6025 O O . GLY B 1 381 ? -13.805 97.812 26.562 1 81.62 381 GLY B O 1
ATOM 6026 N N . ALA B 1 382 ? -15.039 97.5 24.656 1 76.94 382 ALA B N 1
ATOM 6027 C CA . ALA B 1 382 ? -15.617 96.25 25.25 1 76.94 382 ALA B CA 1
ATOM 6028 C C . ALA B 1 382 ? -14.758 95.062 24.938 1 76.94 382 ALA B C 1
ATOM 6030 O O . ALA B 1 382 ? -13.914 95.062 24.031 1 76.94 382 ALA B O 1
ATOM 6031 N N . THR B 1 383 ? -14.633 94.125 25.828 1 79.75 383 THR B N 1
ATOM 6032 C CA . THR B 1 383 ? -13.883 92.875 25.672 1 79.75 383 THR B CA 1
ATOM 6033 C C . THR B 1 383 ? -14.648 91.875 24.781 1 79.75 383 THR B C 1
ATOM 6035 O O . THR B 1 383 ? -15.852 91.688 24.953 1 79.75 383 THR B O 1
ATOM 6038 N N . ALA B 1 384 ? -13.984 91.438 23.641 1 76.44 384 ALA B N 1
ATOM 6039 C CA . ALA B 1 384 ? -14.547 90.438 22.766 1 76.44 384 ALA B CA 1
ATOM 6040 C C . ALA B 1 384 ? -13.914 89.062 23.031 1 76.44 384 ALA B C 1
ATOM 6042 O O . ALA B 1 384 ? -12.695 88.938 23.188 1 76.44 384 ALA B O 1
ATOM 6043 N N . THR B 1 385 ? -14.703 88.062 23.406 1 78.38 385 THR B N 1
ATOM 6044 C CA . THR B 1 385 ? -14.211 86.75 23.562 1 78.38 385 THR B CA 1
ATOM 6045 C C . THR B 1 385 ? -14.641 85.875 22.391 1 78.38 385 THR B C 1
ATOM 6047 O O . THR B 1 385 ? -15.828 85.75 22.062 1 78.38 385 THR B O 1
ATOM 6050 N N . LEU B 1 386 ? -13.594 85.438 21.641 1 75.81 386 LEU B N 1
ATOM 6051 C CA . LEU B 1 386 ? -13.852 84.438 20.562 1 75.81 386 LEU B CA 1
ATOM 6052 C C . LEU B 1 386 ? -13.625 83.062 21.031 1 75.81 386 LEU B C 1
ATOM 6054 O O . LEU B 1 386 ? -12.656 82.75 21.75 1 75.81 386 LEU B O 1
ATOM 6058 N N . SER B 1 387 ? -14.664 82.188 20.906 1 78.06 387 SER B N 1
ATOM 6059 C CA . SER B 1 387 ? -14.531 80.812 21.281 1 78.06 387 SER B CA 1
ATOM 6060 C C . SER B 1 387 ? -14.562 79.875 20.062 1 78.06 387 SER B C 1
ATOM 6062 O O . SER B 1 387 ? -15.281 80.188 19.094 1 78.06 387 SER B O 1
ATOM 6064 N N . CYS B 1 388 ? -13.531 79 20 1 75.38 388 CYS B N 1
ATOM 6065 C CA . CYS B 1 388 ? -13.453 77.938 18.953 1 75.38 388 CYS B CA 1
ATOM 6066 C C . CYS B 1 388 ? -13.648 76.562 19.547 1 75.38 388 CYS B C 1
ATOM 6068 O O . CYS B 1 388 ? -12.906 76.188 20.438 1 75.38 388 CYS B O 1
ATOM 6070 N N . GLU B 1 389 ? -14.719 75.938 19.156 1 78.81 389 GLU B N 1
ATOM 6071 C CA . GLU B 1 389 ? -14.969 74.562 19.594 1 78.81 389 GLU B CA 1
ATOM 6072 C C . GLU B 1 389 ? -14.594 73.562 18.484 1 78.81 389 GLU B C 1
ATOM 6074 O O . GLU B 1 389 ? -15.242 73.562 17.438 1 78.81 389 GLU B O 1
ATOM 6079 N N . ALA B 1 390 ? -13.445 72.938 18.734 1 78.25 390 ALA B N 1
ATOM 6080 C CA . ALA B 1 390 ? -12.992 71.938 17.766 1 78.25 390 ALA B CA 1
ATOM 6081 C C . ALA B 1 390 ? -13.492 70.562 18.156 1 78.25 390 ALA B C 1
ATOM 6083 O O . ALA B 1 390 ? -13.555 70.188 19.344 1 78.25 390 ALA B O 1
ATOM 6084 N N . HIS B 1 391 ? -14.102 69.875 17.188 1 77.44 391 HIS B N 1
ATOM 6085 C CA . HIS B 1 391 ? -14.539 68.5 17.359 1 77.44 391 HIS B CA 1
ATOM 6086 C C . HIS B 1 391 ? -13.633 67.562 16.594 1 77.44 391 HIS B C 1
ATOM 6088 O O . HIS B 1 391 ? -12.898 67.938 15.703 1 77.44 391 HIS B O 1
ATOM 6094 N N . GLY B 1 392 ? -13.5 66.312 17.016 1 75.75 392 GLY B N 1
ATOM 6095 C CA . GLY B 1 392 ? -12.672 65.25 16.406 1 75.75 392 GLY B CA 1
ATOM 6096 C C . GLY B 1 392 ? -11.977 64.375 17.406 1 75.75 392 GLY B C 1
ATOM 6097 O O . GLY B 1 392 ? -12.188 64.5 18.625 1 75.75 392 GLY B O 1
ATOM 6098 N N . ASP B 1 393 ? -11.133 63.375 16.844 1 77.5 393 ASP B N 1
ATOM 6099 C CA . ASP B 1 393 ? -10.453 62.469 17.75 1 77.5 393 ASP B CA 1
ATOM 6100 C C . ASP B 1 393 ? -9.266 63.125 18.422 1 77.5 393 ASP B C 1
ATOM 6102 O O . ASP B 1 393 ? -8.555 63.938 17.797 1 77.5 393 ASP B O 1
ATOM 6106 N N . ILE B 1 394 ? -9.086 62.875 19.734 1 72.75 394 ILE B N 1
ATOM 6107 C CA . ILE B 1 394 ? -7.988 63.469 20.5 1 72.75 394 ILE B CA 1
ATOM 6108 C C . ILE B 1 394 ? -6.695 62.719 20.219 1 72.75 394 ILE B C 1
ATOM 6110 O O . ILE B 1 394 ? -6.73 61.531 19.891 1 72.75 394 ILE B O 1
ATOM 6114 N N . PRO B 1 395 ? -5.586 63.719 20.234 1 74.88 395 PRO B N 1
ATOM 6115 C CA . PRO B 1 395 ? -5.332 65.062 20.641 1 74.88 395 PRO B CA 1
ATOM 6116 C C . PRO B 1 395 ? -5.555 66.125 19.516 1 74.88 395 PRO B C 1
ATOM 6118 O O . PRO B 1 395 ? -5.199 65.812 18.375 1 74.88 395 PRO B O 1
ATOM 6121 N N . LEU B 1 396 ? -6.297 67.062 19.844 1 77.75 396 LEU B N 1
ATOM 6122 C CA . LEU B 1 396 ? -6.547 68.188 18.953 1 77.75 396 LEU B CA 1
ATOM 6123 C C . LEU B 1 396 ? -5.66 69.375 19.328 1 77.75 396 LEU B C 1
ATOM 6125 O O . LEU B 1 396 ? -5.543 69.75 20.5 1 77.75 396 LEU B O 1
ATOM 6129 N N . LYS B 1 397 ? -4.844 69.812 18.344 1 78.44 397 LYS B N 1
ATOM 6130 C CA . LYS B 1 397 ? -4.074 71.062 18.562 1 78.44 397 LYS B CA 1
ATOM 6131 C C . LYS B 1 397 ? -4.762 72.25 17.938 1 78.44 397 LYS B C 1
ATOM 6133 O O . LYS B 1 397 ? -5.004 72.25 16.719 1 78.44 397 LYS B O 1
ATOM 6138 N N . LEU B 1 398 ? -5.094 73.125 18.875 1 79.62 398 LEU B N 1
ATOM 6139 C CA . LEU B 1 398 ? -5.742 74.375 18.391 1 79.62 398 LEU B CA 1
ATOM 6140 C C . LEU B 1 398 ? -4.762 75.562 18.359 1 79.62 398 LEU B C 1
ATOM 6142 O O . LEU B 1 398 ? -4.004 75.75 19.312 1 79.62 398 LEU B O 1
ATOM 6146 N N . VAL B 1 399 ? -4.738 76.25 17.172 1 80.56 399 VAL B N 1
ATOM 6147 C CA . VAL B 1 399 ? -3.879 77.375 17.031 1 80.56 399 VAL B CA 1
ATOM 6148 C C . VAL B 1 399 ? -4.707 78.562 16.562 1 80.56 399 VAL B C 1
ATOM 6150 O O . VAL B 1 399 ? -5.473 78.5 15.602 1 80.56 399 VAL B O 1
ATOM 6153 N N . TRP B 1 400 ? -4.664 79.688 17.312 1 79.75 400 TRP B N 1
ATOM 6154 C CA . TRP B 1 400 ? -5.324 80.938 16.922 1 79.75 400 TRP B CA 1
ATOM 6155 C C . TRP B 1 400 ? -4.391 81.812 16.094 1 79.75 400 TRP B C 1
ATOM 6157 O O . TRP B 1 400 ? -3.203 81.938 16.422 1 79.75 400 TRP B O 1
ATOM 6167 N N . THR B 1 401 ? -4.922 82.25 15.039 1 80.94 401 THR B N 1
ATOM 6168 C CA . THR B 1 401 ? -4.129 83.125 14.211 1 80.94 401 THR B CA 1
ATOM 6169 C C . THR B 1 401 ? -4.879 84.438 13.961 1 80.94 401 THR B C 1
ATOM 6171 O O . THR B 1 401 ? -6.109 84.438 13.945 1 80.94 401 THR B O 1
ATOM 6174 N N . ARG B 1 402 ? -4.18 85.438 14.172 1 76.75 402 ARG B N 1
ATOM 6175 C CA . ARG B 1 402 ? -4.695 86.75 13.773 1 76.75 402 ARG B CA 1
ATOM 6176 C C . ARG B 1 402 ? -3.951 87.312 12.547 1 76.75 402 ARG B C 1
ATOM 6178 O O . ARG B 1 402 ? -2.734 87.5 12.586 1 76.75 402 ARG B O 1
ATOM 6185 N N . ASP B 1 403 ? -4.707 87.688 11.414 1 80.31 403 ASP B N 1
ATOM 6186 C CA . ASP B 1 403 ? -4.141 88.125 10.141 1 80.31 403 ASP B CA 1
ATOM 6187 C C . ASP B 1 403 ? -2.955 87.25 9.727 1 80.31 403 ASP B C 1
ATOM 6189 O O . ASP B 1 403 ? -1.923 87.75 9.297 1 80.31 403 ASP B O 1
ATOM 6193 N N . GLY B 1 404 ? -3.096 85.938 9.945 1 77.31 404 GLY B N 1
ATOM 6194 C CA . GLY B 1 404 ? -2.111 84.938 9.492 1 77.31 404 GLY B CA 1
ATOM 6195 C C . GLY B 1 404 ? -1.048 84.688 10.539 1 77.31 404 GLY B C 1
ATOM 6196 O O . GLY B 1 404 ? -0.264 83.75 10.375 1 77.31 404 GLY B O 1
ATOM 6197 N N . ALA B 1 405 ? -0.947 85.562 11.461 1 76.06 405 ALA B N 1
ATOM 6198 C CA . ALA B 1 405 ? 0.091 85.375 12.469 1 76.06 405 ALA B CA 1
ATOM 6199 C C . ALA B 1 405 ? -0.479 84.688 13.719 1 76.06 405 ALA B C 1
ATOM 6201 O O . ALA B 1 405 ? -1.554 85.062 14.188 1 76.06 405 ALA B O 1
ATOM 6202 N N . PRO B 1 406 ? 0.212 83.688 14.188 1 76.44 406 PRO B N 1
ATOM 6203 C CA . PRO B 1 406 ? -0.274 83 15.383 1 76.44 406 PRO B CA 1
ATOM 6204 C C . PRO B 1 406 ? -0.344 83.875 16.609 1 76.44 406 PRO B C 1
ATOM 6206 O O . PRO B 1 406 ? 0.512 84.75 16.781 1 76.44 406 PRO B O 1
ATOM 6209 N N . LEU B 1 407 ? -1.496 83.938 17.188 1 74.31 407 LEU B N 1
ATOM 6210 C CA . LEU B 1 407 ? -1.639 84.688 18.422 1 74.31 407 LEU B CA 1
ATOM 6211 C C . LEU B 1 407 ? -0.935 84 19.594 1 74.31 407 LEU B C 1
ATOM 6213 O O . LEU B 1 407 ? -0.939 82.75 19.672 1 74.31 407 LEU B O 1
ATOM 6217 N N . PRO B 1 408 ? 0.055 84.688 20.203 1 64.19 408 PRO B N 1
ATOM 6218 C CA . PRO B 1 408 ? 0.776 84.125 21.312 1 64.19 408 PRO B CA 1
ATOM 6219 C C . PRO B 1 408 ? -0.159 83.438 22.344 1 64.19 408 PRO B C 1
ATOM 6221 O O . PRO B 1 408 ? -1.291 83.938 22.516 1 64.19 408 PRO B O 1
ATOM 6224 N N . ALA B 1 409 ? 0.109 82.188 22.703 1 61.06 409 ALA B N 1
ATOM 6225 C CA . ALA B 1 409 ? -0.64 81.5 23.734 1 61.06 409 ALA B CA 1
ATOM 6226 C C . ALA B 1 409 ? -0.722 82.312 25.016 1 61.06 409 ALA B C 1
ATOM 6228 O O . ALA B 1 409 ? 0.283 82.875 25.469 1 61.06 409 ALA B O 1
ATOM 6229 N N . LEU B 1 410 ? -1.759 83.188 25.125 1 53.5 410 LEU B N 1
ATOM 6230 C CA . LEU B 1 410 ? -1.778 83.875 26.406 1 53.5 410 LEU B CA 1
ATOM 6231 C C . LEU B 1 410 ? -1.438 82.938 27.547 1 53.5 410 LEU B C 1
ATOM 6233 O O . LEU B 1 410 ? -1.785 81.75 27.484 1 53.5 410 LEU B O 1
ATOM 6237 N N . PRO B 1 411 ? -0.28 83.438 28.328 1 46.88 411 PRO B N 1
ATOM 6238 C CA . PRO B 1 411 ? -0.027 82.688 29.562 1 46.88 411 PRO B CA 1
ATOM 6239 C C . PRO B 1 411 ? -1.312 82.312 30.281 1 46.88 411 PRO B C 1
ATOM 6241 O O . PRO B 1 411 ? -2.309 83 30.219 1 46.88 411 PRO B O 1
ATOM 6244 N N . ARG B 1 412 ? -1.484 81.188 30.766 1 40.81 412 ARG B N 1
ATOM 6245 C CA . ARG B 1 412 ? -2.49 80.938 31.797 1 40.81 412 ARG B CA 1
ATOM 6246 C C . ARG B 1 412 ? -2.436 82.062 32.844 1 40.81 412 ARG B C 1
ATOM 6248 O O . ARG B 1 412 ? -1.353 82.5 33.25 1 40.81 412 ARG B O 1
#

Solvent-accessible surface area (backbone atoms only — not comparable to full-atom values): 46014 Å² total; per-residue (Å²): 122,76,53,61,48,68,50,72,47,74,40,79,34,76,90,64,74,67,60,60,47,71,52,53,94,86,67,68,80,78,50,55,47,75,46,71,47,67,42,96,87,39,25,35,30,33,30,38,37,31,52,62,65,45,33,82,69,17,30,74,39,35,37,36,42,48,57,97,88,46,77,48,74,47,74,50,72,46,80,23,75,41,67,41,40,52,55,86,61,54,69,47,80,35,49,48,66,33,72,38,73,49,64,53,58,56,16,25,32,71,66,65,48,51,44,44,26,45,84,83,38,64,58,55,50,34,85,48,37,45,69,40,86,81,28,34,39,36,34,46,47,30,39,74,85,74,64,41,46,55,32,33,41,36,34,28,30,84,88,69,45,64,27,75,34,55,33,38,37,44,59,44,46,52,42,36,68,49,88,58,65,52,70,79,77,36,45,52,65,26,31,52,61,46,59,48,36,43,30,44,49,48,79,70,52,46,80,48,52,23,48,73,87,36,70,46,79,81,43,87,68,49,46,74,45,76,53,71,75,50,27,37,30,41,39,27,75,60,37,42,70,81,67,39,44,39,38,33,42,36,37,32,35,98,85,32,72,26,75,52,68,32,60,39,56,49,28,34,49,45,39,70,78,38,69,64,58,61,48,77,36,44,62,58,32,66,47,74,42,49,38,28,60,43,36,39,58,71,40,48,64,47,56,23,32,52,44,95,88,70,46,71,39,76,58,67,61,77,50,90,45,28,42,69,44,95,68,29,33,39,35,30,56,48,35,45,76,84,66,38,42,43,34,34,42,34,31,40,49,88,34,82,80,45,35,50,41,60,29,43,36,44,60,39,42,67,76,41,56,83,72,85,76,82,91,80,90,69,64,95,90,58,88,81,83,86,84,83,60,76,43,55,53,86,86,76,87,85,81,56,60,54,98,83,39,70,50,74,77,72,78,131,123,76,54,62,50,69,50,72,48,77,40,77,36,75,91,65,74,65,61,60,47,71,53,55,94,85,68,70,78,79,52,54,46,75,44,72,47,67,42,97,87,39,25,35,30,33,30,38,36,31,54,62,68,44,34,81,68,19,32,75,41,35,37,34,40,48,57,99,86,48,75,49,78,48,74,48,71,45,81,24,76,42,67,40,40,51,54,87,61,54,71,47,78,34,51,47,66,34,74,39,74,51,63,53,57,56,15,25,31,71,64,64,48,51,45,45,25,45,83,83,39,65,58,55,50,32,85,47,38,43,69,40,84,81,27,33,38,37,33,47,48,31,39,75,86,72,64,39,46,54,32,34,40,36,33,29,28,84,88,70,45,63,27,74,34,56,32,37,37,42,55,43,45,52,40,37,69,51,89,59,65,52,71,79,78,35,45,50,64,26,30,50,62,48,58,49,38,41,30,44,50,48,78,69,52,46,79,47,52,23,46,74,86,36,70,46,82,81,44,89,66,49,45,73,44,76,52,73,76,50,27,37,31,41,40,28,74,61,39,40,68,82,67,39,44,41,37,34,42,34,36,32,34,99,83,32,72,28,73,52,68,31,61,39,56,48,28,33,50,47,40,69,75,39,69,64,57,63,47,76,35,43,62,57,32,66,47,74,41,50,37,28,59,44,37,37,57,71,39,48,66,47,55,21,32,52,44,95,87,70,45,71,39,74,59,67,60,77,48,88,46,28,41,70,45,94,70,30,34,37,33,29,57,48,36,43,76,84,66,38,44,43,35,35,41,35,31,41,52,87,34,82,80,46,33,52,41,58,28,44,37,45,59,40,43,67,75,41,55,84,71,86,76,83,90,80,91,72,63,92,91,58,88,82,84,88,83,83,60,76,42,56,53,85,87,77,88,85,81,55,60,54,98,83,39,69,53,75,76,71,77,130

Foldseek 3Di:
DFPKDKDKDKAQDAPDPFPWDWDDPDDDPPQWDWDWDQDPVRIIMIMIIGTNDDQLNWAKIKTWGDDPVGIDIDIDTDADADFKDWDADEEDEAEAQAKDKDATGITHPPWDAKWKDFPRHTDDPDPQWDADRRRMIMGHRDDPPPNFHKMKMKIADPVGGIDMYIYGYHYFYWWDWDAWEWDPAAEFFAKTKIKTFTPDGDDQKDKFKDWPNHGPPPPPQWDKDDDPRGMIMIIGHGDDQVPFTKMKMWIGDPPDIDMYIYTDGYWYAKDWPPDWEADEEEAQAKDKTATAIQIVPGWFKFKWFQDPVRDTHGDDAPPQQWHADRRRMIMRHGDDPVNWGKMKMWIDDPRPPTDMDIYTYHYWYDKDWPDPDDDDDDDPPDDDDDDTDIDIDPDDDDFDDDPNHTDPPPDD/DFPKDKDKDWAQDAPDPWPWDWDDPDDDPPQWDWDWDQDPVRIIMIMIIGTNDDQLNWAKIKTWGDDPVGIDIDIDTDADADFKDWDADEEDEAEAQAKDKDATGITHPPWDAKWKDFPRHTDDPDDQWDADRRRMIMGHRDDPPPNFHKMKMKIADPVGGIDMYIYGYHYFYWWDWDAWEWDPAAEFFAKTKIKTFTPDGDDQKDKFKDWPNHGPPPPPQWDKDDDPRGMIMIIGHGDDQVPFTKMKMWIGDPPDIDMYIYTDGYWYAKDWPPDWEADEEEAQAKDKTATAIQIVPGWFKFKWFQDPVRDTHGDDAPPQQWHADRRRMIMRHGDDPVNWGKMKMWIDDPRPPTDMDIYTYHYWYDKDWPDPDDDDDDDPPDDDDDDTDIDIDPDDDDFDADPNHTDPPPDD

Radius of gyration: 50.03 Å; Cα contacts (8 Å, |Δi|>4): 1953; chains: 2; bounding box: 47×200×132 Å